Protein 6TJ8 (pdb70)

Secondary structure (DSSP, 8-state):
--HHHHHHHHHHHHHHHHHHHT-S--HHHHHHHHHHHHIIIII----TT-TT-TT--EEEESSGGGHHHHHHHHHHHT-S--HHHHTTTTSTT-S--SS--TTTSTT--S---STTHHHHHHHHHHHHHHHHHHHH-BTTB------EEEEE-HHHHHSHHHHHHHHHHHHTT-TTEEEEEEE-SEETTEEGGGT----HHHHHHHTT-EEEEEEETT-HHHHHHHHHHHHH--SS-EEEEEE--TTTT-TTTTTSGGGTSS---HHHHHHHHHHHT--PPTT---HHHHHHH--HHHHHHHHHHHHHHHHHHHHHSHHHHHHHHHHHHTPPPTTHHHHHHHHHHHHHHS---EEHHHHHHHHHHHHTTT-TTEEEEESS-IIIII---TT--BTTT-TT-SEEE--S-HHHHHHHHHHHHHHSS-EEEEEEEGGGGGTTHHHHHHHHHTT---EEEEE--SGGG-TT-TTT--SSHHHHHHTSTT-EEE--SSHHHHHHHHHHHHH-SSS-EEEEE-SSEEPPPP--HHHHHHGGGS-EEEE--SSS-SEEEEE-GGGHHHHHHHHHHHHHHT--EEEEE-S-HHHHHTS-HHHHHHHS-TT---EEEEEEEEGGGGHHHHTTSSEEEEE-S---SS-HHHHHHHTT-SHHHHHHHHHHHHH-/--HHHHHHHHHHHHHHHHHHHT-S--HHHHHHHHHHHHIIIII----TT-TT-TT--EEEESSGGGHHHHHHHHHHHT-S--HHHHHTTTSTT-S--SS--TTTSTT--S---STTHHHHHHHHHHHHHHHHHHHH-BTTB------EEEEE-HHHHHSHHHHHHHHHHHHTT-TTEEEEEEE-SEETTEEGGGT----HHHHHHHTT-EEEEEEETT-HHHHHHHHHHHHH--SS-EEEEEE--TTTT-TTTTTSGGGTSS---HHHHHHHHHHHT--PPTT---HHHHHHH--HHHHHHHHHHHHHHHHHHHHHSHHHHHHHHHHHHTPPPTTHHHHHHHHHHHHHHS---EEHHHHHHHHHHHHTTT-TTEEEEESS-IIIII---TT--BTTT-TT-SEEE--S-HHHHHHHHHHHHHHSS-EEEEEEEGGGGGTTHHHHHHHHHTT---EEEEE--SGGG-TT-TTT--SSHHHHHHTSTT-EEE--SSHHHHHHHHHHHHH--SS-EEEEE-SSEEPPPP--HHHHHHGGGSSEEEE--SSS-SEEEEE-GGGHHHHHHHHHHHHHTT--EEEEE-S-HHHHHHS-HHHHHHHS-TT---EEEEEEEEGGGGHHHHTTSSEEEEE-S---SS-HHHHHHHTT-SHHHHHHHHHHHHHHHH-

Organism: Escherichia coli (strain K12) (NCBI:txid83333)

InterPro domains:
  IPR005474 Transketolase, N-terminal [PF00456] (4-334)
  IPR005474 Transketolase, N-terminal [cd02012] (9-274)
  IPR005475 Transketolase-like, pyrimidine-binding domain [PF02779] (354-524)
  IPR005475 Transketolase-like, pyrimidine-binding domain [SM00861] (355-525)
  IPR005478 Transketolase, bacterial-like [TIGR00232] (5-663)
  IPR009014 Transketolase C-terminal/Pyruvate-ferredoxin oxidoreductase domain II [G3DSA:3.40.50.920] (538-663)
  IPR009014 Transketolase C-terminal/Pyruvate-ferredoxin oxidoreductase domain II [SSF52922] (533-663)
  IPR020826 Transketolase binding site [PS00802] (467-483)
  IPR029061 Thiamin diphosphate-binding fold [SSF52518] (5-331)
  IPR029061 Thiamin diphosphate-binding fold [SSF52518] (336-526)
  IPR033247 Transketolase family [PTHR43522] (1-662)
  IPR049557 Transketolase conserved site [PS00801] (12-32)
  IPR055152 Transketolase-like, C-terminal domain [PF22613] (539-651)

Nearest PDB structures (foldseek):
  6tj9-assembly1_A  TM=1.000E+00  e=0.000E+00  Escherichia coli K-12
  5hht-assembly1_A  TM=1.000E+00  e=0.000E+00  Escherichia coli K-12
  1qgd-assembly1_B  TM=9.990E-01  e=0.000E+00  Escherichia coli
  8qmf-assembly1_A  TM=9.875E-01  e=0.000E+00  Vibrio vulnifi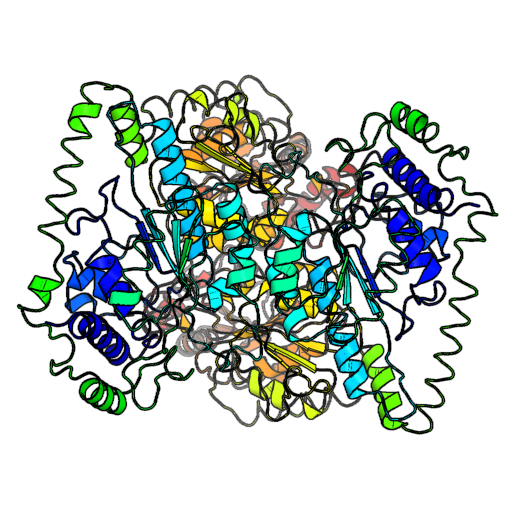cus YJ016
  1itz-assembly2_C-2  TM=9.681E-01  e=3.799E-83  Zea mays

CATH classification: 3.40.50.970 (+2 more: 3.40.50.970, 3.40.50.920)

B-factor: mean 10.87, std 5.95, range [2.75, 48.08]

Structure (mmCIF, N/CA/C/O backbone):
data_6TJ8
#
_entry.id   6TJ8
#
_cell.length_a   89.550
_cell.length_b   101.910
_cell.length_c   132.960
_cell.angle_alpha   90.000
_cell.angle_beta   90.000
_cell.angle_gamma   90.000
#
_symmetry.space_group_name_H-M   'P 21 21 21'
#
loop_
_entity.id
_entity.type
_entity.pdbx_description
1 polymer 'Transketolase 1'
2 non-polymer '2-[3-[(4-azanyl-2-methoxy-pyrimidin-5-yl)methyl]-4-methyl-1,3-thiazol-5-yl]ethyl phosphono hydrogen phosphate'
3 non-polymer 'CALCIUM ION'
4 non-polymer 1,2-ETHANEDIOL
5 water water
#
loop_
_atom_site.group_PDB
_atom_site.id
_atom_site.type_symbol
_atom_site.label_atom_id
_atom_site.label_alt_id
_atom_site.label_comp_id
_atom_site.label_asym_id
_atom_site.label_entity_id
_atom_site.label_seq_id
_atom_site.pdbx_PDB_ins_code
_atom_site.Cartn_x
_atom_site.Cartn_y
_atom_site.Cartn_z
_atom_site.occupancy
_atom_site.B_iso_or_equiv
_atom_site.auth_seq_id
_atom_site.auth_comp_id
_atom_site.auth_asym_id
_atom_site.auth_atom_id
_atom_site.pdbx_PDB_model_num
ATOM 1 N N . SER A 1 2 ? 31.403 -44.136 10.420 1.00 13.14 2 SER A N 1
ATOM 2 C CA . SER A 1 2 ? 30.126 -43.804 9.784 1.00 11.91 2 SER A CA 1
ATOM 3 C C . SER A 1 2 ? 30.392 -43.005 8.530 1.00 10.81 2 SER A C 1
ATOM 4 O O . SER A 1 2 ? 31.448 -42.375 8.410 1.00 12.35 2 SER A O 1
ATOM 11 N N . SER A 1 3 ? 29.430 -43.016 7.609 1.00 10.03 3 SER A N 1
ATOM 12 C CA . SER A 1 3 ? 29.553 -42.208 6.413 1.00 9.43 3 SER A CA 1
ATOM 13 C C . SER A 1 3 ? 29.376 -40.733 6.742 1.00 8.49 3 SER A C 1
ATOM 14 O O . SER A 1 3 ? 28.796 -40.368 7.762 1.00 8.37 3 SER A O 1
ATOM 22 N N . ARG A 1 4 ? 29.868 -39.885 5.849 1.00 8.39 4 ARG A N 1
ATOM 23 C CA . ARG A 1 4 ? 29.677 -38.454 6.038 1.00 7.65 4 ARG A CA 1
ATOM 24 C C . ARG A 1 4 ? 28.201 -38.092 6.061 1.00 7.55 4 ARG A C 1
ATOM 25 O O . ARG A 1 4 ? 27.787 -37.218 6.830 1.00 7.80 4 ARG A O 1
ATOM 46 N N A LYS A 1 5 ? 27.377 -38.764 5.240 0.53 7.43 5 LYS A N 1
ATOM 47 N N B LYS A 1 5 ? 27.399 -38.724 5.205 0.47 7.96 5 LYS A N 1
ATOM 48 C CA A LYS A 1 5 ? 25.940 -38.490 5.276 0.53 6.96 5 LYS A CA 1
ATOM 49 C CA B LYS A 1 5 ? 25.972 -38.447 5.227 0.47 8.24 5 LYS A CA 1
ATOM 50 C C A LYS A 1 5 ? 25.331 -38.886 6.622 0.53 6.72 5 LYS A C 1
ATOM 51 C C B LYS A 1 5 ? 25.369 -38.784 6.587 0.47 7.35 5 LYS A C 1
ATOM 52 O O A LYS A 1 5 ? 24.441 -38.201 7.126 0.53 6.65 5 LYS A O 1
ATOM 53 O O B LYS A 1 5 ? 24.568 -38.017 7.124 0.47 7.46 5 LYS A O 1
ATOM 90 N N A GLU A 1 6 ? 25.780 -40.003 7.211 0.45 6.90 6 GLU A N 1
ATOM 91 N N B GLU A 1 6 ? 25.731 -39.940 7.150 0.55 7.51 6 GLU A N 1
ATOM 92 C CA A GLU A 1 6 ? 25.292 -40.388 8.535 0.45 7.05 6 GLU A CA 1
ATOM 93 C CA B GLU A 1 6 ? 25.248 -40.302 8.478 0.55 7.61 6 GLU A CA 1
ATOM 94 C C A GLU A 1 6 ? 25.710 -39.368 9.587 0.45 6.95 6 GLU A C 1
ATOM 95 C C B GLU A 1 6 ? 25.665 -39.271 9.516 0.55 6.40 6 GLU A C 1
ATOM 96 O O A GLU A 1 6 ? 24.952 -39.081 10.520 0.45 7.41 6 GLU A O 1
ATOM 97 O O B GLU A 1 6 ? 24.865 -38.892 10.382 0.55 6.42 6 GLU A O 1
ATOM 120 N N . LEU A 1 7 ? 26.924 -38.823 9.465 1.00 6.70 7 LEU A N 1
ATOM 121 C CA . LEU A 1 7 ? 27.375 -37.800 10.399 1.00 6.71 7 LEU A CA 1
ATOM 122 C C . LEU A 1 7 ? 26.550 -36.531 10.259 1.00 6.10 7 LEU A C 1
ATOM 123 O O . LEU A 1 7 ? 26.185 -35.912 11.269 1.00 6.79 7 LEU A O 1
ATOM 140 N N . ALA A 1 8 ? 26.255 -36.119 9.029 1.00 6.35 8 ALA A N 1
ATOM 141 C CA . ALA A 1 8 ? 25.389 -34.962 8.803 1.00 6.29 8 ALA A CA 1
ATOM 142 C C . ALA A 1 8 ? 23.974 -35.225 9.285 1.00 6.25 8 ALA A C 1
ATOM 143 O O . ALA A 1 8 ? 23.298 -34.314 9.792 1.00 6.39 8 ALA A O 1
ATOM 150 N N . ASN A 1 9 ? 23.503 -36.458 9.129 1.00 6.29 9 ASN A N 1
ATOM 151 C CA . ASN A 1 9 ? 22.160 -36.788 9.558 1.00 6.53 9 ASN A CA 1
ATOM 152 C C . ASN A 1 9 ? 21.993 -36.676 11.067 1.00 6.47 9 ASN A C 1
ATOM 153 O O . ASN A 1 9 ? 20.870 -36.478 11.528 1.00 6.93 9 ASN A O 1
ATOM 164 N N . ALA A 1 10 ? 23.074 -36.760 11.839 1.00 6.54 10 ALA A N 1
ATOM 165 C CA . ALA A 1 10 ? 22.977 -36.505 13.272 1.00 6.73 10 ALA A CA 1
ATOM 166 C C . ALA A 1 10 ? 22.481 -35.088 13.548 1.00 6.59 10 ALA A C 1
ATOM 167 O O . ALA A 1 10 ? 21.687 -34.872 14.469 1.00 7.01 10 ALA A O 1
ATOM 174 N N . ILE A 1 11 ? 22.959 -34.112 12.772 1.00 6.20 11 ILE A N 1
ATOM 175 C CA . ILE A 1 11 ? 22.448 -32.747 12.871 1.00 6.10 11 ILE A CA 1
ATOM 176 C C . ILE A 1 11 ? 20.966 -32.719 12.535 1.00 6.11 11 ILE A C 1
ATOM 177 O O . ILE A 1 11 ? 20.169 -32.046 13.192 1.00 6.38 11 ILE A O 1
ATOM 193 N N . ARG A 1 12 ? 20.581 -33.389 11.445 1.00 6.07 12 ARG A N 1
ATOM 194 C CA . ARG A 1 12 ? 19.184 -33.402 11.030 1.00 6.09 12 ARG A CA 1
ATOM 195 C C . ARG A 1 12 ? 18.287 -33.953 12.133 1.00 6.07 12 ARG A C 1
ATOM 196 O O . ARG A 1 12 ? 17.231 -33.382 12.432 1.00 6.91 12 ARG A O 1
ATOM 217 N N . ALA A 1 13 ? 18.685 -35.083 12.718 1.00 6.33 13 ALA A N 1
ATOM 218 C CA . ALA A 1 13 ? 17.887 -35.701 13.766 1.00 6.72 13 ALA A CA 1
ATOM 219 C C . ALA A 1 13 ? 17.781 -34.798 14.986 1.00 6.35 13 ALA A C 1
ATOM 220 O O . ALA A 1 13 ? 16.678 -34.535 15.485 1.00 6.82 13 ALA A O 1
ATOM 227 N N . LEU A 1 14 ? 18.918 -34.326 15.506 1.00 6.33 14 LEU A N 1
ATOM 228 C CA . LEU A 1 14 ? 18.875 -33.472 16.692 1.00 6.36 14 LEU A CA 1
ATOM 229 C C . LEU A 1 14 ? 18.020 -32.252 16.429 1.00 6.17 14 LEU A C 1
ATOM 230 O O . LEU A 1 14 ? 17.265 -31.808 17.303 1.00 6.42 14 LEU A O 1
ATOM 246 N N . SER A 1 15 ? 18.143 -31.672 15.240 1.00 6.03 15 SER A N 1
ATOM 247 C CA . SER A 1 15 ? 17.431 -30.443 14.941 1.00 6.06 15 SER A CA 1
ATOM 248 C C . SER A 1 15 ? 15.926 -30.686 14.851 1.00 6.45 15 SER A C 1
ATOM 249 O O . SER A 1 15 ? 15.141 -29.962 15.479 1.00 6.49 15 SER A O 1
ATOM 257 N N . MET A 1 16 ? 15.493 -31.671 14.056 1.00 6.26 16 MET A N 1
ATOM 258 C CA . MET A 1 16 ? 14.057 -31.885 13.930 1.00 6.32 16 MET A CA 1
ATOM 259 C C . MET A 1 16 ? 13.461 -32.314 15.268 1.00 6.42 16 MET A C 1
ATOM 260 O O . MET A 1 16 ? 12.344 -31.906 15.606 1.00 6.62 16 MET A O 1
ATOM 274 N N . ASP A 1 17 ? 14.183 -33.137 16.038 1.00 6.27 17 ASP A N 1
ATOM 275 C CA . ASP A 1 17 ? 13.657 -33.621 17.303 1.00 6.43 17 ASP A CA 1
ATOM 276 C C . ASP A 1 17 ? 13.603 -32.503 18.345 1.00 6.19 17 ASP A C 1
ATOM 277 O O . ASP A 1 17 ? 12.650 -32.423 19.119 1.00 6.77 17 ASP A O 1
ATOM 286 N N . ALA A 1 18 ? 14.621 -31.637 18.396 1.00 6.17 18 ALA A N 1
ATOM 287 C CA . ALA A 1 18 ? 14.611 -30.562 19.381 1.00 6.23 18 ALA A CA 1
ATOM 288 C C . ALA A 1 18 ? 13.501 -29.563 19.089 1.00 6.09 18 ALA A C 1
ATOM 289 O O . ALA A 1 18 ? 12.852 -29.058 20.018 1.00 6.59 18 ALA A O 1
ATOM 296 N N . VAL A 1 19 ? 13.299 -29.240 17.809 1.00 6.27 19 VAL A N 1
ATOM 297 C CA . VAL A 1 19 ? 12.178 -28.393 17.401 1.00 6.09 19 VAL A CA 1
ATOM 298 C C . VAL A 1 19 ? 10.860 -29.040 17.791 1.00 6.47 19 VAL A C 1
ATOM 299 O O . VAL A 1 19 ? 9.940 -28.384 18.305 1.00 6.71 19 VAL A O 1
ATOM 312 N N . GLN A 1 20 ? 10.739 -30.345 17.540 1.00 6.58 20 GLN A N 1
ATOM 313 C CA . GLN A 1 20 ? 9.490 -31.033 17.848 1.00 6.82 20 GLN A CA 1
ATOM 314 C C . GLN A 1 20 ? 9.191 -30.979 19.338 1.00 6.66 20 GLN A C 1
ATOM 315 O O . GLN A 1 20 ? 8.052 -30.742 19.745 1.00 7.62 20 GLN A O 1
ATOM 329 N N . LYS A 1 21 ? 10.202 -31.228 20.167 1.00 6.87 21 LYS A N 1
ATOM 330 C CA . LYS A 1 21 ? 10.000 -31.241 21.610 1.00 6.77 21 LYS A CA 1
ATOM 331 C C . LYS A 1 21 ? 9.612 -29.859 22.129 1.00 6.67 21 LYS A C 1
ATOM 332 O O . LYS A 1 21 ? 8.777 -29.737 23.033 1.00 7.44 21 LYS A O 1
ATOM 351 N N . ALA A 1 22 ? 10.209 -28.809 21.564 1.00 6.86 22 ALA A N 1
ATOM 352 C CA . ALA A 1 22 ? 9.867 -27.447 21.937 1.00 6.68 22 ALA A CA 1
ATOM 353 C C . ALA A 1 22 ? 8.511 -27.026 21.378 1.00 6.96 22 ALA A C 1
ATOM 354 O O . ALA A 1 22 ? 7.957 -26.005 21.799 1.00 8.18 22 ALA A O 1
ATOM 361 N N . LYS A 1 23 ? 8.009 -27.741 20.382 1.00 6.56 23 LYS A N 1
ATOM 362 C CA . LYS A 1 23 ? 6.834 -27.335 19.630 1.00 7.55 23 LYS A CA 1
ATOM 363 C C . LYS A 1 23 ? 7.028 -25.953 19.007 1.00 7.40 23 LYS A C 1
ATOM 364 O O . LYS A 1 23 ? 6.071 -25.194 18.835 1.00 8.56 23 LYS A O 1
ATOM 383 N N . SER A 1 24 ? 8.269 -25.627 18.649 1.00 6.71 24 SER A N 1
ATOM 384 C CA . SER A 1 24 ? 8.621 -24.286 18.196 1.00 6.82 24 SER A CA 1
ATOM 385 C C . SER A 1 24 ? 9.996 -24.345 17.564 1.00 6.09 24 SER A C 1
ATOM 386 O O . SER A 1 24 ? 10.878 -25.043 18.059 1.00 6.76 24 SER A O 1
ATOM 394 N N . GLY A 1 25 ? 10.169 -23.577 16.495 1.00 6.71 25 GLY A N 1
ATOM 395 C CA . GLY A 1 25 ? 11.461 -23.413 15.867 1.00 6.59 25 GLY A CA 1
ATOM 396 C C . GLY A 1 25 ? 11.482 -23.832 14.413 1.00 6.08 25 GLY A C 1
ATOM 397 O O . GLY A 1 25 ? 10.451 -24.037 13.767 1.00 7.15 25 GLY A O 1
ATOM 401 N N . HIS A 1 26 ? 12.706 -23.909 13.896 1.00 5.93 26 HIS A N 1
ATOM 402 C CA . HIS A 1 26 ? 12.976 -23.852 12.458 1.00 5.95 26 HIS A CA 1
ATOM 403 C C . HIS A 1 26 ? 13.799 -25.064 12.060 1.00 6.07 26 HIS A C 1
ATOM 404 O O . HIS A 1 26 ? 15.029 -25.069 12.213 1.00 6.83 26 HIS A O 1
ATOM 417 N N . PRO A 1 27 ? 13.164 -26.113 11.542 1.00 6.11 27 PRO A N 1
ATOM 418 C CA . PRO A 1 27 ? 13.932 -27.310 11.177 1.00 6.76 27 PRO A CA 1
ATOM 419 C C . PRO A 1 27 ? 14.528 -27.245 9.777 1.00 6.38 27 PRO A C 1
ATOM 420 O O . PRO A 1 27 ? 15.458 -27.992 9.480 1.00 6.80 27 PRO A O 1
ATOM 431 N N . GLY A 1 28 ? 14.007 -26.368 8.922 1.00 6.68 28 GLY A N 1
ATOM 432 C CA . GLY A 1 28 ? 14.313 -26.458 7.507 1.00 7.19 28 GLY A CA 1
ATOM 433 C C . GLY A 1 28 ? 15.761 -26.165 7.174 1.00 6.13 28 GLY A C 1
ATOM 434 O O . GLY A 1 28 ? 16.407 -26.962 6.489 1.00 6.33 28 GLY A O 1
ATOM 438 N N . ALA A 1 29 ? 16.270 -25.014 7.599 1.00 6.67 29 ALA A N 1
ATOM 439 C CA . ALA A 1 29 ? 17.641 -24.642 7.268 1.00 6.83 29 ALA A CA 1
ATOM 440 C C . ALA A 1 29 ? 18.647 -25.583 7.917 1.00 6.11 29 ALA A C 1
ATOM 441 O O . ALA A 1 29 ? 19.615 -25.959 7.250 1.00 6.44 29 ALA A O 1
ATOM 448 N N . PRO A 1 30 ? 18.483 -25.999 9.184 1.00 5.80 30 PRO A N 1
ATOM 449 C CA . PRO A 1 30 ? 19.439 -26.976 9.726 1.00 5.86 30 PRO A CA 1
ATOM 450 C C . PRO A 1 30 ? 19.493 -28.245 8.888 1.00 5.79 30 PRO A C 1
ATOM 451 O O . PRO A 1 30 ? 20.567 -28.802 8.643 1.00 6.61 30 PRO A O 1
ATOM 462 N N . MET A 1 31 ? 18.327 -28.741 8.464 1.00 5.68 31 MET A N 1
ATOM 463 C CA . MET A 1 31 ? 18.290 -29.952 7.656 1.00 5.98 31 MET A CA 1
ATOM 464 C C . MET A 1 31 ? 18.889 -29.709 6.277 1.00 5.84 31 MET A C 1
ATOM 465 O O . MET A 1 31 ? 19.549 -30.594 5.717 1.00 6.84 31 MET A O 1
ATOM 479 N N . GLY A 1 32 ? 18.656 -28.528 5.713 1.00 5.82 32 GLY A N 1
ATOM 480 C CA . GLY A 1 32 ? 19.195 -28.195 4.410 1.00 6.01 32 GLY A CA 1
ATOM 481 C C . GLY A 1 32 ? 20.693 -28.003 4.391 1.00 5.54 32 GLY A C 1
ATOM 482 O O . GLY A 1 32 ? 21.326 -28.297 3.383 1.00 6.52 32 GLY A O 1
ATOM 486 N N A MET A 1 33 ? 21.269 -27.492 5.487 0.83 5.38 33 MET A N 1
ATOM 487 N N B MET A 1 33 ? 21.273 -27.489 5.477 0.17 5.24 33 MET A N 1
ATOM 488 C CA A MET A 1 33 ? 22.688 -27.134 5.533 0.83 5.73 33 MET A CA 1
ATOM 489 C CA B MET A 1 33 ? 22.691 -27.148 5.501 0.17 4.99 33 MET A CA 1
ATOM 490 C C A MET A 1 33 ? 23.565 -28.179 6.192 0.83 5.27 33 MET A C 1
ATOM 491 C C B MET A 1 33 ? 23.529 -28.117 6.317 0.17 5.32 33 MET A C 1
ATOM 492 O O A MET A 1 33 ? 24.778 -27.985 6.276 0.83 5.43 33 MET A O 1
ATOM 493 O O B MET A 1 33 ? 24.678 -27.800 6.637 0.17 5.45 33 MET A O 1
ATOM 520 N N . ALA A 1 34 ? 22.995 -29.286 6.666 1.00 5.34 34 ALA A N 1
ATOM 521 C CA . ALA A 1 34 ? 23.763 -30.203 7.502 1.00 5.44 34 ALA A CA 1
ATOM 522 C C . ALA A 1 34 ? 24.979 -30.773 6.781 1.00 5.22 34 ALA A C 1
ATOM 523 O O . ALA A 1 34 ? 26.007 -31.005 7.420 1.00 5.72 34 ALA A O 1
ATOM 531 N N . ASP A 1 35 ? 24.862 -31.098 5.486 1.00 5.48 35 ASP A N 1
ATOM 532 C CA . ASP A 1 35 ? 26.011 -31.668 4.783 1.00 5.70 35 ASP A CA 1
ATOM 533 C C . ASP A 1 35 ? 27.128 -30.648 4.631 1.00 5.44 35 ASP A C 1
ATOM 534 O O . ASP A 1 35 ? 28.316 -30.992 4.713 1.00 6.09 35 ASP A O 1
ATOM 543 N N . ILE A 1 36 ? 26.774 -29.391 4.379 1.00 5.51 36 ILE A N 1
ATOM 544 C CA . ILE A 1 36 ? 27.761 -28.321 4.278 1.00 5.60 36 ILE A CA 1
ATOM 545 C C . ILE A 1 36 ? 28.465 -28.141 5.612 1.00 5.64 36 ILE A C 1
ATOM 546 O O . ILE A 1 36 ? 29.697 -28.027 5.690 1.00 6.20 36 ILE A O 1
ATOM 562 N N . ALA A 1 37 ? 27.677 -28.120 6.696 1.00 5.53 37 ALA A N 1
ATOM 563 C CA . ALA A 1 37 ? 28.238 -27.951 8.027 1.00 5.86 37 ALA A CA 1
ATOM 564 C C . ALA A 1 37 ? 29.181 -29.089 8.381 1.00 5.79 37 ALA A C 1
ATOM 565 O O . ALA A 1 37 ? 30.225 -28.860 8.994 1.00 6.23 37 ALA A O 1
ATOM 572 N N . GLU A 1 38 ? 28.818 -30.321 8.030 1.00 5.44 38 GLU A N 1
ATOM 573 C CA . GLU A 1 38 ? 29.667 -31.470 8.332 1.00 6.02 38 GLU A CA 1
ATOM 574 C C . GLU A 1 38 ? 31.034 -31.316 7.671 1.00 5.93 38 GLU A C 1
ATOM 575 O O . GLU A 1 38 ? 32.065 -31.517 8.309 1.00 7.10 38 GLU A O 1
ATOM 587 N N . VAL A 1 39 ? 31.066 -30.930 6.397 1.00 5.70 39 VAL A N 1
ATOM 588 C CA . VAL A 1 39 ? 32.358 -30.742 5.736 1.00 6.09 39 VAL A CA 1
ATOM 589 C C . VAL A 1 39 ? 33.125 -29.592 6.367 1.00 5.82 39 VAL A C 1
ATOM 590 O O . VAL A 1 39 ? 34.313 -29.705 6.669 1.00 6.43 39 VAL A O 1
ATOM 603 N N . LEU A 1 40 ? 32.473 -28.430 6.524 1.00 5.76 40 LEU A N 1
ATOM 604 C CA . LEU A 1 40 ? 33.191 -27.272 7.035 1.00 5.82 40 LEU A CA 1
ATOM 605 C C . LEU A 1 40 ? 33.765 -27.561 8.406 1.00 5.53 40 LEU A C 1
ATOM 606 O O . LEU A 1 40 ? 34.944 -27.316 8.677 1.00 6.08 40 LEU A O 1
ATOM 622 N N . TRP A 1 41 ? 32.915 -28.014 9.318 1.00 5.86 41 TRP A N 1
ATOM 623 C CA . TRP A 1 41 ? 33.345 -28.185 10.696 1.00 5.89 41 TRP A CA 1
ATOM 624 C C . TRP A 1 41 ? 34.333 -29.336 10.846 1.00 6.31 41 TRP A C 1
ATOM 625 O O . TRP A 1 41 ? 35.313 -29.196 11.576 1.00 7.29 41 TRP A O 1
ATOM 646 N N . ARG A 1 42 ? 34.102 -30.484 10.198 1.00 6.47 42 ARG A N 1
ATOM 647 C CA . ARG A 1 42 ? 34.994 -31.609 10.429 1.00 6.96 42 ARG A CA 1
ATOM 648 C C . ARG A 1 42 ? 36.301 -31.492 9.675 1.00 7.49 42 ARG A C 1
ATOM 649 O O . ARG A 1 42 ? 37.314 -31.986 10.163 1.00 9.57 42 ARG A O 1
ATOM 670 N N . ASP A 1 43 ? 36.311 -30.879 8.491 1.00 7.09 43 ASP A N 1
ATOM 671 C CA . ASP A 1 43 ? 37.514 -30.887 7.672 1.00 7.71 43 ASP A CA 1
ATOM 672 C C . ASP A 1 43 ? 38.307 -29.592 7.692 1.00 7.76 43 ASP A C 1
ATOM 673 O O . ASP A 1 43 ? 39.490 -29.622 7.346 1.00 10.17 43 ASP A O 1
ATOM 682 N N . PHE A 1 44 ? 37.703 -28.470 8.053 1.00 6.97 44 PHE A N 1
ATOM 683 C CA . PHE A 1 44 ? 38.375 -27.190 7.899 1.00 7.55 44 PHE A CA 1
ATOM 684 C C . PHE A 1 44 ? 38.433 -26.345 9.162 1.00 7.82 44 PHE A C 1
ATOM 685 O O . PHE A 1 44 ? 39.441 -25.683 9.393 1.00 9.39 44 PHE A O 1
ATOM 702 N N . LEU A 1 45 ? 37.370 -26.270 9.937 1.00 6.73 45 LEU A N 1
ATOM 703 C CA . LEU A 1 45 ? 37.297 -25.270 11.000 1.00 6.53 45 LEU A CA 1
ATOM 704 C C . LEU A 1 45 ? 38.364 -25.512 12.065 1.00 6.70 45 LEU A C 1
ATOM 705 O O . LEU A 1 45 ? 38.483 -26.621 12.598 1.00 7.48 45 LEU A O 1
ATOM 721 N N . LYS A 1 46 ? 39.088 -24.452 12.408 1.00 6.57 46 LYS A N 1
ATOM 722 C CA . LYS A 1 46 ? 40.145 -24.491 13.413 1.00 6.85 46 LYS A CA 1
ATOM 723 C C . LYS A 1 46 ? 39.578 -23.935 14.711 1.00 6.58 46 LYS A C 1
ATOM 724 O O . LYS A 1 46 ? 39.293 -22.738 14.814 1.00 7.03 46 LYS A O 1
ATOM 743 N N . HIS A 1 47 ? 39.373 -24.797 15.700 1.00 6.52 47 HIS A N 1
ATOM 744 C CA . HIS A 1 47 ? 38.708 -24.374 16.922 1.00 6.71 47 HIS A CA 1
ATOM 745 C C . HIS A 1 47 ? 39.030 -25.368 18.025 1.00 6.94 47 HIS A C 1
ATOM 746 O O . HIS A 1 47 ? 39.397 -26.511 17.761 1.00 8.22 47 HIS A O 1
ATOM 759 N N . ASN A 1 48 ? 38.839 -24.929 19.266 1.00 7.01 48 ASN A N 1
ATOM 760 C CA . ASN A 1 48 ? 39.045 -25.784 20.435 1.00 7.38 48 ASN A CA 1
ATOM 761 C C . ASN A 1 48 ? 37.808 -25.739 21.319 1.00 7.20 48 ASN A C 1
ATOM 762 O O . ASN A 1 48 ? 37.610 -24.743 22.045 1.00 7.73 48 ASN A O 1
ATOM 773 N N . PRO A 1 49 ? 36.986 -26.788 21.331 1.00 7.53 49 PRO A N 1
ATOM 774 C CA . PRO A 1 49 ? 35.812 -26.797 22.228 1.00 8.21 49 PRO A CA 1
ATOM 775 C C . PRO A 1 49 ? 36.149 -26.557 23.686 1.00 8.65 49 PRO A C 1
ATOM 776 O O . PRO A 1 49 ? 35.308 -26.068 24.450 1.00 10.65 49 PRO A O 1
ATOM 787 N N A GLN A 1 50 ? 37.356 -26.923 24.118 0.38 8.95 50 GLN A N 1
ATOM 788 N N B GLN A 1 50 ? 37.369 -26.910 24.106 0.62 8.58 50 GLN A N 1
ATOM 789 C CA A GLN A 1 50 ? 37.719 -26.705 25.511 0.38 10.43 50 GLN A CA 1
ATOM 790 C CA B GLN A 1 50 ? 37.792 -26.726 25.490 0.62 10.18 50 GLN A CA 1
ATOM 791 C C A GLN A 1 50 ? 37.986 -25.240 25.816 0.38 9.77 50 GLN A C 1
ATOM 792 C C B GLN A 1 50 ? 38.160 -25.284 25.813 0.62 9.75 50 GLN A C 1
ATOM 793 O O A GLN A 1 50 ? 37.906 -24.843 26.981 0.38 10.37 50 GLN A O 1
ATOM 794 O O B GLN A 1 50 ? 38.325 -24.952 26.988 0.62 11.43 50 GLN A O 1
ATOM 821 N N . ASN A 1 51 ? 38.286 -24.418 24.810 1.00 8.34 51 ASN A N 1
ATOM 822 C CA . ASN A 1 51 ? 38.505 -22.994 25.044 1.00 8.61 51 ASN A CA 1
ATOM 823 C C . ASN A 1 51 ? 37.890 -22.205 23.914 1.00 7.75 51 ASN A C 1
ATOM 824 O O . ASN A 1 51 ? 38.581 -21.809 22.962 1.00 7.97 51 ASN A O 1
ATOM 836 N N . PRO A 1 52 ? 36.600 -21.897 24.019 1.00 8.01 52 PRO A N 1
ATOM 837 C CA . PRO A 1 52 ? 35.935 -21.082 22.993 1.00 8.19 52 PRO A CA 1
ATOM 838 C C . PRO A 1 52 ? 36.474 -19.673 22.864 1.00 7.95 52 PRO A C 1
ATOM 839 O O . PRO A 1 52 ? 36.084 -18.976 21.926 1.00 8.99 52 PRO A O 1
ATOM 850 N N . SER A 1 53 ? 37.327 -19.216 23.774 1.00 8.00 53 SER A N 1
ATOM 851 C CA . SER A 1 53 ? 37.902 -17.882 23.700 1.00 8.06 53 SER A CA 1
ATOM 852 C C . SER A 1 53 ? 39.312 -17.861 23.123 1.00 7.76 53 SER A C 1
ATOM 853 O O . SER A 1 53 ? 39.942 -16.801 23.122 1.00 8.73 53 SER A O 1
ATOM 861 N N . TRP A 1 54 ? 39.814 -18.980 22.609 1.00 7.57 54 TRP A N 1
ATOM 862 C CA . TRP A 1 54 ? 41.147 -19.014 22.009 1.00 7.31 54 TRP A CA 1
ATOM 863 C C . TRP A 1 54 ? 41.285 -17.886 20.991 1.00 6.80 54 TRP A C 1
ATOM 864 O O . TRP A 1 54 ? 40.497 -17.789 20.050 1.00 7.07 54 TRP A O 1
ATOM 885 N N . ALA A 1 55 ? 42.298 -17.039 21.162 1.00 7.08 55 ALA A N 1
ATOM 886 C CA . ALA A 1 55 ? 42.385 -15.805 20.385 1.00 7.08 55 ALA A CA 1
ATOM 887 C C . ALA A 1 55 ? 42.458 -16.050 18.898 1.00 6.94 55 ALA A C 1
ATOM 888 O O . ALA A 1 55 ? 41.964 -15.214 18.121 1.00 7.67 55 ALA A O 1
ATOM 895 N N . ASP A 1 56 ? 43.108 -17.142 18.480 1.00 6.65 56 ASP A N 1
ATOM 896 C CA . ASP A 1 56 ? 43.379 -17.374 17.061 1.00 6.97 56 ASP A CA 1
ATOM 897 C C . ASP A 1 56 ? 42.454 -18.398 16.429 1.00 6.51 56 ASP A C 1
ATOM 898 O O . ASP A 1 56 ? 42.732 -18.851 15.316 1.00 6.69 56 ASP A O 1
ATOM 907 N N . ARG A 1 57 ? 41.349 -18.747 17.088 1.00 6.27 57 ARG A N 1
ATOM 908 C CA . ARG A 1 57 ? 40.377 -19.655 16.491 1.00 6.23 57 ARG A CA 1
ATOM 909 C C . ARG A 1 57 ? 39.799 -19.053 15.214 1.00 5.62 57 ARG A C 1
ATOM 910 O O . ARG A 1 57 ? 39.659 -17.835 15.075 1.00 5.87 57 ARG A O 1
ATOM 931 N N . ASP A 1 58 ? 39.369 -19.914 14.295 1.00 5.87 58 ASP A N 1
ATOM 932 C CA . ASP A 1 58 ? 38.470 -19.446 13.251 1.00 5.80 58 ASP A CA 1
ATOM 933 C C . ASP A 1 58 ? 37.166 -18.989 13.891 1.00 5.83 58 ASP A C 1
ATOM 934 O O . ASP A 1 58 ? 36.754 -19.503 14.928 1.00 6.88 58 ASP A O 1
ATOM 943 N N . ARG A 1 59 ? 36.481 -18.048 13.243 1.00 5.99 59 ARG A N 1
ATOM 944 C CA . ARG A 1 59 ? 35.159 -17.607 13.662 1.00 6.43 59 ARG A CA 1
ATOM 945 C C . ARG A 1 59 ? 34.118 -18.137 12.685 1.00 6.15 59 ARG A C 1
ATOM 946 O O . ARG A 1 59 ? 34.281 -17.987 11.480 1.00 8.28 59 ARG A O 1
ATOM 967 N N . PHE A 1 60 ? 33.040 -18.711 13.211 1.00 6.08 60 PHE A N 1
ATOM 968 C CA . PHE A 1 60 ? 31.887 -19.141 12.436 1.00 5.89 60 PHE A CA 1
ATOM 969 C C . PHE A 1 60 ? 30.681 -18.305 12.824 1.00 5.88 60 PHE A C 1
ATOM 970 O O . PHE A 1 60 ? 30.451 -18.070 14.012 1.00 6.90 60 PHE A O 1
ATOM 987 N N . VAL A 1 61 ? 29.926 -17.858 11.823 1.00 5.31 61 VAL A N 1
ATOM 988 C CA . VAL A 1 61 ? 28.729 -17.048 12.033 1.00 5.28 61 VAL A CA 1
ATOM 989 C C . VAL A 1 61 ? 27.553 -17.637 11.250 1.00 5.29 61 VAL A C 1
ATOM 990 O O . VAL A 1 61 ? 27.636 -17.829 10.032 1.00 5.91 61 VAL A O 1
ATOM 1003 N N . LEU A 1 62 ? 26.453 -17.857 11.954 1.00 5.40 62 LEU A N 1
ATOM 1004 C CA . LEU A 1 62 ? 25.195 -18.305 11.367 1.00 5.66 62 LEU A CA 1
ATOM 1005 C C . LEU A 1 62 ? 24.318 -17.072 11.144 1.00 5.31 62 LEU A C 1
ATOM 1006 O O . LEU A 1 62 ? 23.595 -16.630 12.034 1.00 6.32 62 LEU A O 1
ATOM 1022 N N . SER A 1 63 ? 24.377 -16.494 9.934 1.00 5.22 63 SER A N 1
ATOM 1023 C CA . SER A 1 63 ? 23.589 -15.287 9.658 1.00 5.17 63 SER A CA 1
ATOM 1024 C C . SER A 1 63 ? 22.103 -15.607 9.531 1.00 5.39 63 SER A C 1
ATOM 1025 O O . SER A 1 63 ? 21.252 -14.799 9.912 1.00 6.42 63 SER A O 1
ATOM 1033 N N . ASN A 1 64 ? 21.786 -16.783 8.995 1.00 5.43 64 ASN A N 1
ATOM 1034 C CA . ASN A 1 64 ? 20.434 -17.328 8.973 1.00 5.73 64 ASN A CA 1
ATOM 1035 C C . ASN A 1 64 ? 20.152 -17.979 10.332 1.00 5.51 64 ASN A C 1
ATOM 1036 O O . ASN A 1 64 ? 19.968 -19.186 10.465 1.00 6.25 64 ASN A O 1
ATOM 1047 N N . GLY A 1 65 ? 20.140 -17.127 11.364 1.00 6.24 65 GLY A N 1
ATOM 1048 C CA . GLY A 1 65 ? 20.169 -17.555 12.752 1.00 6.48 65 GLY A CA 1
ATOM 1049 C C . GLY A 1 65 ? 18.907 -18.232 13.249 1.00 5.50 65 GLY A C 1
ATOM 1050 O O . GLY A 1 65 ? 18.944 -18.901 14.287 1.00 5.89 65 GLY A O 1
ATOM 1054 N N . HIS A 1 66 ? 17.806 -18.100 12.507 1.00 5.19 66 HIS A N 1
ATOM 1055 C CA . HIS A 1 66 ? 16.626 -18.890 12.806 1.00 5.44 66 HIS A CA 1
ATOM 1056 C C . HIS A 1 66 ? 16.949 -20.373 12.798 1.00 5.49 66 HIS A C 1
ATOM 1057 O O . HIS A 1 66 ? 16.311 -21.141 13.516 1.00 6.59 66 HIS A O 1
ATOM 1070 N N . GLY A 1 67 ? 17.936 -20.791 12.013 1.00 5.57 67 GLY A N 1
ATOM 1071 C CA . GLY A 1 67 ? 18.375 -22.176 12.017 1.00 6.15 67 GLY A CA 1
ATOM 1072 C C . GLY A 1 67 ? 19.262 -22.539 13.192 1.00 5.85 67 GLY A C 1
ATOM 1073 O O . GLY A 1 67 ? 20.253 -23.243 13.039 1.00 6.04 67 GLY A O 1
ATOM 1077 N N . SER A 1 68 ? 18.892 -22.068 14.382 1.00 5.94 68 SER A N 1
ATOM 1078 C CA . SER A 1 68 ? 19.731 -22.161 15.573 1.00 5.81 68 SER A CA 1
ATOM 1079 C C . SER A 1 68 ? 20.068 -23.594 15.958 1.00 5.41 68 SER A C 1
ATOM 1080 O O . SER A 1 68 ? 21.158 -23.840 16.476 1.00 5.64 68 SER A O 1
ATOM 1088 N N . MET A 1 69 ? 19.171 -24.554 15.698 1.00 5.19 69 MET A N 1
ATOM 1089 C CA . MET A 1 69 ? 19.526 -25.918 16.042 1.00 5.57 69 MET A CA 1
ATOM 1090 C C . MET A 1 69 ? 20.720 -26.423 15.240 1.00 5.38 69 MET A C 1
ATOM 1091 O O . MET A 1 69 ? 21.374 -27.379 15.673 1.00 5.87 69 MET A O 1
ATOM 1105 N N . LEU A 1 70 ? 21.038 -25.821 14.095 1.00 5.36 70 LEU A N 1
ATOM 1106 C CA . LEU A 1 70 ? 22.244 -26.206 13.385 1.00 5.77 70 LEU A CA 1
ATOM 1107 C C . LEU A 1 70 ? 23.476 -25.939 14.241 1.00 5.51 70 LEU A C 1
ATOM 1108 O O . LEU A 1 70 ? 24.329 -26.813 14.418 1.00 6.15 70 LEU A O 1
ATOM 1124 N N A ILE A 1 71 ? 23.586 -24.731 14.798 0.42 5.92 71 ILE A N 1
ATOM 1125 N N B ILE A 1 71 ? 23.606 -24.715 14.769 0.58 5.47 71 ILE A N 1
ATOM 1126 C CA A ILE A 1 71 ? 24.769 -24.423 15.592 0.42 5.94 71 ILE A CA 1
ATOM 1127 C CA B ILE A 1 71 ? 24.772 -24.407 15.593 0.58 5.33 71 ILE A CA 1
ATOM 1128 C C A ILE A 1 71 ? 24.751 -25.156 16.927 0.42 6.04 71 ILE A C 1
ATOM 1129 C C B ILE A 1 71 ? 24.746 -25.197 16.899 0.58 5.24 71 ILE A C 1
ATOM 1130 O O A ILE A 1 71 ? 25.807 -25.556 17.423 0.42 6.49 71 ILE A O 1
ATOM 1131 O O B ILE A 1 71 ? 25.784 -25.699 17.333 0.58 5.40 71 ILE A O 1
ATOM 1162 N N . TYR A 1 72 ? 23.581 -25.351 17.540 1.00 5.48 72 TYR A N 1
ATOM 1163 C CA . TYR A 1 72 ? 23.561 -26.120 18.785 1.00 5.53 72 TYR A CA 1
ATOM 1164 C C . TYR A 1 72 ? 23.972 -27.560 18.538 1.00 5.63 72 TYR A C 1
ATOM 1165 O O . TYR A 1 72 ? 24.675 -28.157 19.361 1.00 6.22 72 TYR A O 1
ATOM 1184 N N . SER A 1 73 ? 23.519 -28.147 17.431 1.00 5.77 73 SER A N 1
ATOM 1185 C CA . SER A 1 73 ? 23.939 -29.506 17.093 1.00 5.75 73 SER A CA 1
ATOM 1186 C C . SER A 1 73 ? 25.451 -29.579 16.927 1.00 5.77 73 SER A C 1
ATOM 1187 O O . SER A 1 73 ? 26.099 -30.500 17.429 1.00 6.32 73 SER A O 1
ATOM 1195 N N . LEU A 1 74 ? 26.018 -28.642 16.169 1.00 5.60 74 LEU A N 1
ATOM 1196 C CA . LEU A 1 74 ? 27.461 -28.637 15.918 1.00 6.03 74 LEU A CA 1
ATOM 1197 C C . LEU A 1 74 ? 28.254 -28.493 17.207 1.00 5.93 74 LEU A C 1
ATOM 1198 O O . LEU A 1 74 ? 29.247 -29.196 17.419 1.00 6.58 74 LEU A O 1
ATOM 1214 N N . LEU A 1 75 ? 27.849 -27.568 18.070 1.00 6.01 75 LEU A N 1
ATOM 1215 C CA . LEU A 1 75 ? 28.567 -27.344 19.317 1.00 6.09 75 LEU A CA 1
ATOM 1216 C C . LEU A 1 75 ? 28.472 -28.572 20.220 1.00 6.41 75 LEU A C 1
ATOM 1217 O O . LEU A 1 75 ? 29.465 -28.997 20.826 1.00 7.12 75 LEU A O 1
ATOM 1233 N N . HIS A 1 76 ? 27.285 -29.171 20.302 1.00 6.23 76 HIS A N 1
ATOM 1234 C CA . HIS A 1 76 ? 27.129 -30.379 21.102 1.00 6.45 76 HIS A CA 1
ATOM 1235 C C . HIS A 1 76 ? 27.987 -31.516 20.545 1.00 6.67 76 HIS A C 1
ATOM 1236 O O . HIS A 1 76 ? 28.726 -32.180 21.291 1.00 7.08 76 HIS A O 1
ATOM 1249 N N . LEU A 1 77 ? 27.869 -31.781 19.251 1.00 6.38 77 LEU A N 1
ATOM 1250 C CA . LEU A 1 77 ? 28.529 -32.939 18.665 1.00 6.50 77 LEU A CA 1
ATOM 1251 C C . LEU A 1 77 ? 30.048 -32.827 18.722 1.00 6.71 77 LEU A C 1
ATOM 1252 O O . LEU A 1 77 ? 30.741 -33.836 18.875 1.00 7.40 77 LEU A O 1
ATOM 1268 N N . THR A 1 78 ? 30.592 -31.617 18.564 1.00 6.68 78 THR A N 1
ATOM 1269 C CA . THR A 1 78 ? 32.035 -31.444 18.541 1.00 6.91 78 THR A CA 1
ATOM 1270 C C . THR A 1 78 ? 32.657 -31.352 19.919 1.00 7.25 78 THR A C 1
ATOM 1271 O O . THR A 1 78 ? 33.884 -31.366 20.007 1.00 8.30 78 THR A O 1
ATOM 1282 N N . GLY A 1 79 ? 31.867 -31.296 20.982 1.00 7.27 79 GLY A N 1
ATOM 1283 C CA . GLY A 1 79 ? 32.398 -31.414 22.330 1.00 7.94 79 GLY A CA 1
ATOM 1284 C C . GLY A 1 79 ? 32.430 -30.148 23.156 1.00 7.51 79 GLY A C 1
ATOM 1285 O O . GLY A 1 79 ? 33.082 -30.139 24.205 1.00 9.02 79 GLY A O 1
ATOM 1289 N N . TYR A 1 80 ? 31.741 -29.097 22.735 1.00 7.18 80 TYR A N 1
ATOM 1290 C CA . TYR A 1 80 ? 31.603 -27.929 23.582 1.00 7.39 80 TYR A CA 1
ATOM 1291 C C . TYR A 1 80 ? 30.766 -28.277 24.809 1.00 7.56 80 TYR A C 1
ATOM 1292 O O . TYR A 1 80 ? 30.068 -29.288 24.859 1.00 7.97 80 TYR A O 1
ATOM 1310 N N . ASP A 1 81 ? 30.810 -27.382 25.792 1.00 8.06 81 ASP A N 1
ATOM 1311 C CA . ASP A 1 81 ? 30.023 -27.543 27.018 1.00 9.06 81 ASP A CA 1
ATOM 1312 C C . ASP A 1 81 ? 28.564 -27.170 26.741 1.00 8.59 81 ASP A C 1
ATOM 1313 O O . ASP A 1 81 ? 28.067 -26.119 27.148 1.00 10.43 81 ASP A O 1
ATOM 1322 N N . LEU A 1 82 ? 27.876 -28.065 26.044 1.00 8.08 82 LEU A N 1
ATOM 1323 C CA . LEU A 1 82 ? 26.476 -27.877 25.675 1.00 8.01 82 LEU A CA 1
ATOM 1324 C C . LEU A 1 82 ? 25.844 -29.256 25.693 1.00 7.89 82 LEU A C 1
ATOM 1325 O O . LEU A 1 82 ? 25.764 -29.933 24.663 1.00 8.94 82 LEU A O 1
ATOM 1341 N N . PRO A 1 83 ? 25.441 -29.734 26.867 1.00 8.57 83 PRO A N 1
ATOM 1342 C CA . PRO A 1 83 ? 24.977 -31.116 26.995 1.00 9.37 83 PRO A CA 1
ATOM 1343 C C . PRO A 1 83 ? 23.645 -31.360 26.299 1.00 7.89 83 PRO A C 1
ATOM 1344 O O . PRO A 1 83 ? 22.886 -30.448 25.973 1.00 8.03 83 PRO A O 1
ATOM 1355 N N . MET A 1 84 ? 23.343 -32.640 26.118 1.00 8.13 84 MET A N 1
ATOM 1356 C CA . MET A 1 84 ? 22.096 -33.041 25.499 1.00 7.73 84 MET A CA 1
ATOM 1357 C C . MET A 1 84 ? 20.895 -32.453 26.224 1.00 7.72 84 MET A C 1
ATOM 1358 O O . MET A 1 84 ? 19.906 -32.094 25.581 1.00 7.76 84 MET A O 1
ATOM 1372 N N A GLU A 1 85 ? 20.952 -32.326 27.549 0.51 8.48 85 GLU A N 1
ATOM 1373 N N B GLU A 1 85 ? 20.956 -32.374 27.559 0.49 7.71 85 GLU A N 1
ATOM 1374 C CA A GLU A 1 85 ? 19.790 -31.797 28.258 0.51 9.55 85 GLU A CA 1
ATOM 1375 C CA B GLU A 1 85 ? 19.875 -31.773 28.336 0.49 7.76 85 GLU A CA 1
ATOM 1376 C C A GLU A 1 85 ? 19.516 -30.341 27.882 0.51 8.29 85 GLU A C 1
ATOM 1377 C C B GLU A 1 85 ? 19.523 -30.394 27.783 0.49 7.28 85 GLU A C 1
ATOM 1378 O O A GLU A 1 85 ? 18.373 -29.879 27.992 0.51 8.47 85 GLU A O 1
ATOM 1379 O O B GLU A 1 85 ? 18.345 -30.042 27.646 0.49 7.41 85 GLU A O 1
ATOM 1402 N N . GLU A 1 86 ? 20.541 -29.601 27.439 1.00 7.57 86 GLU A N 1
ATOM 1403 C CA . GLU A 1 86 ? 20.289 -28.263 26.907 1.00 7.35 86 GLU A CA 1
ATOM 1404 C C . GLU A 1 86 ? 19.566 -28.323 25.566 1.00 6.65 86 GLU A C 1
ATOM 1405 O O . GLU A 1 86 ? 18.679 -27.506 25.308 1.00 7.07 86 GLU A O 1
ATOM 1418 N N A LEU A 1 87 ? 19.923 -29.275 24.702 0.63 6.63 87 LEU A N 1
ATOM 1419 N N B LEU A 1 87 ? 19.943 -29.263 24.693 0.37 6.68 87 LEU A N 1
ATOM 1420 C CA A LEU A 1 87 ? 19.211 -29.413 23.440 0.63 6.52 87 LEU A CA 1
ATOM 1421 C CA B LEU A 1 87 ? 19.212 -29.431 23.441 0.37 6.66 87 LEU A CA 1
ATOM 1422 C C A LEU A 1 87 ? 17.767 -29.839 23.659 0.63 6.66 87 LEU A C 1
ATOM 1423 C C B LEU A 1 87 ? 17.756 -29.778 23.711 0.37 6.61 87 LEU A C 1
ATOM 1424 O O A LEU A 1 87 ? 16.885 -29.457 22.875 0.63 6.94 87 LEU A O 1
ATOM 1425 O O B LEU A 1 87 ? 16.851 -29.284 23.025 0.37 6.71 87 LEU A O 1
ATOM 1456 N N . LYS A 1 88 ? 17.512 -30.622 24.720 1.00 6.76 88 LYS A N 1
ATOM 1457 C CA . LYS A 1 88 ? 16.150 -30.993 25.109 1.00 6.98 88 LYS A CA 1
ATOM 1458 C C . LYS A 1 88 ? 15.390 -29.828 25.739 1.00 7.07 88 LYS A C 1
ATOM 1459 O O . LYS A 1 88 ? 14.177 -29.942 25.979 1.00 8.59 88 LYS A O 1
ATOM 1479 N N A ASN A 1 89 ? 16.076 -28.719 25.998 0.67 6.70 89 ASN A N 1
ATOM 1480 N N B ASN A 1 89 ? 16.067 -28.711 25.999 0.33 7.28 89 ASN A N 1
ATOM 1481 C CA A ASN A 1 89 ? 15.511 -27.505 26.562 0.67 6.76 89 ASN A CA 1
ATOM 1482 C CA B ASN A 1 89 ? 15.454 -27.499 26.525 0.33 7.85 89 ASN A CA 1
ATOM 1483 C C A ASN A 1 89 ? 15.578 -26.346 25.567 0.67 6.48 89 ASN A C 1
ATOM 1484 C C B ASN A 1 89 ? 15.612 -26.336 25.557 0.33 6.91 89 ASN A C 1
ATOM 1485 O O A ASN A 1 89 ? 15.454 -25.181 25.961 0.67 6.74 89 ASN A O 1
ATOM 1486 O O B ASN A 1 89 ? 15.630 -25.170 25.956 0.33 7.23 89 ASN A O 1
ATOM 1507 N N . PHE A 1 90 ? 15.690 -26.659 24.276 1.00 6.51 90 PHE A N 1
ATOM 1508 C CA . PHE A 1 90 ? 15.639 -25.649 23.222 1.00 6.16 90 PHE A CA 1
ATOM 1509 C C . PHE A 1 90 ? 14.423 -24.764 23.438 1.00 6.29 90 PHE A C 1
ATOM 1510 O O . PHE A 1 90 ? 13.305 -25.258 23.627 1.00 6.46 90 PHE A O 1
ATOM 1528 N N . ARG A 1 91 ? 14.642 -23.448 23.363 1.00 5.97 91 ARG A N 1
ATOM 1529 C CA . ARG A 1 91 ? 13.574 -22.457 23.427 1.00 6.14 91 ARG A CA 1
ATOM 1530 C C . ARG A 1 91 ? 12.862 -22.401 24.778 1.00 6.66 91 ARG A C 1
ATOM 1531 O O . ARG A 1 91 ? 11.820 -21.755 24.882 1.00 6.88 91 ARG A O 1
ATOM 1552 N N . GLN A 1 92 ? 13.428 -23.010 25.819 1.00 7.21 92 GLN A N 1
ATOM 1553 C CA . GLN A 1 92 ? 12.839 -22.995 27.149 1.00 8.14 92 GLN A CA 1
ATOM 1554 C C . GLN A 1 92 ? 13.536 -21.968 28.041 1.00 8.62 92 GLN A C 1
ATOM 1555 O O . GLN A 1 92 ? 14.703 -21.627 27.859 1.00 8.27 92 GLN A O 1
ATOM 1569 N N . LEU A 1 93 ? 12.789 -21.469 29.024 1.00 10.59 93 LEU A N 1
ATOM 1570 C CA . LEU A 1 93 ? 13.262 -20.379 29.863 1.00 12.55 93 LEU A CA 1
ATOM 1571 C C . LEU A 1 93 ? 14.614 -20.696 30.491 1.00 12.29 93 LEU A C 1
ATOM 1572 O O . LEU A 1 93 ? 14.799 -21.728 31.144 1.00 13.09 93 LEU A O 1
ATOM 1588 N N . HIS A 1 94 ? 15.554 -19.783 30.279 1.00 12.98 94 HIS A N 1
ATOM 1589 C CA . HIS A 1 94 ? 16.889 -19.808 30.860 1.00 13.66 94 HIS A CA 1
ATOM 1590 C C . HIS A 1 94 ? 17.752 -20.959 30.364 1.00 11.73 94 HIS A C 1
ATOM 1591 O O . HIS A 1 94 ? 18.790 -21.239 30.959 1.00 14.48 94 HIS A O 1
ATOM 1604 N N . SER A 1 95 ? 17.387 -21.603 29.261 1.00 9.11 95 SER A N 1
ATOM 1605 C CA . SER A 1 95 ? 18.272 -22.611 28.701 1.00 8.46 95 SER A CA 1
ATOM 1606 C C . SER A 1 95 ? 19.466 -21.971 28.001 1.00 8.50 95 SER A C 1
ATOM 1607 O O . SER A 1 95 ? 19.507 -20.765 27.730 1.00 9.52 95 SER A O 1
ATOM 1615 N N A LYS A 1 96 ? 20.454 -22.814 27.702 0.75 7.87 96 LYS A N 1
ATOM 1616 N N B LYS A 1 96 ? 20.464 -22.804 27.716 0.25 8.66 96 LYS A N 1
ATOM 1617 C CA A LYS A 1 96 ? 21.598 -22.412 26.891 0.75 7.98 96 LYS A CA 1
ATOM 1618 C CA B LYS A 1 96 ? 21.598 -22.403 26.896 0.25 9.02 96 LYS A CA 1
ATOM 1619 C C A LYS A 1 96 ? 21.310 -22.517 25.402 0.75 7.14 96 LYS A C 1
ATOM 1620 C C B LYS A 1 96 ? 21.317 -22.577 25.411 0.25 7.81 96 LYS A C 1
ATOM 1621 O O A LYS A 1 96 ? 22.225 -22.363 24.590 0.75 8.39 96 LYS A O 1
ATOM 1622 O O B LYS A 1 96 ? 22.252 -22.554 24.605 0.25 7.99 96 LYS A O 1
ATOM 1659 N N . THR A 1 97 ? 20.051 -22.756 25.040 1.00 6.78 97 THR A N 1
ATOM 1660 C CA . THR A 1 97 ? 19.647 -22.979 23.656 1.00 6.26 97 THR A CA 1
ATOM 1661 C C . THR A 1 97 ? 18.446 -22.093 23.307 1.00 6.15 97 THR A C 1
ATOM 1662 O O . THR A 1 97 ? 17.379 -22.579 22.933 1.00 6.24 97 THR A O 1
ATOM 1674 N N . PRO A 1 98 ? 18.618 -20.768 23.368 1.00 6.20 98 PRO A N 1
ATOM 1675 C CA . PRO A 1 98 ? 17.534 -19.869 22.969 1.00 6.26 98 PRO A CA 1
ATOM 1676 C C . PRO A 1 98 ? 17.203 -20.009 21.486 1.00 5.75 98 PRO A C 1
ATOM 1677 O O . PRO A 1 98 ? 17.983 -20.476 20.661 1.00 6.15 98 PRO A O 1
ATOM 1688 N N . GLY A 1 99 ? 16.012 -19.527 21.137 1.00 6.00 99 GLY A N 1
ATOM 1689 C CA . GLY A 1 99 ? 15.487 -19.736 19.803 1.00 6.00 99 GLY A CA 1
ATOM 1690 C C . GLY A 1 99 ? 16.295 -19.148 18.664 1.00 5.78 99 GLY A C 1
ATOM 1691 O O . GLY A 1 99 ? 16.259 -19.684 17.558 1.00 6.41 99 GLY A O 1
ATOM 1695 N N . HIS A 1 100 ? 16.987 -18.042 18.919 1.00 5.76 100 HIS A N 1
ATOM 1696 C CA . HIS A 1 100 ? 18.025 -17.527 18.034 1.00 5.58 100 HIS A CA 1
ATOM 1697 C C . HIS A 1 100 ? 19.313 -17.503 18.853 1.00 5.84 100 HIS A C 1
ATOM 1698 O O . HIS A 1 100 ? 19.255 -17.272 20.069 1.00 6.60 100 HIS A O 1
ATOM 1711 N N . PRO A 1 101 ? 20.470 -17.766 18.263 1.00 5.87 101 PRO A N 1
ATOM 1712 C CA . PRO A 1 101 ? 21.669 -17.918 19.096 1.00 6.30 101 PRO A CA 1
ATOM 1713 C C . PRO A 1 101 ? 22.090 -16.580 19.687 1.00 5.69 101 PRO A C 1
ATOM 1714 O O . PRO A 1 101 ? 21.979 -15.532 19.037 1.00 6.26 101 PRO A O 1
ATOM 1725 N N A GLU A 1 102 ? 22.605 -16.642 20.927 0.68 5.97 102 GLU A N 1
ATOM 1726 N N B GLU A 1 102 ? 22.577 -16.643 20.925 0.32 5.92 102 GLU A N 1
ATOM 1727 C CA A GLU A 1 102 ? 22.995 -15.454 21.677 0.68 6.30 102 GLU A CA 1
ATOM 1728 C CA B GLU A 1 102 ? 23.007 -15.473 21.666 0.32 6.04 102 GLU A CA 1
ATOM 1729 C C A GLU A 1 102 ? 24.407 -15.597 22.227 0.68 6.27 102 GLU A C 1
ATOM 1730 C C B GLU A 1 102 ? 24.450 -15.665 22.100 0.32 6.25 102 GLU A C 1
ATOM 1731 O O A GLU A 1 102 ? 24.702 -16.501 23.014 0.68 6.61 102 GLU A O 1
ATOM 1732 O O B GLU A 1 102 ? 24.823 -16.727 22.608 0.32 7.48 102 GLU A O 1
ATOM 1755 N N . VAL A 1 103 ? 25.264 -14.637 21.889 1.00 5.94 103 VAL A N 1
ATOM 1756 C CA . VAL A 1 103 ? 26.608 -14.630 22.435 1.00 6.21 103 VAL A CA 1
ATOM 1757 C C . VAL A 1 103 ? 26.532 -14.493 23.948 1.00 7.09 103 VAL A C 1
ATOM 1758 O O . VAL A 1 103 ? 25.714 -13.738 24.488 1.00 8.92 103 VAL A O 1
ATOM 1772 N N . GLY A 1 104 ? 27.386 -15.237 24.637 1.00 8.36 104 GLY A N 1
ATOM 1773 C CA . GLY A 1 104 ? 27.392 -15.289 26.080 1.00 12.02 104 GLY A CA 1
ATOM 1774 C C . GLY A 1 104 ? 26.478 -16.349 26.692 1.00 12.37 104 GLY A C 1
ATOM 1775 O O . GLY A 1 104 ? 26.620 -16.654 27.877 1.00 15.73 104 GLY A O 1
ATOM 1779 N N A TYR A 1 105 ? 25.472 -16.844 25.953 0.68 10.29 105 TYR A N 1
ATOM 1780 C CA A TYR A 1 105 ? 24.531 -17.826 26.508 0.68 10.21 105 TYR A CA 1
ATOM 1781 C C A TYR A 1 105 ? 25.031 -19.236 26.337 0.68 10.02 105 TYR A C 1
ATOM 1782 O O A TYR A 1 105 ? 24.577 -20.152 27.031 0.68 10.85 105 TYR A O 1
ATOM 1800 N N . THR A 1 106 ? 25.971 -19.412 25.445 1.00 10.23 106 THR A N 1
ATOM 1801 C CA . THR A 1 106 ? 26.227 -20.722 24.911 1.00 9.43 106 THR A CA 1
ATOM 1802 C C . THR A 1 106 ? 27.687 -20.748 24.518 1.00 8.28 106 THR A C 1
ATOM 1803 O O . THR A 1 106 ? 28.127 -19.896 23.737 1.00 8.59 106 THR A O 1
ATOM 1814 N N . ALA A 1 107 ? 28.415 -21.749 25.000 1.00 8.36 107 ALA A N 1
ATOM 1815 C CA . ALA A 1 107 ? 29.816 -21.896 24.649 1.00 8.76 107 ALA A CA 1
ATOM 1816 C C . ALA A 1 107 ? 29.950 -22.058 23.146 1.00 8.23 107 ALA A C 1
ATOM 1817 O O . ALA A 1 107 ? 29.343 -22.940 22.543 1.00 9.82 107 ALA A O 1
ATOM 1824 N N . GLY A 1 108 ? 30.802 -21.216 22.541 1.00 7.93 108 GLY A N 1
ATOM 1825 C CA . GLY A 1 108 ? 31.101 -21.300 21.133 1.00 7.77 108 GLY A CA 1
ATOM 1826 C C . GLY A 1 108 ? 30.257 -20.436 20.223 1.00 7.63 108 GLY A C 1
ATOM 1827 O O . GLY A 1 108 ? 30.570 -20.350 19.036 1.00 9.85 108 GLY A O 1
ATOM 1831 N N . VAL A 1 109 ? 29.198 -19.795 20.715 1.00 6.97 109 VAL A N 1
ATOM 1832 C CA . VAL A 1 109 ? 28.424 -18.870 19.873 1.00 7.00 109 VAL A CA 1
ATOM 1833 C C . VAL A 1 109 ? 29.158 -17.537 19.806 1.00 6.75 109 VAL A C 1
ATOM 1834 O O . VAL A 1 109 ? 29.479 -16.938 20.838 1.00 8.03 109 VAL A O 1
ATOM 184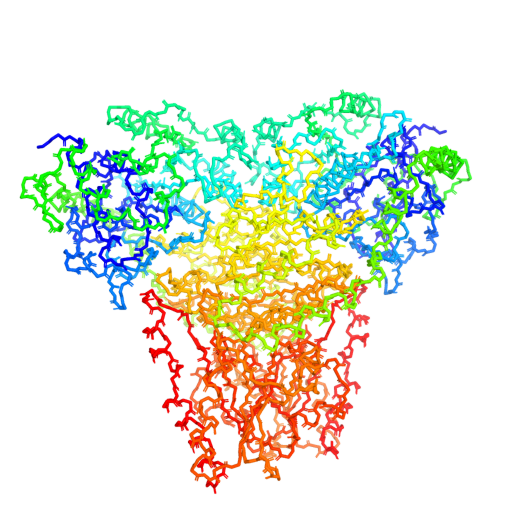7 N N . GLU A 1 110 ? 29.437 -17.062 18.590 1.00 6.74 110 GLU A N 1
ATOM 1848 C CA . GLU A 1 110 ? 30.304 -15.902 18.411 1.00 6.62 110 GLU A CA 1
ATOM 1849 C C . GLU A 1 110 ? 29.566 -14.571 18.404 1.00 6.48 110 GLU A C 1
ATOM 1850 O O . GLU A 1 110 ? 30.185 -13.524 18.625 1.00 7.90 110 GLU A O 1
ATOM 1862 N N . THR A 1 111 ? 28.274 -14.588 18.109 1.00 6.14 111 THR A N 1
ATOM 1863 C CA . THR A 1 111 ? 27.480 -13.394 17.920 1.00 5.76 111 THR A CA 1
ATOM 1864 C C . THR A 1 111 ? 26.016 -13.779 18.095 1.00 5.71 111 THR A C 1
ATOM 1865 O O . THR A 1 111 ? 25.665 -14.952 17.997 1.00 6.62 111 THR A O 1
ATOM 1876 N N . THR A 1 112 ? 25.185 -12.789 18.392 1.00 5.53 112 THR A N 1
ATOM 1877 C CA . THR A 1 112 ? 23.739 -12.980 18.444 1.00 5.39 112 THR A CA 1
ATOM 1878 C C . THR A 1 112 ? 23.169 -12.669 17.077 1.00 5.85 112 THR A C 1
ATOM 1879 O O . THR A 1 112 ? 23.356 -11.559 16.568 1.00 6.82 112 THR A O 1
ATOM 1890 N N A THR A 1 113 ? 22.563 -13.663 16.449 0.65 4.88 113 THR A N 1
ATOM 1891 N N B THR A 1 113 ? 22.421 -13.610 16.505 0.35 6.34 113 THR A N 1
ATOM 1892 C CA A THR A 1 113 ? 22.050 -13.491 15.105 0.65 5.41 113 THR A CA 1
ATOM 1893 C CA B THR A 1 113 ? 21.731 -13.375 15.238 0.35 7.31 113 THR A CA 1
ATOM 1894 C C A THR A 1 113 ? 20.578 -13.843 15.069 0.65 5.28 113 THR A C 1
ATOM 1895 C C B THR A 1 113 ? 20.230 -13.631 15.396 0.35 7.81 113 THR A C 1
ATOM 1896 O O A THR A 1 113 ? 19.982 -14.283 16.049 0.65 7.19 113 THR A O 1
ATOM 1897 O O B THR A 1 113 ? 19.709 -13.760 16.506 0.35 9.03 113 THR A O 1
ATOM 1918 N N A GLY A 1 114 ? 20.004 -13.608 13.903 0.65 6.37 114 GLY A N 1
ATOM 1919 N N B GLY A 1 114 ? 19.534 -13.639 14.259 0.35 8.54 114 GLY A N 1
ATOM 1920 C CA A GLY A 1 114 ? 18.590 -13.766 13.715 0.65 5.94 114 GLY A CA 1
ATOM 1921 C CA B GLY A 1 114 ? 18.092 -13.647 14.210 0.35 8.84 114 GLY A CA 1
ATOM 1922 C C A GLY A 1 114 ? 18.016 -12.661 12.862 0.65 5.66 114 GLY A C 1
ATOM 1923 C C B GLY A 1 114 ? 17.560 -12.584 13.258 0.35 9.12 114 GLY A C 1
ATOM 1924 O O A GLY A 1 114 ? 17.480 -12.925 11.782 0.65 6.05 114 GLY A O 1
ATOM 1925 O O B GLY A 1 114 ? 16.665 -12.822 12.455 0.35 11.73 114 GLY A O 1
ATOM 1932 N N . PRO A 1 115 ? 18.091 -11.371 13.364 1.00 6.70 115 PRO A N 1
ATOM 1933 C CA . PRO A 1 115 ? 17.738 -10.254 12.477 1.00 6.06 115 PRO A CA 1
ATOM 1934 C C . PRO A 1 115 ? 18.551 -10.409 11.200 1.00 5.51 115 PRO A C 1
ATOM 1935 O O . PRO A 1 115 ? 19.794 -10.393 11.225 1.00 6.05 115 PRO A O 1
ATOM 1946 N N . LEU A 1 116 ? 17.855 -10.587 10.079 1.00 5.74 116 LEU A N 1
ATOM 1947 C CA . LEU A 1 116 ? 18.515 -11.031 8.865 1.00 5.74 116 LEU A CA 1
ATOM 1948 C C . LEU A 1 116 ? 19.529 -10.003 8.378 1.00 5.38 116 LEU A C 1
ATOM 1949 O O . LEU A 1 116 ? 19.374 -8.790 8.513 1.00 5.96 116 LEU A O 1
ATOM 1965 N N . GLY A 1 117 ? 20.601 -10.533 7.796 1.00 5.42 117 GLY A N 1
ATOM 1966 C CA . GLY A 1 117 ? 21.675 -9.730 7.255 1.00 5.46 117 GLY A CA 1
ATOM 1967 C C . GLY A 1 117 ? 22.735 -9.320 8.257 1.00 5.31 117 GLY A C 1
ATOM 1968 O O . GLY A 1 117 ? 23.860 -9.022 7.862 1.00 6.03 117 GLY A O 1
ATOM 1972 N N . GLN A 1 118 ? 22.398 -9.242 9.547 1.00 5.44 118 GLN A N 1
ATOM 1973 C CA . GLN A 1 118 ? 23.383 -8.745 10.493 1.00 5.33 118 GLN A CA 1
ATOM 1974 C C . GLN A 1 118 ? 24.499 -9.745 10.749 1.00 5.13 118 GLN A C 1
ATOM 1975 O O . GLN A 1 118 ? 25.621 -9.310 11.031 1.00 5.64 118 GLN A O 1
ATOM 1989 N N . GLY A 1 119 ? 24.245 -11.042 10.655 1.00 5.22 119 GLY A N 1
ATOM 1990 C CA . GLY A 1 119 ? 25.329 -11.983 10.847 1.00 5.29 119 GLY A CA 1
ATOM 1991 C C . GLY A 1 119 ? 26.431 -11.833 9.809 1.00 4.82 119 GLY A C 1
ATOM 1992 O O . GLY A 1 119 ? 27.609 -11.800 10.158 1.00 5.20 119 GLY A O 1
ATOM 1996 N N . ILE A 1 120 ? 26.071 -11.729 8.527 1.00 5.12 120 ILE A N 1
ATOM 1997 C CA . ILE A 1 120 ? 27.112 -11.535 7.520 1.00 5.04 120 ILE A CA 1
ATOM 1998 C C . ILE A 1 120 ? 27.852 -10.226 7.781 1.00 4.75 120 ILE A C 1
ATOM 1999 O O . ILE A 1 120 ? 29.065 -10.156 7.609 1.00 5.24 120 ILE A O 1
ATOM 2015 N N . ALA A 1 121 ? 27.150 -9.181 8.218 1.00 4.96 121 ALA A N 1
ATOM 2016 C CA . ALA A 1 121 ? 27.828 -7.936 8.583 1.00 4.63 121 ALA A CA 1
ATOM 2017 C C . ALA A 1 121 ? 28.821 -8.148 9.719 1.00 4.68 121 ALA A C 1
ATOM 2018 O O . ALA A 1 121 ? 29.953 -7.655 9.676 1.00 5.08 121 ALA A O 1
ATOM 2025 N N . ASN A 1 122 ? 28.400 -8.878 10.759 1.00 4.63 122 ASN A N 1
ATOM 2026 C CA . ASN A 1 122 ? 29.304 -9.158 11.869 1.00 4.66 122 ASN A CA 1
ATOM 2027 C C . ASN A 1 122 ? 30.523 -9.938 11.376 1.00 5.05 122 ASN A C 1
ATOM 2028 O O . ASN A 1 122 ? 31.652 -9.682 11.808 1.00 5.24 122 ASN A O 1
ATOM 2039 N N . ALA A 1 123 ? 30.304 -10.903 10.470 1.00 4.93 123 ALA A N 1
ATOM 2040 C CA . ALA A 1 123 ? 31.401 -11.682 9.909 1.00 5.01 123 ALA A CA 1
ATOM 2041 C C . ALA A 1 123 ? 32.370 -10.800 9.141 1.00 4.78 123 ALA A C 1
ATOM 2042 O O . ALA A 1 123 ? 33.589 -10.974 9.253 1.00 5.21 123 ALA A O 1
ATOM 2049 N N . VAL A 1 124 ? 31.861 -9.844 8.365 1.00 4.89 124 VAL A N 1
ATOM 2050 C CA . VAL A 1 124 ? 32.747 -8.901 7.694 1.00 4.90 124 VAL A CA 1
ATOM 2051 C C . VAL A 1 124 ? 33.605 -8.169 8.717 1.00 4.87 124 VAL A C 1
ATOM 2052 O O . VAL A 1 124 ? 34.814 -8.018 8.539 1.00 5.29 124 VAL A O 1
ATOM 2065 N N . GLY A 1 125 ? 32.994 -7.729 9.824 1.00 4.90 125 GLY A N 1
ATOM 2066 C CA . GLY A 1 125 ? 33.765 -7.082 10.881 1.00 5.12 125 GLY A CA 1
ATOM 2067 C C . GLY A 1 125 ? 34.810 -7.988 11.517 1.00 5.15 125 GLY A C 1
ATOM 2068 O O . GLY A 1 125 ? 35.923 -7.549 11.802 1.00 5.30 125 GLY A O 1
ATOM 2072 N N A MET A 1 126 ? 34.463 -9.251 11.762 0.60 4.99 126 MET A N 1
ATOM 2073 N N B MET A 1 126 ? 34.460 -9.255 11.740 0.40 5.11 126 MET A N 1
ATOM 2074 C CA A MET A 1 126 ? 35.453 -10.191 12.295 0.60 5.25 126 MET A CA 1
ATOM 2075 C CA B MET A 1 126 ? 35.425 -10.203 12.292 0.40 5.47 126 MET A CA 1
ATOM 2076 C C A MET A 1 126 ? 36.614 -10.372 11.327 0.60 5.11 126 MET A C 1
ATOM 2077 C C B MET A 1 126 ? 36.583 -10.452 11.334 0.40 5.06 126 MET A C 1
ATOM 2078 O O A MET A 1 126 ? 37.774 -10.464 11.739 0.60 5.34 126 MET A O 1
ATOM 2079 O O B MET A 1 126 ? 37.717 -10.664 11.772 0.40 5.27 126 MET A O 1
ATOM 2106 N N . ALA A 1 127 ? 36.318 -10.423 10.029 1.00 5.10 127 ALA A N 1
ATOM 2107 C CA . ALA A 1 127 ? 37.375 -10.594 9.043 1.00 5.29 127 ALA A CA 1
ATOM 2108 C C . ALA A 1 127 ? 38.228 -9.334 8.925 1.00 5.34 127 ALA A C 1
ATOM 2109 O O . ALA A 1 127 ? 39.452 -9.422 8.772 1.00 5.71 127 ALA A O 1
ATOM 2117 N N . ILE A 1 128 ? 37.621 -8.152 9.014 1.00 5.23 128 ILE A N 1
ATOM 2118 C CA . ILE A 1 128 ? 38.397 -6.917 9.080 1.00 5.39 128 ILE A CA 1
ATOM 2119 C C . ILE A 1 128 ? 39.290 -6.928 10.309 1.00 5.55 128 ILE A C 1
ATOM 2120 O O . ILE A 1 128 ? 40.473 -6.554 10.250 1.00 5.97 128 ILE A O 1
ATOM 2136 N N . ALA A 1 129 ? 38.748 -7.362 11.447 1.00 5.77 129 ALA A N 1
ATOM 2137 C CA . ALA A 1 129 ? 39.534 -7.421 12.671 1.00 5.67 129 ALA A CA 1
ATOM 2138 C C . ALA A 1 129 ? 40.726 -8.350 12.515 1.00 5.71 129 ALA A C 1
ATOM 2139 O O . ALA A 1 129 ? 41.843 -7.999 12.893 1.00 6.23 129 ALA A O 1
ATOM 2146 N N . GLU A 1 130 ? 40.517 -9.550 11.968 1.00 5.81 130 GLU A N 1
ATOM 2147 C CA . GLU A 1 130 ? 41.638 -10.474 11.817 1.00 6.09 130 GLU A CA 1
ATOM 2148 C C . GLU A 1 130 ? 42.701 -9.879 10.903 1.00 5.79 130 GLU A C 1
ATOM 2149 O O . GLU A 1 130 ? 43.901 -9.980 11.185 1.00 6.46 130 GLU A O 1
ATOM 2161 N N . LYS A 1 131 ? 42.282 -9.268 9.791 1.00 6.00 131 LYS A N 1
ATOM 2162 C CA . LYS A 1 131 ? 43.242 -8.749 8.829 1.00 6.11 131 LYS A CA 1
ATOM 2163 C C . LYS A 1 131 ? 44.071 -7.629 9.452 1.00 6.10 131 LYS A C 1
ATOM 2164 O O . LYS A 1 131 ? 45.298 -7.551 9.275 1.00 6.49 131 LYS A O 1
ATOM 2183 N N . THR A 1 132 ? 43.391 -6.750 10.179 1.00 5.99 132 THR A N 1
ATOM 2184 C CA . THR A 1 132 ? 44.034 -5.593 10.780 1.00 6.04 132 THR A CA 1
ATOM 2185 C C . THR A 1 132 ? 44.938 -6.027 11.927 1.00 6.08 132 THR A C 1
ATOM 2186 O O . THR A 1 132 ? 46.064 -5.535 12.062 1.00 6.78 132 THR A O 1
ATOM 2197 N N . LEU A 1 133 ? 44.468 -6.949 12.755 1.00 6.28 133 LEU A N 1
ATOM 2198 C CA . LEU A 1 133 ? 45.263 -7.427 13.874 1.00 6.85 133 LEU A CA 1
ATOM 2199 C C . LEU A 1 133 ? 46.503 -8.158 13.380 1.00 6.85 133 LEU A C 1
ATOM 2200 O O . LEU A 1 133 ? 47.592 -8.001 13.940 1.00 7.74 133 LEU A O 1
ATOM 2216 N N . ALA A 1 134 ? 46.358 -8.964 12.325 1.00 6.85 134 ALA A N 1
ATOM 2217 C CA . ALA A 1 134 ? 47.514 -9.631 11.731 1.00 7.11 134 ALA A CA 1
ATOM 2218 C C . ALA A 1 134 ? 48.531 -8.609 11.240 1.00 7.13 134 ALA A C 1
ATOM 2219 O O . ALA A 1 134 ? 49.736 -8.746 11.472 1.00 7.75 134 ALA A O 1
ATOM 2226 N N . ALA A 1 135 ? 48.069 -7.582 10.538 1.00 7.04 135 ALA A N 1
ATOM 2227 C CA . ALA A 1 135 ? 48.985 -6.573 10.029 1.00 7.33 135 ALA A CA 1
ATOM 2228 C C . ALA A 1 135 ? 49.674 -5.831 11.170 1.00 7.53 135 ALA A C 1
ATOM 2229 O O . ALA A 1 135 ? 50.860 -5.498 11.071 1.00 8.24 135 ALA A O 1
ATOM 2236 N N . GLN A 1 136 ? 48.941 -5.538 12.251 1.00 7.09 136 GLN A N 1
ATOM 2237 C CA . GLN A 1 136 ? 49.531 -4.838 13.390 1.00 7.33 136 GLN A CA 1
ATOM 2238 C C . GLN A 1 136 ? 50.543 -5.697 14.138 1.00 7.55 136 GLN A C 1
ATOM 2239 O O . GLN A 1 136 ? 51.596 -5.180 14.534 1.00 8.68 136 GLN A O 1
ATOM 2253 N N . PHE A 1 137 ? 50.240 -6.983 14.358 1.00 7.53 137 PHE A N 1
ATOM 2254 C CA . PHE A 1 137 ? 51.016 -7.798 15.291 1.00 7.57 137 PHE A CA 1
ATOM 2255 C C . PHE A 1 137 ? 51.947 -8.812 14.656 1.00 8.05 137 PHE A C 1
ATOM 2256 O O . PHE A 1 137 ? 52.957 -9.154 15.269 1.00 8.88 137 PHE A O 1
ATOM 2273 N N . ASN A 1 138 ? 51.647 -9.349 13.485 1.00 7.70 138 ASN A N 1
ATOM 2274 C CA . ASN A 1 138 ? 52.516 -10.390 12.961 1.00 8.12 138 ASN A CA 1
ATOM 2275 C C . ASN A 1 138 ? 53.883 -9.797 12.638 1.00 8.86 138 ASN A C 1
ATOM 2276 O O . ASN A 1 138 ? 54.017 -8.629 12.261 1.00 9.49 138 ASN A O 1
ATOM 2287 N N . ARG A 1 139 ? 54.915 -10.618 12.789 1.00 9.47 139 ARG A N 1
ATOM 2288 C CA . ARG A 1 139 ? 56.289 -10.210 12.538 1.00 10.25 139 ARG A CA 1
ATOM 2289 C C . ARG A 1 139 ? 56.961 -11.329 11.766 1.00 11.21 139 ARG A C 1
ATOM 2290 O O . ARG A 1 139 ? 56.479 -12.463 11.775 1.00 11.65 139 ARG A O 1
ATOM 2311 N N . PRO A 1 140 ? 58.091 -11.058 11.116 1.00 12.93 140 PRO A N 1
ATOM 2312 C CA . PRO A 1 140 ? 58.726 -12.109 10.314 1.00 14.32 140 PRO A CA 1
ATOM 2313 C C . PRO A 1 140 ? 59.075 -13.310 11.178 1.00 14.23 140 PRO A C 1
ATOM 2314 O O . PRO A 1 140 ? 59.706 -13.177 12.227 1.00 14.85 140 PRO A O 1
ATOM 2325 N N . GLY A 1 141 ? 58.616 -14.484 10.744 1.00 14.97 141 GLY A N 1
ATOM 2326 C CA . GLY A 1 141 ? 58.794 -15.707 11.492 1.00 15.59 141 GLY A CA 1
ATOM 2327 C C . GLY A 1 141 ? 57.803 -15.920 12.609 1.00 14.97 141 GLY A C 1
ATOM 2328 O O . GLY A 1 141 ? 57.888 -16.944 13.304 1.00 16.92 141 GLY A O 1
ATOM 2332 N N . HIS A 1 142 ? 56.849 -14.987 12.801 1.00 13.78 142 HIS A N 1
ATOM 2333 C CA . HIS A 1 142 ? 55.918 -15.013 13.942 1.00 14.82 142 HIS A CA 1
ATOM 2334 C C . HIS A 1 142 ? 54.533 -14.554 13.499 1.00 13.59 142 HIS A C 1
ATOM 2335 O O . HIS A 1 142 ? 54.114 -13.428 13.799 1.00 14.91 142 HIS A O 1
ATOM 2348 N N . ASP A 1 143 ? 53.795 -15.434 12.844 1.00 14.27 143 ASP A N 1
ATOM 2349 C CA . ASP A 1 143 ? 52.451 -15.091 12.388 1.00 14.26 143 ASP A CA 1
ATOM 2350 C C . ASP A 1 143 ? 51.417 -15.557 13.416 1.00 13.01 143 ASP A C 1
ATOM 2351 O O . ASP A 1 143 ? 50.707 -16.561 13.221 1.00 14.30 143 ASP A O 1
ATOM 2360 N N . ILE A 1 144 ? 51.292 -14.775 14.508 1.00 9.95 144 ILE A N 1
ATOM 2361 C CA . ILE A 1 144 ? 50.430 -15.143 15.630 1.00 9.03 144 ILE A CA 1
ATOM 2362 C C . ILE A 1 144 ? 48.950 -14.930 15.339 1.00 8.11 144 ILE A C 1
ATOM 2363 O O . ILE A 1 144 ? 48.116 -15.454 16.079 1.00 9.62 144 ILE A O 1
ATOM 2379 N N . VAL A 1 145 ? 48.605 -14.159 14.314 1.00 7.40 145 VAL A N 1
ATOM 2380 C CA . VAL A 1 145 ? 47.218 -13.992 13.903 1.00 7.02 145 VAL A CA 1
ATOM 2381 C C . VAL A 1 145 ? 47.061 -14.605 12.523 1.00 6.95 145 VAL A C 1
ATOM 2382 O O . VAL A 1 145 ? 47.667 -14.127 11.551 1.00 7.60 145 VAL A O 1
ATOM 2395 N N . ASP A 1 146 ? 46.254 -15.655 12.426 1.00 6.95 146 ASP A N 1
ATOM 2396 C CA . ASP A 1 146 ? 46.020 -16.316 11.128 1.00 7.15 146 ASP A CA 1
ATOM 2397 C C . ASP A 1 146 ? 44.763 -17.180 11.277 1.00 6.98 146 ASP A C 1
ATOM 2398 O O . ASP A 1 146 ? 44.856 -18.342 11.663 1.00 7.77 146 ASP A O 1
ATOM 2407 N N . HIS A 1 147 ? 43.599 -16.610 10.981 1.00 6.14 147 HIS A N 1
ATOM 2408 C CA . HIS A 1 147 ? 42.385 -17.402 11.067 1.00 6.13 147 HIS A CA 1
ATOM 2409 C C . HIS A 1 147 ? 41.349 -16.905 10.072 1.00 5.96 147 HIS A C 1
ATOM 2410 O O . HIS A 1 147 ? 41.370 -15.754 9.626 1.00 6.80 147 HIS A O 1
ATOM 2423 N N . TYR A 1 148 ? 40.437 -17.814 9.752 1.00 6.01 148 TYR A N 1
ATOM 2424 C CA . TYR A 1 148 ? 39.358 -17.593 8.804 1.00 5.96 148 TYR A CA 1
ATOM 2425 C C . TYR A 1 148 ? 38.082 -17.166 9.515 1.00 5.66 148 TYR A C 1
ATOM 2426 O O . TYR A 1 148 ? 37.875 -17.436 10.703 1.00 6.65 148 TYR A O 1
ATOM 2444 N N . THR A 1 149 ? 37.205 -16.546 8.726 1.00 5.45 149 THR A N 1
ATOM 2445 C CA . THR A 1 149 ? 35.863 -16.191 9.143 1.00 5.40 149 THR A CA 1
ATOM 2446 C C . THR A 1 149 ? 34.905 -16.840 8.156 1.00 5.28 149 THR A C 1
ATOM 2447 O O . THR A 1 149 ? 34.915 -16.499 6.970 1.00 6.17 149 THR A O 1
ATOM 2458 N N . TYR A 1 150 ? 34.099 -17.775 8.651 1.00 5.32 150 TYR A N 1
ATOM 2459 C CA . TYR A 1 150 ? 33.157 -18.514 7.836 1.00 5.26 150 TYR A CA 1
ATOM 2460 C C . TYR A 1 150 ? 31.746 -18.077 8.211 1.00 5.35 150 TYR A C 1
ATOM 2461 O O . TYR A 1 150 ? 31.420 -17.992 9.397 1.00 7.07 150 TYR A O 1
ATOM 2479 N N . ALA A 1 151 ? 30.903 -17.838 7.217 1.00 5.25 151 ALA A N 1
ATOM 2480 C CA . ALA A 1 151 ? 29.531 -17.427 7.475 1.00 5.62 151 ALA A CA 1
ATOM 2481 C C . ALA A 1 151 ? 28.576 -18.271 6.650 1.00 5.20 151 ALA A C 1
ATOM 2482 O O . ALA A 1 151 ? 28.848 -18.565 5.484 1.00 6.27 151 ALA A O 1
ATOM 2489 N N . PHE A 1 152 ? 27.454 -18.645 7.247 1.00 4.74 152 PHE A N 1
ATOM 2490 C CA . PHE A 1 152 ? 26.309 -19.203 6.547 1.00 5.03 152 PHE A CA 1
ATOM 2491 C C . PHE A 1 152 ? 25.247 -18.119 6.420 1.00 4.96 152 PHE A C 1
ATOM 2492 O O . PHE A 1 152 ? 25.030 -17.355 7.357 1.00 5.49 152 PHE A O 1
ATOM 2509 N N . MET A 1 153 ? 24.568 -18.068 5.279 1.00 5.20 153 MET A N 1
ATOM 2510 C CA . MET A 1 153 ? 23.532 -17.065 5.062 1.00 5.45 153 MET A CA 1
ATOM 2511 C C . MET A 1 153 ? 22.544 -17.609 4.047 1.00 5.35 153 MET A C 1
ATOM 2512 O O . MET A 1 153 ? 22.886 -18.469 3.243 1.00 6.43 153 MET A O 1
ATOM 2526 N N . GLY A 1 154 ? 21.316 -17.102 4.099 1.00 5.11 154 GLY A N 1
ATOM 2527 C CA . GLY A 1 154 ? 20.259 -17.545 3.228 1.00 5.36 154 GLY A CA 1
ATOM 2528 C C . GLY A 1 154 ? 19.691 -16.439 2.355 1.00 5.06 154 GLY A C 1
ATOM 2529 O O . GLY A 1 154 ? 20.264 -15.365 2.190 1.00 5.24 154 GLY A O 1
ATOM 2533 N N . ASP A 1 155 ? 18.517 -16.729 1.781 1.00 5.00 155 ASP A N 1
ATOM 2534 C CA . ASP A 1 155 ? 17.876 -15.767 0.890 1.00 5.07 155 ASP A CA 1
ATOM 2535 C C . ASP A 1 155 ? 17.532 -14.480 1.607 1.00 4.87 155 ASP A C 1
ATOM 2536 O O . ASP A 1 155 ? 17.572 -13.404 1.008 1.00 5.26 155 ASP A O 1
ATOM 2545 N N . GLY A 1 156 ? 17.116 -14.574 2.868 1.00 5.12 156 GLY A N 1
ATOM 2546 C CA . GLY A 1 156 ? 16.738 -13.371 3.591 1.00 5.47 156 GLY A CA 1
ATOM 2547 C C . GLY A 1 156 ? 17.907 -12.418 3.737 1.00 4.81 156 GLY A C 1
ATOM 2548 O O . GLY A 1 156 ? 17.783 -11.211 3.517 1.00 5.48 156 GLY A O 1
ATOM 2552 N N . CYS A 1 157 ? 19.056 -12.949 4.167 1.00 4.81 157 CYS A N 1
ATOM 2553 C CA . CYS A 1 157 ? 20.241 -12.121 4.304 1.00 4.90 157 CYS A CA 1
ATOM 2554 C C . CYS A 1 157 ? 20.630 -11.512 2.962 1.00 4.71 157 CYS A C 1
ATOM 2555 O O . CYS A 1 157 ? 21.041 -10.358 2.897 1.00 5.45 157 CYS A O 1
ATOM 2563 N N . MET A 1 158 ? 20.513 -12.286 1.875 1.00 4.67 158 MET A N 1
ATOM 2564 C CA . MET A 1 158 ? 20.853 -11.787 0.551 1.00 4.90 158 MET A CA 1
ATOM 2565 C C . MET A 1 158 ? 19.916 -10.679 0.077 1.00 4.67 158 MET A C 1
ATOM 2566 O O . MET A 1 158 ? 20.361 -9.770 -0.634 1.00 5.37 158 MET A O 1
ATOM 2580 N N . MET A 1 159 ? 18.633 -10.759 0.415 1.00 4.52 159 MET A N 1
ATOM 2581 C CA . MET A 1 159 ? 17.693 -9.712 0.016 1.00 4.68 159 MET A CA 1
ATOM 2582 C C . MET A 1 159 ? 17.920 -8.422 0.789 1.00 4.53 159 MET A C 1
ATOM 2583 O O . MET A 1 159 ? 17.710 -7.327 0.245 1.00 5.10 159 MET A O 1
ATOM 2597 N N . GLU A 1 160 ? 18.302 -8.522 2.053 1.00 4.56 160 GLU A N 1
ATOM 2598 C CA . GLU A 1 160 ? 18.453 -7.345 2.897 1.00 4.54 160 GLU A CA 1
ATOM 2599 C C . GLU A 1 160 ? 19.515 -6.408 2.343 1.00 4.51 160 GLU A C 1
ATOM 2600 O O . GLU A 1 160 ? 20.608 -6.822 1.929 1.00 4.94 160 GLU A O 1
ATOM 2612 N N . GLY A 1 161 ? 19.230 -5.113 2.422 1.00 4.41 161 GLY A N 1
ATOM 2613 C CA . GLY A 1 161 ? 20.177 -4.115 1.987 1.00 4.91 161 GLY A CA 1
ATOM 2614 C C . GLY A 1 161 ? 21.513 -4.174 2.696 1.00 4.60 161 GLY A C 1
ATOM 2615 O O . GLY A 1 161 ? 22.548 -3.874 2.084 1.00 4.90 161 GLY A O 1
ATOM 2619 N N . ILE A 1 162 ? 21.519 -4.564 3.973 1.00 4.47 162 ILE A N 1
ATOM 2620 C CA . ILE A 1 162 ? 22.783 -4.568 4.687 1.00 4.58 162 ILE A CA 1
ATOM 2621 C C . ILE A 1 162 ? 23.781 -5.510 4.015 1.00 4.62 162 ILE A C 1
ATOM 2622 O O . ILE A 1 162 ? 24.992 -5.296 4.106 1.00 4.90 162 ILE A O 1
ATOM 2638 N N . SER A 1 163 ? 23.310 -6.576 3.352 1.00 4.62 163 SER A N 1
ATOM 2639 C CA . SER A 1 163 ? 24.253 -7.460 2.672 1.00 4.90 163 SER A CA 1
ATOM 2640 C C . SER A 1 163 ? 25.003 -6.733 1.570 1.00 4.87 163 SER A C 1
ATOM 2641 O O . SER A 1 163 ? 26.190 -6.985 1.348 1.00 5.37 163 SER A O 1
ATOM 2649 N N . HIS A 1 164 ? 24.317 -5.842 0.856 1.00 4.83 164 HIS A N 1
ATOM 2650 C CA . HIS A 1 164 ? 24.968 -5.018 -0.153 1.00 4.81 164 HIS A CA 1
ATOM 2651 C C . HIS A 1 164 ? 26.032 -4.126 0.469 1.00 4.91 164 HIS A C 1
ATOM 2652 O O . HIS A 1 164 ? 27.156 -4.033 -0.031 1.00 5.84 164 HIS A O 1
ATOM 2665 N N . GLU A 1 165 ? 25.692 -3.475 1.579 1.00 4.57 165 GLU A N 1
ATOM 2666 C CA . GLU A 1 165 ? 26.657 -2.578 2.201 1.00 4.74 165 GLU A CA 1
ATOM 2667 C C . GLU A 1 165 ? 27.921 -3.334 2.587 1.00 4.65 165 GLU A C 1
ATOM 2668 O O . GLU A 1 165 ? 29.040 -2.922 2.260 1.00 4.94 165 GLU A O 1
ATOM 2680 N N . VAL A 1 166 ? 27.764 -4.422 3.335 1.00 4.60 166 VAL A N 1
ATOM 2681 C CA . VAL A 1 166 ? 28.935 -5.041 3.925 1.00 4.67 166 VAL A CA 1
ATOM 2682 C C . VAL A 1 166 ? 29.705 -5.867 2.928 1.00 4.54 166 VAL A C 1
ATOM 2683 O O . VAL A 1 166 ? 30.936 -5.966 3.036 1.00 5.31 166 VAL A O 1
ATOM 2696 N N . CYS A 1 167 ? 29.026 -6.486 1.966 1.00 4.60 167 CYS A N 1
ATOM 2697 C CA . CYS A 1 167 ? 29.736 -7.302 1.001 1.00 4.90 167 CYS A CA 1
ATOM 2698 C C . CYS A 1 167 ? 30.424 -6.438 -0.052 1.00 4.89 167 CYS A C 1
ATOM 2699 O O . CYS A 1 167 ? 31.510 -6.793 -0.539 1.00 5.44 167 CYS A O 1
ATOM 2707 N N A SER A 1 168 ? 29.853 -5.285 -0.392 0.90 5.19 168 SER A N 1
ATOM 2708 N N B SER A 1 168 ? 29.866 -5.269 -0.369 0.10 5.43 168 SER A N 1
ATOM 2709 C CA A SER A 1 168 ? 30.558 -4.316 -1.223 0.90 5.17 168 SER A CA 1
ATOM 2710 C CA B SER A 1 168 ? 30.584 -4.338 -1.234 0.10 5.98 168 SER A CA 1
ATOM 2711 C C A SER A 1 168 ? 31.874 -3.907 -0.551 0.90 5.45 168 SER A C 1
ATOM 2712 C C B SER A 1 168 ? 31.868 -3.852 -0.568 0.10 5.64 168 SER A C 1
ATOM 2713 O O A SER A 1 168 ? 32.945 -3.937 -1.159 0.90 6.09 168 SER A O 1
ATOM 2714 O O B SER A 1 168 ? 32.919 -3.769 -1.213 0.10 5.68 168 SER A O 1
ATOM 2729 N N . LEU A 1 169 ? 31.802 -3.518 0.726 1.00 5.32 169 LEU A N 1
ATOM 2730 C CA . LEU A 1 169 ? 32.998 -3.070 1.437 1.00 5.58 169 LEU A CA 1
ATOM 2731 C C . LEU A 1 169 ? 34.006 -4.209 1.613 1.00 5.66 169 LEU A C 1
ATOM 2732 O O . LEU A 1 169 ? 35.210 -3.994 1.496 1.00 6.18 169 LEU A O 1
ATOM 2748 N N . ALA A 1 170 ? 33.528 -5.428 1.865 1.00 5.65 170 ALA A N 1
ATOM 2749 C CA . ALA A 1 170 ? 34.430 -6.567 1.999 1.00 5.81 170 ALA A CA 1
ATOM 2750 C C . ALA A 1 170 ? 35.225 -6.794 0.713 1.00 5.57 170 ALA A C 1
ATOM 2751 O O . ALA A 1 170 ? 36.380 -7.210 0.750 1.00 6.31 170 ALA A O 1
ATOM 2758 N N . GLY A 1 171 ? 34.592 -6.551 -0.434 1.00 5.69 171 GLY A N 1
ATOM 2759 C CA . GLY A 1 171 ? 35.288 -6.626 -1.701 1.00 6.09 171 GLY A CA 1
ATOM 2760 C C . GLY A 1 171 ? 36.379 -5.577 -1.829 1.00 6.17 171 GLY A C 1
ATOM 2761 O O . GLY A 1 171 ? 37.513 -5.882 -2.210 1.00 6.89 171 GLY A O 1
ATOM 2765 N N . THR A 1 172 ? 36.075 -4.326 -1.481 1.00 6.00 172 THR A N 1
ATOM 2766 C CA . THR A 1 172 ? 37.086 -3.267 -1.514 1.00 6.40 172 THR A CA 1
ATOM 2767 C C . THR A 1 172 ? 38.279 -3.615 -0.648 1.00 6.00 172 THR A C 1
ATOM 2768 O O . THR A 1 172 ? 39.429 -3.346 -1.020 1.00 6.88 172 THR A O 1
ATOM 2779 N N . LEU A 1 173 ? 38.018 -4.168 0.530 1.00 6.05 173 LEU A N 1
ATOM 2780 C CA . LEU A 1 173 ? 39.059 -4.475 1.501 1.00 6.39 173 LEU A CA 1
ATOM 2781 C C . LEU A 1 173 ? 39.729 -5.829 1.254 1.00 6.71 173 LEU A C 1
ATOM 2782 O O . LEU A 1 173 ? 40.616 -6.224 2.024 1.00 7.51 173 LEU A O 1
ATOM 2798 N N A LYS A 1 174 ? 39.335 -6.548 0.210 0.72 6.06 174 LYS A N 1
ATOM 2799 N N B LYS A 1 174 ? 39.360 -6.532 0.188 0.28 6.88 174 LYS A N 1
ATOM 2800 C CA A LYS A 1 174 ? 40.083 -7.724 -0.230 0.72 6.16 174 LYS A CA 1
ATOM 2801 C CA B LYS A 1 174 ? 40.064 -7.743 -0.228 0.28 7.30 174 LYS A CA 1
ATOM 2802 C C A LYS A 1 174 ? 40.213 -8.758 0.895 0.72 6.41 174 LYS A C 1
ATOM 2803 C C B LYS A 1 174 ? 40.222 -8.714 0.945 0.28 6.55 174 LYS A C 1
ATOM 2804 O O A LYS A 1 174 ? 41.277 -9.325 1.137 0.72 7.10 174 LYS A O 1
ATOM 2805 O O B LYS A 1 174 ? 41.317 -9.154 1.292 0.28 6.60 174 LYS A O 1
ATOM 2842 N N . LEU A 1 175 ? 39.086 -9.059 1.550 1.00 5.97 175 LEU A N 1
ATOM 2843 C CA . LEU A 1 175 ? 39.067 -9.925 2.730 1.00 6.00 175 LEU A CA 1
ATOM 2844 C C . LEU A 1 175 ? 39.106 -11.398 2.328 1.00 5.96 175 LEU A C 1
ATOM 2845 O O . LEU A 1 175 ? 38.110 -12.121 2.393 1.00 6.03 175 LEU A O 1
ATOM 2862 N N . GLY A 1 176 ? 40.296 -11.866 1.941 1.00 6.29 176 GLY A N 1
ATOM 2863 C CA . GLY A 1 176 ? 40.453 -13.216 1.431 1.00 6.63 176 GLY A CA 1
ATOM 2864 C C . GLY A 1 176 ? 40.172 -14.333 2.418 1.00 6.67 176 GLY A C 1
ATOM 2865 O O . GLY A 1 176 ? 39.957 -15.477 1.983 1.00 7.89 176 GLY A O 1
ATOM 2869 N N . LYS A 1 177 ? 40.161 -14.044 3.713 1.00 6.10 177 LYS A N 1
ATOM 2870 C CA . LYS A 1 177 ? 39.865 -15.062 4.711 1.00 6.27 177 LYS A CA 1
ATOM 2871 C C . LYS A 1 177 ? 38.401 -15.094 5.115 1.00 6.34 177 LYS A C 1
ATOM 2872 O O . LYS A 1 177 ? 38.026 -15.898 5.979 1.00 7.34 177 LYS A O 1
ATOM 2891 N N . LEU A 1 178 ? 37.555 -14.299 4.461 1.00 5.73 178 LEU A N 1
ATOM 2892 C CA . LEU A 1 178 ? 36.112 -14.372 4.624 1.00 5.37 178 LEU A CA 1
ATOM 2893 C C . LEU A 1 178 ? 35.550 -15.302 3.559 1.00 5.34 178 LEU A C 1
ATOM 2894 O O . LEU A 1 178 ? 35.721 -15.065 2.358 1.00 5.87 178 LEU A O 1
ATOM 2910 N N . ILE A 1 179 ? 34.871 -16.357 4.015 1.00 5.14 179 ILE A N 1
ATOM 2911 C CA . ILE A 1 179 ? 34.274 -17.359 3.148 1.00 5.47 179 ILE A CA 1
ATOM 2912 C C . ILE A 1 179 ? 32.830 -17.543 3.582 1.00 5.26 179 ILE A C 1
ATOM 2913 O O . ILE A 1 179 ? 32.569 -17.967 4.716 1.00 6.05 179 ILE A O 1
ATOM 2929 N N . ALA A 1 180 ? 31.903 -17.183 2.698 1.00 5.16 180 ALA A N 1
ATOM 2930 C CA . ALA A 1 180 ? 30.477 -17.259 2.963 1.00 5.37 180 ALA A CA 1
ATOM 2931 C C . ALA A 1 180 ? 29.852 -18.366 2.129 1.00 5.21 180 ALA A C 1
ATOM 2932 O O . ALA A 1 180 ? 30.210 -18.571 0.965 1.00 6.22 180 ALA A O 1
ATOM 2939 N N . PHE A 1 181 ? 28.893 -19.046 2.741 1.00 5.29 181 PHE A N 1
ATOM 2940 C CA . PHE A 1 181 ? 28.126 -20.111 2.120 1.00 5.44 181 PHE A CA 1
ATOM 2941 C C . PHE A 1 181 ? 26.686 -19.638 2.026 1.00 5.62 181 PHE A C 1
ATOM 2942 O O . PHE A 1 181 ? 26.053 -19.354 3.052 1.00 6.39 181 PHE A O 1
ATOM 2959 N N . TYR A 1 182 ? 26.187 -19.536 0.806 1.00 5.64 182 TYR A N 1
ATOM 2960 C CA . TYR A 1 182 ? 24.812 -19.141 0.548 1.00 5.72 182 TYR A CA 1
ATOM 2961 C C . TYR A 1 182 ? 23.964 -20.389 0.408 1.00 5.75 182 TYR A C 1
ATOM 2962 O O . TYR A 1 182 ? 24.203 -21.232 -0.472 1.00 6.39 182 TYR A O 1
ATOM 2980 N N A ASP A 1 183 ? 22.947 -20.490 1.269 0.75 5.66 183 ASP A N 1
ATOM 2981 N N B ASP A 1 183 ? 22.993 -20.529 1.313 0.25 6.42 183 ASP A N 1
ATOM 2982 C CA A ASP A 1 183 ? 21.979 -21.580 1.294 0.75 6.05 183 ASP A CA 1
ATOM 2983 C CA B ASP A 1 183 ? 22.012 -21.609 1.268 0.25 7.23 183 ASP A CA 1
ATOM 2984 C C A ASP A 1 183 ? 20.917 -21.305 0.229 0.75 5.62 183 ASP A C 1
ATOM 2985 C C B ASP A 1 183 ? 20.982 -21.238 0.215 0.25 6.61 183 ASP A C 1
ATOM 2986 O O A ASP A 1 183 ? 19.857 -20.724 0.482 0.75 6.30 183 ASP A O 1
ATOM 2987 O O B ASP A 1 183 ? 20.001 -20.539 0.473 0.25 6.61 183 ASP A O 1
ATOM 3004 N N . ASP A 1 184 ? 21.231 -21.715 -0.998 1.00 6.26 184 ASP A N 1
ATOM 3005 C CA . ASP A 1 184 ? 20.427 -21.381 -2.161 1.00 6.28 184 ASP A CA 1
ATOM 3006 C C . ASP A 1 184 ? 19.358 -22.459 -2.326 1.00 6.04 184 ASP A C 1
ATOM 3007 O O . ASP A 1 184 ? 19.519 -23.432 -3.065 1.00 7.18 184 ASP A O 1
ATOM 3017 N N . ASN A 1 185 ? 18.264 -22.306 -1.563 1.00 5.76 185 ASN A N 1
ATOM 3018 C CA . ASN A 1 185 ? 17.234 -23.329 -1.472 1.00 5.62 185 ASN A CA 1
ATOM 3019 C C . ASN A 1 185 ? 15.908 -22.955 -2.124 1.00 5.94 185 ASN A C 1
ATOM 3020 O O . ASN A 1 185 ? 14.977 -23.766 -2.124 1.00 6.35 185 ASN A O 1
ATOM 3031 N N . GLY A 1 186 ? 15.799 -21.764 -2.697 1.00 5.80 186 GLY A N 1
ATOM 3032 C CA . GLY A 1 186 ? 14.629 -21.398 -3.460 1.00 6.20 186 GLY A CA 1
ATOM 3033 C C . GLY A 1 186 ? 13.377 -21.086 -2.675 1.00 5.88 186 GLY A C 1
ATOM 3034 O O . GLY A 1 186 ? 12.332 -20.839 -3.295 1.00 6.69 186 GLY A O 1
ATOM 3038 N N . ILE A 1 187 ? 13.443 -21.066 -1.345 1.00 5.98 187 ILE A N 1
ATOM 3039 C CA . ILE A 1 187 ? 12.265 -20.973 -0.497 1.00 5.95 187 ILE A CA 1
ATOM 3040 C C . ILE A 1 187 ? 12.441 -19.843 0.506 1.00 5.67 187 ILE A C 1
ATOM 3041 O O . ILE A 1 187 ? 13.499 -19.705 1.114 1.00 6.38 187 ILE A O 1
ATOM 3057 N N . SER A 1 188 ? 11.388 -19.066 0.708 1.00 6.06 188 SER A N 1
ATOM 3058 C CA . SER A 1 188 ? 11.315 -18.147 1.832 1.00 6.30 188 SER A CA 1
ATOM 3059 C C . SER A 1 188 ? 9.921 -18.294 2.437 1.00 6.06 188 SER A C 1
ATOM 3060 O O . SER A 1 188 ? 9.154 -19.193 2.060 1.00 6.31 188 SER A O 1
ATOM 3068 N N . ILE A 1 189 ? 9.580 -17.441 3.405 1.00 5.92 189 ILE A N 1
ATOM 3069 C CA . ILE A 1 189 ? 8.335 -17.667 4.130 1.00 6.00 189 ILE A CA 1
ATOM 3070 C C . ILE A 1 189 ? 7.116 -17.556 3.223 1.00 5.99 189 ILE A C 1
ATOM 3071 O O . ILE A 1 189 ? 6.152 -18.318 3.377 1.00 6.81 189 ILE A O 1
ATOM 3087 N N . ASP A 1 190 ? 7.138 -16.644 2.251 1.00 5.78 190 ASP A N 1
ATOM 3088 C CA . ASP A 1 190 ? 5.995 -16.484 1.372 1.00 5.83 190 ASP A CA 1
ATOM 3089 C C . ASP A 1 190 ? 5.897 -17.590 0.306 1.00 5.85 190 ASP A C 1
ATOM 3090 O O . ASP A 1 190 ? 4.874 -17.658 -0.385 1.00 7.11 190 ASP A O 1
ATOM 3099 N N . GLY A 1 191 ? 6.917 -18.442 0.175 1.00 6.20 191 GLY A N 1
ATOM 3100 C CA . GLY A 1 191 ? 6.893 -19.548 -0.769 1.00 6.70 191 GLY A CA 1
ATOM 3101 C C . GLY A 1 191 ? 8.102 -19.573 -1.683 1.00 6.24 191 GLY A C 1
ATOM 3102 O O . GLY A 1 191 ? 9.234 -19.373 -1.260 1.00 7.03 191 GLY A O 1
ATOM 3106 N N A HIS A 1 192 ? 7.849 -19.854 -2.964 0.70 6.77 192 HIS A N 1
ATOM 3107 N N B HIS A 1 192 ? 7.860 -19.871 -2.960 0.30 7.27 192 HIS A N 1
ATOM 3108 C CA A HIS A 1 192 ? 8.913 -19.948 -3.958 0.70 6.70 192 HIS A CA 1
ATOM 3109 C CA B HIS A 1 192 ? 8.943 -19.971 -3.931 0.30 8.05 192 HIS A CA 1
ATOM 3110 C C A HIS A 1 192 ? 9.471 -18.555 -4.237 0.70 6.33 192 HIS A C 1
ATOM 3111 C C B HIS A 1 192 ? 9.472 -18.576 -4.245 0.30 7.40 192 HIS A C 1
ATOM 3112 O O A HIS A 1 192 ? 8.753 -17.664 -4.684 0.70 6.92 192 HIS A O 1
ATOM 3113 O O B HIS A 1 192 ? 8.725 -17.701 -4.689 0.30 7.71 192 HIS A O 1
ATOM 3138 N N . VAL A 1 193 ? 10.772 -18.373 -4.029 1.00 6.78 193 VAL A N 1
ATOM 3139 C CA . VAL A 1 193 ? 11.333 -17.031 -4.017 1.00 7.54 193 VAL A CA 1
ATOM 3140 C C . VAL A 1 193 ? 11.287 -16.321 -5.345 1.00 7.72 193 VAL A C 1
ATOM 3141 O O . VAL A 1 193 ? 11.419 -15.103 -5.353 1.00 8.40 193 VAL A O 1
ATOM 3155 N N A GLU A 1 194 ? 11.126 -17.024 -6.471 0.62 8.70 194 GLU A N 1
ATOM 3156 N N B GLU A 1 194 ? 11.098 -17.032 -6.453 0.38 8.34 194 GLU A N 1
ATOM 3157 C CA A GLU A 1 194 ? 11.142 -16.350 -7.771 0.62 10.25 194 GLU A CA 1
ATOM 3158 C CA B GLU A 1 194 ? 11.120 -16.420 -7.777 0.38 8.88 194 GLU A CA 1
ATOM 3159 C C A GLU A 1 194 ? 10.133 -15.225 -7.857 0.62 8.51 194 GLU A C 1
ATOM 3160 C C B GLU A 1 194 ? 10.048 -15.360 -7.973 0.38 6.89 194 GLU A C 1
ATOM 3161 O O A GLU A 1 194 ? 10.321 -14.296 -8.646 0.62 9.29 194 GLU A O 1
ATOM 3162 O O B GLU A 1 194 ? 10.137 -14.600 -8.943 0.38 6.81 194 GLU A O 1
ATOM 3185 N N . GLY A 1 195 ? 9.037 -15.297 -7.098 1.00 7.49 195 GLY A N 1
ATOM 3186 C CA . GLY A 1 195 ? 8.052 -14.231 -7.159 1.00 7.27 195 GLY A CA 1
ATOM 3187 C C . GLY A 1 195 ? 8.533 -12.883 -6.661 1.00 6.66 195 GLY A C 1
ATOM 3188 O O . GLY A 1 195 ? 7.869 -11.870 -6.915 1.00 7.45 195 GLY A O 1
ATOM 3193 N N . TRP A 1 196 ? 9.654 -12.864 -5.928 1.00 5.99 196 TRP A N 1
ATOM 3194 C CA . TRP A 1 196 ? 10.149 -11.652 -5.304 1.00 5.55 196 TRP A CA 1
ATOM 3195 C C . TRP A 1 196 ? 11.658 -11.555 -5.268 1.00 5.38 196 TRP A C 1
ATOM 3196 O O . TRP A 1 196 ? 12.159 -10.531 -4.806 1.00 6.50 196 TRP A O 1
ATOM 3217 N N . PHE A 1 197 ? 12.403 -12.556 -5.731 1.00 5.56 197 PHE A N 1
ATOM 3218 C CA . PHE A 1 197 ? 13.857 -12.531 -5.610 1.00 5.53 197 PHE A CA 1
ATOM 3219 C C . PHE A 1 197 ? 14.429 -13.292 -6.797 1.00 5.69 197 PHE A C 1
ATOM 3220 O O . PHE A 1 197 ? 14.346 -14.521 -6.844 1.00 7.02 197 PHE A O 1
ATOM 3237 N N . THR A 1 198 ? 14.991 -12.536 -7.743 1.00 5.58 198 THR A N 1
ATOM 3238 C CA . THR A 1 198 ? 15.435 -13.078 -9.019 1.00 6.07 198 THR A CA 1
ATOM 3239 C C . THR A 1 198 ? 16.860 -12.681 -9.369 1.00 6.08 198 THR A C 1
ATOM 3240 O O . THR A 1 198 ? 17.299 -12.924 -10.498 1.00 7.52 198 THR A O 1
ATOM 3251 N N . ASP A 1 199 ? 17.610 -12.116 -8.439 1.00 5.83 199 ASP A N 1
ATOM 3252 C CA . ASP A 1 199 ? 18.963 -11.678 -8.745 1.00 5.95 199 ASP A CA 1
ATOM 3253 C C . ASP A 1 199 ? 19.797 -12.836 -9.268 1.00 5.74 199 ASP A C 1
ATOM 3254 O O . ASP A 1 199 ? 19.702 -13.971 -8.796 1.00 6.51 199 ASP A O 1
ATOM 3263 N N . ASP A 1 200 ? 20.721 -12.500 -10.161 1.00 5.74 200 ASP A N 1
ATOM 3264 C CA . ASP A 1 200 ? 21.867 -13.370 -10.423 1.00 5.62 200 ASP A CA 1
ATOM 3265 C C . ASP A 1 200 ? 22.864 -13.059 -9.316 1.00 5.46 200 ASP A C 1
ATOM 3266 O O . ASP A 1 200 ? 23.714 -12.180 -9.425 1.00 5.67 200 ASP A O 1
ATOM 3275 N N . THR A 1 201 ? 22.695 -13.740 -8.177 1.00 5.45 201 THR A N 1
ATOM 3276 C CA . THR A 1 201 ? 23.467 -13.441 -6.980 1.00 5.60 201 THR A CA 1
ATOM 3277 C C . THR A 1 201 ? 24.953 -13.620 -7.233 1.00 5.69 201 THR A C 1
ATOM 3278 O O . THR A 1 201 ? 25.770 -12.845 -6.728 1.00 5.77 201 THR A O 1
ATOM 3289 N N . ALA A 1 202 ? 25.330 -14.635 -8.004 1.00 5.76 202 ALA A N 1
ATOM 3290 C CA . ALA A 1 202 ? 26.746 -14.821 -8.299 1.00 5.99 202 ALA A CA 1
ATOM 3291 C C . ALA A 1 202 ? 27.322 -13.623 -9.046 1.00 5.82 202 ALA A C 1
ATOM 3292 O O . ALA A 1 202 ? 28.425 -13.151 -8.731 1.00 6.27 202 ALA A O 1
ATOM 3299 N N . MET A 1 203 ? 26.594 -13.115 -10.047 1.00 5.49 203 MET A N 1
ATOM 3300 C CA . MET A 1 203 ? 27.054 -11.951 -10.790 1.00 5.51 203 MET A CA 1
ATOM 3301 C C . MET A 1 203 ? 27.143 -10.725 -9.894 1.00 5.51 203 MET A C 1
ATOM 3302 O O . MET A 1 203 ? 28.079 -9.929 -10.005 1.00 5.89 203 MET A O 1
ATOM 3316 N N . ARG A 1 204 ? 26.159 -10.547 -9.013 1.00 5.32 204 ARG A N 1
ATOM 3317 C CA . ARG A 1 204 ? 26.178 -9.453 -8.046 1.00 5.40 204 ARG A CA 1
ATOM 3318 C C . ARG A 1 204 ? 27.458 -9.489 -7.216 1.00 4.94 204 ARG A C 1
ATOM 3319 O O . ARG A 1 204 ? 28.117 -8.472 -7.009 1.00 5.48 204 ARG A O 1
ATOM 3340 N N . PHE A 1 205 ? 27.798 -10.667 -6.687 1.00 5.06 205 PHE A N 1
ATOM 3341 C CA . PHE A 1 205 ? 28.974 -10.760 -5.837 1.00 5.24 205 PHE A CA 1
ATOM 3342 C C . PHE A 1 205 ? 30.269 -10.617 -6.627 1.00 5.38 205 PHE A C 1
ATOM 3343 O O . PHE A 1 205 ? 31.236 -10.044 -6.111 1.00 5.51 205 PHE A O 1
ATOM 3360 N N . GLU A 1 206 ? 30.304 -11.071 -7.884 1.00 5.35 206 GLU A N 1
ATOM 3361 C CA . GLU A 1 206 ? 31.461 -10.757 -8.711 1.00 5.68 206 GLU A CA 1
ATOM 3362 C C . GLU A 1 206 ? 31.585 -9.252 -8.921 1.00 5.67 206 GLU A C 1
ATOM 3363 O O . GLU A 1 206 ? 32.700 -8.731 -8.989 1.00 6.44 206 GLU A O 1
ATOM 3375 N N . ALA A 1 207 ? 30.461 -8.531 -8.983 1.00 5.44 207 ALA A N 1
ATOM 3376 C CA . ALA A 1 207 ? 30.503 -7.076 -9.120 1.00 5.82 207 ALA A CA 1
ATOM 3377 C C . ALA A 1 207 ? 31.122 -6.414 -7.897 1.00 5.65 207 ALA A C 1
ATOM 3378 O O . ALA A 1 207 ? 31.669 -5.310 -8.007 1.00 7.01 207 ALA A O 1
ATOM 3385 N N . TYR A 1 208 ? 31.052 -7.063 -6.733 1.00 5.36 208 TYR A N 1
ATOM 3386 C CA . TYR A 1 208 ? 31.701 -6.593 -5.515 1.00 5.96 208 TYR A CA 1
ATOM 3387 C C . TYR A 1 208 ? 33.166 -6.979 -5.448 1.00 6.82 208 TYR A C 1
ATOM 3388 O O . TYR A 1 208 ? 33.852 -6.633 -4.500 1.00 11.17 208 TYR A O 1
ATOM 3406 N N . GLY A 1 209 ? 33.668 -7.741 -6.405 1.00 5.99 209 GLY A N 1
ATOM 3407 C CA . GLY A 1 209 ? 35.039 -8.194 -6.317 1.00 7.09 209 GLY A CA 1
ATOM 3408 C C . GLY A 1 209 ? 35.230 -9.445 -5.500 1.00 6.67 209 GLY A C 1
ATOM 3409 O O . GLY A 1 209 ? 36.346 -9.718 -5.060 1.00 8.59 209 GLY A O 1
ATOM 3413 N N . TRP A 1 210 ? 34.177 -10.229 -5.303 1.00 6.00 210 TRP A N 1
ATOM 3414 C CA . TRP A 1 210 ? 34.308 -11.522 -4.650 1.00 5.91 210 TRP A CA 1
ATOM 3415 C C . TRP A 1 210 ? 34.664 -12.610 -5.651 1.00 5.85 210 TRP A C 1
ATOM 3416 O O . TRP A 1 210 ? 34.326 -12.538 -6.831 1.00 7.40 210 TRP A O 1
ATOM 3437 N N . HIS A 1 211 ? 35.306 -13.650 -5.131 1.00 5.81 211 HIS A N 1
ATOM 3438 C CA . HIS A 1 211 ? 35.450 -14.940 -5.805 1.00 6.09 211 HIS A CA 1
ATOM 3439 C C . HIS A 1 211 ? 34.179 -15.731 -5.560 1.00 6.04 211 HIS A C 1
ATOM 3440 O O . HIS A 1 211 ? 33.768 -15.881 -4.413 1.00 8.05 211 HIS A O 1
ATOM 3453 N N . VAL A 1 212 ? 33.527 -16.207 -6.616 1.00 5.96 212 VAL A N 1
ATOM 3454 C CA . VAL A 1 212 ? 32.245 -16.889 -6.479 1.00 5.63 212 VAL A CA 1
ATOM 3455 C C . VAL A 1 212 ? 32.350 -18.270 -7.101 1.00 5.76 212 VAL A C 1
ATOM 3456 O O . VAL A 1 212 ? 32.802 -18.404 -8.249 1.00 7.28 212 VAL A O 1
ATOM 3469 N N . ILE A 1 213 ? 31.901 -19.281 -6.372 1.00 5.98 213 ILE A N 1
ATOM 3470 C CA . ILE A 1 213 ? 31.821 -20.650 -6.874 1.00 6.72 213 ILE A CA 1
ATOM 3471 C C . ILE A 1 213 ? 30.358 -20.992 -7.053 1.00 6.57 213 ILE A C 1
ATOM 3472 O O . ILE A 1 213 ? 29.609 -21.086 -6.076 1.00 7.55 213 ILE A O 1
ATOM 3488 N N . ARG A 1 214 ? 29.950 -21.142 -8.309 1.00 7.56 214 ARG A N 1
ATOM 3489 C CA . ARG A 1 214 ? 28.580 -21.446 -8.669 1.00 8.09 214 ARG A CA 1
ATOM 3490 C C . ARG A 1 214 ? 28.297 -22.940 -8.608 1.00 9.19 214 ARG A C 1
ATOM 3491 O O . ARG A 1 214 ? 29.189 -23.787 -8.725 1.00 10.26 214 ARG A O 1
ATOM 3512 N N A ASP A 1 215 ? 27.009 -23.257 -8.448 0.63 10.59 215 ASP A N 1
ATOM 3513 N N B ASP A 1 215 ? 27.014 -23.252 -8.458 0.37 11.07 215 ASP A N 1
ATOM 3514 C CA A ASP A 1 215 ? 26.462 -24.570 -8.775 0.63 12.63 215 ASP A CA 1
ATOM 3515 C CA B ASP A 1 215 ? 26.504 -24.575 -8.782 0.37 13.07 215 ASP A CA 1
ATOM 3516 C C A ASP A 1 215 ? 26.997 -25.688 -7.892 0.63 10.91 215 ASP A C 1
ATOM 3517 C C B ASP A 1 215 ? 27.178 -25.652 -7.933 0.37 11.07 215 ASP A C 1
ATOM 3518 O O A ASP A 1 215 ? 27.123 -26.822 -8.341 0.63 12.48 215 ASP A O 1
ATOM 3519 O O B ASP A 1 215 ? 27.625 -26.683 -8.437 0.37 12.52 215 ASP A O 1
ATOM 3536 N N . ILE A 1 216 ? 27.254 -25.413 -6.630 1.00 8.39 216 ILE A N 1
ATOM 3537 C CA . ILE A 1 216 ? 27.713 -26.450 -5.714 1.00 7.07 216 ILE A CA 1
ATOM 3538 C C . ILE A 1 216 ? 26.518 -27.305 -5.317 1.00 6.42 216 ILE A C 1
ATOM 3539 O O . ILE A 1 216 ? 25.490 -26.785 -4.886 1.00 7.61 216 ILE A O 1
ATOM 3556 N N . ASP A 1 217 ? 26.673 -28.623 -5.381 1.00 6.83 217 ASP A N 1
ATOM 3557 C CA . ASP A 1 217 ? 25.669 -29.533 -4.820 1.00 6.79 217 ASP A CA 1
ATOM 3558 C C . ASP A 1 217 ? 25.850 -29.572 -3.306 1.00 5.90 217 ASP A C 1
ATOM 3559 O O . ASP A 1 217 ? 26.775 -30.200 -2.794 1.00 6.44 217 ASP A O 1
ATOM 3568 N N . GLY A 1 218 ? 24.988 -28.844 -2.598 1.00 6.10 218 GLY A N 1
ATOM 3569 C CA . GLY A 1 218 ? 25.070 -28.732 -1.167 1.00 6.47 218 GLY A CA 1
ATOM 3570 C C . GLY A 1 218 ? 24.716 -29.973 -0.396 1.00 6.13 218 GLY A C 1
ATOM 3571 O O . GLY A 1 218 ? 24.794 -29.957 0.837 1.00 6.91 218 GLY A O 1
ATOM 3575 N N . HIS A 1 219 ? 24.363 -31.056 -1.083 1.00 6.01 219 HIS A N 1
ATOM 3576 C CA . HIS A 1 219 ? 24.139 -32.355 -0.465 1.00 6.65 219 HIS A CA 1
ATOM 3577 C C . HIS A 1 219 ? 25.193 -33.370 -0.863 1.00 7.02 219 HIS A C 1
ATOM 3578 O O . HIS A 1 219 ? 25.011 -34.563 -0.621 1.00 9.55 219 HIS A O 1
ATOM 3591 N N . ASP A 1 220 ? 26.314 -32.915 -1.415 1.00 6.83 220 ASP A N 1
ATOM 3592 C CA . ASP A 1 220 ? 27.383 -33.801 -1.848 1.00 6.73 220 ASP A CA 1
ATOM 3593 C C . ASP A 1 220 ? 28.693 -33.365 -1.204 1.00 6.38 220 ASP A C 1
ATOM 3594 O O . ASP A 1 220 ? 29.264 -32.337 -1.579 1.00 6.49 220 ASP A O 1
ATOM 3603 N N . ALA A 1 221 ? 29.179 -34.164 -0.253 1.00 6.36 221 ALA A N 1
ATOM 3604 C CA . ALA A 1 221 ? 30.384 -33.810 0.464 1.00 6.40 221 ALA A CA 1
ATOM 3605 C C . ALA A 1 221 ? 31.554 -33.520 -0.457 1.00 6.05 221 ALA A C 1
ATOM 3606 O O . ALA A 1 221 ? 32.323 -32.587 -0.214 1.00 6.89 221 ALA A O 1
ATOM 3613 N N . ALA A 1 222 ? 31.752 -34.329 -1.498 1.00 6.33 222 ALA A N 1
ATOM 3614 C CA . ALA A 1 222 ? 32.884 -34.085 -2.393 1.00 7.17 222 ALA A CA 1
ATOM 3615 C C . ALA A 1 222 ? 32.797 -32.707 -3.037 1.00 6.78 222 ALA A C 1
ATOM 3616 O O . ALA A 1 222 ? 33.810 -32.006 -3.151 1.00 7.70 222 ALA A O 1
ATOM 3623 N N . SER A 1 223 ? 31.618 -32.325 -3.515 1.00 7.13 223 SER A N 1
ATOM 3624 C CA A SER A 1 223 ? 31.421 -31.025 -4.153 0.45 7.37 223 SER A CA 1
ATOM 3625 C CA B SER A 1 223 ? 31.461 -31.020 -4.150 0.55 7.47 223 SER A CA 1
ATOM 3626 C C . SER A 1 223 ? 31.735 -29.899 -3.176 1.00 6.80 223 SER A C 1
ATOM 3627 O O . SER A 1 223 ? 32.397 -28.911 -3.517 1.00 7.37 223 SER A O 1
ATOM 3642 N N . ILE A 1 224 ? 31.207 -30.015 -1.963 1.00 6.63 224 ILE A N 1
ATOM 3643 C CA . ILE A 1 224 ? 31.398 -28.978 -0.957 1.00 6.51 224 ILE A CA 1
ATOM 3644 C C . ILE A 1 224 ? 32.873 -28.854 -0.599 1.00 6.59 224 ILE A C 1
ATOM 3645 O O . ILE A 1 224 ? 33.424 -27.751 -0.524 1.00 7.10 224 ILE A O 1
ATOM 3661 N N . LYS A 1 225 ? 33.528 -29.993 -0.362 1.00 6.56 225 LYS A N 1
ATOM 3662 C CA . LYS A 1 225 ? 34.919 -29.977 0.055 1.00 7.10 225 LYS A CA 1
ATOM 3663 C C . LYS A 1 225 ? 35.805 -29.327 -1.002 1.00 6.77 225 LYS A C 1
ATOM 3664 O O . LYS A 1 225 ? 36.681 -28.525 -0.681 1.00 7.18 225 LYS A O 1
ATOM 3683 N N A ARG A 1 226 ? 35.625 -29.693 -2.268 0.53 6.80 226 ARG A N 1
ATOM 3684 N N B ARG A 1 226 ? 35.582 -29.665 -2.273 0.47 6.85 226 ARG A N 1
ATOM 3685 C CA A ARG A 1 226 ? 36.427 -29.067 -3.311 0.53 7.57 226 ARG A CA 1
ATOM 3686 C CA B ARG A 1 226 ? 36.376 -29.093 -3.355 0.47 7.45 226 ARG A CA 1
ATOM 3687 C C A ARG A 1 226 ? 36.216 -27.559 -3.310 0.53 7.03 226 ARG A C 1
ATOM 3688 C C B ARG A 1 226 ? 36.185 -27.586 -3.437 0.47 7.02 226 ARG A C 1
ATOM 3689 O O A ARG A 1 226 ? 37.180 -26.790 -3.398 0.53 7.33 226 ARG A O 1
ATOM 3690 O O B ARG A 1 226 ? 37.126 -26.847 -3.744 0.47 6.80 226 ARG A O 1
ATOM 3731 N N . ALA A 1 227 ? 34.966 -27.116 -3.190 1.00 6.80 227 ALA A N 1
ATOM 3732 C CA . ALA A 1 227 ? 34.691 -25.683 -3.216 1.00 6.96 227 ALA A CA 1
ATOM 3733 C C . ALA A 1 227 ? 35.383 -24.966 -2.070 1.00 6.75 227 ALA A C 1
ATOM 3734 O O . ALA A 1 227 ? 35.935 -23.880 -2.257 1.00 7.23 227 ALA A O 1
ATOM 3742 N N . VAL A 1 228 ? 35.353 -25.543 -0.862 1.00 6.65 228 VAL A N 1
ATOM 3743 C CA . VAL A 1 228 ? 36.007 -24.887 0.259 1.00 6.52 228 VAL A CA 1
ATOM 3744 C C . VAL A 1 228 ? 37.510 -24.809 0.023 1.00 6.78 228 VAL A C 1
ATOM 3745 O O . VAL A 1 228 ? 38.140 -23.786 0.306 1.00 7.39 228 VAL A O 1
ATOM 3758 N N . GLU A 1 229 ? 38.112 -25.877 -0.508 1.00 7.17 229 GLU A N 1
ATOM 3759 C CA . GLU A 1 229 ? 39.533 -25.836 -0.820 1.00 7.62 229 GLU A CA 1
ATOM 3760 C C . GLU A 1 229 ? 39.839 -24.730 -1.816 1.00 7.78 229 GLU A C 1
ATOM 3761 O O . GLU A 1 229 ? 40.822 -23.994 -1.662 1.00 9.18 229 GLU A O 1
ATOM 3773 N N A GLU A 1 230 ? 39.036 -24.616 -2.870 0.65 7.76 230 GLU A N 1
ATOM 3774 N N B GLU A 1 230 ? 38.996 -24.575 -2.840 0.35 7.99 230 GLU A N 1
ATOM 3775 C CA A GLU A 1 230 ? 39.262 -23.550 -3.839 0.65 8.65 230 GLU A CA 1
ATOM 3776 C CA B GLU A 1 230 ? 39.236 -23.554 -3.860 0.35 8.35 230 GLU A CA 1
ATOM 3777 C C A GLU A 1 230 ? 39.193 -22.187 -3.164 0.65 8.18 230 GLU A C 1
ATOM 3778 C C B GLU A 1 230 ? 39.088 -22.150 -3.292 0.35 8.14 230 GLU A C 1
ATOM 3779 O O A GLU A 1 230 ? 40.069 -21.329 -3.357 0.65 8.93 230 GLU A O 1
ATOM 3780 O O B GLU A 1 230 ? 39.796 -21.225 -3.712 0.35 8.77 230 GLU A O 1
ATOM 3803 N N . ALA A 1 231 ? 38.152 -21.962 -2.360 1.00 7.82 231 ALA A N 1
ATOM 3804 C CA . ALA A 1 231 ? 37.974 -20.669 -1.706 1.00 7.85 231 ALA A CA 1
ATOM 3805 C C . ALA A 1 231 ? 39.133 -20.325 -0.784 1.00 8.01 231 ALA A C 1
ATOM 3806 O O . ALA A 1 231 ? 39.586 -19.175 -0.746 1.00 8.69 231 ALA A O 1
ATOM 3814 N N A ARG A 1 232 ? 39.626 -21.302 -0.023 0.56 8.26 232 ARG A N 1
ATOM 3815 N N B ARG A 1 232 ? 39.637 -21.311 -0.030 0.44 7.89 232 ARG A N 1
ATOM 3816 C CA A ARG A 1 232 ? 40.741 -21.017 0.866 0.56 9.23 232 ARG A CA 1
ATOM 3817 C CA B ARG A 1 232 ? 40.738 -21.047 0.886 0.44 8.45 232 ARG A CA 1
ATOM 3818 C C A ARG A 1 232 ? 41.979 -20.636 0.073 0.56 10.13 232 ARG A C 1
ATOM 3819 C C B ARG A 1 232 ? 42.040 -20.778 0.144 0.44 9.84 232 ARG A C 1
ATOM 3820 O O A ARG A 1 232 ? 42.758 -19.780 0.504 0.56 10.86 232 ARG A O 1
ATOM 3821 O O B ARG A 1 232 ? 42.942 -20.157 0.713 0.44 10.65 232 ARG A O 1
ATOM 3862 N N . ALA A 1 233 ? 42.148 -21.215 -1.111 1.00 10.24 233 ALA A N 1
ATOM 3863 C CA . ALA A 1 233 ? 43.324 -20.924 -1.927 1.00 11.54 233 ALA A CA 1
ATOM 3864 C C . ALA A 1 233 ? 43.287 -19.531 -2.549 1.00 10.83 233 ALA A C 1
ATOM 3865 O O . ALA A 1 233 ? 44.327 -19.047 -3.003 1.00 12.71 233 ALA A O 1
ATOM 3873 N N . VAL A 1 234 ? 42.130 -18.885 -2.611 1.00 9.31 234 VAL A N 1
ATOM 3874 C CA . VAL A 1 234 ? 42.021 -17.521 -3.111 1.00 8.89 234 VAL A CA 1
ATOM 3875 C C . VAL A 1 234 ? 42.269 -16.597 -1.922 1.00 8.84 234 VAL A C 1
ATOM 3876 O O . VAL A 1 234 ? 41.491 -16.581 -0.972 1.00 10.74 234 VAL A O 1
ATOM 3889 N N . THR A 1 235 ? 43.374 -15.855 -1.940 1.00 8.78 235 THR A N 1
ATOM 3890 C CA . THR A 1 235 ? 43.763 -15.090 -0.758 1.00 9.56 235 THR A CA 1
ATOM 3891 C C . THR A 1 235 ? 43.491 -13.607 -0.884 1.00 8.69 235 THR A C 1
ATOM 3892 O O . THR A 1 235 ? 43.611 -12.894 0.116 1.00 9.76 235 THR A O 1
ATOM 3903 N N . ASP A 1 236 ? 43.096 -13.130 -2.060 1.00 8.52 236 ASP A N 1
ATOM 3904 C CA . ASP A 1 236 ? 42.979 -11.701 -2.317 1.00 9.37 236 ASP A CA 1
ATOM 3905 C C . ASP A 1 236 ? 41.547 -11.219 -2.515 1.00 8.33 236 ASP A C 1
ATOM 3906 O O . ASP A 1 236 ? 41.346 -10.041 -2.833 1.00 9.73 236 ASP A O 1
ATOM 3915 N N B LYS A 1 237 ? 40.562 -12.076 -2.302 0.60 7.77 237 LYS A N 1
ATOM 3916 N N C LYS A 1 237 ? 40.554 -12.092 -2.312 0.40 7.42 237 LYS A N 1
ATOM 3917 C CA B LYS A 1 237 ? 39.169 -11.675 -2.400 0.60 7.56 237 LYS A CA 1
ATOM 3918 C CA C LYS A 1 237 ? 39.127 -11.815 -2.525 0.40 6.69 237 LYS A CA 1
ATOM 3919 C C B LYS A 1 237 ? 38.381 -12.570 -1.471 0.60 6.32 237 LYS A C 1
ATOM 3920 C C C LYS A 1 237 ? 38.354 -12.619 -1.493 0.40 6.22 237 LYS A C 1
ATOM 3921 O O B LYS A 1 237 ? 38.711 -13.752 -1.343 0.60 6.74 237 LYS A O 1
ATOM 3922 O O C LYS A 1 237 ? 38.690 -13.794 -1.284 0.40 6.98 237 LYS A O 1
ATOM 3959 N N . PRO A 1 238 ? 37.307 -12.068 -0.875 1.00 5.55 238 PRO A N 1
ATOM 3960 C CA . PRO A 1 238 ? 36.390 -12.932 -0.127 1.00 5.72 238 PRO A CA 1
ATOM 3961 C C . PRO A 1 238 ? 35.701 -13.882 -1.099 1.00 5.60 238 PRO A C 1
ATOM 3962 O O . PRO A 1 238 ? 35.584 -13.579 -2.294 1.00 6.26 238 PRO A O 1
ATOM 3973 N N . SER A 1 239 ? 35.248 -15.032 -0.593 1.00 5.24 239 SER A N 1
ATOM 3974 C CA . SER A 1 239 ? 34.606 -16.031 -1.440 1.00 5.40 239 SER A CA 1
ATOM 3975 C C . SER A 1 239 ? 33.162 -16.260 -1.044 1.00 5.14 239 SER A C 1
ATOM 3976 O O . SER A 1 239 ? 32.836 -16.316 0.152 1.00 5.78 239 SER A O 1
ATOM 3984 N N . LEU A 1 240 ? 32.314 -16.455 -2.060 1.00 5.20 240 LEU A N 1
ATOM 3985 C CA . LEU A 1 240 ? 30.917 -16.857 -1.886 1.00 5.15 240 LEU A CA 1
ATOM 3986 C C . LEU A 1 240 ? 30.733 -18.214 -2.554 1.00 5.27 240 LEU A C 1
ATOM 3987 O O . LEU A 1 240 ? 31.002 -18.369 -3.750 1.00 5.90 240 LEU A O 1
ATOM 4003 N N . LEU A 1 241 ? 30.237 -19.173 -1.786 1.00 5.33 241 LEU A N 1
ATOM 4004 C CA . LEU A 1 241 ? 29.948 -20.519 -2.257 1.00 5.78 241 LEU A CA 1
ATOM 4005 C C . LEU A 1 241 ? 28.438 -20.622 -2.430 1.00 6.00 241 LEU A C 1
ATOM 4006 O O . LEU A 1 241 ? 27.681 -20.540 -1.461 1.00 7.13 241 LEU A O 1
ATOM 4022 N N A MET A 1 242 ? 27.990 -20.732 -3.677 0.14 6.16 242 MET A N 1
ATOM 4023 N N B MET A 1 242 ? 28.006 -20.812 -3.673 0.86 6.01 242 MET A N 1
ATOM 4024 C CA A MET A 1 242 ? 26.562 -20.859 -3.962 0.14 6.63 242 MET A CA 1
ATOM 4025 C CA B MET A 1 242 ? 26.590 -20.894 -4.048 0.86 6.81 242 MET A CA 1
ATOM 4026 C C A MET A 1 242 ? 26.193 -22.323 -3.810 0.14 6.20 242 MET A C 1
ATOM 4027 C C B MET A 1 242 ? 26.145 -22.333 -3.848 0.86 6.05 242 MET A C 1
ATOM 4028 O O A MET A 1 242 ? 26.486 -23.147 -4.678 0.14 6.15 242 MET A O 1
ATOM 4029 O O B MET A 1 242 ? 26.356 -23.172 -4.721 0.86 7.04 242 MET A O 1
ATOM 4056 N N . CYS A 1 243 ? 25.549 -22.647 -2.699 1.00 6.09 243 CYS A N 1
ATOM 4057 C CA . CYS A 1 243 ? 25.254 -24.025 -2.326 1.00 5.95 243 CYS A CA 1
ATOM 4058 C C . CYS A 1 243 ? 23.785 -24.328 -2.597 1.00 6.16 243 CYS A C 1
ATOM 4059 O O . CYS A 1 243 ? 22.905 -23.859 -1.873 1.00 6.83 243 CYS A O 1
ATOM 4068 N N A LYS A 1 244 ? 23.525 -25.112 -3.632 0.46 6.31 244 LYS A N 1
ATOM 4069 N N B LYS A 1 244 ? 23.521 -25.154 -3.600 0.54 6.08 244 LYS A N 1
ATOM 4070 C CA A LYS A 1 244 ? 22.167 -25.567 -3.882 0.46 6.52 244 LYS A CA 1
ATOM 4071 C CA B LYS A 1 244 ? 22.153 -25.559 -3.907 0.54 5.83 244 LYS A CA 1
ATOM 4072 C C A LYS A 1 244 ? 21.798 -26.574 -2.806 0.46 6.07 244 LYS A C 1
ATOM 4073 C C B LYS A 1 244 ? 21.717 -26.620 -2.907 0.54 5.99 244 LYS A C 1
ATOM 4074 O O A LYS A 1 244 ? 22.501 -27.573 -2.616 0.46 6.46 244 LYS A O 1
ATOM 4075 O O B LYS A 1 244 ? 22.271 -27.726 -2.900 0.54 6.34 244 LYS A O 1
ATOM 4112 N N . THR A 1 245 ? 20.713 -26.304 -2.091 1.00 6.19 245 THR A N 1
ATOM 4113 C CA . THR A 1 245 ? 20.227 -27.203 -1.061 1.00 6.20 245 THR A CA 1
ATOM 4114 C C . THR A 1 245 ? 18.722 -27.333 -1.176 1.00 6.18 245 THR A C 1
ATOM 4115 O O . THR A 1 245 ? 18.037 -26.529 -1.822 1.00 6.69 245 THR A O 1
ATOM 4127 N N . ILE A 1 246 ? 18.223 -28.357 -0.497 1.00 6.60 246 ILE A N 1
ATOM 4128 C CA . ILE A 1 246 ? 16.800 -28.616 -0.354 1.00 6.68 246 ILE A CA 1
ATOM 4129 C C . ILE A 1 246 ? 16.446 -28.333 1.102 1.00 6.09 246 ILE A C 1
ATOM 4130 O O . ILE A 1 246 ? 16.921 -29.016 2.019 1.00 6.51 246 ILE A O 1
ATOM 4146 N N . ILE A 1 247 ? 15.630 -27.308 1.328 1.00 6.13 247 ILE A N 1
ATOM 4147 C CA . ILE A 1 247 ? 15.213 -26.988 2.680 1.00 6.09 247 ILE A CA 1
ATOM 4148 C C . ILE A 1 247 ? 14.503 -28.212 3.248 1.00 6.01 247 ILE A C 1
ATOM 4149 O O . ILE A 1 247 ? 13.736 -28.882 2.556 1.00 6.54 247 ILE A O 1
ATOM 4165 N N . GLY A 1 248 ? 14.761 -28.549 4.505 1.00 6.15 248 GLY A N 1
ATOM 4166 C CA . GLY A 1 248 ? 14.098 -29.713 5.084 1.00 6.54 248 GLY A CA 1
ATOM 4167 C C . GLY A 1 248 ? 14.520 -31.042 4.497 1.00 6.65 248 GLY A C 1
ATOM 4168 O O . GLY A 1 248 ? 13.778 -32.022 4.614 1.00 7.40 248 GLY A O 1
ATOM 4172 N N . PHE A 1 249 ? 15.715 -31.107 3.924 1.00 6.48 249 PHE A N 1
ATOM 4173 C CA . PHE A 1 249 ? 16.231 -32.328 3.315 1.00 6.75 249 PHE A CA 1
ATOM 4174 C C . PHE A 1 249 ? 16.013 -33.514 4.225 1.00 7.01 249 PHE A C 1
ATOM 4175 O O . PHE A 1 249 ? 16.414 -33.510 5.386 1.00 7.37 249 PHE A O 1
ATOM 4192 N N . GLY A 1 250 ? 15.407 -34.560 3.663 1.00 7.46 250 GLY A N 1
ATOM 4193 C CA . GLY A 1 250 ? 15.096 -35.788 4.370 1.00 8.56 250 GLY A CA 1
ATOM 4194 C C . GLY A 1 250 ? 13.613 -36.011 4.568 1.00 8.55 250 GLY A C 1
ATOM 4195 O O . GLY A 1 250 ? 13.184 -37.158 4.697 1.00 9.56 250 GLY A O 1
ATOM 4199 N N . SER A 1 251 ? 12.835 -34.939 4.631 1.00 8.32 251 SER A N 1
ATOM 4200 C CA . SER A 1 251 ? 11.393 -35.035 4.857 1.00 8.65 251 SER A CA 1
ATOM 4201 C C . SER A 1 251 ? 10.670 -35.331 3.542 1.00 9.16 251 SER A C 1
ATOM 4202 O O . SER A 1 251 ? 10.705 -34.503 2.622 1.00 9.34 251 SER A O 1
ATOM 4210 N N A PRO A 1 252 ? 10.015 -36.484 3.406 0.57 10.06 252 PRO A N 1
ATOM 4211 N N B PRO A 1 252 ? 9.987 -36.472 3.405 0.43 9.68 252 PRO A N 1
ATOM 4212 C CA A PRO A 1 252 ? 9.354 -36.778 2.123 0.57 10.98 252 PRO A CA 1
ATOM 4213 C CA B PRO A 1 252 ? 9.386 -36.778 2.094 0.43 10.82 252 PRO A CA 1
ATOM 4214 C C A PRO A 1 252 ? 8.361 -35.713 1.713 0.57 10.39 252 PRO A C 1
ATOM 4215 C C B PRO A 1 252 ? 8.267 -35.838 1.697 0.43 10.88 252 PRO A C 1
ATOM 4216 O O A PRO A 1 252 ? 8.325 -35.297 0.546 0.57 11.27 252 PRO A O 1
ATOM 4217 O O B PRO A 1 252 ? 8.029 -35.665 0.495 0.43 11.43 252 PRO A O 1
ATOM 4238 N N . ASN A 1 253 ? 7.553 -35.242 2.659 1.00 10.45 253 ASN A N 1
ATOM 4239 C CA . ASN A 1 253 ? 6.438 -34.373 2.325 1.00 11.16 253 ASN A CA 1
ATOM 4240 C C . ASN A 1 253 ? 6.715 -32.896 2.508 1.00 10.65 253 ASN A C 1
ATOM 4241 O O . ASN A 1 253 ? 5.997 -32.085 1.914 1.00 12.59 253 ASN A O 1
ATOM 4253 N N A LYS A 1 254 ? 7.716 -32.520 3.307 0.38 9.84 254 LYS A N 1
ATOM 4254 N N B LYS A 1 254 ? 7.735 -32.517 3.289 0.62 9.28 254 LYS A N 1
ATOM 4255 C CA A LYS A 1 254 ? 7.973 -31.113 3.555 0.38 9.59 254 LYS A CA 1
ATOM 4256 C CA B LYS A 1 254 ? 7.979 -31.114 3.558 0.62 9.31 254 LYS A CA 1
ATOM 4257 C C A LYS A 1 254 ? 9.280 -30.607 2.964 0.38 8.82 254 LYS A C 1
ATOM 4258 C C B LYS A 1 254 ? 9.335 -30.618 3.080 0.62 8.69 254 LYS A C 1
ATOM 4259 O O A LYS A 1 254 ? 9.434 -29.393 2.828 0.38 8.56 254 LYS A O 1
ATOM 4260 O O B LYS A 1 254 ? 9.577 -29.414 3.140 0.62 8.61 254 LYS A O 1
ATOM 4297 N N . ALA A 1 255 ? 10.209 -31.479 2.581 1.00 8.38 255 ALA A N 1
ATOM 4298 C CA . ALA A 1 255 ? 11.427 -30.982 1.952 1.00 8.27 255 ALA A CA 1
ATOM 4299 C C . ALA A 1 255 ? 11.065 -30.133 0.745 1.00 7.93 255 ALA A C 1
ATOM 4300 O O . ALA A 1 255 ? 10.156 -30.470 -0.018 1.00 9.29 255 ALA A O 1
ATOM 4308 N N . GLY A 1 256 ? 11.784 -29.031 0.564 1.00 7.50 256 GLY A N 1
ATOM 4309 C CA . GLY A 1 256 ? 11.536 -28.185 -0.577 1.00 8.26 256 GLY A CA 1
ATOM 4310 C C . GLY A 1 256 ? 10.303 -27.335 -0.471 1.00 9.09 256 GLY A C 1
ATOM 4311 O O . GLY A 1 256 ? 9.887 -26.745 -1.475 1.00 10.84 256 GLY A O 1
ATOM 4315 N N . THR A 1 257 ? 9.706 -27.246 0.710 1.00 9.59 257 THR A N 1
ATOM 4316 C CA . THR A 1 257 ? 8.477 -26.490 0.916 1.00 10.41 257 THR A CA 1
ATOM 4317 C C . THR A 1 257 ? 8.682 -25.435 1.992 1.00 8.79 257 THR A C 1
ATOM 4318 O O . THR A 1 257 ? 9.485 -25.585 2.910 1.00 9.09 257 THR A O 1
ATOM 4329 N N . HIS A 1 258 ? 7.889 -24.372 1.905 1.00 9.69 258 HIS A N 1
ATOM 4330 C CA . HIS A 1 258 ? 7.899 -23.358 2.950 1.00 10.02 258 HIS A CA 1
ATOM 4331 C C . HIS A 1 258 ? 7.414 -23.925 4.276 1.00 10.26 258 HIS A C 1
ATOM 4332 O O . HIS A 1 258 ? 7.740 -23.374 5.335 1.00 10.61 258 HIS A O 1
ATOM 4345 N N A ASP A 1 259 ? 6.658 -25.017 4.249 0.60 10.58 259 ASP A N 1
ATOM 4346 N N B ASP A 1 259 ? 6.675 -25.038 4.253 0.40 11.60 259 ASP A N 1
ATOM 4347 C CA A ASP A 1 259 ? 6.175 -25.603 5.492 0.60 11.44 259 ASP A CA 1
ATOM 4348 C CA B ASP A 1 259 ? 6.163 -25.663 5.471 0.40 13.09 259 ASP A CA 1
ATOM 4349 C C A ASP A 1 259 ? 7.326 -25.990 6.413 0.60 10.62 259 ASP A C 1
ATOM 4350 C C B ASP A 1 259 ? 7.256 -26.252 6.352 0.40 12.49 259 ASP A C 1
ATOM 4351 O O A ASP A 1 259 ? 7.182 -25.917 7.641 0.60 11.01 259 ASP A O 1
ATOM 4352 O O B ASP A 1 259 ? 6.976 -26.609 7.498 0.40 13.85 259 ASP A O 1
ATOM 4369 N N . SER A 1 260 ? 8.470 -26.406 5.842 1.00 9.94 260 SER A N 1
ATOM 4370 C CA . SER A 1 260 ? 9.603 -26.846 6.641 1.00 9.58 260 SER A CA 1
ATOM 4371 C C . SER A 1 260 ? 10.397 -25.692 7.237 1.00 8.79 260 SER A C 1
ATOM 4372 O O . SER A 1 260 ? 11.302 -25.940 8.039 1.00 9.25 260 SER A O 1
ATOM 4381 N N . HIS A 1 261 ? 10.098 -24.453 6.854 1.00 8.60 261 HIS A N 1
ATOM 4382 C CA . HIS A 1 261 ? 10.923 -23.332 7.295 1.00 8.38 261 HIS A CA 1
ATOM 4383 C C . HIS A 1 261 ? 10.884 -23.121 8.810 1.00 7.69 261 HIS A C 1
ATOM 4384 O O . HIS A 1 261 ? 11.935 -22.947 9.452 1.00 8.09 261 HIS A O 1
ATOM 4397 N N . GLY A 1 262 ? 9.688 -23.065 9.389 1.00 8.08 262 GLY A N 1
ATOM 4398 C CA . GLY A 1 262 ? 9.516 -22.382 10.661 1.00 8.61 262 GLY A CA 1
ATOM 4399 C C . GLY A 1 262 ? 8.520 -22.975 11.610 1.00 8.40 262 GLY A C 1
ATOM 4400 O O . GLY A 1 262 ? 8.007 -22.280 12.482 1.00 9.39 262 GLY A O 1
ATOM 4404 N N . ALA A 1 263 ? 8.226 -24.254 11.445 1.00 8.42 263 ALA A N 1
ATOM 4405 C CA . ALA A 1 263 ? 7.342 -24.946 12.360 1.00 9.33 263 ALA A CA 1
ATOM 4406 C C . ALA A 1 263 ? 7.827 -26.374 12.518 1.00 7.97 263 ALA A C 1
ATOM 4407 O O . ALA A 1 263 ? 8.460 -26.930 11.617 1.00 8.50 263 ALA A O 1
ATOM 4414 N N . PRO A 1 264 ? 7.482 -27.016 13.625 1.00 8.04 264 PRO A N 1
ATOM 4415 C CA . PRO A 1 264 ? 7.772 -28.438 13.772 1.00 7.95 264 PRO A CA 1
ATOM 4416 C C . PRO A 1 264 ? 7.236 -29.244 12.595 1.00 7.90 264 PRO A C 1
ATOM 4417 O O . PRO A 1 264 ? 6.160 -28.981 12.064 1.00 8.55 264 PRO A O 1
ATOM 4428 N N . LEU A 1 265 ? 7.985 -30.280 12.217 1.00 7.56 265 LEU A N 1
ATOM 4429 C CA . LEU A 1 265 ? 7.550 -31.144 11.124 1.00 8.25 265 LEU A CA 1
ATOM 4430 C C . LEU A 1 265 ? 6.340 -31.972 11.490 1.00 8.27 265 LEU A C 1
ATOM 4431 O O . LEU A 1 265 ? 5.563 -32.335 10.598 1.00 9.67 265 LEU A O 1
ATOM 4447 N N . GLY A 1 266 ? 6.175 -32.311 12.756 1.00 8.34 266 GLY A N 1
ATOM 4448 C CA . GLY A 1 266 ? 5.140 -33.229 13.191 1.00 9.24 266 GLY A CA 1
ATOM 4449 C C . GLY A 1 266 ? 5.694 -34.634 13.395 1.00 8.69 266 GLY A C 1
ATOM 4450 O O . GLY A 1 266 ? 6.633 -35.058 12.729 1.00 8.90 266 GLY A O 1
ATOM 4454 N N . ASP A 1 267 ? 5.117 -35.367 14.347 1.00 9.50 267 ASP A N 1
ATOM 4455 C CA . ASP A 1 267 ? 5.660 -36.686 14.688 1.00 10.30 267 ASP A CA 1
ATOM 4456 C C . ASP A 1 267 ? 5.632 -37.646 13.497 1.00 9.96 267 ASP A C 1
ATOM 4457 O O . ASP A 1 267 ? 6.608 -38.370 13.256 1.00 10.35 267 ASP A O 1
ATOM 4466 N N . ALA A 1 268 ? 4.509 -37.713 12.774 1.00 10.46 268 ALA A N 1
ATOM 4467 C CA . ALA A 1 268 ? 4.432 -38.646 11.656 1.00 11.20 268 ALA A CA 1
ATOM 4468 C C . ALA A 1 268 ? 5.477 -38.312 10.603 1.00 9.93 268 ALA A C 1
ATOM 4469 O O . ALA A 1 268 ? 6.130 -39.206 10.049 1.00 10.59 268 ALA A O 1
ATOM 4476 N N . GLU A 1 269 ? 5.656 -37.029 10.321 1.00 9.36 269 GLU A N 1
ATOM 4477 C CA . GLU A 1 269 ? 6.629 -36.648 9.306 1.00 8.72 269 GLU A CA 1
ATOM 4478 C C . GLU A 1 269 ? 8.047 -36.929 9.768 1.00 8.67 269 GLU A C 1
ATOM 4479 O O . GLU A 1 269 ? 8.895 -37.318 8.959 1.00 9.15 269 GLU A O 1
ATOM 4491 N N . ILE A 1 270 ? 8.330 -36.741 11.059 1.00 8.17 270 ILE A N 1
ATOM 4492 C CA . ILE A 1 270 ? 9.641 -37.102 11.583 1.00 8.37 270 ILE A CA 1
ATOM 4493 C C . ILE A 1 270 ? 9.908 -38.586 11.415 1.00 8.67 270 ILE A C 1
ATOM 4494 O O . ILE A 1 270 ? 11.021 -38.985 11.066 1.00 8.73 270 ILE A O 1
ATOM 4510 N N . ALA A 1 271 ? 8.911 -39.433 11.680 1.00 9.01 271 ALA A N 1
ATOM 4511 C CA . ALA A 1 271 ? 9.113 -40.865 11.476 1.00 9.78 271 ALA A CA 1
ATOM 4512 C C . ALA A 1 271 ? 9.423 -41.171 10.010 1.00 9.19 271 ALA A C 1
ATOM 4513 O O . ALA A 1 271 ? 10.307 -41.983 9.711 1.00 10.15 271 ALA A O 1
ATOM 4520 N N . LEU A 1 272 ? 8.714 -40.530 9.079 1.00 9.17 272 LEU A N 1
ATOM 4521 C CA . LEU A 1 272 ? 8.992 -40.734 7.663 1.00 9.66 272 LEU A CA 1
ATOM 4522 C C . LEU A 1 272 ? 10.374 -40.220 7.293 1.00 9.27 272 LEU A C 1
ATOM 4523 O O . LEU A 1 272 ? 11.027 -40.774 6.398 1.00 9.82 272 LEU A O 1
ATOM 4539 N N . THR A 1 273 ? 10.813 -39.142 7.944 1.00 8.54 273 THR A N 1
ATOM 4540 C CA . THR A 1 273 ? 12.143 -38.582 7.691 1.00 8.28 273 THR A CA 1
ATOM 4541 C C . THR A 1 273 ? 13.230 -39.531 8.189 1.00 8.44 273 THR A C 1
ATOM 4542 O O . THR A 1 273 ? 14.228 -39.761 7.500 1.00 8.83 273 THR A O 1
ATOM 4553 N N . ARG A 1 274 ? 13.047 -40.104 9.384 1.00 8.51 274 ARG A N 1
ATOM 4554 C CA . ARG A 1 274 ? 13.975 -41.129 9.842 1.00 8.92 274 ARG A CA 1
ATOM 4555 C C . ARG A 1 274 ? 14.069 -42.254 8.831 1.00 9.12 274 ARG A C 1
ATOM 4556 O O . ARG A 1 274 ? 15.164 -42.748 8.549 1.00 9.90 274 ARG A O 1
ATOM 4577 N N A GLU A 1 275 ? 12.932 -42.700 8.299 0.55 9.19 275 GLU A N 1
ATOM 4578 N N B GLU A 1 275 ? 12.938 -42.671 8.257 0.45 9.49 275 GLU A N 1
ATOM 4579 C CA A GLU A 1 275 ? 12.959 -43.763 7.298 0.55 9.91 275 GLU A CA 1
ATOM 4580 C CA B GLU A 1 275 ? 12.960 -43.774 7.297 0.45 10.44 275 GLU A CA 1
ATOM 4581 C C A GLU A 1 275 ? 13.750 -43.329 6.069 0.55 9.95 275 GLU A C 1
ATOM 4582 C C B GLU A 1 275 ? 13.658 -43.376 6.000 0.45 9.67 275 GLU A C 1
ATOM 4583 O O A GLU A 1 275 ? 14.660 -44.035 5.620 0.55 10.66 275 GLU A O 1
ATOM 4584 O O B GLU A 1 275 ? 14.398 -44.176 5.417 0.45 10.04 275 GLU A O 1
ATOM 4607 N N . GLN A 1 276 ? 13.441 -42.145 5.533 1.00 9.54 276 GLN A N 1
ATOM 4608 C CA . GLN A 1 276 ? 14.090 -41.689 4.307 1.00 10.16 276 GLN A CA 1
ATOM 4609 C C . GLN A 1 276 ? 15.593 -41.541 4.496 1.00 9.91 276 GLN A C 1
ATOM 4610 O O . GLN A 1 276 ? 16.373 -41.870 3.597 1.00 11.35 276 GLN A O 1
ATOM 4625 N N . LEU A 1 277 ? 16.017 -41.038 5.657 1.00 9.10 277 LEU A N 1
ATOM 4626 C CA . LEU A 1 277 ? 17.427 -40.840 5.949 1.00 9.09 277 LEU A CA 1
ATOM 4627 C C . LEU A 1 277 ? 18.114 -42.118 6.401 1.00 9.39 277 LEU A C 1
ATOM 4628 O O . LEU A 1 277 ? 19.344 -42.161 6.457 1.00 10.56 277 LEU A O 1
ATOM 4644 N N . GLY A 1 278 ? 17.362 -43.156 6.730 1.00 9.51 278 GLY A N 1
ATOM 4645 C CA . GLY A 1 278 ? 17.958 -44.337 7.325 1.00 9.98 278 GLY A CA 1
ATOM 4646 C C . GLY A 1 278 ? 18.538 -44.100 8.699 1.00 9.85 278 GLY A C 1
ATOM 4647 O O . GLY A 1 278 ? 19.539 -44.725 9.059 1.00 11.39 278 GLY A O 1
ATOM 4651 N N . TRP A 1 279 ? 17.924 -43.217 9.489 1.00 9.46 279 TRP A N 1
ATOM 4652 C CA . TRP A 1 279 ? 18.410 -42.833 10.812 1.00 9.27 279 TRP A CA 1
ATOM 4653 C C . TRP A 1 279 ? 17.659 -43.648 11.858 1.00 9.42 279 TRP A C 1
ATOM 4654 O O . TRP A 1 279 ? 16.455 -43.470 12.042 1.00 11.02 279 TRP A O 1
ATOM 4675 N N A LYS A 1 280 ? 18.353 -44.567 12.529 0.62 10.18 280 LYS A N 1
ATOM 4676 N N B LYS A 1 280 ? 18.393 -44.526 12.542 0.38 10.74 280 LYS A N 1
ATOM 4677 C CA A LYS A 1 280 ? 17.659 -45.529 13.378 0.62 11.82 280 LYS A CA 1
ATOM 4678 C CA B LYS A 1 280 ? 17.826 -45.579 13.368 0.38 12.55 280 LYS A CA 1
ATOM 4679 C C A LYS A 1 280 ? 17.541 -45.101 14.833 0.62 11.21 280 LYS A C 1
ATOM 4680 C C B LYS A 1 280 ? 17.865 -45.259 14.855 0.38 11.36 280 LYS A C 1
ATOM 4681 O O A LYS A 1 280 ? 16.845 -45.764 15.600 0.62 13.58 280 LYS A O 1
ATOM 4682 O O B LYS A 1 280 ? 17.593 -46.146 15.670 0.38 12.72 280 LYS A O 1
ATOM 4719 N N . TYR A 1 281 ? 18.188 -44.027 15.233 1.00 8.90 281 TYR A N 1
ATOM 4720 C CA . TYR A 1 281 ? 18.317 -43.670 16.634 1.00 8.48 281 TYR A CA 1
ATOM 4721 C C . TYR A 1 281 ? 17.115 -42.860 17.111 1.00 8.43 281 TYR A C 1
ATOM 4722 O O . TYR A 1 281 ? 16.544 -42.059 16.371 1.00 9.23 281 TYR A O 1
ATOM 4741 N N . ALA A 1 282 ? 16.762 -43.058 18.376 1.00 8.49 282 ALA A N 1
ATOM 4742 C CA . ALA A 1 282 ? 15.643 -42.373 19.008 1.00 8.79 282 ALA A CA 1
ATOM 4743 C C . ALA A 1 282 ? 15.974 -40.901 19.207 1.00 7.73 282 ALA A C 1
ATOM 4744 O O . ALA A 1 282 ? 17.136 -40.499 19.140 1.00 7.92 282 ALA A O 1
ATOM 4751 N N . PRO A 1 283 ? 14.976 -40.071 19.503 1.00 7.58 283 PRO A N 1
ATOM 4752 C CA . PRO A 1 283 ? 15.267 -38.663 19.758 1.00 7.15 283 PRO A CA 1
ATOM 4753 C C . PRO A 1 283 ? 16.284 -38.545 20.882 1.00 6.99 283 PRO A C 1
ATOM 4754 O O . PRO A 1 283 ? 16.162 -39.161 21.945 1.00 7.85 283 PRO A O 1
ATOM 4765 N N . PHE A 1 284 ? 17.290 -37.709 20.649 1.00 7.04 284 PHE A N 1
ATOM 4766 C CA . PHE A 1 284 ? 18.306 -37.386 21.627 1.00 7.60 284 PHE A CA 1
ATOM 4767 C C . PHE A 1 284 ? 19.226 -38.558 21.923 1.00 8.13 284 PHE A C 1
ATOM 4768 O O . PHE A 1 284 ? 19.935 -38.540 22.924 1.00 9.89 284 PHE A O 1
ATOM 4785 N N . GLU A 1 285 ? 19.265 -39.547 21.036 1.00 8.01 285 GLU A N 1
ATOM 4786 C CA . GLU A 1 285 ? 20.223 -40.642 21.070 1.00 8.40 285 GLU A CA 1
ATOM 4787 C C . GLU A 1 285 ? 21.265 -40.429 19.968 1.00 7.70 285 GLU A C 1
ATOM 4788 O O . GLU A 1 285 ? 20.915 -40.330 18.786 1.00 8.62 285 GLU A O 1
ATOM 4800 N N . ILE A 1 286 ? 22.538 -40.422 20.355 1.00 8.08 286 ILE A N 1
ATOM 4801 C CA . ILE A 1 286 ? 23.644 -40.343 19.410 1.00 7.99 286 ILE A CA 1
ATOM 4802 C C . ILE A 1 286 ? 24.601 -41.455 19.808 1.00 8.68 286 ILE A C 1
ATOM 4803 O O . ILE A 1 286 ? 25.046 -41.496 20.960 1.00 9.72 286 ILE A O 1
ATOM 4819 N N . PRO A 1 287 ? 24.950 -42.375 18.896 1.00 9.27 287 PRO A N 1
ATOM 4820 C CA . PRO A 1 287 ? 25.847 -43.472 19.253 1.00 10.34 287 PRO A CA 1
ATOM 4821 C C . PRO A 1 287 ? 27.281 -42.999 19.409 1.00 9.81 287 PRO A C 1
ATOM 4822 O O . PRO A 1 287 ? 27.717 -41.984 18.860 1.00 9.84 287 PRO A O 1
ATOM 4833 N N . SER A 1 288 ? 28.038 -43.785 20.164 1.00 10.85 288 SER A N 1
ATOM 4834 C CA . SER A 1 288 ? 29.407 -43.402 20.469 1.00 11.87 288 SER A CA 1
ATOM 4835 C C . SER A 1 288 ? 30.275 -43.230 19.226 1.00 11.89 288 SER A C 1
ATOM 4836 O O . SER A 1 288 ? 31.141 -42.348 19.213 1.00 12.94 288 SER A O 1
ATOM 4844 N N A GLU A 1 289 ? 30.055 -44.044 18.169 0.66 11.84 289 GLU A N 1
ATOM 4845 N N B GLU A 1 289 ? 30.079 -44.012 18.185 0.34 12.18 289 GLU A N 1
ATOM 4846 C CA A GLU A 1 289 ? 30.845 -43.940 16.930 0.66 12.07 289 GLU A CA 1
ATOM 4847 C CA B GLU A 1 289 ? 31.005 -43.839 17.081 0.34 12.58 289 GLU A CA 1
ATOM 4848 C C A GLU A 1 289 ? 30.701 -42.564 16.322 0.66 10.79 289 GLU A C 1
ATOM 4849 C C B GLU A 1 289 ? 30.701 -42.592 16.254 0.34 11.23 289 GLU A C 1
ATOM 4850 O O A GLU A 1 289 ? 31.671 -41.969 15.831 0.66 10.58 289 GLU A O 1
ATOM 4851 O O B GLU A 1 289 ? 31.596 -42.097 15.559 0.34 11.14 289 GLU A O 1
ATOM 4874 N N . ILE A 1 290 ? 29.479 -42.050 16.337 1.00 10.15 290 ILE A N 1
ATOM 4875 C CA . ILE A 1 290 ? 29.210 -40.761 15.730 1.00 9.23 290 ILE A CA 1
ATOM 4876 C C . ILE A 1 290 ? 29.840 -39.644 16.562 1.00 8.52 290 ILE A C 1
ATOM 4877 O O . ILE A 1 290 ? 30.475 -38.743 16.015 1.00 8.56 290 ILE A O 1
ATOM 4894 N N . TYR A 1 291 ? 29.730 -39.704 17.895 1.00 8.57 291 TYR A N 1
ATOM 4895 C CA . TYR A 1 291 ? 30.472 -38.745 18.710 1.00 8.33 291 TYR A CA 1
ATOM 4896 C C . TYR A 1 291 ? 31.975 -38.820 18.445 1.00 8.53 291 TYR A C 1
ATOM 4897 O O . TYR A 1 291 ? 32.647 -37.782 18.397 1.00 8.62 291 TYR A O 1
ATOM 4915 N N . ALA A 1 292 ? 32.525 -40.024 18.293 1.00 8.73 292 ALA A N 1
ATOM 4916 C CA . ALA A 1 292 ? 33.967 -40.145 18.114 1.00 8.91 292 ALA A CA 1
ATOM 4917 C C . ALA A 1 292 ? 34.418 -39.441 16.843 1.00 8.68 292 ALA A C 1
ATOM 4918 O O . ALA A 1 292 ? 35.490 -38.824 16.819 1.00 9.57 292 ALA A O 1
ATOM 4925 N N A GLN A 1 293 ? 33.633 -39.543 15.766 0.56 8.19 293 GLN A N 1
ATOM 4926 N N B GLN A 1 293 ? 33.607 -39.514 15.791 0.44 8.69 293 GLN A N 1
ATOM 4927 C CA A GLN A 1 293 ? 34.008 -38.873 14.525 0.56 8.58 293 GLN A CA 1
ATOM 4928 C CA B GLN A 1 293 ? 33.959 -38.905 14.518 0.44 9.01 293 GLN A CA 1
ATOM 4929 C C A GLN A 1 293 ? 33.777 -37.370 14.591 0.56 8.05 293 GLN A C 1
ATOM 4930 C C B GLN A 1 293 ? 33.686 -37.407 14.494 0.44 8.41 293 GLN A C 1
ATOM 4931 O O A GLN A 1 293 ? 34.538 -36.610 13.984 0.56 8.30 293 GLN A O 1
ATOM 4932 O O B GLN A 1 293 ? 34.334 -36.684 13.734 0.44 8.83 293 GLN A O 1
ATOM 4959 N N . TRP A 1 294 ? 32.745 -36.919 15.302 1.00 7.73 294 TRP A N 1
ATOM 4960 C CA . TRP A 1 294 ? 32.483 -35.488 15.402 1.00 7.65 294 TRP A CA 1
ATOM 4961 C C . TRP A 1 294 ? 33.392 -34.778 16.398 1.00 7.93 294 TRP A C 1
ATOM 4962 O O . TRP A 1 294 ? 33.594 -33.571 16.281 1.00 8.17 294 TRP A O 1
ATOM 4984 N N A ASP A 1 295 ? 33.920 -35.472 17.396 0.90 9.26 295 ASP A N 1
ATOM 4985 N N B ASP A 1 295 ? 33.906 -35.482 17.402 0.10 9.35 295 ASP A N 1
ATOM 4986 C CA A ASP A 1 295 ? 34.544 -34.772 18.508 0.90 10.40 295 ASP A CA 1
ATOM 4987 C CA B ASP A 1 295 ? 34.586 -34.805 18.499 0.10 10.64 295 ASP A CA 1
ATOM 4988 C C A ASP A 1 295 ? 35.783 -34.020 18.031 0.90 9.91 295 ASP A C 1
ATOM 4989 C C B ASP A 1 295 ? 35.774 -34.002 17.981 0.10 9.73 295 ASP A C 1
ATOM 4990 O O A ASP A 1 295 ? 36.603 -34.543 17.271 0.90 12.61 295 ASP A O 1
ATOM 4991 O O B ASP A 1 295 ? 36.526 -34.453 17.112 0.10 10.35 295 ASP A O 1
ATOM 5008 N N . ALA A 1 296 ? 35.917 -32.784 18.503 1.00 8.35 296 ALA A N 1
ATOM 5009 C CA . ALA A 1 296 ? 37.018 -31.911 18.145 1.00 8.94 296 ALA A CA 1
ATOM 5010 C C . ALA A 1 296 ? 37.925 -31.601 19.327 1.00 9.30 296 ALA A C 1
ATOM 5011 O O . ALA A 1 296 ? 38.830 -30.775 19.198 1.00 9.64 296 ALA A O 1
ATOM 5018 N N . LYS A 1 297 ? 37.718 -32.232 20.479 1.00 10.13 297 LYS A N 1
ATOM 5019 C CA . LYS A 1 297 ? 38.502 -31.871 21.658 1.00 11.38 297 LYS A CA 1
ATOM 5020 C C . LYS A 1 297 ? 39.983 -32.205 21.501 1.00 11.93 297 LYS A C 1
ATOM 5021 O O . LYS A 1 297 ? 40.838 -31.404 21.873 1.00 12.48 297 LYS A O 1
ATOM 5040 N N A GLU A 1 298 ? 40.311 -33.394 21.002 0.53 12.33 298 GLU A N 1
ATOM 5041 N N B GLU A 1 298 ? 40.316 -33.384 20.974 0.47 12.62 298 GLU A N 1
ATOM 5042 C CA A GLU A 1 298 ? 41.719 -33.765 20.893 0.53 13.70 298 GLU A CA 1
ATOM 5043 C CA B GLU A 1 298 ? 41.723 -33.775 20.896 0.47 14.07 298 GLU A CA 1
ATOM 5044 C C A GLU A 1 298 ? 42.435 -32.891 19.875 0.53 12.45 298 GLU A C 1
ATOM 5045 C C B GLU A 1 298 ? 42.470 -32.955 19.852 0.47 12.71 298 GLU A C 1
ATOM 5046 O O A GLU A 1 298 ? 43.474 -32.288 20.174 0.53 12.89 298 GLU A O 1
ATOM 5047 O O B GLU A 1 298 ? 43.579 -32.465 20.105 0.47 13.07 298 GLU A O 1
ATOM 5070 N N . ALA A 1 299 ? 41.885 -32.796 18.666 1.00 11.97 299 ALA A N 1
ATOM 5071 C CA . ALA A 1 299 ? 42.543 -32.009 17.640 1.00 11.87 299 ALA A CA 1
ATOM 5072 C C . ALA A 1 299 ? 42.562 -30.541 18.032 1.00 10.63 299 ALA A C 1
ATOM 5073 O O . ALA A 1 299 ? 43.547 -29.837 17.793 1.00 11.59 299 ALA A O 1
ATOM 5081 N N . GLY A 1 300 ? 41.475 -30.052 18.627 1.00 9.69 300 GLY A N 1
ATOM 5082 C CA . GLY A 1 300 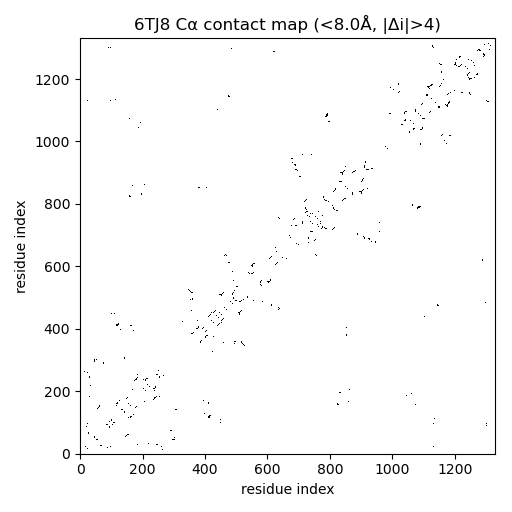? 41.422 -28.649 18.976 1.00 10.28 300 GLY A CA 1
ATOM 5083 C C . GLY A 1 300 ? 42.421 -28.285 20.053 1.00 10.28 300 GLY A C 1
ATOM 5084 O O . GLY A 1 300 ? 43.075 -27.242 19.986 1.00 10.85 300 GLY A O 1
ATOM 5088 N N A GLN A 1 301 ? 42.588 -29.152 21.045 0.69 10.94 301 GLN A N 1
ATOM 5089 N N B GLN A 1 301 ? 42.555 -29.147 21.064 0.31 11.50 301 GLN A N 1
ATOM 5090 C CA A GLN A 1 301 ? 43.583 -28.855 22.057 0.69 12.97 301 GLN A CA 1
ATOM 5091 C CA B GLN A 1 301 ? 43.578 -28.946 22.081 0.31 13.15 301 GLN A CA 1
ATOM 5092 C C A GLN A 1 301 ? 44.991 -28.915 21.468 0.69 11.75 301 GLN A C 1
ATOM 5093 C C B GLN A 1 301 ? 44.965 -28.910 21.453 0.31 12.11 301 GLN A C 1
ATOM 5094 O O A GLN A 1 301 ? 45.856 -28.119 21.847 0.69 12.31 301 GLN A O 1
ATOM 5095 O O B GLN A 1 301 ? 45.784 -28.046 21.788 0.31 12.43 301 GLN A O 1
ATOM 5122 N N . ALA A 1 302 ? 45.249 -29.840 20.541 1.00 11.50 302 ALA A N 1
ATOM 5123 C CA . ALA A 1 302 ? 46.571 -29.881 19.925 1.00 11.84 302 ALA A CA 1
ATOM 5124 C C . ALA A 1 302 ? 46.844 -28.599 19.153 1.00 10.70 302 ALA A C 1
ATOM 5125 O O . ALA A 1 302 ? 47.950 -28.047 19.212 1.00 11.23 302 ALA A O 1
ATOM 5133 N N . LYS A 1 303 ? 45.844 -28.096 18.433 1.00 9.63 303 LYS A N 1
ATOM 5134 C CA . LYS A 1 303 ? 46.034 -26.881 17.648 1.00 9.42 303 LYS A CA 1
ATOM 5135 C C . LYS A 1 303 ? 46.213 -25.674 18.554 1.00 8.77 303 LYS A C 1
ATOM 5136 O O . LYS A 1 303 ? 47.081 -24.828 18.309 1.00 9.24 303 LYS A O 1
ATOM 5155 N N . GLU A 1 304 ? 45.419 -25.570 19.616 1.00 8.43 304 GLU A N 1
ATOM 5156 C CA . GLU A 1 304 ? 45.590 -24.432 20.508 1.00 8.59 304 GLU A CA 1
ATOM 5157 C C . GLU A 1 304 ? 46.920 -24.498 21.248 1.00 8.88 304 GLU A C 1
ATOM 5158 O O . GLU A 1 304 ? 47.580 -23.471 21.426 1.00 8.75 304 GLU A O 1
ATOM 5170 N N A SER A 1 305 ? 47.331 -25.681 21.700 0.77 8.93 305 SER A N 1
ATOM 5171 N N B SER A 1 305 ? 47.339 -25.689 21.679 0.23 9.50 305 SER A N 1
ATOM 5172 C CA A SER A 1 305 ? 48.631 -25.784 22.355 0.77 10.31 305 SER A CA 1
ATOM 5173 C CA B SER A 1 305 ? 48.625 -25.800 22.360 0.23 10.54 305 SER A CA 1
ATOM 5174 C C A SER A 1 305 ? 49.750 -25.366 21.415 0.77 9.97 305 SER A C 1
ATOM 5175 C C B SER A 1 305 ? 49.770 -25.411 21.432 0.23 10.25 305 SER A C 1
ATOM 5176 O O A SER A 1 305 ? 50.684 -24.675 21.827 0.77 11.11 305 SER A O 1
ATOM 5177 O O B SER A 1 305 ? 50.736 -24.774 21.864 0.23 10.50 305 SER A O 1
ATOM 5192 N N . ALA A 1 306 ? 49.686 -25.792 20.154 1.00 10.11 306 ALA A N 1
ATOM 5193 C CA . ALA A 1 306 ? 50.694 -25.364 19.192 1.00 10.46 306 ALA A CA 1
ATOM 5194 C C . ALA A 1 306 ? 50.703 -23.845 19.060 1.00 9.66 306 ALA A C 1
ATOM 5195 O O . ALA A 1 306 ? 51.768 -23.219 18.991 1.00 10.46 306 ALA A O 1
ATOM 5203 N N . TRP A 1 307 ? 49.523 -23.229 19.045 1.00 8.79 307 TR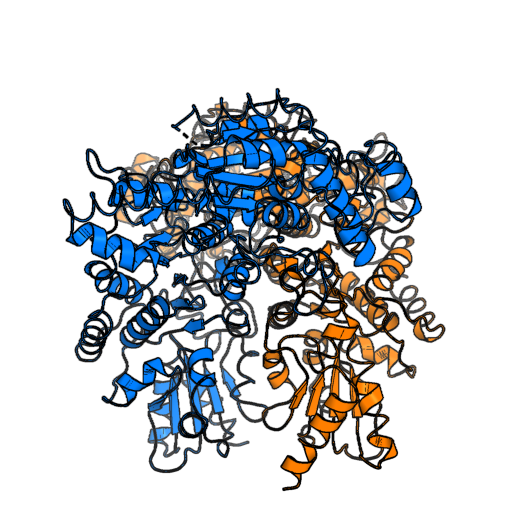P A N 1
ATOM 5204 C CA . TRP A 1 307 ? 49.456 -21.775 18.972 1.00 8.83 307 TRP A CA 1
ATOM 5205 C C . TRP A 1 307 ? 50.041 -21.136 20.231 1.00 8.56 307 TRP A C 1
ATOM 5206 O O . TRP A 1 307 ? 50.774 -20.147 20.145 1.00 8.84 307 TRP A O 1
ATOM 5227 N N . ASN A 1 308 ? 49.745 -21.699 21.407 1.00 8.88 308 ASN A N 1
ATOM 5228 C CA . ASN A 1 308 ? 50.304 -21.161 22.641 1.00 9.15 308 ASN A CA 1
ATOM 5229 C C . ASN A 1 308 ? 51.821 -21.179 22.598 1.00 10.19 308 ASN A C 1
ATOM 5230 O O . ASN A 1 308 ? 52.475 -20.256 23.081 1.00 10.22 308 ASN A O 1
ATOM 5241 N N A GLU A 1 309 ? 52.397 -22.249 22.068 0.59 9.94 309 GLU A N 1
ATOM 5242 N N B GLU A 1 309 ? 52.408 -22.221 21.996 0.41 10.80 309 GLU A N 1
ATOM 5243 C CA A GLU A 1 309 ? 53.843 -22.346 21.986 0.59 10.11 309 GLU A CA 1
ATOM 5244 C CA B GLU A 1 309 ? 53.861 -22.277 21.834 0.41 11.81 309 GLU A CA 1
ATOM 5245 C C A GLU A 1 309 ? 54.391 -21.340 20.984 0.59 10.06 309 GLU A C 1
ATOM 5246 C C B GLU A 1 309 ? 54.345 -21.167 20.913 0.41 11.30 309 GLU A C 1
ATOM 5247 O O A GLU A 1 309 ? 55.464 -20.766 21.202 0.59 10.53 309 GLU A O 1
ATOM 5248 O O B GLU A 1 309 ? 55.335 -20.485 21.207 0.41 11.38 309 GLU A O 1
ATOM 5271 N N A LYS A 1 310 ? 53.637 -21.071 19.917 0.57 9.69 310 LYS A N 1
ATOM 5272 N N B LYS A 1 310 ? 53.667 -20.986 19.777 0.43 11.36 310 LYS A N 1
ATOM 5273 C CA A LYS A 1 310 ? 53.998 -20.021 18.968 0.57 10.18 310 LYS A CA 1
ATOM 5274 C CA B LYS A 1 310 ? 54.021 -19.909 18.860 0.43 11.81 310 LYS A CA 1
ATOM 5275 C C A LYS A 1 310 ? 53.960 -18.646 19.632 0.57 9.34 310 LYS A C 1
ATOM 5276 C C B LYS A 1 310 ? 53.910 -18.553 19.540 0.43 10.47 310 LYS A C 1
ATOM 5277 O O A LYS A 1 310 ? 54.874 -17.827 19.466 0.57 9.88 310 LYS A O 1
ATOM 5278 O O B LYS A 1 310 ? 54.732 -17.659 19.304 0.43 10.90 310 LYS A O 1
ATOM 5315 N N . PHE A 1 311 ? 52.894 -18.375 20.381 1.00 9.51 311 PHE A N 1
ATOM 5316 C CA . PHE A 1 311 ? 52.752 -17.099 21.062 1.00 9.42 311 PHE A CA 1
ATOM 5317 C C . PHE A 1 311 ? 53.864 -16.908 22.088 1.00 9.77 311 PHE A C 1
ATOM 5318 O O . PHE A 1 311 ? 54.381 -15.802 22.246 1.00 10.58 311 PHE A O 1
ATOM 5336 N N . ALA A 1 312 ? 54.246 -17.971 22.795 1.00 10.34 312 ALA A N 1
ATOM 5337 C CA . ALA A 1 312 ? 55.336 -17.857 23.761 1.00 11.21 312 ALA A CA 1
ATOM 5338 C C . ALA A 1 312 ? 56.628 -17.455 23.069 1.00 11.01 312 ALA A C 1
ATOM 5339 O O . ALA A 1 312 ? 57.390 -16.629 23.587 1.00 11.46 312 ALA A O 1
ATOM 5346 N N . ALA A 1 313 ? 56.900 -18.023 21.897 1.00 11.08 313 ALA A N 1
ATOM 5347 C CA . ALA A 1 313 ? 58.100 -17.653 21.147 1.00 11.74 313 ALA A CA 1
ATOM 5348 C C . ALA A 1 313 ? 58.022 -16.215 20.653 1.00 11.38 313 ALA A C 1
ATOM 5349 O O . ALA A 1 313 ? 59.012 -15.476 20.696 1.00 12.23 313 ALA A O 1
ATOM 5356 N N . TYR A 1 314 ? 56.843 -15.790 20.206 1.00 10.95 314 TYR A N 1
ATOM 5357 C CA . TYR A 1 314 ? 56.635 -14.398 19.834 1.00 11.21 314 TYR A CA 1
ATOM 5358 C C . TYR A 1 314 ? 56.916 -13.470 21.004 1.00 11.14 314 TYR A C 1
ATOM 5359 O O . TYR A 1 314 ? 57.576 -12.439 20.841 1.00 12.32 314 TYR A O 1
ATOM 5377 N N . ALA A 1 315 ? 56.422 -13.820 22.192 1.00 11.05 315 ALA A N 1
ATOM 5378 C CA . ALA A 1 315 ? 56.596 -12.963 23.354 1.00 11.51 315 ALA A CA 1
ATOM 5379 C C . ALA A 1 315 ? 58.059 -12.841 23.754 1.00 11.82 315 ALA A C 1
ATOM 5380 O O . ALA A 1 315 ? 58.466 -11.801 24.272 1.00 13.23 315 ALA A O 1
ATOM 5387 N N A LYS A 1 316 ? 58.870 -13.876 23.531 0.58 11.17 316 LYS A N 1
ATOM 5388 N N B LYS A 1 316 ? 58.856 -13.892 23.556 0.42 11.95 316 LYS A N 1
ATOM 5389 C CA A LYS A 1 316 ? 60.296 -13.753 23.825 0.58 11.66 316 LYS A CA 1
ATOM 5390 C CA B LYS A 1 316 ? 60.290 -13.775 23.804 0.42 13.21 316 LYS A CA 1
ATOM 5391 C C A LYS A 1 316 ? 60.981 -12.787 22.866 0.58 11.66 316 LYS A C 1
ATOM 5392 C C B LYS A 1 316 ? 60.913 -12.731 22.887 0.42 12.16 316 LYS A C 1
ATOM 5393 O O A LYS A 1 316 ? 61.895 -12.056 23.267 0.58 13.33 316 LYS A O 1
ATOM 5394 O O B LYS A 1 316 ? 61.687 -11.876 23.339 0.42 13.06 316 LYS A O 1
ATOM 5431 N N . ALA A 1 317 ? 60.549 -12.759 21.600 1.00 11.67 317 ALA A N 1
ATOM 5432 C CA . ALA A 1 317 ? 61.158 -11.889 20.601 1.00 11.53 317 ALA A CA 1
ATOM 5433 C C . ALA A 1 317 ? 60.585 -10.477 20.603 1.00 11.47 317 ALA A C 1
ATOM 5434 O O . ALA A 1 317 ? 61.301 -9.523 20.259 1.00 12.15 317 ALA A O 1
ATOM 5442 N N . TYR A 1 318 ? 59.313 -10.347 20.972 1.00 10.89 318 TYR A N 1
ATOM 5443 C CA . TYR A 1 318 ? 58.549 -9.099 20.892 1.00 11.10 318 TYR A CA 1
ATOM 5444 C C . TYR A 1 318 ? 57.761 -8.939 22.190 1.00 10.80 318 TYR A C 1
ATOM 5445 O O . TYR A 1 318 ? 56.526 -8.989 22.204 1.00 11.04 318 TYR A O 1
ATOM 5463 N N . PRO A 1 319 ? 58.448 -8.726 23.310 1.00 11.61 319 PRO A N 1
ATOM 5464 C CA . PRO A 1 319 ? 57.738 -8.742 24.599 1.00 11.77 319 PRO A CA 1
ATOM 5465 C C . PRO A 1 319 ? 56.691 -7.645 24.756 1.00 11.60 319 PRO A C 1
ATOM 5466 O O . PRO A 1 319 ? 55.606 -7.896 25.302 1.00 12.03 319 PRO A O 1
ATOM 5477 N N . GLN A 1 320 ? 56.993 -6.419 24.340 1.00 12.21 320 GLN A N 1
ATOM 5478 C CA . GLN A 1 320 ? 56.017 -5.345 24.508 1.00 12.77 320 GLN A CA 1
ATOM 5479 C C . GLN A 1 320 ? 54.796 -5.566 23.623 1.00 11.57 320 GLN A C 1
ATOM 5480 O O . GLN A 1 320 ? 53.661 -5.314 24.041 1.00 12.19 320 GLN A O 1
ATOM 5494 N N . GLU A 1 321 ? 55.024 -6.026 22.394 1.00 11.13 321 GLU A N 1
ATOM 5495 C CA . GLU A 1 321 ? 53.933 -6.313 21.479 1.00 10.95 321 GLU A CA 1
ATOM 5496 C C . GLU A 1 321 ? 53.063 -7.437 22.017 1.00 9.93 321 GLU A C 1
ATOM 5497 O O . GLU A 1 321 ? 51.837 -7.374 21.935 1.00 10.19 321 GLU A O 1
ATOM 5509 N N . ALA A 1 322 ? 53.687 -8.485 22.569 1.00 9.97 322 ALA A N 1
ATOM 5510 C CA . ALA A 1 322 ? 52.906 -9.588 23.114 1.00 10.11 322 ALA A CA 1
ATOM 5511 C C . ALA A 1 322 ? 52.043 -9.137 24.283 1.00 9.72 322 ALA A C 1
ATOM 5512 O O . ALA A 1 322 ? 50.886 -9.560 24.415 1.00 10.19 322 ALA A O 1
ATOM 5519 N N . ALA A 1 323 ? 52.593 -8.298 25.161 1.00 10.33 323 ALA A N 1
ATOM 5520 C CA . ALA A 1 323 ? 51.792 -7.791 26.269 1.00 10.96 323 ALA A CA 1
ATOM 5521 C C . ALA A 1 323 ? 50.608 -6.976 25.760 1.00 9.73 323 ALA A C 1
ATOM 5522 O O . ALA A 1 323 ? 49.500 -7.076 26.299 1.00 10.45 323 ALA A O 1
ATOM 5529 N N . GLU A 1 324 ? 50.824 -6.168 24.717 1.00 9.32 324 GLU A N 1
ATOM 5530 C CA . GLU A 1 324 ? 49.722 -5.413 24.126 1.00 9.13 324 GLU A CA 1
ATOM 5531 C C . GLU A 1 324 ? 48.685 -6.338 23.504 1.00 8.79 324 GLU A C 1
ATOM 5532 O O . GLU A 1 324 ? 47.482 -6.077 23.603 1.00 8.79 324 GLU A O 1
ATOM 5544 N N . PHE A 1 325 ? 49.127 -7.403 22.836 1.00 8.95 325 PHE A N 1
ATOM 5545 C CA . PHE A 1 325 ? 48.193 -8.346 22.240 1.00 8.55 325 PHE A CA 1
ATOM 5546 C C . PHE A 1 325 ? 47.285 -8.949 23.306 1.00 8.56 325 PHE A C 1
ATOM 5547 O O . PHE A 1 325 ? 46.058 -8.997 23.157 1.00 9.06 325 PHE A O 1
ATOM 5564 N N . THR A 1 326 ? 47.881 -9.412 24.400 1.00 9.42 326 THR A N 1
ATOM 5565 C CA . THR A 1 326 ? 47.091 -10.017 25.461 1.00 10.49 326 THR A CA 1
ATOM 5566 C C . THR A 1 326 ? 46.119 -9.009 26.066 1.00 9.82 326 THR A C 1
ATOM 5567 O O . THR A 1 326 ? 44.939 -9.312 26.273 1.00 10.39 326 THR A O 1
ATOM 5578 N N . ARG A 1 327 ? 46.606 -7.805 26.366 1.00 9.56 327 ARG A N 1
ATOM 5579 C CA . ARG A 1 327 ? 45.747 -6.769 26.940 1.00 9.83 327 ARG A CA 1
ATOM 5580 C C . ARG A 1 327 ? 44.562 -6.485 26.038 1.00 8.82 327 ARG A C 1
ATOM 5581 O O . ARG A 1 327 ? 43.408 -6.419 26.479 1.00 9.28 327 ARG A O 1
ATOM 5602 N N . ARG A 1 328 ? 44.845 -6.301 24.753 1.00 8.17 328 ARG A N 1
ATOM 5603 C CA . ARG A 1 328 ? 43.801 -5.935 23.810 1.00 8.02 328 ARG A CA 1
ATOM 5604 C C . ARG A 1 328 ? 42.821 -7.081 23.561 1.00 8.54 328 ARG A C 1
ATOM 5605 O O . ARG A 1 328 ? 41.617 -6.835 23.444 1.00 9.59 328 ARG A O 1
ATOM 5626 N N . MET A 1 329 ? 43.306 -8.325 23.471 1.00 8.68 329 MET A N 1
ATOM 5627 C CA . MET A 1 329 ? 42.381 -9.438 23.270 1.00 9.24 329 MET A CA 1
ATOM 5628 C C . MET A 1 329 ? 41.487 -9.635 24.481 1.00 11.37 329 MET A C 1
ATOM 5629 O O . MET A 1 329 ? 40.353 -10.089 24.342 1.00 12.75 329 MET A O 1
ATOM 5643 N N . LYS A 1 330 ? 41.966 -9.280 25.670 1.00 12.54 330 LYS A N 1
ATOM 5644 C CA . LYS A 1 330 ? 41.145 -9.338 26.877 1.00 13.94 330 LYS A CA 1
ATOM 5645 C C . LYS A 1 330 ? 40.192 -8.152 27.017 1.00 13.80 330 LYS A C 1
ATOM 5646 O O . LYS A 1 330 ? 39.317 -8.173 27.889 1.00 16.39 330 LYS A O 1
ATOM 5665 N N . GLY A 1 331 ? 40.341 -7.116 26.198 1.00 12.73 331 GLY A N 1
ATOM 5666 C CA . GLY A 1 331 ? 39.494 -5.944 26.318 1.00 12.71 331 GLY A CA 1
ATOM 5667 C C . GLY A 1 331 ? 39.817 -5.060 27.493 1.00 11.83 331 GLY A C 1
ATOM 5668 O O . GLY A 1 331 ? 38.986 -4.238 27.880 1.00 13.22 331 GLY A O 1
ATOM 5672 N N A GLU A 1 332 ? 41.008 -5.196 28.068 0.68 11.14 332 GLU A N 1
ATOM 5673 N N B GLU A 1 332 ? 41.028 -5.186 28.042 0.32 12.47 332 GLU A N 1
ATOM 5674 C CA A GLU A 1 332 ? 41.410 -4.392 29.204 0.68 11.13 332 GLU A CA 1
ATOM 5675 C CA B GLU A 1 332 ? 41.461 -4.461 29.227 0.32 13.50 332 GLU A CA 1
ATOM 5676 C C A GLU A 1 332 ? 41.923 -3.033 28.759 0.68 10.22 332 GLU A C 1
ATOM 5677 C C B GLU A 1 332 ? 42.118 -3.142 28.848 0.32 12.13 332 GLU A C 1
ATOM 5678 O O A GLU A 1 332 ? 42.465 -2.872 27.660 0.68 10.10 332 GLU A O 1
ATOM 5679 O O B GLU A 1 332 ? 42.931 -3.077 27.919 0.32 11.99 332 GLU A O 1
ATOM 5702 N N A MET A 1 333 ? 41.757 -2.052 29.642 0.35 10.70 333 MET A N 1
ATOM 5703 N N B MET A 1 333 ? 41.776 -2.091 29.599 0.65 11.40 333 MET A N 1
ATOM 5704 C CA A MET A 1 333 ? 42.271 -0.714 29.422 0.35 11.08 333 MET A CA 1
ATOM 5705 C CA B MET A 1 333 ? 42.287 -0.761 29.315 0.65 10.88 333 MET A CA 1
ATOM 5706 C C A MET A 1 333 ? 43.744 -0.652 29.812 0.35 11.09 333 MET A C 1
ATOM 5707 C C B MET A 1 333 ? 43.709 -0.600 29.851 0.65 11.25 333 MET A C 1
ATOM 5708 O O A MET A 1 333 ? 44.218 -1.454 30.621 0.35 11.62 333 MET A O 1
ATOM 5709 O O B MET A 1 333 ? 44.094 -1.257 30.824 0.65 12.04 333 MET A O 1
ATOM 5736 N N . PRO A 1 334 ? 44.493 0.298 29.259 1.00 10.95 334 PRO A N 1
ATOM 5737 C CA . PRO A 1 334 ? 45.830 0.568 29.796 1.00 12.55 334 PRO A CA 1
ATOM 5738 C C . PRO A 1 334 ? 45.718 1.000 31.247 1.00 13.45 334 PRO A C 1
ATOM 5739 O O . PRO A 1 334 ? 44.811 1.736 31.621 1.00 13.00 334 PRO A O 1
ATOM 5750 N N . SER A 1 335 ? 46.674 0.570 32.067 1.00 15.41 335 SER A N 1
ATOM 5751 C CA . SER A 1 335 ? 46.575 0.830 33.505 1.00 17.71 335 SER A CA 1
ATOM 5752 C C . SER A 1 335 ? 46.598 2.319 33.840 1.00 17.32 335 SER A C 1
ATOM 5753 O O . SER A 1 335 ? 46.012 2.735 34.846 1.00 18.81 335 SER A O 1
ATOM 5761 N N A ASP A 1 336 ? 47.262 3.137 33.028 0.58 16.15 336 ASP A N 1
ATOM 5762 N N B ASP A 1 336 ? 47.269 3.132 33.028 0.42 16.60 336 ASP A N 1
ATOM 5763 C CA A ASP A 1 336 ? 47.346 4.565 33.301 0.58 16.25 336 ASP A CA 1
ATOM 5764 C CA B ASP A 1 336 ? 47.363 4.564 33.283 0.42 17.02 336 ASP A CA 1
ATOM 5765 C C A ASP A 1 336 ? 46.313 5.386 32.534 0.58 15.30 336 ASP A C 1
ATOM 5766 C C B ASP A 1 336 ? 46.313 5.382 32.537 0.42 15.58 336 ASP A C 1
ATOM 5767 O O A ASP A 1 336 ? 46.344 6.619 32.603 0.58 15.31 336 ASP A O 1
ATOM 5768 O O B ASP A 1 336 ? 46.339 6.614 32.622 0.42 15.51 336 ASP A O 1
ATOM 5785 N N . PHE A 1 337 ? 45.382 4.739 31.827 1.00 13.98 337 PHE A N 1
ATOM 5786 C CA . PHE A 1 337 ? 44.432 5.493 31.020 1.00 12.69 337 PHE A CA 1
ATOM 5787 C C . PHE A 1 337 ? 43.550 6.391 31.880 1.00 11.90 337 PHE A C 1
ATOM 5788 O O . PHE A 1 337 ? 43.340 7.560 31.560 1.00 11.79 337 PHE A O 1
ATOM 5806 N N . ASP A 1 338 ? 43.011 5.857 32.970 1.00 12.35 338 ASP A N 1
ATOM 5807 C CA . ASP A 1 338 ? 42.120 6.653 33.808 1.00 13.21 338 ASP A CA 1
ATOM 5808 C C . ASP A 1 338 ? 42.810 7.929 34.271 1.00 13.02 338 ASP A C 1
ATOM 5809 O O . ASP A 1 338 ? 42.247 9.027 34.170 1.00 12.79 338 ASP A O 1
ATOM 5818 N N . ALA A 1 339 ? 44.037 7.802 34.771 1.00 12.99 339 ALA A N 1
ATOM 5819 C CA . ALA A 1 339 ? 44.737 8.975 35.271 1.00 13.87 339 ALA A CA 1
ATOM 5820 C C . ALA A 1 339 ? 45.025 9.970 34.156 1.00 13.07 339 ALA A C 1
ATOM 5821 O O . ALA A 1 339 ? 44.867 11.181 34.347 1.00 13.45 339 ALA A O 1
ATOM 5828 N N A LYS A 1 340 ? 45.469 9.485 32.994 0.66 12.60 340 LYS A N 1
ATOM 5829 N N B LYS A 1 340 ? 45.465 9.486 32.993 0.34 13.00 340 LYS A N 1
ATOM 5830 C CA A LYS A 1 340 ? 45.800 10.390 31.899 0.66 12.93 340 LYS A CA 1
ATOM 5831 C CA B LYS A 1 340 ? 45.800 10.396 31.903 0.34 13.42 340 LYS A CA 1
ATOM 5832 C C A LYS A 1 340 ? 44.555 11.070 31.349 0.66 11.93 340 LYS A C 1
ATOM 5833 C C B LYS A 1 340 ? 44.556 11.071 31.344 0.34 12.16 340 LYS A C 1
ATOM 5834 O O A LYS A 1 340 ? 44.585 12.259 31.012 0.66 11.77 340 LYS A O 1
ATOM 5835 O O B LYS A 1 340 ? 44.588 12.257 30.997 0.34 11.99 340 LYS A O 1
ATOM 5872 N N . ALA A 1 341 ? 43.449 10.336 31.250 1.00 11.15 341 ALA A N 1
ATOM 5873 C CA . ALA A 1 341 ? 42.216 10.936 30.764 1.00 10.58 341 ALA A CA 1
ATOM 5874 C C . ALA A 1 341 ? 41.701 11.978 31.749 1.00 10.54 341 ALA A C 1
ATOM 5875 O O . ALA A 1 341 ? 41.221 13.041 31.338 1.00 10.51 341 ALA A O 1
ATOM 5883 N N . LYS A 1 342 ? 41.801 11.700 33.056 1.00 11.38 342 LYS A N 1
ATOM 5884 C CA . LYS A 1 342 ? 41.396 12.689 34.055 1.00 11.94 342 LYS A CA 1
ATOM 5885 C C . LYS A 1 342 ? 42.244 13.949 33.961 1.00 11.88 342 LYS A C 1
ATOM 5886 O O . LYS A 1 342 ? 41.733 15.058 34.123 1.00 12.04 342 LYS A O 1
ATOM 5905 N N A GLU A 1 343 ? 43.543 13.794 33.701 0.57 12.05 343 GLU A N 1
ATOM 5906 N N B GLU A 1 343 ? 43.544 13.803 33.693 0.43 12.11 343 GLU A N 1
ATOM 5907 C CA A GLU A 1 343 ? 44.419 14.949 33.541 0.57 12.91 343 GLU A CA 1
ATOM 5908 C CA B GLU A 1 343 ? 44.403 14.976 33.553 0.43 12.93 343 GLU A CA 1
ATOM 5909 C C A GLU A 1 343 ? 43.978 15.791 32.354 0.57 11.70 343 GLU A C 1
ATOM 5910 C C B GLU A 1 343 ? 43.997 15.801 32.341 0.43 11.82 343 GLU A C 1
ATOM 5911 O O A GLU A 1 343 ? 43.956 17.024 32.425 0.57 11.93 343 GLU A O 1
ATOM 5912 O O B GLU A 1 343 ? 44.027 17.036 32.382 0.43 12.06 343 GLU A O 1
ATOM 5935 N N . PHE A 1 344 ? 43.613 15.136 31.251 1.00 11.33 344 PHE A N 1
ATOM 5936 C CA . PHE A 1 344 ? 43.131 15.851 30.072 1.00 10.83 344 PHE A CA 1
ATOM 5937 C C . PHE A 1 344 ? 41.851 16.616 30.388 1.00 10.13 344 PHE A C 1
ATOM 5938 O O . PHE A 1 344 ? 41.717 17.801 30.066 1.00 10.31 344 PHE A O 1
ATOM 5956 N N . ILE A 1 345 ? 40.903 15.954 31.045 1.00 9.68 345 ILE A N 1
ATOM 5957 C CA . ILE A 1 345 ? 39.646 16.595 31.411 1.00 9.40 345 ILE A CA 1
ATOM 5958 C C . ILE A 1 345 ? 39.890 17.814 32.293 1.00 9.65 345 ILE A C 1
ATOM 5959 O O . ILE A 1 345 ? 39.281 18.868 32.100 1.00 9.67 345 ILE A O 1
ATOM 5975 N N . ALA A 1 346 ? 40.785 17.688 33.271 1.00 10.46 346 ALA A N 1
ATOM 5976 C CA . ALA A 1 346 ? 41.085 18.812 34.148 1.00 11.12 346 ALA A CA 1
ATOM 5977 C C . ALA A 1 346 ? 41.698 19.966 33.372 1.00 10.54 346 ALA A C 1
ATOM 5978 O O . ALA A 1 346 ? 41.403 21.133 33.656 1.00 11.00 346 ALA A O 1
ATOM 5985 N N A LYS A 1 347 ? 42.550 19.667 32.398 0.46 10.58 347 LYS A N 1
ATOM 5986 N N B LYS A 1 347 ? 42.596 19.670 32.425 0.54 10.87 347 LYS A N 1
ATOM 5987 C CA A LYS A 1 347 ? 43.171 20.716 31.601 0.46 10.96 347 LYS A CA 1
ATOM 5988 C CA B LYS A 1 347 ? 43.176 20.719 31.591 0.54 11.47 347 LYS A CA 1
ATOM 5989 C C A LYS A 1 347 ? 42.135 21.459 30.766 0.46 10.38 347 LYS A C 1
ATOM 5990 C C B LYS A 1 347 ? 42.088 21.471 30.839 0.54 10.75 347 LYS A C 1
ATOM 5991 O O A LYS A 1 347 ? 42.239 22.677 30.566 0.46 10.40 347 LYS A O 1
ATOM 5992 O O B LYS A 1 347 ? 42.098 22.707 30.779 0.54 10.87 347 LYS A O 1
ATOM 6029 N N . LEU A 1 348 ? 41.128 20.744 30.268 1.00 9.82 348 LEU A N 1
ATOM 6030 C CA . LEU A 1 348 ? 40.059 21.404 29.530 1.00 9.11 348 LEU A CA 1
ATOM 6031 C C . LEU A 1 348 ? 39.269 22.333 30.434 1.00 9.11 348 LEU A C 1
ATOM 6032 O O . LEU A 1 348 ? 38.929 23.457 30.047 1.00 9.48 348 LEU A O 1
ATOM 6049 N N . GLN A 1 349 ? 38.950 21.874 31.642 1.00 8.78 349 GLN A N 1
ATOM 6050 C CA . GLN A 1 349 ? 38.174 22.728 32.530 1.00 8.63 349 GLN A CA 1
ATOM 6051 C C . GLN A 1 349 ? 38.936 23.997 32.879 1.00 9.36 349 GLN A C 1
ATOM 6052 O O . GLN A 1 349 ? 38.324 25.063 33.007 1.00 9.98 349 GLN A O 1
ATOM 6066 N N . ALA A 1 350 ? 40.252 23.906 33.005 1.00 10.07 350 ALA A N 1
ATOM 6067 C CA . ALA A 1 350 ? 41.090 25.047 33.357 1.00 11.68 350 ALA A CA 1
ATOM 6068 C C . ALA A 1 350 ? 41.405 25.976 32.185 1.00 12.30 350 ALA A C 1
ATOM 6069 O O . ALA A 1 350 ? 41.878 27.081 32.422 1.00 14.64 350 ALA A O 1
ATOM 6076 N N A ASN A 1 351 ? 41.075 25.584 30.971 0.68 11.87 351 ASN A N 1
ATOM 6077 N N B ASN A 1 351 ? 41.227 25.538 30.921 0.32 11.58 351 ASN A N 1
ATOM 6078 C CA A ASN A 1 351 ? 41.478 26.309 29.773 0.68 13.12 351 ASN A CA 1
ATOM 6079 C CA B ASN A 1 351 ? 41.544 26.322 29.706 0.32 11.01 351 ASN A CA 1
ATOM 6080 C C A ASN A 1 351 ? 40.286 26.375 28.843 0.68 12.17 351 ASN A C 1
ATOM 6081 C C B ASN A 1 351 ? 40.269 26.331 28.868 0.32 11.09 351 ASN A C 1
ATOM 6082 O O A ASN A 1 351 ? 40.215 25.684 27.821 0.68 13.21 351 ASN A O 1
ATOM 6083 O O B ASN A 1 351 ? 40.118 25.523 27.943 0.32 11.55 351 ASN A O 1
ATOM 6104 N N . PRO A 1 352 ? 39.312 27.209 29.184 1.00 11.12 352 PRO A N 1
ATOM 6105 C CA . PRO A 1 352 ? 38.032 27.169 28.478 1.00 11.79 352 PRO A CA 1
ATOM 6106 C C . PRO A 1 352 ? 38.133 27.459 26.990 1.00 12.04 352 PRO A C 1
ATOM 6107 O O . PRO A 1 352 ? 38.928 28.281 26.525 1.00 13.84 352 PRO A O 1
ATOM 6118 N N . ALA A 1 353 ? 37.256 26.795 26.244 1.00 11.96 353 ALA A N 1
ATOM 6119 C CA . ALA A 1 353 ? 37.139 26.984 24.811 1.00 13.01 353 ALA A CA 1
ATOM 6120 C C . ALA A 1 353 ? 35.671 26.852 24.445 1.00 11.47 353 ALA A C 1
ATOM 6121 O O . ALA A 1 353 ? 34.988 25.966 24.960 1.00 12.31 353 ALA A O 1
ATOM 6128 N N . LYS A 1 354 ? 35.207 27.705 23.530 1.00 11.03 354 LYS A N 1
ATOM 6129 C CA . LYS A 1 354 ? 33.860 27.652 22.970 1.00 10.00 354 LYS A CA 1
ATOM 6130 C C . LYS A 1 354 ? 33.990 27.025 21.586 1.00 9.46 354 LYS A C 1
ATOM 6131 O O . LYS A 1 354 ? 34.380 27.690 20.622 1.00 11.36 354 LYS A O 1
ATOM 6150 N N . ILE A 1 355 ? 33.720 25.724 21.513 1.00 8.69 355 ILE A N 1
ATOM 6151 C CA . ILE A 1 355 ? 33.875 24.945 20.292 1.00 8.60 355 ILE A CA 1
ATOM 6152 C C . ILE A 1 355 ? 32.668 24.022 20.198 1.00 7.97 355 ILE A C 1
ATOM 6153 O O . ILE A 1 355 ? 31.966 23.781 21.179 1.00 7.81 355 ILE A O 1
ATOM 6169 N N . ALA A 1 356 ? 32.424 23.500 18.998 1.00 7.63 356 ALA A N 1
ATOM 6170 C CA . ALA A 1 356 ? 31.324 22.568 18.823 1.00 7.51 356 ALA A CA 1
ATOM 6171 C C . ALA A 1 356 ? 31.666 21.284 19.555 1.00 7.13 356 ALA A C 1
ATOM 6172 O O . ALA A 1 356 ? 32.830 20.891 19.616 1.00 7.46 356 ALA A O 1
ATOM 6179 N N . SER A 1 357 ? 30.656 20.574 20.059 1.00 6.60 357 SER A N 1
ATOM 6180 C CA . SER A 1 357 ? 31.018 19.319 20.701 1.00 6.84 357 SER A CA 1
ATOM 6181 C C . SER A 1 357 ? 31.503 18.277 19.692 1.00 6.61 357 SER A C 1
ATOM 6182 O O . SER A 1 357 ? 32.248 17.381 20.072 1.00 6.93 357 SER A O 1
ATOM 6190 N N . ARG A 1 358 ? 31.199 18.425 18.398 1.00 6.67 358 ARG A N 1
ATOM 6191 C CA . ARG A 1 358 ? 31.856 17.556 17.412 1.00 6.87 358 ARG A CA 1
ATOM 6192 C C . ARG A 1 358 ? 33.370 17.781 17.401 1.00 6.75 358 ARG A C 1
ATOM 6193 O O . ARG A 1 358 ? 34.147 16.838 17.209 1.00 7.07 358 ARG A O 1
ATOM 6214 N N A LYS A 1 359 ? 33.804 19.037 17.577 0.72 6.94 359 LYS A N 1
ATOM 6215 N N B LYS A 1 359 ? 33.803 19.036 17.584 0.28 7.06 359 LYS A N 1
ATOM 6216 C CA A LYS A 1 359 ? 35.232 19.333 17.630 0.72 7.12 359 LYS A CA 1
ATOM 6217 C CA B LYS A 1 359 ? 35.232 19.334 17.626 0.28 7.13 359 LYS A CA 1
ATOM 6218 C C A LYS A 1 359 ? 35.822 18.849 18.943 0.72 6.77 359 LYS A C 1
ATOM 6219 C C B LYS A 1 359 ? 35.835 18.880 18.946 0.28 7.19 359 LYS A C 1
ATOM 6220 O O A LYS A 1 359 ? 36.923 18.293 18.977 0.72 7.16 359 LYS A O 1
ATOM 6221 O O B LYS A 1 359 ? 36.976 18.408 18.988 0.28 7.75 359 LYS A O 1
ATOM 6256 N N . ALA A 1 360 ? 35.083 19.023 20.038 1.00 6.85 360 ALA A N 1
ATOM 6257 C CA . ALA A 1 360 ? 35.547 18.502 21.316 1.00 7.15 360 ALA A CA 1
ATOM 6258 C C . ALA A 1 360 ? 35.713 16.987 21.272 1.00 6.99 360 ALA A C 1
ATOM 6259 O O . ALA A 1 360 ? 36.600 16.434 21.933 1.00 7.49 360 ALA A O 1
ATOM 6266 N N . SER A 1 361 ? 34.850 16.312 20.517 1.00 6.75 361 SER A N 1
ATOM 6267 C CA . SER A 1 361 ? 34.981 14.877 20.288 1.00 6.87 361 SER A CA 1
ATOM 6268 C C . SER A 1 361 ? 36.271 14.555 19.549 1.00 6.84 361 SER A C 1
ATOM 6269 O O . SER A 1 361 ? 37.041 13.695 19.987 1.00 7.33 361 SER A O 1
ATOM 6277 N N . GLN A 1 362 ? 36.523 15.255 18.442 1.00 7.12 362 GLN A N 1
ATOM 6278 C CA . GLN A 1 362 ? 37.790 15.073 17.740 1.00 7.35 362 GLN A CA 1
ATOM 6279 C C . GLN A 1 362 ? 38.976 15.280 18.675 1.00 7.56 362 GLN A C 1
ATOM 6280 O O . GLN A 1 362 ? 39.960 14.543 18.625 1.00 8.05 362 GLN A O 1
ATOM 6294 N N . ASN A 1 363 ? 38.894 16.290 19.538 1.00 7.66 363 ASN A N 1
ATOM 6295 C CA . ASN A 1 363 ? 39.997 16.576 20.439 1.00 7.92 363 ASN A CA 1
ATOM 6296 C C . ASN A 1 363 ? 40.191 15.456 21.447 1.00 7.73 363 ASN A C 1
ATOM 6297 O O . ASN A 1 363 ? 41.331 15.168 21.837 1.00 8.38 363 ASN A O 1
ATOM 6308 N N . ALA A 1 364 ? 39.109 14.817 21.882 1.00 7.46 364 ALA A N 1
ATOM 6309 C CA . ALA A 1 364 ? 39.229 13.665 22.764 1.00 7.94 364 ALA A CA 1
ATOM 6310 C C . ALA A 1 364 ? 39.831 12.469 22.037 1.00 7.65 364 ALA A C 1
ATOM 6311 O O . ALA A 1 364 ? 40.643 11.734 22.604 1.00 8.75 364 ALA A O 1
ATOM 6318 N N . ILE A 1 365 ? 39.430 12.243 20.777 1.00 7.81 365 ILE A N 1
ATOM 6319 C CA . ILE A 1 365 ? 40.056 11.179 19.987 1.00 8.35 365 ILE A CA 1
ATOM 6320 C C . ILE A 1 365 ? 41.557 11.438 19.878 1.00 8.17 365 ILE A C 1
ATOM 6321 O O . ILE A 1 365 ? 42.379 10.525 20.024 1.00 8.76 365 ILE A O 1
ATOM 6337 N N . GLU A 1 366 ? 41.933 12.689 19.617 1.00 8.42 366 GLU A N 1
ATOM 6338 C CA . GLU A 1 366 ? 43.344 13.052 19.519 1.00 8.72 366 GLU A CA 1
ATOM 6339 C C . GLU A 1 366 ? 44.077 12.770 20.824 1.00 8.94 366 GLU A C 1
ATOM 6340 O O . GLU A 1 366 ? 45.201 12.253 20.820 1.00 10.10 366 GLU A O 1
ATOM 6352 N N . ALA A 1 367 ? 43.471 13.127 21.954 1.00 8.83 367 ALA A N 1
ATOM 6353 C CA . ALA A 1 367 ? 44.101 12.886 23.252 1.00 9.37 367 ALA A CA 1
ATOM 6354 C C . ALA A 1 367 ? 44.200 11.404 23.579 1.00 9.11 367 ALA A C 1
ATOM 6355 O O . ALA A 1 367 ? 45.184 10.953 24.173 1.00 10.18 367 ALA A O 1
ATOM 6362 N N A PHE A 1 368 ? 43.166 10.636 23.240 0.53 8.42 368 PHE A N 1
ATOM 6363 N N B PHE A 1 368 ? 43.175 10.636 23.244 0.47 9.26 368 PHE A N 1
ATOM 6364 C CA A PHE A 1 368 ? 43.121 9.222 23.589 0.53 8.16 368 PHE A CA 1
ATOM 6365 C CA B PHE A 1 368 ? 43.143 9.236 23.629 0.47 9.98 368 PHE A CA 1
ATOM 6366 C C A PHE A 1 368 ? 43.920 8.371 22.617 0.53 8.84 368 PHE A C 1
ATOM 6367 C C B PHE A 1 368 ? 43.787 8.318 22.589 0.47 9.73 368 PHE A C 1
ATOM 6368 O O A PHE A 1 368 ? 44.439 7.317 23.008 0.53 8.63 368 PHE A O 1
ATOM 6369 O O B PHE A 1 368 ? 44.112 7.171 22.919 0.47 9.87 368 PHE A O 1
ATOM 6402 N N . GLY A 1 369 ? 44.013 8.801 21.362 1.00 10.09 369 GLY A N 1
ATOM 6403 C CA . GLY A 1 369 ? 44.578 7.985 20.302 1.00 10.65 369 GLY A CA 1
ATOM 6404 C C . GLY A 1 369 ? 45.916 7.357 20.639 1.00 10.75 369 GLY A C 1
ATOM 6405 O O . GLY A 1 369 ? 46.116 6.160 20.445 1.00 11.30 369 GLY A O 1
ATOM 6410 N N . PRO A 1 370 ? 46.863 8.142 21.158 1.00 10.40 370 PRO A N 1
ATOM 6411 C CA . PRO A 1 370 ? 48.165 7.559 21.528 1.00 11.69 370 PRO A CA 1
ATOM 6412 C C . PRO A 1 370 ? 48.075 6.551 22.648 1.00 11.40 370 PRO A C 1
ATOM 6413 O O . PRO A 1 370 ? 48.966 5.704 22.779 1.00 14.42 370 PRO A O 1
ATOM 6424 N N . LEU A 1 371 ? 47.036 6.629 23.471 1.00 10.03 371 LEU A N 1
ATOM 6425 C CA . LEU A 1 371 ? 46.863 5.745 24.613 1.00 10.32 371 LEU A CA 1
ATOM 6426 C C . LEU A 1 371 ? 46.096 4.473 24.287 1.00 9.74 371 LEU A C 1
ATOM 6427 O O . LEU A 1 371 ? 46.214 3.487 25.028 1.00 10.58 371 LEU A O 1
ATOM 6443 N N . LEU A 1 372 ? 45.305 4.492 23.214 1.00 9.17 372 LEU A N 1
ATOM 6444 C CA . LEU A 1 372 ? 44.389 3.414 22.851 1.00 8.79 372 LEU A CA 1
ATOM 6445 C C . LEU A 1 372 ? 44.699 2.941 21.436 1.00 8.38 372 LEU A C 1
ATOM 6446 O O . LEU A 1 372 ? 43.931 3.185 20.486 1.00 8.85 372 LEU A O 1
ATOM 6462 N N . PRO A 1 373 ? 45.808 2.216 21.269 1.00 8.67 373 PRO A N 1
ATOM 6463 C CA . PRO A 1 373 ? 46.131 1.653 19.947 1.00 8.90 373 PRO A CA 1
ATOM 6464 C C . PRO A 1 373 ? 45.079 0.673 19.455 1.00 8.31 373 PRO A C 1
ATOM 6465 O O . PRO A 1 373 ? 45.073 0.345 18.261 1.00 9.21 373 PRO A O 1
ATOM 6476 N N . GLU A 1 374 ? 44.205 0.190 20.338 1.00 7.61 374 GLU A N 1
ATOM 6477 C CA . GLU A 1 374 ? 43.087 -0.657 19.952 1.00 7.48 374 GLU A CA 1
ATOM 6478 C C . GLU A 1 374 ? 41.994 0.076 19.179 1.00 6.90 374 GLU A C 1
ATOM 6479 O O . GLU A 1 374 ? 41.115 -0.598 18.642 1.00 6.59 374 GLU A O 1
ATOM 6491 N N . PHE A 1 375 ? 41.997 1.405 19.109 1.00 6.80 375 PHE A N 1
ATOM 6492 C CA . PHE A 1 375 ? 40.939 2.061 18.351 1.00 7.00 375 PHE A CA 1
ATOM 6493 C C . PHE A 1 375 ? 40.913 1.530 16.915 1.00 6.73 375 PHE A C 1
ATOM 6494 O O . PHE A 1 375 ? 41.942 1.457 16.235 1.00 7.09 375 PHE A O 1
ATOM 6511 N N . LEU A 1 376 ? 39.712 1.275 16.426 1.00 6.46 376 LEU A N 1
ATOM 6512 C CA . LEU A 1 376 ? 39.482 0.994 15.012 1.00 6.64 376 LEU A CA 1
ATOM 6513 C C . LEU A 1 376 ? 38.225 1.796 14.689 1.00 6.35 376 LEU A C 1
ATOM 6514 O O . LEU A 1 376 ? 37.099 1.346 14.930 1.00 6.91 376 LEU A O 1
ATOM 6530 N N . GLY A 1 377 ? 38.430 3.027 14.228 1.00 6.53 377 GLY A N 1
ATOM 6531 C CA . GLY A 1 377 ? 37.370 4.001 14.111 1.00 6.67 377 GLY A CA 1
ATOM 6532 C C . GLY A 1 377 ? 36.985 4.272 12.670 1.00 5.86 377 GLY A C 1
ATOM 6533 O O . GLY A 1 377 ? 37.699 3.905 11.767 1.00 9.74 377 GLY A O 1
ATOM 6537 N N . GLY A 1 378 ? 35.875 4.965 12.462 1.00 6.32 378 GLY A N 1
ATOM 6538 C CA . GLY A 1 378 ? 35.509 5.368 11.119 1.00 6.06 378 GLY A CA 1
ATOM 6539 C C . GLY A 1 378 ? 34.254 6.200 11.111 1.00 5.89 378 GLY A C 1
ATOM 6540 O O . GLY A 1 378 ? 33.636 6.451 12.142 1.00 8.12 378 GLY A O 1
ATOM 6544 N N . SER A 1 379 ? 33.896 6.620 9.909 1.00 5.85 379 SER A N 1
ATOM 6545 C CA . SER A 1 379 ? 32.710 7.413 9.638 1.00 5.62 379 SER A CA 1
ATOM 6546 C C . SER A 1 379 ? 32.119 6.945 8.321 1.00 5.23 379 SER A C 1
ATOM 6547 O O . SER A 1 379 ? 32.845 6.505 7.417 1.00 5.71 379 SER A O 1
ATOM 6555 N N . ALA A 1 380 ? 30.801 7.064 8.213 1.00 5.23 380 ALA A N 1
ATOM 6556 C CA . ALA A 1 380 ? 30.071 6.731 6.996 1.00 5.19 380 ALA A CA 1
ATOM 6557 C C . ALA A 1 380 ? 30.114 7.907 6.015 1.00 5.16 380 ALA A C 1
ATOM 6558 O O . ALA A 1 380 ? 29.152 8.649 5.825 1.00 5.87 380 ALA A O 1
ATOM 6565 N N . ASP A 1 381 ? 31.294 8.088 5.407 1.00 5.38 381 ASP A N 1
ATOM 6566 C CA . ASP A 1 381 ? 31.544 9.134 4.410 1.00 5.53 381 ASP A CA 1
ATOM 6567 C C . ASP A 1 381 ? 31.389 10.532 4.962 1.00 6.04 381 ASP A C 1
ATOM 6568 O O . ASP A 1 381 ? 31.078 11.454 4.212 1.00 8.14 381 ASP A O 1
ATOM 6577 N N . LEU A 1 382 ? 31.659 10.724 6.262 1.00 5.71 382 LEU A N 1
ATOM 6578 C CA . LEU A 1 382 ? 31.497 12.035 6.869 1.00 6.01 382 LEU A CA 1
ATOM 6579 C C . LEU A 1 382 ? 32.701 12.422 7.716 1.00 6.48 382 LEU A C 1
ATOM 6580 O O . LEU A 1 382 ? 32.586 13.235 8.632 1.00 6.86 382 LEU A O 1
ATOM 6596 N N . ALA A 1 383 ? 33.891 11.916 7.390 1.00 6.45 383 ALA A N 1
ATOM 6597 C CA . ALA A 1 383 ? 35.054 12.277 8.194 1.00 7.16 383 ALA A CA 1
ATOM 6598 C C . ALA A 1 383 ? 35.213 13.777 8.393 1.00 6.88 383 ALA A C 1
ATOM 6599 O O . ALA A 1 383 ? 35.502 14.192 9.529 1.00 7.81 383 ALA A O 1
ATOM 6606 N N . PRO A 1 384 ? 35.079 14.632 7.373 1.00 7.07 384 PRO A N 1
ATOM 6607 C CA . PRO A 1 384 ? 35.336 16.062 7.588 1.00 8.07 384 PRO A CA 1
ATOM 6608 C C . PRO A 1 384 ? 34.211 16.783 8.299 1.00 8.11 384 PRO A C 1
ATOM 6609 O O . PRO A 1 384 ? 34.379 17.962 8.633 1.00 9.61 384 PRO A O 1
ATOM 6620 N N . SER A 1 385 ? 33.078 16.126 8.521 1.00 7.19 385 SER A N 1
ATOM 6621 C CA A SER A 1 385 ? 31.932 16.717 9.183 0.26 6.48 385 SER A CA 1
ATOM 6622 C CA B SER A 1 385 ? 31.923 16.718 9.186 0.74 7.51 385 SER A CA 1
ATOM 6623 C C . SER A 1 385 ? 31.712 16.156 10.580 1.00 6.27 385 SER A C 1
ATOM 6624 O O . SER A 1 385 ? 31.430 16.905 11.521 1.00 7.16 385 SER A O 1
ATOM 6639 N N . ASN A 1 386 ? 31.845 14.838 10.734 1.00 6.03 386 ASN A N 1
ATOM 6640 C CA . ASN A 1 386 ? 31.779 14.193 12.031 1.00 6.27 386 ASN A CA 1
ATOM 6641 C C . ASN A 1 386 ? 33.063 14.403 12.839 1.00 6.36 386 ASN A C 1
ATOM 6642 O O . ASN A 1 386 ? 33.033 14.277 14.064 1.00 7.19 386 ASN A O 1
ATOM 6653 N N . LEU A 1 387 ? 34.188 14.673 12.166 1.00 6.30 387 LEU A N 1
ATOM 6654 C CA . LEU A 1 387 ? 35.479 14.969 12.796 1.00 6.74 387 LEU A CA 1
ATOM 6655 C C . LEU A 1 387 ? 36.044 13.745 13.518 1.00 6.67 387 LEU A C 1
ATOM 6656 O O . LEU A 1 387 ? 36.473 13.801 14.672 1.00 7.28 387 LEU A O 1
ATOM 6672 N N . THR A 1 388 ? 36.108 12.635 12.782 1.00 6.65 388 THR A N 1
ATOM 6673 C CA . THR A 1 388 ? 36.562 11.346 13.286 1.00 6.87 388 THR A CA 1
ATOM 6674 C C . THR A 1 388 ? 38.045 11.055 13.061 1.00 6.93 388 THR A C 1
ATOM 6675 O O . THR A 1 388 ? 38.531 10.056 13.605 1.00 7.80 388 THR A O 1
ATOM 6686 N N . LEU A 1 389 ? 38.753 11.875 12.293 1.00 7.44 389 LEU A N 1
ATOM 6687 C CA . LEU A 1 389 ? 40.183 11.670 12.088 1.00 7.67 389 LEU A CA 1
ATOM 6688 C C . LEU A 1 389 ? 40.958 12.419 13.150 1.00 8.48 389 LEU A C 1
ATOM 6689 O O . LEU A 1 389 ? 40.615 13.546 13.511 1.00 10.42 389 LEU A O 1
ATOM 6705 N N . TRP A 1 390 ? 42.030 11.805 13.628 1.00 8.86 390 TRP A N 1
ATOM 6706 C CA . TRP A 1 390 ? 43.022 12.476 14.456 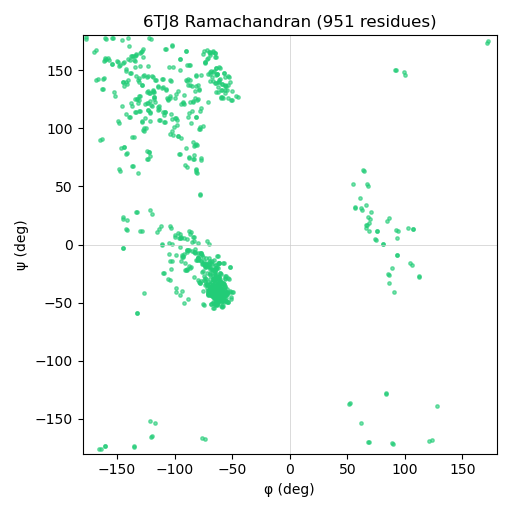1.00 9.36 390 TRP A CA 1
ATOM 6707 C C . TRP A 1 390 ? 44.374 12.376 13.746 1.00 9.03 390 TRP A C 1
ATOM 6708 O O . TRP A 1 390 ? 44.499 11.747 12.685 1.00 9.23 390 TRP A O 1
ATOM 6729 N N . SER A 1 391 ? 45.403 12.993 14.322 1.00 9.53 391 SER A N 1
ATOM 6730 C CA . SER A 1 391 ? 46.672 13.083 13.614 1.00 10.59 391 SER A CA 1
ATOM 6731 C C . SER A 1 391 ? 47.272 11.718 13.324 1.00 10.34 391 SER A C 1
ATOM 6732 O O . SER A 1 391 ? 48.037 11.566 12.366 1.00 12.13 391 SER A O 1
ATOM 6740 N N . GLY A 1 392 ? 46.963 10.728 14.153 1.00 9.32 392 GLY A N 1
ATOM 6741 C CA . GLY A 1 392 ? 47.448 9.381 14.016 1.00 9.80 392 GLY A CA 1
ATOM 6742 C C . GLY A 1 392 ? 46.531 8.437 13.266 1.00 8.84 392 GLY A C 1
ATOM 6743 O O . GLY A 1 392 ? 46.838 7.241 13.203 1.00 9.43 392 GLY A O 1
ATOM 6747 N N . SER A 1 393 ? 45.433 8.917 12.691 1.00 8.32 393 SER A N 1
ATOM 6748 C CA . SER A 1 393 ? 44.578 8.028 11.926 1.00 7.65 393 SER A CA 1
ATOM 6749 C C . SER A 1 393 ? 45.286 7.556 10.672 1.00 8.04 393 SER A C 1
ATOM 6750 O O . SER A 1 393 ? 45.927 8.337 9.966 1.00 9.50 393 SER A O 1
ATOM 6758 N N A LYS A 1 394 ? 45.126 6.264 10.385 0.51 7.41 394 LYS A N 1
ATOM 6759 N N B LYS A 1 394 ? 45.143 6.273 10.380 0.49 7.54 394 LYS A N 1
ATOM 6760 C CA A LYS A 1 394 ? 45.695 5.604 9.209 0.51 7.84 394 LYS A CA 1
ATOM 6761 C CA B LYS A 1 394 ? 45.660 5.711 9.143 0.49 8.10 394 LYS A CA 1
ATOM 6762 C C A LYS A 1 394 ? 44.587 4.726 8.639 0.51 7.02 394 LYS A C 1
ATOM 6763 C C B LYS A 1 394 ? 44.628 4.735 8.612 0.49 7.18 394 LYS A C 1
ATOM 6764 O O A LYS A 1 394 ? 44.160 3.771 9.298 0.51 7.26 394 LYS A O 1
ATOM 6765 O O B LYS A 1 394 ? 44.312 3.734 9.264 0.49 7.22 394 LYS A O 1
ATOM 6802 N N . ALA A 1 395 ? 44.114 5.031 7.425 1.00 7.56 395 ALA A N 1
ATOM 6803 C CA . ALA A 1 395 ? 43.022 4.262 6.850 1.00 7.63 395 ALA A CA 1
ATOM 6804 C C . ALA A 1 395 ? 43.498 2.881 6.416 1.00 7.30 395 ALA A C 1
ATOM 6805 O O . ALA A 1 395 ? 44.527 2.735 5.749 1.00 7.89 395 ALA A O 1
ATOM 6813 N N . ILE A 1 396 ? 42.702 1.868 6.741 1.00 6.97 396 ILE A N 1
ATOM 6814 C CA . ILE A 1 396 ? 43.115 0.492 6.485 1.00 7.11 396 ILE A CA 1
ATOM 6815 C C . ILE A 1 396 ? 43.086 0.132 5.005 1.00 7.66 396 ILE A C 1
ATOM 6816 O O . ILE A 1 396 ? 43.705 -0.861 4.620 1.00 9.30 396 ILE A O 1
ATOM 6832 N N . ASN A 1 397 ? 42.401 0.910 4.159 1.00 7.76 397 ASN A N 1
ATOM 6833 C CA . ASN A 1 397 ? 42.487 0.686 2.722 1.00 8.60 397 ASN A CA 1
ATOM 6834 C C . ASN A 1 397 ? 43.827 1.145 2.169 1.00 9.35 397 ASN A C 1
ATOM 6835 O O . ASN A 1 397 ? 44.176 0.778 1.043 1.00 11.89 397 ASN A O 1
ATOM 6846 N N . GLU A 1 398 ? 44.553 1.975 2.918 1.00 8.87 398 GLU A N 1
ATOM 6847 C CA . GLU A 1 398 ? 45.893 2.438 2.551 1.00 10.52 398 GLU A CA 1
ATOM 6848 C C . GLU A 1 398 ? 46.990 1.655 3.257 1.00 10.41 398 GLU A C 1
ATOM 6849 O O . GLU A 1 398 ? 48.047 1.416 2.670 1.00 13.16 398 GLU A O 1
ATOM 6861 N N . ASP A 1 399 ? 46.775 1.288 4.515 1.00 9.74 399 ASP A N 1
ATOM 6862 C CA . ASP A 1 399 ? 47.775 0.600 5.319 1.00 10.49 399 ASP A CA 1
ATOM 6863 C C . ASP A 1 399 ? 47.007 -0.402 6.160 1.00 8.83 399 ASP A C 1
ATOM 6864 O O . ASP A 1 399 ? 46.240 -0.003 7.041 1.00 8.75 399 ASP A O 1
ATOM 6873 N N . ALA A 1 400 ? 47.194 -1.688 5.893 1.00 8.43 400 ALA A N 1
ATOM 6874 C CA . ALA A 1 400 ? 46.405 -2.701 6.574 1.00 8.45 400 ALA A CA 1
ATOM 6875 C C . ALA A 1 400 ? 46.617 -2.723 8.082 1.00 7.66 400 ALA A C 1
ATOM 6876 O O . ALA A 1 400 ? 45.760 -3.253 8.797 1.00 8.05 400 ALA A O 1
ATOM 6883 N N . ALA A 1 401 ? 47.726 -2.176 8.579 1.00 7.95 401 ALA A N 1
ATOM 6884 C CA . ALA A 1 401 ? 47.989 -2.078 10.009 1.00 7.90 401 ALA A CA 1
ATOM 6885 C C . ALA A 1 401 ? 47.413 -0.814 10.630 1.00 8.00 401 ALA A C 1
ATOM 6886 O O . ALA A 1 401 ? 47.724 -0.504 11.784 1.00 8.86 401 ALA A O 1
ATOM 6893 N N . GLY A 1 402 ? 46.566 -0.097 9.908 1.00 8.29 402 GLY A N 1
ATOM 6894 C CA . GLY A 1 402 ? 45.978 1.131 10.381 1.00 8.15 402 GLY A CA 1
ATOM 6895 C C . GLY A 1 402 ? 44.862 0.935 11.387 1.00 7.88 402 GLY A C 1
ATOM 6896 O O . GLY A 1 402 ? 44.672 -0.123 11.983 1.00 8.20 402 GLY A O 1
ATOM 6900 N N . ASN A 1 403 ? 44.136 2.038 11.601 1.00 7.36 403 ASN A N 1
ATOM 6901 C CA . ASN A 1 403 ? 43.227 2.198 12.729 1.00 7.62 403 ASN A CA 1
ATOM 6902 C C . ASN A 1 403 ? 41.962 2.947 12.345 1.00 7.55 403 ASN A C 1
ATOM 6903 O O . ASN A 1 403 ? 41.215 3.363 13.235 1.00 9.65 403 ASN A O 1
ATOM 6914 N N . TYR A 1 404 ? 41.699 3.116 11.057 1.00 6.86 404 TYR A N 1
ATOM 6915 C CA . TYR A 1 404 ? 40.602 3.943 10.588 1.00 6.79 404 TYR A CA 1
ATOM 6916 C C . TYR A 1 404 ? 39.965 3.283 9.371 1.00 6.21 404 TYR A C 1
ATOM 6917 O O . TYR A 1 404 ? 40.677 2.760 8.513 1.00 7.20 404 TYR A O 1
ATOM 6935 N N . ILE A 1 405 ? 38.644 3.329 9.289 1.00 5.79 405 ILE A N 1
ATOM 6936 C CA . ILE A 1 405 ? 37.882 2.744 8.189 1.00 5.70 405 ILE A CA 1
ATOM 6937 C C . ILE A 1 405 ? 37.028 3.822 7.543 1.00 5.67 405 ILE A C 1
ATOM 6938 O O . ILE A 1 405 ? 36.164 4.422 8.191 1.00 5.99 405 ILE A O 1
ATOM 6954 N N . HIS A 1 406 ? 37.246 4.027 6.245 1.00 5.69 406 HIS A N 1
ATOM 6955 C CA . HIS A 1 406 ? 36.303 4.779 5.414 1.00 5.85 406 HIS A CA 1
ATOM 6956 C C . HIS A 1 406 ? 35.149 3.844 5.074 1.00 5.62 406 HIS A C 1
ATOM 6957 O O . HIS A 1 406 ? 35.258 2.987 4.195 1.00 6.02 406 HIS A O 1
ATOM 6970 N N . TYR A 1 407 ? 34.037 3.972 5.803 1.00 5.40 407 TYR A N 1
ATOM 6971 C CA . TYR A 1 407 ? 32.934 3.033 5.640 1.00 5.26 407 TYR A CA 1
ATOM 6972 C C . TYR A 1 407 ? 32.085 3.304 4.410 1.00 5.18 407 TYR A C 1
ATOM 6973 O O . TYR A 1 407 ? 31.285 2.441 4.038 1.00 5.86 407 TYR A O 1
ATOM 6991 N N . GLY A 1 408 ? 32.218 4.461 3.779 1.00 5.48 408 GLY A N 1
ATOM 6992 C CA . GLY A 1 408 ? 31.285 4.851 2.742 1.00 5.64 408 GLY A CA 1
ATOM 6993 C C . GLY A 1 408 ? 29.907 5.123 3.330 1.00 5.41 408 GLY A C 1
ATOM 6994 O O . GLY A 1 408 ? 29.722 5.210 4.534 1.00 5.74 408 GLY A O 1
ATOM 6998 N N . VAL A 1 409 ? 28.927 5.286 2.433 1.00 5.53 409 VAL A N 1
ATOM 6999 C CA . VAL A 1 409 ? 27.569 5.687 2.818 1.00 5.46 409 VAL A CA 1
ATOM 7000 C C . VAL A 1 409 ? 26.776 4.421 3.153 1.00 5.28 409 VAL A C 1
ATOM 7001 O O . VAL A 1 409 ? 25.963 3.914 2.371 1.00 5.99 409 VAL A O 1
ATOM 7014 N N . ARG A 1 410 ? 27.098 3.878 4.324 1.00 5.11 410 ARG A N 1
ATOM 7015 C CA . ARG A 1 410 ? 26.725 2.525 4.727 1.00 5.01 410 ARG A CA 1
ATOM 7016 C C . ARG A 1 410 ? 26.497 2.493 6.233 1.00 4.90 410 ARG A C 1
ATOM 7017 O O . ARG A 1 410 ? 27.237 1.852 6.979 1.00 5.61 410 ARG A O 1
ATOM 7038 N N . GLU A 1 411 ? 25.507 3.227 6.737 1.00 5.16 411 GLU A N 1
ATOM 7039 C CA . GLU A 1 411 ? 25.407 3.417 8.180 1.00 5.23 411 GLU A CA 1
ATOM 7040 C C . GLU A 1 411 ? 25.077 2.126 8.918 1.00 5.10 411 GLU A C 1
ATOM 7041 O O . GLU A 1 411 ? 25.651 1.834 9.977 1.00 5.27 411 GLU A O 1
ATOM 7053 N N . PHE A 1 412 ? 24.116 1.368 8.394 1.00 5.08 412 PHE A N 1
ATOM 7054 C CA . PHE A 1 412 ? 23.703 0.119 9.040 1.00 4.72 412 PHE A CA 1
ATOM 7055 C C . PHE A 1 412 ? 24.834 -0.890 8.982 1.00 4.64 412 PHE A C 1
ATOM 7056 O O . PHE A 1 412 ? 25.211 -1.493 9.993 1.00 5.20 412 PHE A O 1
ATOM 7073 N N . GLY A 1 413 ? 25.400 -1.070 7.792 1.00 4.93 413 GLY A N 1
ATOM 7074 C CA . GLY A 1 413 ? 26.523 -1.970 7.637 1.00 4.98 413 GLY A CA 1
ATOM 7075 C C . GLY A 1 413 ? 27.704 -1.591 8.513 1.00 4.73 413 GLY A C 1
ATOM 7076 O O . GLY A 1 413 ? 28.333 -2.455 9.127 1.00 5.20 413 GLY A O 1
ATOM 7080 N N . MET A 1 414 ? 28.031 -0.303 8.567 1.00 4.80 414 MET A N 1
ATOM 7081 C CA . MET A 1 414 ? 29.109 0.177 9.433 1.00 4.92 414 MET A CA 1
ATOM 7082 C C . MET A 1 414 ? 28.891 -0.286 10.868 1.00 4.84 414 MET A C 1
ATOM 7083 O O . MET A 1 414 ? 29.809 -0.751 11.543 1.00 5.12 414 MET A O 1
ATOM 7097 N N . THR A 1 415 ? 27.679 -0.075 11.371 1.00 4.69 415 THR A N 1
ATOM 7098 C CA . THR A 1 415 ? 27.416 -0.324 12.782 1.00 4.70 415 THR A CA 1
ATOM 7099 C C . THR A 1 415 ? 27.482 -1.817 13.088 1.00 4.73 415 THR A C 1
ATOM 7100 O O . THR A 1 415 ? 28.021 -2.236 14.122 1.00 5.16 415 THR A O 1
ATOM 7111 N N . ALA A 1 416 ? 26.924 -2.639 12.196 1.00 4.72 416 ALA A N 1
ATOM 7112 C CA . ALA A 1 416 ? 26.960 -4.083 12.394 1.00 5.00 416 ALA A CA 1
ATOM 7113 C C . ALA A 1 416 ? 28.350 -4.668 12.132 1.00 4.78 416 ALA A C 1
ATOM 7114 O O . ALA A 1 416 ? 28.728 -5.660 12.773 1.00 5.34 416 ALA A O 1
ATOM 7121 N N . ILE A 1 417 ? 29.119 -4.077 11.214 1.00 4.67 417 ILE A N 1
ATOM 7122 C CA . ILE A 1 417 ? 30.536 -4.428 11.089 1.00 4.79 417 ILE A CA 1
ATOM 7123 C C . ILE A 1 417 ? 31.251 -4.143 12.398 1.00 4.74 417 ILE A C 1
ATOM 7124 O O . ILE A 1 417 ? 32.028 -4.968 12.887 1.00 5.05 417 ILE A O 1
ATOM 7140 N N . ALA A 1 418 ? 31.010 -2.967 12.971 1.00 4.92 418 ALA A N 1
ATOM 7141 C CA . ALA A 1 418 ? 31.649 -2.618 14.237 1.00 5.18 418 ALA A CA 1
ATOM 7142 C C . ALA A 1 418 ? 31.243 -3.572 15.351 1.00 5.00 418 ALA A C 1
ATOM 7143 O O . ALA A 1 418 ? 32.065 -3.881 16.216 1.00 5.42 418 ALA A O 1
ATOM 7150 N N . ASN A 1 419 ? 30.009 -4.087 15.332 1.00 5.15 419 ASN A N 1
ATOM 7151 C CA . ASN A 1 419 ? 29.645 -5.142 16.276 1.00 5.42 419 ASN A CA 1
ATOM 7152 C C . ASN A 1 419 ? 30.543 -6.362 16.091 1.00 5.25 419 ASN A C 1
ATOM 7153 O O . ASN A 1 419 ? 30.996 -6.962 17.064 1.00 6.03 419 ASN A O 1
ATOM 7164 N N . GLY A 1 420 ? 30.807 -6.751 14.844 1.00 5.26 420 GLY A N 1
ATOM 7165 C CA . GLY A 1 420 ? 31.745 -7.840 14.607 1.00 5.32 420 GLY A CA 1
ATOM 7166 C C . GLY A 1 420 ? 33.152 -7.533 15.083 1.00 5.05 420 GLY A C 1
ATOM 7167 O O . GLY A 1 420 ? 33.837 -8.406 15.630 1.00 5.80 420 GLY A O 1
ATOM 7171 N N . ILE A 1 421 ? 33.608 -6.291 14.880 1.00 5.02 421 ILE A N 1
ATOM 7172 C CA . ILE A 1 421 ? 34.921 -5.875 15.366 1.00 5.20 421 ILE A CA 1
ATOM 7173 C C . ILE A 1 421 ? 34.996 -6.020 16.885 1.00 5.46 421 ILE A C 1
ATOM 7174 O O . ILE A 1 421 ? 35.975 -6.548 17.419 1.00 6.19 421 ILE A O 1
ATOM 7190 N N A SER A 1 422 ? 33.975 -5.534 17.605 0.77 5.34 422 SER A N 1
ATOM 7191 N N B SER A 1 422 ? 33.987 -5.508 17.595 0.23 5.35 422 SER A N 1
ATOM 7192 C CA A SER A 1 422 ? 34.004 -5.639 19.065 0.77 6.04 422 SER A CA 1
ATOM 7193 C CA B SER A 1 422 ? 33.959 -5.635 19.048 0.23 5.40 422 SER A CA 1
ATOM 7194 C C A SER A 1 422 ? 33.909 -7.089 19.531 0.77 5.76 422 SER A C 1
ATOM 7195 C C B SER A 1 422 ? 33.976 -7.100 19.462 0.23 5.49 422 SER A C 1
ATOM 7196 O O A SER A 1 422 ? 34.540 -7.461 20.535 0.77 6.52 422 SER A O 1
ATOM 7197 O O B SER A 1 422 ? 34.757 -7.509 20.330 0.23 5.91 422 SER A O 1
ATOM 7212 N N . LEU A 1 423 ? 33.124 -7.905 18.831 1.00 5.57 423 LEU A N 1
ATOM 7213 C CA . LEU A 1 423 ? 32.979 -9.303 19.194 1.00 6.32 423 LEU A CA 1
ATOM 7214 C C . LEU A 1 423 ? 34.266 -10.076 18.965 1.00 7.15 423 LEU A C 1
ATOM 7215 O O . LEU A 1 423 ? 34.506 -11.089 19.621 1.00 9.97 423 LEU A O 1
ATOM 7232 N N . HIS A 1 424 ? 35.084 -9.658 18.017 1.00 6.25 424 HIS A N 1
ATOM 7233 C CA . HIS A 1 424 ? 36.287 -10.406 17.682 1.00 5.85 424 HIS A CA 1
ATOM 7234 C C . HIS A 1 424 ? 37.294 -10.377 18.823 1.00 6.22 424 HIS A C 1
ATOM 7235 O O . HIS A 1 424 ? 37.993 -11.364 19.061 1.00 6.85 424 HIS A O 1
ATOM 7248 N N . GLY A 1 425 ? 37.412 -9.235 19.475 1.00 6.64 425 GLY A N 1
ATOM 7249 C CA . GLY A 1 425 ? 38.491 -8.964 20.393 1.00 7.23 425 GLY A CA 1
ATOM 7250 C C . GLY A 1 425 ? 39.656 -8.284 19.711 1.00 6.91 425 GLY A C 1
ATOM 7251 O O . GLY A 1 425 ? 39.946 -8.501 18.538 1.00 7.65 425 GLY A O 1
ATOM 7255 N N . GLY A 1 426 ? 40.371 -7.473 20.489 1.00 7.22 426 GLY A N 1
ATOM 7256 C CA . GLY A 1 426 ? 41.567 -6.806 20.045 1.00 7.56 426 GLY A CA 1
ATOM 7257 C C . GLY A 1 426 ? 41.412 -5.331 19.744 1.00 6.70 426 GLY A C 1
ATOM 7258 O O . GLY A 1 426 ? 42.424 -4.627 19.610 1.00 7.28 426 GLY A O 1
ATOM 7262 N N . PHE A 1 427 ? 40.173 -4.869 19.593 1.00 6.30 427 PHE A N 1
ATOM 7263 C CA . PHE A 1 427 ? 39.878 -3.526 19.146 1.00 6.24 427 PHE A CA 1
ATOM 7264 C C . PHE A 1 427 ? 38.813 -2.876 20.011 1.00 6.43 427 PHE A C 1
ATOM 7265 O O . PHE A 1 427 ? 38.011 -3.533 20.670 1.00 8.41 427 PHE A O 1
ATOM 7282 N N . LEU A 1 428 ? 38.744 -1.555 19.872 1.00 6.05 428 LEU A N 1
ATOM 7283 C CA . LEU A 1 428 ? 37.685 -0.713 20.437 1.00 6.45 428 LEU A CA 1
ATOM 7284 C C . LEU A 1 428 ? 37.152 0.094 19.254 1.00 6.16 428 LEU A C 1
ATOM 7285 O O . LEU A 1 428 ? 37.799 1.059 18.817 1.00 6.61 428 LEU A O 1
ATOM 7301 N N . PRO A 1 429 ? 36.019 -0.305 18.668 1.00 5.98 429 PRO A N 1
ATOM 7302 C CA . PRO A 1 429 ? 35.526 0.409 17.494 1.00 5.83 429 PRO A CA 1
ATOM 7303 C C . PRO A 1 429 ? 34.775 1.669 17.876 1.00 5.49 429 PRO A C 1
ATOM 7304 O O . PRO A 1 429 ? 34.042 1.709 18.871 1.00 6.32 429 PRO A O 1
ATOM 7315 N N . TYR A 1 430 ? 34.921 2.682 17.023 1.00 5.53 430 TYR A N 1
ATOM 7316 C CA . TYR A 1 430 ? 34.014 3.813 17.039 1.00 5.44 430 TYR A CA 1
ATOM 7317 C C . TYR A 1 430 ? 33.468 4.001 15.633 1.00 5.18 430 TYR A C 1
ATOM 7318 O O . TYR A 1 430 ? 34.163 3.744 14.645 1.00 6.02 430 TYR A O 1
ATOM 7336 N N . THR A 1 431 ? 32.214 4.426 15.558 1.00 5.23 431 THR A N 1
ATOM 7337 C CA . THR A 1 431 ? 31.521 4.632 14.296 1.00 5.23 431 THR A CA 1
ATOM 7338 C C . THR A 1 431 ? 30.893 6.018 14.336 1.00 5.11 431 THR A C 1
ATOM 7339 O O . THR A 1 431 ? 30.779 6.618 15.399 1.00 6.02 431 THR A O 1
ATOM 7350 N N . SER A 1 432 ? 30.481 6.530 13.178 1.00 5.18 432 SER A N 1
ATOM 7351 C CA . SER A 1 432 ? 29.982 7.896 13.149 1.00 5.29 432 SER A CA 1
ATOM 7352 C C . SER A 1 432 ? 29.161 8.168 11.907 1.00 5.05 432 SER A C 1
ATOM 7353 O O . SER A 1 432 ? 29.477 7.708 10.794 1.00 5.34 432 SER A O 1
ATOM 7361 N N . THR A 1 433 ? 28.121 8.970 12.116 1.00 5.32 433 THR A N 1
ATOM 7362 C CA . THR A 1 433 ? 27.330 9.587 11.070 1.00 5.39 433 THR A CA 1
ATOM 7363 C C . THR A 1 433 ? 26.591 10.766 11.706 1.00 5.29 433 THR A C 1
ATOM 7364 O O . THR A 1 433 ? 26.711 11.030 12.907 1.00 5.72 433 THR A O 1
ATOM 7375 N N . PHE A 1 434 ? 25.845 11.501 10.885 1.00 5.31 434 PHE A N 1
ATOM 7376 C CA . PHE A 1 434 ? 24.906 12.461 11.445 1.00 5.39 434 PHE A CA 1
ATOM 7377 C C . PHE A 1 434 ? 23.887 11.721 12.294 1.00 5.09 434 PHE A C 1
ATOM 7378 O O . PHE A 1 434 ? 23.412 10.646 11.924 1.00 5.49 434 PHE A O 1
ATOM 7395 N N . LEU A 1 435 ? 23.501 12.323 13.416 1.00 5.24 435 LEU A N 1
ATOM 7396 C CA . LEU A 1 435 ? 22.568 11.676 14.324 1.00 5.10 435 LEU A CA 1
ATOM 7397 C C . LEU A 1 435 ? 21.298 11.189 13.637 1.00 5.16 435 LEU A C 1
ATOM 7398 O O . LEU A 1 435 ? 20.800 10.115 13.972 1.00 5.39 435 LEU A O 1
ATOM 7414 N N . MET A 1 436 ? 20.728 11.968 12.706 1.00 5.02 436 MET A N 1
ATOM 7415 C CA . MET A 1 436 ? 19.493 11.501 12.080 1.00 5.15 436 MET A CA 1
ATOM 7416 C C . MET A 1 436 ? 19.631 10.072 11.591 1.00 5.29 436 MET A C 1
ATOM 7417 O O . MET A 1 436 ? 18.685 9.264 11.666 1.00 5.86 436 MET A O 1
ATOM 7431 N N . PHE A 1 437 ? 20.786 9.767 11.020 1.00 5.46 437 PHE A N 1
ATOM 7432 C CA . PHE A 1 437 ? 20.971 8.519 10.312 1.00 6.07 437 PHE A CA 1
ATOM 7433 C C . PHE A 1 437 ? 21.337 7.357 11.220 1.00 5.89 437 PHE A C 1
ATOM 7434 O O . PHE A 1 437 ? 21.483 6.224 10.748 1.00 6.51 437 PHE A O 1
ATOM 7451 N N . VAL A 1 438 ? 21.304 7.580 12.540 1.00 5.96 438 VAL A N 1
ATOM 7452 C CA . VAL A 1 438 ? 21.145 6.451 13.460 1.00 6.14 438 VAL A CA 1
ATOM 7453 C C . VAL A 1 438 ? 19.920 5.644 13.055 1.00 5.84 438 VAL A C 1
ATOM 7454 O O . VAL A 1 438 ? 19.856 4.439 13.304 1.00 6.71 438 VAL A O 1
ATOM 7467 N N . GLU A 1 439 ? 18.912 6.293 12.461 1.00 5.61 439 GLU A N 1
ATOM 7468 C CA . GLU A 1 439 ? 17.713 5.567 12.084 1.00 5.69 439 GLU A CA 1
ATOM 7469 C C . GLU A 1 439 ? 17.991 4.541 11.007 1.00 5.65 439 GLU A C 1
ATOM 7470 O O . GLU A 1 439 ? 17.323 3.504 11.003 1.00 7.50 439 GLU A O 1
ATOM 7482 N N . TYR A 1 440 ? 18.974 4.784 10.119 1.00 4.90 440 TYR A N 1
ATOM 7483 C CA . TYR A 1 440 ? 19.349 3.775 9.129 1.00 5.44 440 TYR A CA 1
ATOM 7484 C C . TYR A 1 440 ? 19.994 2.574 9.816 1.00 5.94 440 TYR A C 1
ATOM 7485 O O . TYR A 1 440 ? 19.827 1.427 9.389 1.00 9.58 440 TYR A O 1
ATOM 7503 N N . ALA A 1 441 ? 20.696 2.793 10.905 1.00 5.42 441 ALA A N 1
ATOM 7504 C CA . ALA A 1 441 ? 21.472 1.767 11.587 1.00 6.22 441 ALA A CA 1
ATOM 7505 C C . ALA A 1 441 ? 20.788 1.233 12.837 1.00 5.22 441 ALA A C 1
ATOM 7506 O O . ALA A 1 441 ? 21.415 0.509 13.616 1.00 5.83 441 ALA A O 1
ATOM 7513 N N A ARG A 1 442 ? 19.506 1.528 13.023 0.71 5.91 442 ARG A N 1
ATOM 7514 N N B ARG A 1 442 ? 19.525 1.598 13.055 0.29 5.43 442 ARG A N 1
ATOM 7515 C CA A ARG A 1 442 ? 18.930 1.482 14.354 0.71 5.43 442 ARG A CA 1
ATOM 7516 C CA B ARG A 1 442 ? 18.922 1.478 14.374 0.29 5.12 442 ARG A CA 1
ATOM 7517 C C A ARG A 1 442 ? 18.969 0.099 14.986 0.71 5.22 442 ARG A C 1
ATOM 7518 C C B ARG A 1 442 ? 19.065 0.083 14.969 0.29 4.92 442 ARG A C 1
ATOM 7519 O O A ARG A 1 442 ? 19.165 -0.007 16.207 0.71 5.72 442 ARG A O 1
ATOM 7520 O O B ARG A 1 442 ? 19.453 -0.058 16.135 0.29 5.48 442 ARG A O 1
ATOM 7561 N N . ASN A 1 443 ? 18.706 -0.961 14.216 1.00 4.84 443 ASN A N 1
ATOM 7562 C CA . ASN A 1 443 ? 18.689 -2.277 14.842 1.00 4.96 443 ASN A CA 1
ATOM 7563 C C . ASN A 1 443 ? 20.097 -2.762 15.160 1.00 4.79 443 ASN A C 1
ATOM 7564 O O . ASN A 1 443 ? 20.255 -3.568 16.078 1.00 5.18 443 ASN A O 1
ATOM 7576 N N . ALA A 1 444 ? 21.123 -2.320 14.427 1.00 4.90 444 ALA A N 1
ATOM 7577 C CA . ALA A 1 444 ? 22.492 -2.686 14.789 1.00 5.01 444 ALA A CA 1
ATOM 7578 C C . ALA A 1 444 ? 22.931 -2.010 16.080 1.00 4.74 444 ALA A C 1
ATOM 7579 O O . ALA A 1 444 ? 23.694 -2.595 16.862 1.00 5.04 444 ALA A O 1
ATOM 7586 N N . VAL A 1 445 ? 22.461 -0.785 16.319 1.00 5.07 445 VAL A N 1
ATOM 7587 C CA . VAL A 1 445 ? 22.681 -0.118 17.599 1.00 5.50 445 VAL A CA 1
ATOM 7588 C C . VAL A 1 445 ? 22.051 -0.936 18.720 1.00 5.17 445 VAL A C 1
ATOM 7589 O O . VAL A 1 445 ? 22.673 -1.202 19.759 1.00 5.77 445 VAL A O 1
ATOM 7602 N N . ARG A 1 446 ? 20.800 -1.364 18.514 1.00 4.94 446 ARG A N 1
ATOM 7603 C CA . ARG A 1 446 ? 20.120 -2.187 19.498 1.00 5.00 446 ARG A CA 1
ATOM 7604 C C . ARG A 1 446 ? 20.887 -3.476 19.744 1.00 5.06 446 ARG A C 1
ATOM 7605 O O . ARG A 1 446 ? 21.032 -3.919 20.890 1.00 5.54 446 ARG A O 1
ATOM 7626 N N . MET A 1 447 ? 21.385 -4.101 18.682 1.00 4.83 447 MET A N 1
ATOM 7627 C CA . MET A 1 447 ? 22.115 -5.352 18.824 1.00 5.10 447 MET A CA 1
ATOM 7628 C C . MET A 1 447 ? 23.397 -5.162 19.619 1.00 5.09 447 MET A C 1
ATOM 7629 O O . MET A 1 447 ? 23.783 -6.057 20.372 1.00 5.53 447 MET A O 1
ATOM 7643 N N . ALA A 1 448 ? 24.090 -4.031 19.465 1.00 5.08 448 ALA A N 1
ATOM 7644 C CA . ALA A 1 448 ? 25.259 -3.767 20.292 1.00 5.36 448 ALA A CA 1
ATOM 7645 C C . ALA A 1 448 ? 24.883 -3.760 21.770 1.00 5.32 448 ALA A C 1
ATOM 7646 O O . ALA A 1 448 ? 25.599 -4.308 22.615 1.00 6.06 448 ALA A O 1
ATOM 7653 N N . ALA A 1 449 ? 23.766 -3.118 22.101 1.00 4.93 449 ALA A N 1
ATOM 7654 C CA . ALA A 1 449 ? 23.295 -3.066 23.477 1.00 5.32 449 ALA A CA 1
ATOM 7655 C C . ALA A 1 449 ? 22.896 -4.454 23.973 1.00 5.08 449 ALA A C 1
ATOM 7656 O O . ALA A 1 449 ? 23.261 -4.852 25.086 1.00 5.75 449 ALA A O 1
ATOM 7663 N N . LEU A 1 450 ? 22.142 -5.208 23.171 1.00 5.07 450 LEU A N 1
ATOM 7664 C CA . LEU A 1 450 ? 21.711 -6.548 23.555 1.00 5.45 450 LEU A CA 1
ATOM 7665 C C . LEU A 1 450 ? 22.910 -7.465 23.790 1.00 5.49 450 LEU A C 1
ATOM 7666 O O . LEU A 1 450 ? 22.923 -8.254 24.741 1.00 6.59 450 LEU A O 1
ATOM 7682 N N . MET A 1 451 ? 23.922 -7.371 22.928 1.00 5.30 451 MET A N 1
ATOM 7683 C CA . MET A 1 451 ? 25.112 -8.202 23.026 1.00 5.37 451 MET A CA 1
ATOM 7684 C C . MET A 1 451 ? 26.143 -7.682 24.025 1.00 5.86 451 MET A C 1
ATOM 7685 O O . MET A 1 451 ? 27.217 -8.283 24.167 1.00 6.40 451 MET A O 1
ATOM 7699 N N A LYS A 1 452 ? 25.861 -6.566 24.691 0.47 5.85 452 LYS A N 1
ATOM 7700 N N B LYS A 1 452 ? 25.840 -6.593 24.718 0.53 5.46 452 LYS A N 1
ATOM 7701 C CA A LYS A 1 452 ? 26.728 -6.038 25.749 0.47 6.55 452 LYS A CA 1
ATOM 7702 C CA B LYS A 1 452 ? 26.729 -6.043 25.738 0.53 5.77 452 LYS A CA 1
ATOM 7703 C C A LYS A 1 452 ? 28.094 -5.619 25.207 0.47 6.37 452 LYS A C 1
ATOM 7704 C C B LYS A 1 452 ? 28.106 -5.730 25.152 0.53 5.63 452 LYS A C 1
ATOM 7705 O O A LYS A 1 452 ? 29.111 -5.716 25.896 0.47 6.67 452 LYS A O 1
ATOM 7706 O O B LYS A 1 452 ? 29.143 -6.032 25.744 0.53 5.90 452 LYS A O 1
ATOM 7743 N N . GLN A 1 453 ? 28.105 -5.091 23.980 1.00 6.05 453 GLN A N 1
ATOM 7744 C CA . GLN A 1 453 ? 29.337 -4.756 23.290 1.00 6.04 453 GLN A CA 1
ATOM 7745 C C . GLN A 1 453 ? 29.749 -3.311 23.469 1.00 6.20 453 GLN A C 1
ATOM 7746 O O . GLN A 1 453 ? 28.927 -2.397 23.423 1.00 7.72 453 GLN A O 1
ATOM 7761 N N A ARG A 1 454 ? 31.052 -3.127 23.594 0.68 6.01 454 ARG A N 1
ATOM 7762 N N B ARG A 1 454 ? 31.050 -3.115 23.658 0.32 6.31 454 ARG A N 1
ATOM 7763 C CA A ARG A 1 454 ? 31.686 -1.817 23.677 0.68 6.19 454 ARG A CA 1
ATOM 7764 C CA B ARG A 1 454 ? 31.625 -1.778 23.718 0.32 6.58 454 ARG A CA 1
ATOM 7765 C C A ARG A 1 454 ? 31.919 -1.263 22.278 0.68 6.41 454 ARG A C 1
ATOM 7766 C C B ARG A 1 454 ? 31.893 -1.265 22.313 0.32 6.49 454 ARG A C 1
ATOM 7767 O O A ARG A 1 454 ? 32.695 -1.810 21.486 0.68 7.68 454 ARG A O 1
ATOM 7768 O O B ARG A 1 454 ? 32.690 -1.838 21.563 0.32 7.17 454 ARG A O 1
ATOM 7809 N N . GLN A 1 455 ? 31.252 -0.151 21.993 1.00 6.80 455 GLN A N 1
ATOM 7810 C CA . GLN A 1 455 ? 31.393 0.573 20.740 1.00 6.63 455 GLN A CA 1
ATOM 7811 C C . GLN A 1 455 ? 30.988 2.006 21.056 1.00 6.05 455 GLN A C 1
ATOM 7812 O O . GLN A 1 455 ? 29.977 2.211 21.729 1.00 7.57 455 GLN A O 1
ATOM 7827 N N . VAL A 1 456 ? 31.778 2.972 20.613 1.00 5.86 456 VAL A N 1
ATOM 7828 C CA . VAL A 1 456 ? 31.430 4.382 20.769 1.00 5.94 456 VAL A CA 1
ATOM 7829 C C . VAL A 1 456 ? 30.832 4.863 19.456 1.00 5.46 456 VAL A C 1
ATOM 7830 O O . VAL A 1 456 ? 31.443 4.727 18.395 1.00 6.57 456 VAL A O 1
ATOM 7843 N N A MET A 1 457 ? 29.627 5.419 19.535 0.68 5.60 457 MET A N 1
ATOM 7844 N N B MET A 1 457 ? 29.577 5.295 19.525 0.32 5.92 457 MET A N 1
ATOM 7845 C CA A MET A 1 457 ? 28.830 5.821 18.381 0.68 5.79 457 MET A CA 1
ATOM 7846 C CA B MET A 1 457 ? 28.857 5.839 18.386 0.32 6.53 457 MET A CA 1
ATOM 7847 C C A MET A 1 457 ? 28.766 7.346 18.388 0.68 5.75 457 MET A C 1
ATOM 7848 C C B MET A 1 457 ? 28.940 7.351 18.482 0.32 6.48 457 MET A C 1
ATOM 7849 O O A MET A 1 457 ? 28.106 7.944 19.243 0.68 6.39 457 MET A O 1
ATOM 7850 O O B MET A 1 457 ? 28.532 7.942 19.490 0.32 6.34 457 MET A O 1
ATOM 7877 N N . VAL A 1 458 ? 29.470 7.968 17.443 1.00 5.76 458 VAL A N 1
ATOM 7878 C CA . VAL A 1 458 ? 29.725 9.395 17.424 1.00 6.04 458 VAL A CA 1
ATOM 7879 C C . VAL A 1 458 ? 28.692 10.028 16.492 1.00 5.54 458 VAL A C 1
ATOM 7880 O O . VAL A 1 458 ? 28.814 9.938 15.264 1.00 6.30 458 VAL A O 1
ATOM 7894 N N . TYR A 1 459 ? 27.652 10.626 17.054 1.00 5.25 459 TYR A N 1
ATOM 7895 C CA . TYR A 1 459 ? 26.527 11.125 16.261 1.00 5.36 459 TYR A CA 1
ATOM 7896 C C . TYR A 1 459 ? 26.501 12.645 16.324 1.00 5.51 459 TYR A C 1
ATOM 7897 O O . TYR A 1 459 ? 26.137 13.238 17.351 1.00 7.13 459 TYR A O 1
ATOM 7915 N N . THR A 1 460 ? 26.872 13.282 15.225 1.00 5.34 460 THR A N 1
ATOM 7916 C CA . THR A 1 460 ? 27.002 14.729 15.201 1.00 5.59 460 THR A CA 1
ATOM 7917 C C . THR A 1 460 ? 25.798 15.369 14.522 1.00 5.36 460 THR A C 1
ATOM 7918 O O . THR A 1 460 ? 24.971 14.711 13.912 1.00 7.72 460 THR A O 1
ATOM 7929 N N . HIS A 1 461 ? 25.738 16.695 14.601 1.00 5.27 461 HIS A N 1
ATOM 7930 C CA . HIS A 1 461 ? 24.676 17.471 13.960 1.00 5.55 461 HIS A CA 1
ATOM 7931 C C . HIS A 1 461 ? 23.334 17.089 14.592 1.00 5.51 461 HIS A C 1
ATOM 7932 O O . HIS A 1 461 ? 22.419 16.561 13.971 1.00 6.19 461 HIS A O 1
ATOM 7945 N N . ASP A 1 462 ? 23.242 17.398 15.887 1.00 5.74 462 ASP A N 1
ATOM 7946 C CA . ASP A 1 462 ? 22.277 16.759 16.766 1.00 5.41 462 ASP A CA 1
ATOM 7947 C C . ASP A 1 462 ? 20.910 17.412 16.852 1.00 5.34 462 ASP A C 1
ATOM 7948 O O . ASP A 1 462 ? 20.044 16.847 17.522 1.00 5.94 462 ASP A O 1
ATOM 7957 N N . SER A 1 463 ? 20.671 18.564 16.229 1.00 5.37 463 SER A N 1
ATOM 7958 C CA . SER A 1 463 ? 19.394 19.243 16.437 1.00 5.74 463 SER A CA 1
ATOM 7959 C C . SER A 1 463 ? 19.166 20.222 15.298 1.00 5.57 463 SER A C 1
ATOM 7960 O O . SER A 1 463 ? 19.969 20.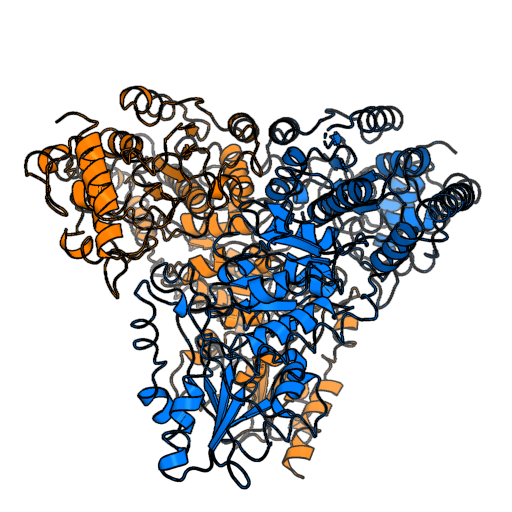318 14.365 1.00 5.97 463 SER A O 1
ATOM 7968 N N . ILE A 1 464 ? 18.098 21.005 15.431 1.00 5.94 464 ILE A N 1
ATOM 7969 C CA . ILE A 1 464 ? 17.879 22.174 14.590 1.00 6.11 464 ILE A CA 1
ATOM 7970 C C . ILE A 1 464 ? 19.075 23.114 14.544 1.00 6.19 464 ILE A C 1
ATOM 7971 O O . ILE A 1 464 ? 19.179 23.922 13.610 1.00 7.17 464 ILE A O 1
ATOM 7987 N N . GLY A 1 465 ? 19.987 23.021 15.522 1.00 6.58 465 GLY A N 1
ATOM 7988 C CA . GLY A 1 465 ? 21.217 23.790 15.466 1.00 7.11 465 GLY A CA 1
ATOM 7989 C C . GLY A 1 465 ? 22.070 23.535 14.225 1.00 6.78 465 GLY A C 1
ATOM 7990 O O . GLY A 1 465 ? 22.956 24.346 13.934 1.00 8.04 465 GLY A O 1
ATOM 7994 N N . LEU A 1 466 ? 21.825 22.454 13.489 1.00 6.41 466 LEU A N 1
ATOM 7995 C CA . LEU A 1 466 ? 22.548 22.250 12.245 1.00 6.87 466 LEU A CA 1
ATOM 7996 C C . LEU A 1 466 ? 22.090 23.201 11.144 1.00 6.59 466 LEU A C 1
ATOM 7997 O O . LEU A 1 466 ? 22.828 23.399 10.169 1.00 7.84 466 LEU A O 1
ATOM 8013 N N . GLY A 1 467 ? 20.904 23.799 11.265 1.00 6.82 467 GLY A N 1
ATOM 8014 C CA . GLY A 1 467 ? 20.502 24.849 10.336 1.00 6.61 467 GLY A CA 1
ATOM 8015 C C . GLY A 1 467 ? 19.903 24.356 9.024 1.00 6.34 467 GLY A C 1
ATOM 8016 O O . GLY A 1 467 ? 18.943 23.588 8.994 1.00 6.84 467 GLY A O 1
ATOM 8020 N N . GLU A 1 468 ? 20.452 24.870 7.927 1.00 6.37 468 GLU A N 1
ATOM 8021 C CA . GLU A 1 468 ? 19.751 24.952 6.654 1.00 6.43 468 GLU A CA 1
ATOM 8022 C C . GLU A 1 468 ? 19.449 23.608 5.992 1.00 6.40 468 GLU A C 1
ATOM 8023 O O . GLU A 1 468 ? 18.556 23.552 5.138 1.00 6.88 468 GLU A O 1
ATOM 8035 N N . ASP A 1 469 ? 20.144 22.527 6.328 1.00 6.20 469 ASP A N 1
ATOM 8036 C CA . ASP A 1 469 ? 19.815 21.264 5.685 1.00 6.41 469 ASP A CA 1
ATOM 8037 C C . ASP A 1 469 ? 18.377 20.838 5.954 1.00 6.38 469 ASP A C 1
ATOM 8038 O O . ASP A 1 469 ? 17.827 20.082 5.153 1.00 7.30 469 ASP A O 1
ATOM 8047 N N . GLY A 1 470 ? 17.748 21.286 7.037 1.00 6.24 470 GLY A N 1
ATOM 8048 C CA . GLY A 1 470 ? 16.314 21.137 7.156 1.00 6.02 470 GLY A CA 1
ATOM 8049 C C . GLY A 1 470 ? 15.836 19.843 7.785 1.00 5.49 470 GLY A C 1
ATOM 8050 O O . GLY A 1 470 ? 16.605 19.051 8.329 1.00 5.55 470 GLY A O 1
ATOM 8054 N N . PRO A 1 471 ? 14.516 19.629 7.725 1.00 5.46 471 PRO A N 1
ATOM 8055 C CA . PRO A 1 471 ? 13.878 18.637 8.612 1.00 5.72 471 PRO A CA 1
ATOM 8056 C C . PRO A 1 471 ? 14.220 17.197 8.327 1.00 5.27 471 PRO A C 1
ATOM 8057 O O . PRO A 1 471 ? 14.024 16.363 9.222 1.00 5.88 471 PRO A O 1
ATOM 8068 N N . THR A 1 472 ? 14.681 16.860 7.122 1.00 5.30 472 THR A N 1
ATOM 8069 C CA . THR A 1 472 ? 15.111 15.489 6.857 1.00 5.45 472 THR A CA 1
ATOM 8070 C C . THR A 1 472 ? 16.399 15.141 7.585 1.00 5.49 472 THR A C 1
ATOM 8071 O O . THR A 1 472 ? 16.742 13.962 7.681 1.00 6.55 472 THR A O 1
ATOM 8082 N N . HIS A 1 473 ? 17.149 16.161 8.012 1.00 5.22 473 HIS A N 1
ATOM 8083 C CA . HIS A 1 473 ? 18.434 16.005 8.678 1.00 5.33 473 HIS A CA 1
ATOM 8084 C C . HIS A 1 473 ? 18.405 16.370 10.158 1.00 5.25 473 HIS A C 1
ATOM 8085 O O . HIS A 1 473 ? 19.273 15.907 10.894 1.00 5.96 473 HIS A O 1
ATOM 8098 N N . GLN A 1 474 ? 17.481 17.218 10.588 1.00 5.24 474 GLN A N 1
ATOM 8099 C CA . GLN A 1 474 ? 17.474 17.761 11.948 1.00 5.53 474 GLN A CA 1
ATOM 8100 C C . GLN A 1 474 ? 16.845 16.773 12.916 1.00 5.15 474 GLN A C 1
ATOM 8101 O O . GLN A 1 474 ? 15.629 16.556 12.887 1.00 5.65 474 GLN A O 1
ATOM 8115 N N . PRO A 1 475 ? 17.642 16.169 13.803 1.00 5.30 475 PRO A N 1
ATOM 8116 C CA . PRO A 1 475 ? 17.066 15.248 14.778 1.00 5.42 475 PRO A CA 1
ATOM 8117 C C . PRO A 1 475 ? 16.098 15.966 15.690 1.00 5.56 475 PRO A C 1
ATOM 8118 O O . PRO A 1 475 ? 16.297 17.130 16.047 1.00 6.30 475 PRO A O 1
ATOM 8129 N N . VAL A 1 476 ? 15.067 15.218 16.099 1.00 5.49 476 VAL A N 1
ATOM 8130 C CA . VAL A 1 476 ? 14.106 15.669 17.092 1.00 5.48 476 VAL A CA 1
ATOM 8131 C C . VAL A 1 476 ? 13.907 14.561 18.120 1.00 5.50 476 VAL A C 1
ATOM 8132 O O . VAL A 1 476 ? 14.164 14.763 19.316 1.00 6.12 476 VAL A O 1
ATOM 8145 N N . GLU A 1 477 ? 13.477 13.397 17.654 1.00 5.56 477 GLU A N 1
ATOM 8146 C CA . GLU A 1 477 ? 13.036 12.306 18.523 1.00 5.74 477 GLU A CA 1
ATOM 8147 C C . GLU A 1 477 ? 14.040 11.167 18.642 1.00 5.64 477 GLU A C 1
ATOM 8148 O O . GLU A 1 477 ? 13.771 10.184 19.344 1.00 7.26 477 GLU A O 1
ATOM 8160 N N . GLN A 1 478 ? 15.197 11.273 17.988 1.00 5.67 478 GLN A N 1
ATOM 8161 C CA . GLN A 1 478 ? 16.165 10.184 17.959 1.00 5.88 478 GLN A CA 1
ATOM 8162 C C . GLN A 1 478 ? 16.828 9.958 19.309 1.00 6.82 478 GLN A C 1
ATOM 8163 O O . GLN A 1 478 ? 17.044 8.806 19.703 1.00 8.46 478 GLN A O 1
ATOM 8177 N N . VAL A 1 479 ? 17.171 11.029 20.019 1.00 6.38 479 VAL A N 1
ATOM 8178 C CA . VAL A 1 479 ? 17.837 10.867 21.310 1.00 6.60 479 VAL A CA 1
ATOM 8179 C C . VAL A 1 479 ? 16.919 10.181 22.299 1.00 6.13 479 VAL A C 1
ATOM 8180 O O . VAL A 1 479 ? 17.352 9.293 23.043 1.00 7.11 479 VAL A O 1
ATOM 8193 N N . ALA A 1 480 ? 15.650 10.568 22.327 1.00 6.31 480 ALA A N 1
ATOM 8194 C CA . ALA A 1 480 ? 14.699 9.935 23.232 1.00 7.12 480 ALA A CA 1
ATOM 8195 C C . ALA A 1 480 ? 14.623 8.438 23.005 1.00 7.41 480 ALA A C 1
ATOM 8196 O O . ALA A 1 480 ? 14.519 7.661 23.956 1.00 8.39 480 ALA A O 1
ATOM 8203 N N A SER A 1 481 ? 14.642 8.018 21.755 0.63 7.05 481 SER A N 1
ATOM 8204 N N B SER A 1 481 ? 14.728 8.011 21.743 0.37 8.77 481 SER A N 1
ATOM 8205 C CA A SER A 1 481 ? 14.613 6.586 21.490 0.63 7.84 481 SER A CA 1
ATOM 8206 C CA B SER A 1 481 ? 14.632 6.589 21.412 0.37 10.33 481 SER A CA 1
ATOM 8207 C C A SER A 1 481 ? 15.863 5.892 22.033 0.63 7.18 481 SER A C 1
ATOM 8208 C C B SER A 1 481 ? 15.898 5.821 21.793 0.37 8.51 481 SER A C 1
ATOM 8209 O O A SER A 1 481 ? 15.769 4.822 22.664 0.63 7.07 481 SER A O 1
ATOM 8210 O O B SER A 1 481 ? 15.834 4.619 22.053 0.37 8.94 481 SER A O 1
ATOM 8225 N N . LEU A 1 482 ? 17.053 6.481 21.794 1.00 6.47 482 LEU A N 1
ATOM 8226 C CA . LEU A 1 482 ? 18.278 5.912 22.361 1.00 6.23 482 LEU A CA 1
ATOM 8227 C C . LEU A 1 482 ? 18.192 5.821 23.880 1.00 6.05 482 LEU A C 1
ATOM 8228 O O . LEU A 1 482 ? 18.615 4.824 24.479 1.00 6.26 482 LEU A O 1
ATOM 8245 N N . ARG A 1 483 ? 17.654 6.859 24.517 1.00 5.84 483 ARG A N 1
ATOM 8246 C CA . ARG A 1 483 ? 17.620 6.907 25.976 1.00 6.56 483 ARG A CA 1
ATOM 8247 C C . ARG A 1 483 ? 16.772 5.805 26.562 1.00 7.63 483 ARG A C 1
ATOM 8248 O O . ARG A 1 483 ? 17.006 5.406 27.704 1.00 10.99 483 ARG A O 1
ATOM 8269 N N . VAL A 1 484 ? 15.761 5.325 25.853 1.00 7.43 484 VAL A N 1
ATOM 8270 C CA . VAL A 1 484 ? 14.902 4.272 26.395 1.00 8.88 484 VAL A CA 1
ATOM 8271 C C . VAL A 1 484 ? 15.308 2.883 25.908 1.00 8.77 484 VAL A C 1
ATOM 8272 O O . VAL A 1 484 ? 14.582 1.910 26.129 1.00 11.47 484 VAL A O 1
ATOM 8285 N N . THR A 1 485 ? 16.452 2.766 25.252 1.00 6.75 485 THR A N 1
ATOM 8286 C CA . THR A 1 485 ? 16.941 1.467 24.815 1.00 6.49 485 THR A CA 1
ATOM 8287 C C . THR A 1 485 ? 17.679 0.787 25.960 1.00 6.31 485 THR A C 1
ATOM 8288 O O . THR A 1 485 ? 18.654 1.349 26.482 1.00 6.68 485 THR A O 1
ATOM 8299 N N . PRO A 1 486 ? 17.280 -0.421 26.356 1.00 6.58 486 PRO A N 1
ATOM 8300 C CA . PRO A 1 486 ? 17.994 -1.095 27.443 1.00 6.70 486 PRO A CA 1
ATOM 8301 C C . PRO A 1 486 ? 19.481 -1.229 27.141 1.00 5.90 486 PRO A C 1
ATOM 8302 O O . PRO A 1 486 ? 19.887 -1.558 26.030 1.00 6.12 486 PRO A O 1
ATOM 8313 N N . ASN A 1 487 ? 20.287 -0.972 28.164 1.00 6.34 487 ASN A N 1
ATOM 8314 C CA . ASN A 1 487 ? 21.731 -1.117 28.123 1.00 6.24 487 ASN A CA 1
ATOM 8315 C C . ASN A 1 487 ? 22.444 -0.144 27.193 1.00 6.55 487 ASN A C 1
ATOM 8316 O O . ASN A 1 487 ? 23.651 -0.299 26.980 1.00 8.07 487 ASN A O 1
ATOM 8327 N N A MET A 1 488 ? 21.759 0.845 26.630 0.58 6.21 488 MET A N 1
ATOM 8328 N N B MET A 1 488 ? 21.767 0.899 26.729 0.42 6.48 488 MET A N 1
ATOM 8329 C CA A MET A 1 488 ? 22.446 1.899 25.898 0.58 6.47 488 MET A CA 1
ATOM 8330 C CA B MET A 1 488 ? 22.364 1.931 25.893 0.42 6.39 488 MET A CA 1
ATOM 8331 C C A MET A 1 488 ? 22.885 2.973 26.880 0.58 5.60 488 MET A C 1
ATOM 8332 C C B MET A 1 488 ? 22.795 3.088 26.779 0.42 6.44 488 MET A C 1
ATOM 8333 O O A MET A 1 488 ? 22.227 3.236 27.885 0.58 6.64 488 MET A O 1
ATOM 8334 O O B MET A 1 488 ? 22.008 3.552 27.603 0.42 6.84 488 MET A O 1
ATOM 8361 N N . SER A 1 489 ? 24.015 3.588 26.598 1.00 6.12 489 SER A N 1
ATOM 8362 C CA . SER A 1 489 ? 24.416 4.814 27.277 1.00 6.04 489 SER A CA 1
ATOM 8363 C C . SER A 1 489 ? 24.399 5.934 26.244 1.00 5.85 489 SER A C 1
ATOM 8364 O O . SER A 1 489 ? 24.866 5.735 25.114 1.00 7.14 489 SER A O 1
ATOM 8373 N N . THR A 1 490 ? 23.809 7.075 26.606 1.00 5.85 490 THR A N 1
ATOM 8374 C CA . THR A 1 490 ? 23.643 8.196 25.695 1.00 5.97 490 THR A CA 1
ATOM 8375 C C . THR A 1 490 ? 24.085 9.459 26.417 1.00 5.54 490 THR A C 1
ATOM 8376 O O . THR A 1 490 ? 23.581 9.756 27.505 1.00 6.52 490 THR A O 1
ATOM 8387 N N . TRP A 1 491 ? 25.016 10.192 25.809 1.00 5.14 491 TRP A N 1
ATOM 8388 C CA . TRP A 1 491 ? 25.574 11.411 26.378 1.00 5.02 491 TRP A CA 1
ATOM 8389 C C . TRP A 1 491 ? 25.363 12.560 25.410 1.00 5.04 491 TRP A C 1
ATOM 8390 O O . TRP A 1 491 ? 25.733 12.451 24.242 1.00 5.80 491 TRP A O 1
ATOM 8411 N N . ARG A 1 492 ? 24.857 13.689 25.921 1.00 5.15 492 ARG A N 1
ATOM 8412 C CA . ARG A 1 492 ? 24.648 14.906 25.127 1.00 5.13 492 ARG A CA 1
ATOM 8413 C C . ARG A 1 492 ? 25.412 16.028 25.824 1.00 5.18 492 ARG A C 1
ATOM 8414 O O . ARG A 1 492 ? 24.852 16.811 26.602 1.00 5.47 492 ARG A O 1
ATOM 8435 N N . PRO A 1 493 ? 26.724 16.099 25.596 1.00 5.32 493 PRO A N 1
ATOM 8436 C CA . PRO A 1 493 ? 27.573 17.015 26.386 1.00 5.63 493 PRO A CA 1
ATOM 8437 C C . PRO A 1 493 ? 27.319 18.470 26.036 1.00 5.37 493 PRO A C 1
ATOM 8438 O O . PRO A 1 493 ? 27.062 18.840 24.888 1.00 5.88 493 PRO A O 1
ATOM 8449 N N . CYS A 1 494 ? 27.447 19.333 27.052 1.00 5.63 494 CYS A N 1
ATOM 8450 C CA . CYS A 1 494 ? 27.151 20.752 26.872 1.00 6.14 494 CYS A CA 1
ATOM 8451 C C . CYS A 1 494 ? 28.352 21.597 26.500 1.00 6.15 494 CYS A C 1
ATOM 8452 O O . CYS A 1 494 ? 28.172 22.774 26.182 1.00 7.08 494 CYS A O 1
ATOM 8460 N N . ASP A 1 495 ? 29.554 21.036 26.577 1.00 6.08 495 ASP A N 1
ATOM 8461 C CA . ASP A 1 495 ? 30.771 21.782 26.297 1.00 6.20 495 ASP A CA 1
ATOM 8462 C C . ASP A 1 495 ? 31.903 20.786 26.116 1.00 6.24 495 ASP A C 1
ATOM 8463 O O . ASP A 1 495 ? 31.708 19.571 26.116 1.00 6.18 495 ASP A O 1
ATOM 8472 N N . GLN A 1 496 ? 33.117 21.311 25.940 1.00 6.49 496 GLN A N 1
ATOM 8473 C CA . GLN A 1 496 ? 34.229 20.433 25.596 1.00 6.53 496 GLN A CA 1
ATOM 8474 C C . GLN A 1 496 ? 34.615 19.525 26.754 1.00 6.51 496 GLN A C 1
ATOM 8475 O O . GLN A 1 496 ? 35.222 18.462 26.533 1.00 7.05 496 GLN A O 1
ATOM 8489 N N . VAL A 1 497 ? 34.325 19.964 27.986 1.00 6.63 497 VAL A N 1
ATOM 8490 C CA . VAL A 1 497 ? 34.671 19.198 29.170 1.00 6.70 497 VAL A CA 1
ATOM 8491 C C . VAL A 1 497 ? 33.731 18.007 29.307 1.00 6.63 497 VAL A C 1
ATOM 8492 O O . VAL A 1 497 ? 34.165 16.854 29.454 1.00 6.75 497 VAL A O 1
ATOM 8505 N N . GLU A 1 498 ? 32.420 18.270 29.263 1.00 6.20 498 GLU A N 1
ATOM 8506 C CA . GLU A 1 498 ? 31.483 17.159 29.267 1.00 5.81 498 GLU A CA 1
ATOM 8507 C C . GLU A 1 498 ? 31.758 16.208 28.112 1.00 5.74 498 GLU A C 1
ATOM 8508 O O . GLU A 1 498 ? 31.537 14.999 28.238 1.00 5.92 498 GLU A O 1
ATOM 8520 N N . SER A 1 499 ? 32.207 16.730 26.965 1.00 5.84 499 SER A N 1
ATOM 8521 C CA . SER A 1 499 ? 32.467 15.862 25.817 1.00 6.06 499 SER A CA 1
ATOM 8522 C C . SER A 1 499 ? 33.582 14.871 26.115 1.00 6.05 499 SER A C 1
ATOM 8523 O O . SER A 1 499 ? 33.508 13.702 25.726 1.00 6.46 499 SER A O 1
ATOM 8531 N N . ALA A 1 500 ? 34.655 15.348 26.754 1.00 6.48 500 ALA A N 1
ATOM 8532 C CA . ALA A 1 500 ? 35.768 14.474 27.110 1.00 6.58 500 ALA A CA 1
ATOM 8533 C C . ALA A 1 500 ? 35.352 13.447 28.162 1.00 6.58 500 ALA A C 1
ATOM 8534 O O . ALA A 1 500 ? 35.766 12.287 28.108 1.00 6.84 500 ALA A O 1
ATOM 8541 N N . VAL A 1 501 ? 34.534 13.869 29.138 1.00 6.50 501 VAL A N 1
ATOM 8542 C CA . VAL A 1 501 ? 34.043 12.926 30.139 1.00 6.31 501 VAL A CA 1
ATOM 8543 C C . VAL A 1 501 ? 33.205 11.838 29.485 1.00 6.17 501 VAL A C 1
ATOM 8544 O O . VAL A 1 501 ? 33.315 10.659 29.830 1.00 6.68 501 VAL A O 1
ATOM 8557 N N . ALA A 1 502 ? 32.350 12.217 28.542 1.00 5.91 502 ALA A N 1
ATOM 8558 C CA . ALA A 1 502 ? 31.506 11.250 27.841 1.00 5.94 502 ALA A CA 1
ATOM 8559 C C . ALA A 1 502 ? 32.338 10.267 27.032 1.00 6.13 502 ALA A C 1
ATOM 8560 O O . ALA A 1 502 ? 32.068 9.060 27.044 1.00 6.28 502 ALA A O 1
ATOM 8567 N N . TRP A 1 503 ? 33.361 10.762 26.331 1.00 6.22 503 TRP A N 1
ATOM 8568 C CA . TRP A 1 503 ? 34.266 9.879 25.598 1.00 6.34 503 TRP A CA 1
ATOM 8569 C C . TRP A 1 503 ? 34.956 8.904 26.549 1.00 6.60 503 TRP A C 1
ATOM 8570 O O . TRP A 1 503 ? 35.087 7.714 26.244 1.00 7.01 503 TRP A O 1
ATOM 8591 N N . LYS A 1 504 ? 35.432 9.403 27.698 1.00 6.58 504 LYS A N 1
ATOM 8592 C CA . LYS A 1 504 ? 36.067 8.529 28.682 1.00 7.01 504 LYS A CA 1
ATOM 8593 C C . LYS A 1 504 ? 35.096 7.457 29.160 1.00 6.77 504 LYS A C 1
ATOM 8594 O O . LYS A 1 504 ? 35.446 6.273 29.271 1.00 7.21 504 LYS A O 1
ATOM 8613 N N . TYR A 1 505 ? 33.859 7.863 29.450 1.00 6.86 505 TYR A N 1
ATOM 8614 C CA . TYR A 1 505 ? 32.839 6.917 29.882 1.00 6.88 505 TYR A CA 1
ATOM 8615 C C . TYR A 1 505 ? 32.642 5.842 28.827 1.00 6.84 505 TYR A C 1
ATOM 8616 O O . TYR A 1 505 ? 32.556 4.647 29.143 1.00 7.59 505 TYR A O 1
ATOM 8634 N N . GLY A 1 506 ? 32.555 6.253 27.569 1.00 6.77 506 GLY A N 1
ATOM 8635 C CA . GLY A 1 506 ? 32.315 5.304 26.494 1.00 7.01 506 GLY A CA 1
ATOM 8636 C C . GLY A 1 506 ? 33.420 4.280 26.336 1.00 6.91 506 GLY A C 1
ATOM 8637 O O . GLY A 1 506 ? 33.160 3.079 26.178 1.00 7.54 506 GLY A O 1
ATOM 8641 N N . VAL A 1 507 ? 34.678 4.731 26.356 1.00 6.91 507 VAL A N 1
ATOM 8642 C CA . VAL A 1 507 ? 35.769 3.782 26.166 1.00 6.94 507 VAL A CA 1
ATOM 8643 C C . VAL A 1 507 ? 35.958 2.886 27.374 1.00 7.01 507 VAL A C 1
ATOM 8644 O O . VAL A 1 507 ? 36.479 1.773 27.231 1.00 8.21 507 VAL A O 1
ATOM 8657 N N . GLU A 1 508 ? 35.543 3.338 28.564 1.00 7.29 508 GLU A N 1
ATOM 8658 C CA . GLU A 1 508 ? 35.673 2.542 29.768 1.00 7.85 508 GLU A CA 1
ATOM 8659 C C . GLU A 1 508 ? 34.494 1.601 30.006 1.00 7.96 508 GLU A C 1
ATOM 8660 O O . GLU A 1 508 ? 34.575 0.770 30.910 1.00 9.31 508 GLU A O 1
ATOM 8672 N N A ARG A 1 509 ? 33.391 1.727 29.260 0.66 7.44 509 ARG A N 1
ATOM 8673 N N B ARG A 1 509 ? 33.447 1.650 29.198 0.34 8.68 509 ARG A N 1
ATOM 8674 C CA A ARG A 1 509 ? 32.357 0.706 29.393 0.66 8.92 509 ARG A CA 1
ATOM 8675 C CA B ARG A 1 509 ? 32.243 0.862 29.459 0.34 9.16 509 ARG A CA 1
ATOM 8676 C C A ARG A 1 509 ? 32.927 -0.669 29.069 0.66 9.06 509 ARG A C 1
ATOM 8677 C C B ARG A 1 509 ? 32.413 -0.571 28.901 0.34 11.20 509 ARG A C 1
ATOM 8678 O O A ARG A 1 509 ? 33.663 -0.870 28.113 0.66 8.83 509 ARG A O 1
ATOM 8679 O O B ARG A 1 509 ? 32.418 -0.739 27.673 0.34 14.30 509 ARG A O 1
ATOM 8720 N N . GLN A 1 510 ? 32.505 -1.617 29.815 1.00 11.01 510 GLN A N 1
ATOM 8721 C CA . GLN A 1 510 ? 32.905 -2.999 29.536 1.00 12.91 510 GLN A CA 1
ATOM 8722 C C . GLN A 1 510 ? 31.777 -3.842 29.019 1.00 12.84 510 GLN A C 1
ATOM 8723 O O . GLN A 1 510 ? 32.008 -4.982 28.608 1.00 15.64 510 GLN A O 1
ATOM 8738 N N . ASP A 1 511 ? 30.570 -3.315 29.050 1.00 10.02 511 ASP A N 1
ATOM 8739 C CA . ASP A 1 511 ? 29.407 -4.171 28.889 1.00 9.51 511 ASP A CA 1
ATOM 8740 C C . ASP A 1 511 ? 28.305 -3.523 28.062 1.00 7.59 511 ASP A C 1
ATOM 8741 O O . ASP A 1 511 ? 27.162 -3.970 28.132 1.00 7.53 511 ASP A O 1
ATOM 8750 N N . GLY A 1 512 ? 28.625 -2.525 27.242 1.00 7.41 512 GLY A N 1
ATOM 8751 C CA . GLY A 1 512 ? 27.656 -2.003 26.328 1.00 6.72 512 GLY A CA 1
ATOM 8752 C C . GLY A 1 512 ? 28.164 -0.761 25.642 1.00 6.46 512 GLY A C 1
ATOM 8753 O O . GLY A 1 512 ? 29.267 -0.272 25.918 1.00 7.20 512 GLY A O 1
ATOM 8757 N N . PRO A 1 513 ? 27.359 -0.267 24.699 1.00 5.97 513 PRO A N 1
ATOM 8758 C CA . PRO A 1 513 ? 27.771 0.820 23.816 1.00 5.95 513 PRO A CA 1
ATOM 8759 C C . PRO A 1 513 ? 27.418 2.180 24.392 1.00 5.50 513 PRO A C 1
ATOM 8760 O O . PRO A 1 513 ? 26.625 2.312 25.329 1.00 6.28 513 PRO A O 1
ATOM 8771 N N . THR A 1 514 ? 28.012 3.200 23.774 1.00 5.51 514 THR A N 1
ATOM 8772 C CA . THR A 1 514 ? 27.824 4.582 24.205 1.00 5.69 514 THR A CA 1
ATOM 8773 C C . THR A 1 514 ? 27.651 5.469 22.989 1.00 5.71 514 THR A C 1
ATOM 8774 O O . THR A 1 514 ? 28.541 5.520 22.133 1.00 6.88 514 THR A O 1
ATOM 8785 N N . ALA A 1 515 ? 26.519 6.167 22.930 1.00 5.46 515 ALA A N 1
ATOM 8786 C CA . ALA A 1 515 ? 26.235 7.129 21.877 1.00 5.99 515 ALA A CA 1
ATOM 8787 C C . ALA A 1 515 ? 26.544 8.527 22.380 1.00 5.88 515 ALA A C 1
ATOM 8788 O O . ALA A 1 515 ? 26.086 8.929 23.453 1.00 7.54 515 ALA A O 1
ATOM 8795 N N . LEU A 1 516 ? 27.316 9.255 21.586 1.00 5.56 516 LEU A N 1
ATOM 8796 C CA . LEU A 1 516 ? 27.645 10.641 21.844 1.00 5.47 516 LEU A CA 1
ATOM 8797 C C . LEU A 1 516 ? 26.817 11.514 20.913 1.00 5.46 516 LEU A C 1
ATOM 8798 O O . LEU A 1 516 ? 26.813 11.309 19.704 1.00 6.96 516 LEU A O 1
ATOM 8814 N N . ILE A 1 517 ? 26.126 12.477 21.490 1.00 5.22 517 ILE A N 1
ATOM 8815 C CA . ILE A 1 517 ? 25.166 13.339 20.808 1.00 5.20 517 ILE A CA 1
ATOM 8816 C C . ILE A 1 517 ? 25.806 14.718 20.728 1.00 5.21 517 ILE A C 1
ATOM 8817 O O . ILE A 1 517 ? 25.906 15.411 21.753 1.00 5.76 517 ILE A O 1
ATOM 8833 N N . LEU A 1 518 ? 26.279 15.093 19.540 1.00 5.16 518 LEU A N 1
ATOM 8834 C CA . LEU A 1 518 ? 27.262 16.155 19.393 1.00 5.37 518 LEU A CA 1
ATOM 8835 C C . LEU A 1 518 ? 26.760 17.242 18.446 1.00 5.39 518 LEU A C 1
ATOM 8836 O O . LEU A 1 518 ? 26.071 16.963 17.460 1.00 6.07 518 LEU A O 1
ATOM 8852 N N . SER A 1 519 ? 27.114 18.483 18.750 1.00 5.95 519 SER A N 1
ATOM 8853 C CA . SER A 1 519 ? 26.615 19.620 18.014 1.00 6.01 519 SER A CA 1
ATOM 8854 C C . SER A 1 519 ? 27.446 19.960 16.792 1.00 6.67 519 SER A C 1
ATOM 8855 O O . SER A 1 519 ? 28.659 19.735 16.743 1.00 7.64 519 SER A O 1
ATOM 8863 N N A ARG A 1 520 ? 26.746 20.539 15.806 0.68 7.20 520 ARG A N 1
ATOM 8864 N N B ARG A 1 520 ? 26.788 20.582 15.812 0.32 8.22 520 ARG A N 1
ATOM 8865 C CA A ARG A 1 520 ? 27.399 21.222 14.703 0.68 7.53 520 ARG A CA 1
ATOM 8866 C CA B ARG A 1 520 ? 27.518 21.222 14.725 0.32 10.00 520 ARG A CA 1
ATOM 8867 C C A ARG A 1 520 ? 28.061 22.498 15.183 0.68 7.63 520 ARG A C 1
ATOM 8868 C C B ARG A 1 520 ? 28.095 22.552 15.176 0.32 9.16 520 ARG A C 1
ATOM 8869 O O A ARG A 1 520 ? 29.190 22.792 14.785 0.68 9.32 520 ARG A O 1
ATOM 8870 O O B ARG A 1 520 ? 29.188 22.936 14.749 0.32 10.30 520 ARG A O 1
ATOM 8911 N N . GLN A 1 521 ? 27.357 23.270 16.010 1.00 8.37 521 GLN A N 1
ATOM 8912 C CA . GLN A 1 521 ? 27.655 24.648 16.352 1.00 8.46 521 GLN A CA 1
ATOM 8913 C C . GLN A 1 521 ? 28.430 24.765 17.665 1.00 7.98 521 GLN A C 1
ATOM 8914 O O . GLN A 1 521 ? 28.412 23.889 18.520 1.00 7.87 521 GLN A O 1
ATOM 8929 N N . ASN A 1 522 ? 29.106 25.898 17.831 1.00 8.62 522 ASN A N 1
ATOM 8930 C CA . ASN A 1 522 ? 29.959 26.101 18.999 1.00 8.52 522 ASN A CA 1
ATOM 8931 C C . ASN A 1 522 ? 29.139 26.171 20.278 1.00 8.14 522 ASN A C 1
ATOM 8932 O O . ASN A 1 522 ? 28.080 26.800 20.314 1.00 9.69 522 ASN A O 1
ATOM 8943 N N . LEU A 1 523 ? 29.668 25.559 21.344 1.00 7.72 523 LEU A N 1
ATOM 8944 C CA . LEU A 1 523 ? 29.053 25.502 22.671 1.00 7.74 523 LEU A CA 1
ATOM 8945 C C . LEU A 1 523 ? 29.956 26.199 23.686 1.00 7.65 523 LEU A C 1
ATOM 8946 O O . LEU A 1 523 ? 31.155 25.917 23.764 1.00 8.50 523 LEU A O 1
ATOM 8962 N N . ALA A 1 524 ? 29.372 27.081 24.477 1.00 8.59 524 ALA A N 1
ATOM 8963 C CA . ALA A 1 524 ? 30.109 27.769 25.527 1.00 9.42 524 ALA A CA 1
ATOM 8964 C C . ALA A 1 524 ? 30.526 26.800 26.624 1.00 8.64 524 ALA A C 1
ATOM 8965 O O . ALA A 1 524 ? 29.782 25.892 26.991 1.00 8.98 524 ALA A O 1
ATOM 8972 N N . GLN A 1 525 ? 31.706 27.031 27.194 1.00 7.95 525 GLN A N 1
ATOM 8973 C CA . GLN A 1 525 ? 32.144 26.233 28.331 1.00 7.93 525 GLN A CA 1
ATOM 8974 C C . GLN A 1 525 ? 31.592 26.778 29.641 1.00 7.80 525 GLN A C 1
ATOM 8975 O O . GLN A 1 525 ? 31.637 27.982 29.899 1.00 9.30 525 GLN A O 1
ATOM 8989 N N . GLN A 1 526 ? 31.116 25.872 30.488 1.00 7.12 526 GLN A N 1
ATOM 8990 C CA . GLN A 1 526 ? 30.625 26.218 31.801 1.00 7.53 526 GLN A CA 1
ATOM 8991 C C . GLN A 1 526 ? 31.729 26.152 32.837 1.00 8.29 526 GLN A C 1
ATOM 8992 O O . GLN A 1 526 ? 32.590 25.271 32.794 1.00 9.31 526 GLN A O 1
ATOM 9006 N N A GLU A 1 527 ? 31.667 27.062 33.797 0.59 9.28 527 GLU A N 1
ATOM 9007 N N B GLU A 1 527 ? 31.661 27.086 33.790 0.41 9.42 527 GLU A N 1
ATOM 9008 C CA A GLU A 1 527 ? 32.570 27.014 34.935 0.59 10.62 527 GLU A CA 1
ATOM 9009 C CA B GLU A 1 527 ? 32.484 27.068 34.997 0.41 10.74 527 GLU A CA 1
ATOM 9010 C C A GLU A 1 527 ? 32.108 25.949 35.922 0.59 9.06 527 GLU A C 1
ATOM 9011 C C B GLU A 1 527 ? 32.084 25.887 35.879 0.41 8.89 527 GLU A C 1
ATOM 9012 O O A GLU A 1 527 ? 30.908 25.754 36.144 0.59 9.81 527 GLU A O 1
ATOM 9013 O O B GLU A 1 527 ? 30.903 25.537 35.978 0.41 8.69 527 GLU A O 1
ATOM 9036 N N . ARG A 1 528 ? 33.075 25.269 36.528 1.00 8.43 528 ARG A N 1
ATOM 9037 C CA . ARG A 1 528 ? 32.799 24.173 37.444 1.00 8.25 528 ARG A CA 1
ATOM 9038 C C . ARG A 1 528 ? 33.786 24.177 38.592 1.00 9.29 528 ARG A C 1
ATOM 9039 O O . ARG A 1 528 ? 34.981 24.401 38.390 1.00 10.26 528 ARG A O 1
ATOM 9061 N N . THR A 1 529 ? 33.275 23.875 39.776 1.00 9.24 529 THR A N 1
ATOM 9062 C CA . THR A 1 529 ? 34.103 23.528 40.913 1.00 10.17 529 THR A CA 1
ATOM 9063 C C . THR A 1 529 ? 34.689 22.137 40.714 1.00 10.36 529 THR A C 1
ATOM 9064 O O . THR A 1 529 ? 34.287 21.388 39.820 1.00 9.69 529 THR A O 1
ATOM 9075 N N A GLU A 1 530 ? 35.620 21.764 41.592 0.62 10.98 530 GLU A N 1
ATOM 9076 N N B GLU A 1 530 ? 35.626 21.765 41.589 0.38 11.34 530 GLU A N 1
ATOM 9077 C CA A GLU A 1 530 ? 36.178 20.420 41.515 0.62 11.69 530 GLU A CA 1
ATOM 9078 C CA B GLU A 1 530 ? 36.188 20.420 41.514 0.38 12.39 530 GLU A CA 1
ATOM 9079 C C A GLU A 1 530 ? 35.097 19.368 41.693 0.62 11.42 530 GLU A C 1
ATOM 9080 C C B GLU A 1 530 ? 35.109 19.362 41.702 0.38 11.73 530 GLU A C 1
ATOM 9081 O O A GLU A 1 530 ? 35.111 18.337 41.014 0.62 11.43 530 GLU A O 1
ATOM 9082 O O B GLU A 1 530 ? 35.131 18.322 41.035 0.38 11.61 530 GLU A O 1
ATOM 9105 N N . GLU A 1 531 ? 34.158 19.606 42.603 1.00 11.32 531 GLU A N 1
ATOM 9106 C CA . GLU A 1 531 ? 33.095 18.639 42.825 1.00 11.00 531 GLU A CA 1
ATOM 9107 C C . GLU A 1 531 ? 32.204 18.502 41.595 1.00 9.74 531 GLU A C 1
ATOM 9108 O O . GLU A 1 531 ? 31.843 17.384 41.197 1.00 9.59 531 GLU A O 1
ATOM 9121 N N . GLN A 1 532 ? 31.838 19.629 40.982 1.00 8.56 532 GLN A N 1
ATOM 9122 C CA . GLN A 1 532 ? 31.023 19.569 39.771 1.00 8.35 532 GLN A CA 1
ATOM 9123 C C . GLN A 1 532 ? 31.761 18.860 38.645 1.00 8.08 532 GLN A C 1
ATOM 9124 O O . GLN A 1 532 ? 31.179 18.051 37.922 1.00 8.53 532 GLN A O 1
ATOM 9138 N N . LEU A 1 533 ? 33.048 19.158 38.480 1.00 8.15 533 LEU A N 1
ATOM 9139 C CA . LEU A 1 533 ? 33.845 18.513 37.447 1.00 8.43 533 LEU A CA 1
ATOM 9140 C C . LEU A 1 533 ? 33.822 16.999 37.627 1.00 8.42 533 LEU A C 1
ATOM 9141 O O . LEU A 1 533 ? 33.638 16.247 36.665 1.00 9.06 533 LEU A O 1
ATOM 9157 N N . ALA A 1 534 ? 34.006 16.529 38.866 1.00 8.89 534 ALA A N 1
ATOM 9158 C CA . ALA A 1 534 ? 33.981 15.101 39.157 1.00 9.57 534 ALA A CA 1
ATOM 9159 C C . ALA A 1 534 ? 32.601 14.509 38.933 1.00 9.66 534 ALA A C 1
ATOM 9160 O O . ALA A 1 534 ? 32.488 13.330 38.610 1.00 12.98 534 ALA A O 1
ATOM 9167 N N . ASN A 1 535 ? 31.547 15.296 39.130 1.00 7.89 535 ASN A N 1
ATOM 9168 C CA . ASN A 1 535 ? 30.195 14.780 39.035 1.00 7.61 535 ASN A CA 1
ATOM 9169 C C . ASN A 1 535 ? 29.639 14.759 37.610 1.00 6.92 535 ASN A C 1
ATOM 9170 O O . ASN A 1 535 ? 28.562 14.187 37.406 1.00 7.18 535 ASN A O 1
ATOM 9181 N N . ILE A 1 536 ? 30.352 15.291 36.614 1.00 6.99 536 ILE A N 1
ATOM 9182 C CA . ILE A 1 536 ? 29.873 15.136 35.240 1.00 6.51 536 ILE A CA 1
ATOM 9183 C C . ILE A 1 536 ? 29.661 13.663 34.926 1.00 6.30 536 ILE A C 1
ATOM 9184 O O . ILE A 1 536 ? 28.688 13.289 34.264 1.00 6.47 536 ILE A O 1
ATOM 9200 N N . ALA A 1 537 ? 30.592 12.813 35.372 1.00 6.73 537 ALA A N 1
ATOM 9201 C CA . ALA A 1 537 ? 30.533 11.391 35.075 1.00 7.69 537 ALA A CA 1
ATOM 9202 C C . ALA A 1 537 ? 29.334 10.702 35.711 1.00 7.27 537 ALA A C 1
ATOM 9203 O O . ALA A 1 537 ? 29.038 9.557 35.352 1.00 8.43 537 ALA A O 1
ATOM 9210 N N . ARG A 1 538 ? 28.659 11.363 36.658 1.00 6.83 538 ARG A N 1
ATOM 9211 C CA . ARG A 1 538 ? 27.434 10.857 37.254 1.00 7.09 538 ARG A CA 1
ATOM 9212 C C . ARG A 1 538 ? 26.197 11.171 36.416 1.00 7.34 538 ARG A C 1
ATOM 9213 O O . ARG A 1 538 ? 25.085 10.845 36.832 1.00 9.17 538 ARG A O 1
ATOM 9234 N N . GLY A 1 539 ? 26.366 11.795 35.247 1.00 6.07 539 GLY A N 1
ATOM 9235 C CA . GLY A 1 539 ? 25.307 11.925 34.266 1.00 6.13 539 GLY A CA 1
ATOM 9236 C C . GLY A 1 539 ? 24.382 13.111 34.447 1.00 5.82 539 GLY A C 1
ATOM 9237 O O . GLY A 1 539 ? 23.869 13.655 33.465 1.00 6.28 539 GLY A O 1
ATOM 9241 N N . GLY A 1 540 ? 24.138 13.504 35.688 1.00 6.59 540 GLY A N 1
ATOM 9242 C CA . GLY A 1 540 ? 23.369 14.685 36.006 1.00 6.51 540 GLY A CA 1
ATOM 9243 C C . GLY A 1 540 ? 23.967 15.303 37.245 1.00 6.28 540 GLY A C 1
ATOM 9244 O O . GLY A 1 540 ? 24.330 14.574 38.177 1.00 6.92 540 GLY A O 1
ATOM 9248 N N . TYR A 1 541 ? 24.054 16.629 37.285 1.00 5.92 541 TYR A N 1
ATOM 9249 C CA . TYR A 1 541 ? 24.666 17.301 38.418 1.00 5.92 541 TYR A CA 1
ATOM 9250 C C . TYR A 1 541 ? 24.158 18.730 38.487 1.00 5.79 541 TYR A C 1
ATOM 9251 O O . TYR A 1 541 ? 23.679 19.302 37.505 1.00 6.13 541 TYR A O 1
ATOM 9269 N N . VAL A 1 542 ? 24.309 19.309 39.675 1.00 6.36 542 VAL A N 1
ATOM 9270 C CA . VAL A 1 542 ? 23.952 20.702 39.913 1.00 6.28 542 VAL A CA 1
ATOM 9271 C C . VAL A 1 542 ? 25.047 21.588 39.347 1.00 6.29 542 VAL A C 1
ATOM 9272 O O . VAL A 1 542 ? 26.180 21.562 39.834 1.00 7.78 542 VAL A O 1
ATOM 9285 N N . LEU A 1 543 ? 24.706 22.377 38.332 1.00 6.16 543 LEU A N 1
ATOM 9286 C CA . LEU A 1 543 ? 25.624 23.283 37.675 1.00 6.66 543 LEU A CA 1
ATOM 9287 C C . LEU A 1 543 ? 25.541 24.702 38.254 1.00 6.58 543 LEU A C 1
ATOM 9288 O O . LEU A 1 543 ? 26.572 25.360 38.428 1.00 7.47 543 LEU A O 1
ATOM 9304 N N . LYS A 1 544 ? 24.325 25.196 38.493 1.00 6.70 544 LYS A N 1
ATOM 9305 C CA . LYS A 1 544 ? 24.097 26.498 39.097 1.00 7.23 544 LYS A CA 1
ATOM 9306 C C . LYS A 1 544 ? 23.092 26.293 40.216 1.00 7.01 544 LYS A C 1
ATOM 9307 O O . LYS A 1 544 ? 22.162 25.504 40.078 1.00 7.45 544 LYS A O 1
ATOM 9326 N N . ASP A 1 545 ? 23.246 27.015 41.310 1.00 8.12 545 ASP A N 1
ATOM 9327 C CA . ASP A 1 545 ? 22.430 26.716 42.477 1.00 8.53 545 ASP A CA 1
ATOM 9328 C C . ASP A 1 545 ? 21.980 27.987 43.172 1.00 8.81 545 ASP A C 1
ATOM 9329 O O . ASP A 1 545 ? 22.288 29.115 42.770 1.00 10.60 545 ASP A O 1
ATOM 9338 N N . CYS A 1 546 ? 21.197 27.770 44.220 1.00 9.77 546 CYS A N 1
ATOM 9339 C CA . CYS A 1 546 ? 20.741 28.798 45.129 1.00 9.96 546 CYS A CA 1
ATOM 9340 C C . CYS A 1 546 ? 21.077 28.353 46.543 1.00 10.98 546 CYS A C 1
ATOM 9341 O O . CYS A 1 546 ? 21.431 27.198 46.786 1.00 13.38 546 CYS A O 1
ATOM 9349 N N . ALA A 1 547 ? 20.953 29.277 47.481 1.00 12.97 547 ALA A N 1
ATOM 9350 C CA . ALA A 1 547 ? 21.018 28.939 48.887 1.00 16.07 547 ALA A CA 1
ATOM 9351 C C . ALA A 1 547 ? 19.674 28.360 49.294 1.00 17.33 547 ALA A C 1
ATOM 9352 O O . ALA A 1 547 ? 18.622 28.914 48.955 1.00 18.63 547 ALA A O 1
ATOM 9359 N N . GLY A 1 548 ? 19.704 27.252 50.021 1.00 17.98 548 GLY A N 1
ATOM 9360 C CA . GLY A 1 548 ? 18.482 26.627 50.466 1.00 18.04 548 GLY A CA 1
ATOM 9361 C C . GLY A 1 548 ? 17.804 25.832 49.367 1.00 16.57 548 GLY A C 1
ATOM 9362 O O . GLY A 1 548 ? 18.300 25.687 48.247 1.00 17.04 548 GLY A O 1
ATOM 9366 N N A GLN A 1 549 ? 16.626 25.317 49.707 0.58 15.70 549 GLN A N 1
ATOM 9367 N N B GLN A 1 549 ? 16.626 25.326 49.700 0.42 16.03 549 GLN A N 1
ATOM 9368 C CA A GLN A 1 549 ? 15.847 24.502 48.783 0.58 14.81 549 GLN A CA 1
ATOM 9369 C CA B GLN A 1 549 ? 15.878 24.482 48.777 0.42 15.48 549 GLN A CA 1
ATOM 9370 C C A GLN A 1 549 ? 15.455 25.332 47.560 0.58 13.00 549 GLN A C 1
ATOM 9371 C C B GLN A 1 549 ? 15.425 25.301 47.568 0.42 13.43 549 GLN A C 1
ATOM 9372 O O A GLN A 1 549 ? 14.910 26.427 47.718 0.58 13.50 549 GLN A O 1
ATOM 9373 O O B GLN A 1 549 ? 14.809 26.356 47.744 0.42 13.76 549 GLN A O 1
ATOM 9400 N N . PRO A 1 550 ? 15.686 24.850 46.337 1.00 11.40 550 PRO A N 1
ATOM 9401 C CA . PRO A 1 550 ? 15.218 25.599 45.168 1.00 10.06 550 PRO A CA 1
ATOM 9402 C C . PRO A 1 550 ? 13.703 25.684 45.114 1.00 9.51 550 PRO A C 1
ATOM 9403 O O . PRO A 1 550 ? 12.981 24.762 45.515 1.00 11.65 550 PRO A O 1
ATOM 9414 N N . GLU A 1 551 ? 13.238 26.786 44.551 1.00 8.36 551 GLU A N 1
ATOM 9415 C CA A GLU A 1 551 ? 11.867 27.009 44.121 0.55 8.70 551 GLU A CA 1
ATOM 9416 C CA B GLU A 1 551 ? 11.845 26.836 44.165 0.45 9.42 551 GLU A CA 1
ATOM 9417 C C . GLU A 1 551 ? 11.643 26.545 42.684 1.00 8.65 551 GLU A C 1
ATOM 9418 O O . GLU A 1 551 ? 10.495 26.327 42.277 1.00 10.51 551 GLU A O 1
ATOM 9441 N N . LEU A 1 552 ? 12.715 26.462 41.898 1.00 7.63 552 LEU A N 1
ATOM 9442 C CA . LEU A 1 552 ? 12.627 26.245 40.460 1.00 7.29 552 LEU A CA 1
ATOM 9443 C C . LEU A 1 552 ? 13.901 25.541 40.037 1.00 6.97 552 LEU A C 1
ATOM 9444 O O . LEU A 1 552 ? 14.992 25.992 40.393 1.00 8.03 552 LEU A O 1
ATOM 9460 N N . ILE A 1 553 ? 13.766 24.464 39.267 1.00 6.32 553 ILE A N 1
ATOM 9461 C CA . ILE A 1 553 ? 14.923 23.747 38.749 1.00 6.02 553 ILE A CA 1
ATOM 9462 C C . ILE A 1 553 ? 14.810 23.645 37.232 1.00 6.09 553 ILE A C 1
ATOM 9463 O O . ILE A 1 553 ? 13.838 23.076 36.719 1.00 7.38 553 ILE A O 1
ATOM 9479 N N . PHE A 1 554 ? 15.800 24.175 36.523 1.00 5.87 554 PHE A N 1
ATOM 9480 C CA . PHE A 1 554 ? 15.962 23.901 35.098 1.00 5.86 554 PHE A CA 1
ATOM 9481 C C . PHE A 1 554 ? 16.782 22.628 34.933 1.00 6.17 554 PHE A C 1
ATOM 9482 O O . PHE A 1 554 ? 17.780 22.435 35.627 1.00 7.15 554 PHE A O 1
ATOM 9499 N N . ILE A 1 555 ? 16.369 21.772 34.006 1.00 5.67 555 ILE A N 1
ATOM 9500 C CA . ILE A 1 555 ? 17.104 20.574 33.635 1.00 5.76 555 ILE A CA 1
ATOM 9501 C C . ILE A 1 555 ? 17.426 20.741 32.158 1.00 5.49 555 ILE A C 1
ATOM 9502 O O . ILE A 1 555 ? 16.509 20.849 31.348 1.00 7.14 555 ILE A O 1
ATOM 9518 N N . ALA A 1 556 ? 18.704 20.761 31.801 1.00 5.36 556 ALA A N 1
ATOM 9519 C CA . ALA A 1 556 ? 19.085 21.036 30.424 1.00 5.30 556 ALA A CA 1
ATOM 9520 C C . ALA A 1 556 ? 20.209 20.122 30.002 1.00 5.15 556 ALA A C 1
ATOM 9521 O O . ALA A 1 556 ? 20.957 19.593 30.819 1.00 5.78 556 ALA A O 1
ATOM 9528 N N . THR A 1 557 ? 20.332 19.975 28.685 1.00 5.37 557 THR A N 1
ATOM 9529 C CA . THR A 1 557 ? 21.351 19.127 28.095 1.00 5.51 557 THR A CA 1
ATOM 9530 C C . THR A 1 557 ? 22.016 19.866 26.937 1.00 5.31 557 THR A C 1
ATOM 9531 O O . THR A 1 557 ? 21.433 20.758 26.306 1.00 5.51 557 THR A O 1
ATOM 9542 N N . GLY A 1 558 ? 23.231 19.430 26.617 1.00 5.56 558 GLY A N 1
ATOM 9543 C CA . GLY A 1 558 ? 23.857 19.801 25.377 1.00 5.80 558 GLY A CA 1
ATOM 9544 C C . GLY A 1 558 ? 23.870 21.290 25.144 1.00 5.63 558 GLY A C 1
ATOM 9545 O O . GLY A 1 558 ? 24.167 22.107 26.029 1.00 5.86 558 GLY A O 1
ATOM 9549 N N . SER A 1 559 ? 23.543 21.652 23.909 1.00 6.17 559 SER A N 1
ATOM 9550 C CA . SER A 1 559 ? 23.567 23.031 23.481 1.00 6.28 559 SER A CA 1
ATOM 9551 C C . SER A 1 559 ? 22.589 23.916 24.234 1.00 6.46 559 SER A C 1
ATOM 9552 O O . SER A 1 559 ? 22.731 25.133 24.143 1.00 8.74 559 SER A O 1
ATOM 9560 N N . GLU A 1 560 ? 21.614 23.351 24.945 1.00 5.64 560 GLU A N 1
ATOM 9561 C CA . GLU A 1 560 ? 20.621 24.150 25.649 1.00 5.84 560 GLU A CA 1
ATOM 9562 C C . GLU A 1 560 ? 21.024 24.515 27.076 1.00 6.09 560 GLU A C 1
ATOM 9563 O O . GLU A 1 560 ? 20.318 25.288 27.717 1.00 6.48 560 GLU A O 1
ATOM 9575 N N . VAL A 1 561 ? 22.147 24.011 27.567 1.00 6.05 561 VAL A N 1
ATOM 9576 C CA . VAL A 1 561 ? 22.578 24.417 28.908 1.00 6.08 561 VAL A CA 1
ATOM 9577 C C . VAL A 1 561 ? 22.819 25.920 28.982 1.00 6.45 561 VAL A C 1
ATOM 9578 O O . VAL A 1 561 ? 22.423 26.559 29.951 1.00 6.35 561 VAL A O 1
ATOM 9591 N N A GLU A 1 562 ? 23.440 26.513 27.961 0.70 6.50 562 GLU A N 1
ATOM 9592 N N B GLU A 1 562 ? 23.485 26.498 27.981 0.30 7.44 562 GLU A N 1
ATOM 9593 C CA A GLU A 1 562 ? 23.727 27.944 28.029 0.70 6.62 562 GLU A CA 1
ATOM 9594 C CA B GLU A 1 562 ? 23.721 27.939 27.992 0.30 8.42 562 GLU A CA 1
ATOM 9595 C C A GLU A 1 562 ? 22.435 28.757 28.110 0.70 6.96 562 GLU A C 1
ATOM 9596 C C B GLU A 1 562 ? 22.412 28.696 28.171 0.30 7.59 562 GLU A C 1
ATOM 9597 O O A GLU A 1 562 ? 22.362 29.760 28.830 0.70 6.69 562 GLU A O 1
ATOM 9598 O O B GLU A 1 562 ? 22.297 29.588 29.020 0.30 7.23 562 GLU A O 1
ATOM 9621 N N . LEU A 1 563 ? 21.413 28.345 27.364 1.00 7.30 563 LEU A N 1
ATOM 9622 C CA . LEU A 1 563 ? 20.104 28.984 27.432 1.00 7.26 563 LEU A CA 1
ATOM 9623 C C . LEU A 1 563 ? 19.501 28.863 28.828 1.00 6.57 563 LEU A C 1
ATOM 9624 O O . LEU A 1 563 ? 18.988 29.834 29.383 1.00 7.10 563 LEU A O 1
ATOM 9641 N N . ALA A 1 564 ? 19.535 27.661 29.408 1.00 6.41 564 ALA A N 1
ATOM 9642 C CA . ALA A 1 564 ? 19.014 27.479 30.759 1.00 6.68 564 ALA A CA 1
ATOM 9643 C C . ALA A 1 564 ? 19.764 28.341 31.765 1.00 6.07 564 ALA A C 1
ATOM 9644 O O . ALA A 1 564 ? 19.144 28.908 32.671 1.00 6.83 564 ALA A O 1
ATOM 9651 N N . VAL A 1 565 ? 21.088 28.426 31.644 1.00 6.15 565 VAL A N 1
ATOM 9652 C CA . VAL A 1 565 ? 21.864 29.285 32.534 1.00 6.03 565 VAL A CA 1
ATOM 9653 C C . VAL A 1 565 ? 21.428 30.736 32.392 1.00 6.39 565 VAL A C 1
ATOM 9654 O O . VAL A 1 565 ? 21.301 31.451 33.392 1.00 6.77 565 VAL A O 1
ATOM 9667 N N . ALA A 1 566 ? 21.203 31.208 31.175 1.00 6.64 566 ALA A N 1
ATOM 9668 C CA . ALA A 1 566 ? 20.789 32.589 30.986 1.00 6.94 566 ALA A CA 1
ATOM 9669 C C . ALA A 1 566 ? 19.440 32.853 31.645 1.00 6.58 566 ALA A C 1
ATOM 9670 O O . ALA A 1 566 ? 19.231 33.903 32.274 1.00 7.39 566 ALA A O 1
ATOM 9677 N N . ALA A 1 567 ? 18.509 31.912 31.531 1.00 6.62 567 ALA A N 1
ATOM 9678 C CA . ALA A 1 567 ? 17.224 32.051 32.210 1.00 6.99 567 ALA A CA 1
ATOM 9679 C C . ALA A 1 567 ? 17.399 32.040 33.726 1.00 6.69 567 ALA A C 1
ATOM 9680 O O . ALA A 1 567 ? 16.773 32.825 34.439 1.00 7.31 567 ALA A O 1
ATOM 9687 N N . TYR A 1 568 ? 18.244 31.139 34.223 1.00 6.40 568 TYR A N 1
ATOM 9688 C CA . TYR A 1 568 ? 18.599 31.109 35.636 1.00 6.59 568 TYR A CA 1
ATOM 9689 C C . TYR A 1 568 ? 19.141 32.448 36.092 1.00 6.65 568 TYR A C 1
ATOM 9690 O O . TYR A 1 568 ? 18.795 32.906 37.187 1.00 6.89 568 TYR A O 1
ATOM 9708 N N . GLU A 1 569 ? 20.007 33.083 35.313 1.00 6.62 569 GLU A N 1
ATOM 9709 C CA . GLU A 1 569 ? 20.570 34.350 35.770 1.00 6.88 569 GLU A CA 1
ATOM 9710 C C . GLU A 1 569 ? 19.492 35.413 35.881 1.00 7.09 569 GLU A C 1
ATOM 9711 O O . GLU A 1 569 ? 19.482 36.208 36.827 1.00 7.75 569 GLU A O 1
ATOM 9723 N N A LYS A 1 570 ? 18.570 35.443 34.930 0.54 7.21 570 LYS A N 1
ATOM 9724 N N B LYS A 1 570 ? 18.593 35.479 34.909 0.46 7.61 570 LYS A N 1
ATOM 9725 C CA A LYS A 1 570 ? 17.521 36.451 34.947 0.54 7.74 570 LYS A CA 1
ATOM 9726 C CA B LYS A 1 570 ? 17.517 36.458 34.973 0.46 8.41 570 LYS A CA 1
ATOM 9727 C C A LYS A 1 570 ? 16.587 36.249 36.137 0.54 7.41 570 LYS A C 1
ATOM 9728 C C B LYS A 1 570 ? 16.664 36.234 36.214 0.46 7.53 570 LYS A C 1
ATOM 9729 O O A LYS A 1 570 ? 16.198 37.214 36.807 0.54 7.77 570 LYS A O 1
ATOM 9730 O O B LYS A 1 570 ? 16.420 37.155 37.006 0.46 7.82 570 LYS A O 1
ATOM 9767 N N . LEU A 1 571 ? 16.207 35.003 36.410 1.00 7.21 571 LEU A N 1
ATOM 9768 C CA . LEU A 1 571 ? 15.313 34.722 37.518 1.00 7.11 571 LEU A CA 1
ATOM 9769 C C . LEU A 1 571 ? 16.020 34.878 38.860 1.00 6.45 571 LEU A C 1
ATOM 9770 O O . LEU A 1 571 ? 15.412 35.354 39.832 1.00 7.06 571 LEU A O 1
ATOM 9787 N N . THR A 1 572 ? 17.298 34.501 38.936 1.00 6.54 572 THR A N 1
ATOM 9788 C CA . THR A 1 572 ? 18.061 34.686 40.173 1.00 6.84 572 THR A CA 1
ATOM 9789 C C . THR A 1 572 ? 18.128 36.167 40.522 1.00 6.98 572 THR A C 1
ATOM 9790 O O . THR A 1 572 ? 17.971 36.554 41.688 1.00 7.34 572 THR A O 1
ATOM 9801 N N . ALA A 1 573 ? 18.336 37.023 39.522 1.00 7.20 573 ALA A N 1
ATOM 9802 C CA . ALA A 1 573 ? 18.404 38.458 39.776 1.00 8.20 573 ALA A CA 1
ATOM 9803 C C . ALA A 1 573 ? 17.076 39.024 40.267 1.00 7.47 573 ALA A C 1
ATOM 9804 O O . ALA A 1 573 ? 17.059 39.999 41.019 1.00 8.88 573 ALA A O 1
ATOM 9811 N N . GLU A 1 574 ? 15.950 38.439 39.867 1.00 6.86 574 GLU A N 1
ATOM 9812 C CA . GLU A 1 574 ? 14.638 38.818 40.401 1.00 7.02 574 GLU A CA 1
ATOM 9813 C C . GLU A 1 574 ? 14.418 38.312 41.804 1.00 6.86 574 GLU A C 1
ATOM 9814 O O . GLU A 1 574 ? 13.447 38.725 42.449 1.00 7.71 574 GLU A O 1
ATOM 9826 N N . GLY A 1 575 ? 15.249 37.388 42.274 1.00 6.30 575 GLY A N 1
ATOM 9827 C CA . GLY A 1 575 ? 15.106 36.829 43.600 1.00 6.44 575 GLY A CA 1
ATOM 9828 C C . GLY A 1 575 ? 14.494 35.449 43.672 1.00 6.31 575 GLY A C 1
ATOM 9829 O O . GLY A 1 575 ? 14.105 35.025 44.765 1.00 6.96 575 GLY A O 1
ATOM 9833 N N . VAL A 1 576 ? 14.400 34.737 42.556 1.00 6.92 576 VAL A N 1
ATOM 9834 C CA . VAL A 1 576 ? 13.945 33.349 42.582 1.00 7.27 576 VAL A CA 1
ATOM 9835 C C . VAL A 1 576 ? 15.080 32.460 43.046 1.00 7.19 576 VAL A C 1
ATOM 9836 O O . VAL A 1 576 ? 16.224 32.622 42.622 1.00 7.90 576 VAL A O 1
ATOM 9849 N N A LYS A 1 577 ? 14.761 31.506 43.915 0.48 7.57 577 LYS A N 1
ATOM 9850 N N B LYS A 1 577 ? 14.748 31.473 43.876 0.52 7.27 577 LYS A N 1
ATOM 9851 C CA A LYS A 1 577 ? 15.701 30.460 44.301 0.48 8.02 577 LYS A CA 1
ATOM 9852 C CA B LYS A 1 577 ? 15.695 30.451 44.309 0.52 7.60 577 LYS A CA 1
ATOM 9853 C C A LYS A 1 577 ? 15.694 29.436 43.176 0.48 7.40 577 LYS A C 1
ATOM 9854 C C B LYS A 1 577 ? 15.752 29.379 43.221 0.52 6.94 577 LYS A C 1
ATOM 9855 O O A LYS A 1 577 ? 14.875 28.523 43.140 0.48 7.68 577 LYS A O 1
ATOM 9856 O O B LYS A 1 577 ? 15.049 28.368 43.255 0.52 8.35 577 LYS A O 1
ATOM 9893 N N . ALA A 1 578 ? 16.588 29.627 42.217 1.00 7.36 578 ALA A N 1
ATOM 9894 C CA . ALA A 1 578 ? 16.662 28.806 41.017 1.00 7.60 578 ALA A CA 1
ATOM 9895 C C . ALA A 1 578 ? 17.919 27.942 41.020 1.00 7.18 578 ALA A C 1
ATOM 9896 O O . ALA A 1 578 ? 18.948 28.272 41.612 1.00 8.17 578 ALA A O 1
ATOM 9904 N N . ARG A 1 579 ? 17.835 26.854 40.265 1.00 6.92 579 ARG A N 1
ATOM 9905 C CA . ARG A 1 579 ? 18.922 25.902 40.074 1.00 6.57 579 ARG A CA 1
ATOM 9906 C C . ARG A 1 579 ? 18.954 25.487 38.612 1.00 6.13 579 ARG A C 1
ATOM 9907 O O . ARG A 1 579 ? 17.901 25.408 37.969 1.00 6.98 579 ARG A O 1
ATOM 9928 N N . VAL A 1 580 ? 20.152 25.199 38.103 1.00 6.12 580 VAL A N 1
ATOM 9929 C CA . VAL A 1 580 ? 20.308 24.543 36.806 1.00 5.91 580 VAL A CA 1
ATOM 9930 C C . VAL A 1 580 ? 21.002 23.210 37.031 1.00 5.65 580 VAL A C 1
ATOM 9931 O O . VAL A 1 580 ? 22.087 23.164 37.624 1.00 6.48 580 VAL A O 1
ATOM 9944 N N . VAL A 1 581 ? 20.386 22.156 36.523 1.00 5.51 581 VAL A N 1
ATOM 9945 C CA . VAL A 1 581 ? 20.955 20.819 36.462 1.00 5.54 581 VAL A CA 1
ATOM 9946 C C . VAL A 1 581 ? 21.377 20.572 35.021 1.00 5.43 581 VAL A C 1
ATOM 9947 O O . VAL A 1 581 ? 20.567 20.717 34.104 1.00 6.30 581 VAL A O 1
ATOM 9960 N N . SER A 1 582 ? 22.640 20.205 34.830 1.00 5.33 582 SER A N 1
ATOM 9961 C CA . SER A 1 582 ? 23.094 19.698 33.545 1.00 5.26 582 SER A CA 1
ATOM 9962 C C . SER A 1 582 ? 22.944 18.192 33.571 1.00 5.43 582 SER A C 1
ATOM 9963 O O . SER A 1 582 ? 23.404 17.546 34.515 1.00 5.95 582 SER A O 1
ATOM 9971 N N . MET A 1 583 ? 22.288 17.636 32.555 1.00 5.29 583 MET A N 1
ATOM 9972 C CA A MET A 1 583 ? 21.972 16.215 32.480 0.78 5.43 583 MET A CA 1
ATOM 9973 C CA B MET A 1 583 ? 22.021 16.200 32.504 0.22 5.85 583 MET A CA 1
ATOM 9974 C C . MET A 1 583 ? 22.585 15.611 31.218 1.00 5.61 583 MET A C 1
ATOM 9975 O O . MET A 1 583 ? 21.848 15.175 30.324 1.00 6.02 583 MET A O 1
ATOM 10002 N N . PRO A 1 584 ? 23.908 15.542 31.115 1.00 5.38 584 PRO A N 1
ATOM 10003 C CA . PRO A 1 584 ? 24.486 14.970 29.898 1.00 5.75 584 PRO A CA 1
ATOM 10004 C C . PRO A 1 584 ? 24.116 13.514 29.670 1.00 5.61 584 PRO A C 1
ATOM 10005 O O . PRO A 1 584 ? 24.050 13.101 28.506 1.00 6.23 584 PRO A O 1
ATOM 10016 N N . SER A 1 585 ? 23.902 12.719 30.719 1.00 5.29 585 SER A N 1
ATOM 10017 C CA . SER A 1 585 ? 23.502 11.327 30.525 1.00 5.57 585 SER A CA 1
ATOM 10018 C C . SER A 1 585 ? 22.443 10.920 31.529 1.00 5.42 585 SER A C 1
ATOM 10019 O O . SER A 1 585 ? 22.722 10.725 32.715 1.00 5.90 585 SER A O 1
ATOM 10027 N N . THR A 1 586 ? 21.233 10.721 31.030 1.00 5.70 586 THR A N 1
ATOM 10028 C CA . THR A 1 586 ? 20.136 10.221 31.852 1.00 5.98 586 THR A CA 1
ATOM 10029 C C . THR A 1 586 ? 20.432 8.821 32.372 1.00 6.17 586 THR A C 1
ATOM 10030 O O . THR A 1 586 ? 20.055 8.506 33.504 1.00 6.85 586 THR A O 1
ATOM 10041 N N . ASP A 1 587 ? 21.062 7.963 31.566 1.00 6.26 587 ASP A N 1
ATOM 10042 C CA . ASP A 1 587 ? 21.313 6.606 32.044 1.00 6.68 587 ASP A CA 1
ATOM 10043 C C . ASP A 1 587 ? 22.332 6.597 33.171 1.00 7.07 587 ASP A C 1
ATOM 10044 O O . ASP A 1 587 ? 22.167 5.866 34.152 1.00 8.26 587 ASP A O 1
ATOM 10053 N N . ALA A 1 588 ? 23.395 7.392 33.058 1.00 6.71 588 ALA A N 1
ATOM 10054 C CA . ALA A 1 588 ? 24.367 7.432 34.139 1.00 7.05 588 ALA A CA 1
ATOM 10055 C C . ALA A 1 588 ? 23.749 8.049 35.382 1.00 6.99 588 ALA A C 1
ATOM 10056 O O . ALA A 1 588 ? 24.020 7.608 36.502 1.00 8.58 588 ALA A O 1
ATOM 10063 N N . PHE A 1 589 ? 22.891 9.053 35.221 1.00 6.09 589 PHE A N 1
ATOM 10064 C CA . PHE A 1 589 ? 22.219 9.658 36.364 1.00 6.21 589 PHE A CA 1
ATOM 10065 C C . PHE A 1 589 ? 21.315 8.653 37.060 1.00 6.66 589 PHE A C 1
ATOM 10066 O O . PHE A 1 589 ? 21.301 8.542 38.290 1.00 7.01 589 PHE A O 1
ATOM 10083 N N . ASP A 1 590 ? 20.538 7.908 36.278 1.00 6.82 590 ASP A N 1
ATOM 10084 C CA . ASP A 1 590 ? 19.573 6.977 36.852 1.00 7.61 590 ASP A CA 1
ATOM 10085 C C . ASP A 1 590 ? 20.262 5.889 37.661 1.00 8.28 590 ASP A C 1
ATOM 10086 O O . ASP A 1 590 ? 19.667 5.345 38.596 1.00 10.53 590 ASP A O 1
ATOM 10095 N N . LYS A 1 591 ? 21.502 5.542 37.304 1.00 7.78 591 LYS A N 1
ATOM 10096 C CA . LYS A 1 591 ? 22.269 4.529 38.015 1.00 9.26 591 LYS A CA 1
ATOM 10097 C C . LYS A 1 591 ? 22.904 5.047 39.307 1.00 9.29 591 LYS A C 1
ATOM 10098 O O . LYS A 1 591 ? 23.466 4.241 40.053 1.00 10.74 591 LYS A O 1
ATOM 10117 N N . GLN A 1 592 ? 22.843 6.351 39.579 1.00 8.32 592 GLN A N 1
ATOM 10118 C CA . GLN A 1 592 ? 23.394 6.883 40.820 1.00 8.36 592 GLN A CA 1
ATOM 10119 C C . GLN A 1 592 ? 22.544 6.466 42.014 1.00 8.90 592 GLN A C 1
ATOM 10120 O O . GLN A 1 592 ? 21.371 6.126 41.894 1.00 9.46 592 GLN A O 1
ATOM 10134 N N . ASP A 1 593 ? 23.150 6.533 43.191 1.00 9.71 593 ASP A N 1
ATOM 10135 C CA A ASP A 1 593 ? 22.429 6.272 44.428 0.61 10.65 593 ASP A CA 1
ATOM 10136 C CA B ASP A 1 593 ? 22.400 6.270 44.404 0.39 10.89 593 ASP A CA 1
ATOM 10137 C C . ASP A 1 593 ? 21.328 7.318 44.639 1.00 10.18 593 ASP A C 1
ATOM 10138 O O . ASP A 1 593 ? 21.376 8.438 44.136 1.00 9.88 593 ASP A O 1
ATOM 10155 N N . ALA A 1 594 ? 20.330 6.929 45.412 1.00 10.41 594 ALA A N 1
ATOM 10156 C CA . ALA A 1 594 ? 19.180 7.797 45.592 1.00 11.09 594 ALA A CA 1
ATOM 10157 C C . ALA A 1 594 ? 19.512 9.071 46.353 1.00 10.60 594 ALA A C 1
ATOM 10158 O O . ALA A 1 594 ? 18.860 10.094 46.106 1.00 11.79 594 ALA A O 1
ATOM 10165 N N . ALA A 1 595 ? 20.496 9.066 47.260 1.00 10.31 595 ALA A N 1
ATOM 10166 C CA . ALA A 1 595 ? 20.846 10.316 47.918 1.00 10.75 595 ALA A CA 1
ATOM 10167 C C . ALA A 1 595 ? 21.427 11.294 46.924 1.00 10.04 595 ALA A C 1
ATOM 10168 O O . ALA A 1 595 ? 21.113 12.485 46.964 1.00 10.42 595 ALA A O 1
ATOM 10175 N N . TYR A 1 596 ? 22.270 10.803 46.014 1.00 10.31 596 TYR A N 1
ATOM 10176 C CA . TYR A 1 596 ? 22.822 11.677 44.992 1.00 9.51 596 TYR A CA 1
ATOM 10177 C C . TYR A 1 596 ? 21.704 12.226 44.102 1.00 8.85 596 TYR A C 1
ATOM 10178 O O . TYR A 1 596 ? 21.636 13.423 43.818 1.00 8.81 596 TYR A O 1
ATOM 10196 N N A ARG A 1 597 ? 20.796 11.367 43.644 0.48 8.83 597 ARG A N 1
ATOM 10197 N N B ARG A 1 597 ? 20.818 11.350 43.640 0.52 8.97 597 ARG A N 1
ATOM 10198 C CA A ARG A 1 597 ? 19.728 11.849 42.768 0.48 8.90 597 ARG A CA 1
ATOM 10199 C CA B ARG A 1 597 ? 19.735 11.805 42.778 0.52 9.17 597 ARG A CA 1
ATOM 10200 C C A ARG A 1 597 ? 18.837 12.868 43.476 0.48 9.24 597 ARG A C 1
ATOM 10201 C C B ARG A 1 597 ? 18.884 12.862 43.475 0.52 9.29 597 ARG A C 1
ATOM 10202 O O A ARG A 1 597 ? 18.383 13.846 42.859 0.48 9.60 597 ARG A O 1
ATOM 10203 O O B ARG A 1 597 ? 18.536 13.887 42.870 0.52 9.73 597 ARG A O 1
ATOM 10244 N N A GLU A 1 598 ? 18.574 12.651 44.767 0.85 9.76 598 GLU A N 1
ATOM 10245 N N B GLU A 1 598 ? 18.540 12.631 44.746 0.15 10.01 598 GLU A N 1
ATOM 10246 C CA A GLU A 1 598 ? 17.795 13.592 45.560 0.85 10.61 598 GLU A CA 1
ATOM 10247 C CA B GLU A 1 598 ? 17.779 13.622 45.498 0.15 10.85 598 GLU A CA 1
ATOM 10248 C C A GLU A 1 598 ? 18.528 14.913 45.729 0.85 10.13 598 GLU A C 1
ATOM 10249 C C B GLU A 1 598 ? 18.537 14.937 45.590 0.15 10.15 598 GLU A C 1
ATOM 10250 O O A GLU A 1 598 ? 17.891 15.970 45.816 0.85 10.61 598 GLU A O 1
ATOM 10251 O O B GLU A 1 598 ? 17.940 16.015 45.483 0.15 10.08 598 GLU A O 1
ATOM 10274 N N . SER A 1 599 ? 19.856 14.871 45.784 1.00 9.64 599 SER A N 1
ATOM 10275 C CA . SER A 1 599 ? 20.631 16.096 45.922 1.00 10.06 599 SER A CA 1
ATOM 10276 C C . SER A 1 599 ? 20.537 16.958 44.676 1.00 10.10 599 SER A C 1
ATOM 10277 O O . SER A 1 599 ? 20.712 18.173 44.746 1.00 12.09 599 SER A O 1
ATOM 10286 N N . VAL A 1 600 ? 20.289 16.343 43.526 1.00 8.03 600 VAL A N 1
ATOM 10287 C CA . VAL A 1 600 ? 20.229 17.035 42.243 1.00 7.46 600 VAL A CA 1
ATOM 10288 C C . VAL A 1 600 ? 18.803 17.463 41.921 1.00 7.29 600 VAL A C 1
ATOM 10289 O O . VAL A 1 600 ? 18.549 18.616 41.556 1.00 7.50 600 VAL A O 1
ATOM 10302 N N . LEU A 1 601 ? 17.869 16.510 42.039 1.00 7.54 601 LEU A N 1
ATOM 10303 C CA . LEU A 1 601 ? 16.449 16.683 41.756 1.00 7.92 601 LEU A CA 1
ATOM 10304 C C . LEU A 1 601 ? 15.661 16.333 43.014 1.00 8.53 601 LEU A C 1
ATOM 10305 O O . LEU A 1 601 ? 15.102 15.236 43.135 1.00 9.97 601 LEU A O 1
ATOM 10321 N N . PRO A 1 602 ? 15.585 17.243 43.975 1.00 8.78 602 PRO A N 1
ATOM 10322 C CA . PRO A 1 602 ? 14.872 16.925 45.217 1.00 9.81 602 PRO A CA 1
ATOM 10323 C C . PRO A 1 602 ? 13.402 16.640 44.951 1.00 9.89 602 PRO A C 1
ATOM 10324 O O . PRO A 1 602 ? 12.722 17.381 44.242 1.00 9.98 602 PRO A O 1
ATOM 10335 N N . LYS A 1 603 ? 12.907 15.580 45.580 1.00 10.74 603 LYS A N 1
ATOM 10336 C CA . LYS A 1 603 ? 11.541 15.136 45.320 1.00 12.05 603 LYS A CA 1
ATOM 10337 C C . LYS A 1 603 ? 10.506 16.176 45.725 1.00 12.24 603 LYS A C 1
ATOM 10338 O O . LYS A 1 603 ? 9.423 16.224 45.137 1.00 13.31 603 LYS A O 1
ATOM 10357 N N . ALA A 1 604 ? 10.821 17.037 46.690 1.00 12.04 604 ALA A N 1
ATOM 10358 C CA . ALA A 1 604 ? 9.860 18.040 47.111 1.00 13.42 604 ALA A CA 1
ATOM 10359 C C . ALA A 1 604 ? 9.720 19.176 46.117 1.00 12.68 604 ALA A C 1
ATOM 10360 O O . ALA A 1 604 ? 8.765 19.948 46.218 1.00 15.39 604 ALA A O 1
ATOM 10367 N N . VAL A 1 605 ? 10.662 19.327 45.191 1.00 10.83 605 VAL A N 1
ATOM 10368 C CA . VAL A 1 605 ? 10.666 20.451 44.259 1.00 11.09 605 VAL A CA 1
ATOM 10369 C C . VAL A 1 605 ? 10.048 19.961 42.957 1.00 11.49 605 VAL A C 1
ATOM 10370 O O . VAL A 1 605 ? 10.688 19.254 42.188 1.00 13.72 605 VAL A O 1
ATOM 10383 N N . THR A 1 606 ? 8.786 20.326 42.729 1.00 11.23 606 THR A N 1
ATOM 10384 C CA . THR A 1 606 ? 8.053 19.892 41.550 1.00 11.81 606 THR A CA 1
ATOM 10385 C C . THR A 1 606 ? 8.122 20.895 40.408 1.00 9.80 606 THR A C 1
ATOM 10386 O O . THR A 1 606 ? 7.793 20.536 39.277 1.00 10.19 606 THR A O 1
ATOM 10397 N N . ALA A 1 607 ? 8.553 22.130 40.669 1.00 8.88 607 ALA A N 1
ATOM 10398 C CA . ALA A 1 607 ? 8.615 23.171 39.641 1.00 8.58 607 ALA A CA 1
ATOM 10399 C C . ALA A 1 607 ? 9.916 22.982 38.868 1.00 7.44 607 ALA A C 1
ATOM 10400 O O . ALA A 1 607 ? 10.946 23.596 39.147 1.00 8.17 607 ALA A O 1
ATOM 10407 N N . ARG A 1 608 ? 9.853 22.093 37.884 1.00 7.52 608 ARG A N 1
ATOM 10408 C CA . ARG A 1 608 ? 10.984 21.678 37.065 1.00 7.10 608 ARG A CA 1
ATOM 10409 C C . ARG A 1 608 ? 10.702 22.027 35.609 1.00 6.50 608 ARG A C 1
ATOM 10410 O O . ARG A 1 608 ? 9.612 21.733 35.111 1.00 7.90 608 ARG A O 1
ATOM 10431 N N . VAL A 1 609 ? 11.676 22.644 34.943 1.00 6.25 609 VAL A N 1
ATOM 10432 C CA . VAL A 1 609 ? 11.564 23.048 33.546 1.00 6.19 609 VAL A CA 1
ATOM 10433 C C . VAL A 1 609 ? 12.684 22.363 32.781 1.00 5.55 609 VAL A C 1
ATOM 10434 O O . VAL A 1 609 ? 13.858 22.666 33.009 1.00 6.46 609 VAL A O 1
ATOM 10447 N N . ALA A 1 610 ? 12.341 21.442 31.887 1.00 5.76 610 ALA A N 1
ATOM 10448 C CA . ALA A 1 610 ? 13.336 20.815 31.023 1.00 5.86 610 ALA A CA 1
ATOM 10449 C C . ALA A 1 610 ? 13.540 21.670 29.779 1.00 5.71 610 ALA A C 1
ATOM 10450 O O . ALA A 1 610 ? 12.583 22.238 29.246 1.00 7.27 610 ALA A O 1
ATOM 10457 N N . VAL A 1 611 ? 14.791 21.763 29.314 1.00 5.64 611 VAL A N 1
ATOM 10458 C CA . VAL A 1 611 ? 15.136 22.564 28.147 1.00 5.89 611 VAL A CA 1
ATOM 10459 C C . VAL A 1 611 ? 16.057 21.722 27.263 1.00 5.56 611 VAL A C 1
ATOM 10460 O O . VAL A 1 611 ? 17.190 21.421 27.649 1.00 6.13 611 VAL A O 1
ATOM 10473 N N . GLU A 1 612 ? 15.581 21.359 26.075 1.00 5.63 612 GLU A N 1
ATOM 10474 C CA . GLU A 1 612 ? 16.338 20.523 25.152 1.00 5.65 612 GLU A CA 1
ATOM 10475 C C . GLU A 1 612 ? 15.718 20.665 23.774 1.00 5.42 612 GLU A C 1
ATOM 10476 O O . GLU A 1 612 ? 14.498 20.537 23.646 1.00 5.81 612 GLU A O 1
ATOM 10488 N N . ALA A 1 613 ? 16.555 20.851 22.748 1.00 5.66 613 ALA A N 1
ATOM 10489 C CA . ALA A 1 613 ? 16.069 20.941 21.364 1.00 6.06 613 ALA A CA 1
ATOM 10490 C C . ALA A 1 613 ? 15.840 19.535 20.798 1.00 6.13 613 ALA A C 1
ATOM 10491 O O . ALA A 1 613 ? 16.448 19.119 19.820 1.00 7.71 613 ALA A O 1
ATOM 10498 N N . GLY A 1 614 ? 14.920 18.824 21.436 1.00 6.05 614 GLY A N 1
ATOM 10499 C CA . GLY A 1 614 ? 14.516 17.488 21.056 1.00 6.73 614 GLY A CA 1
ATOM 10500 C C . GLY A 1 614 ? 13.107 17.260 21.543 1.00 5.85 614 GLY A C 1
ATOM 10501 O O . GLY A 1 614 ? 12.509 18.117 22.185 1.00 6.36 614 GLY A O 1
ATOM 10505 N N . ILE A 1 615 ? 12.558 16.086 21.239 1.00 5.92 615 ILE A N 1
ATOM 10506 C CA . ILE A 1 615 ? 11.141 15.855 21.473 1.00 5.73 615 ILE A CA 1
ATOM 10507 C C . ILE A 1 615 ? 10.804 16.037 22.954 1.00 5.86 615 ILE A C 1
ATOM 10508 O O . ILE A 1 615 ? 11.472 15.523 23.860 1.00 6.21 615 ILE A O 1
ATOM 10524 N N . ALA A 1 616 ? 9.733 16.778 23.203 1.00 5.94 616 ALA A N 1
ATOM 10525 C CA . ALA A 1 616 ? 9.379 17.152 24.561 1.00 6.74 616 ALA A CA 1
ATOM 10526 C C . ALA A 1 616 ? 8.961 15.950 25.390 1.00 6.84 616 ALA A C 1
ATOM 10527 O O . ALA A 1 616 ? 9.226 15.905 26.588 1.00 7.75 616 ALA A O 1
ATOM 10534 N N A ASP A 1 617 ? 8.277 14.973 24.776 0.70 7.00 617 ASP A N 1
ATOM 10535 N N B ASP A 1 617 ? 8.284 14.983 24.774 0.30 7.98 617 ASP A N 1
ATOM 10536 C CA A ASP A 1 617 ? 7.602 13.918 25.527 0.70 8.31 617 ASP A CA 1
ATOM 10537 C CA B ASP A 1 617 ? 7.622 13.925 25.528 0.30 9.42 617 ASP A CA 1
ATOM 10538 C C A ASP A 1 617 ? 8.548 13.089 26.386 0.70 7.94 617 ASP A C 1
ATOM 10539 C C B ASP A 1 617 ? 8.578 13.204 26.465 0.30 8.59 617 ASP A C 1
ATOM 10540 O O A ASP A 1 617 ? 8.105 12.458 27.352 0.70 9.20 617 ASP A O 1
ATOM 10541 O O B ASP A 1 617 ? 8.194 12.798 27.569 0.30 9.22 617 ASP A O 1
ATOM 10558 N N . TYR A 1 618 ? 9.833 13.037 26.049 1.00 7.01 618 TYR A N 1
ATOM 10559 C CA . TYR A 1 618 ? 10.768 12.293 26.873 1.00 7.38 618 TYR A CA 1
ATOM 10560 C C . TYR A 1 618 ? 10.797 12.820 28.306 1.00 6.03 618 TYR A C 1
ATOM 10561 O O . TYR A 1 618 ? 10.944 12.061 29.276 1.00 6.78 618 TYR A O 1
ATOM 10580 N N . TRP A 1 619 ? 10.727 14.136 28.450 1.00 6.08 619 TRP A N 1
ATOM 10581 C CA . TRP A 1 619 ? 11.123 14.804 29.679 1.00 6.13 619 TRP A CA 1
ATOM 10582 C C . TRP A 1 619 ? 10.113 14.694 30.803 1.00 5.91 619 TRP A C 1
ATOM 10583 O O . TRP A 1 619 ? 10.445 15.051 31.933 1.00 6.49 619 TRP A O 1
ATOM 10604 N N . TYR A 1 620 ? 8.921 14.164 30.544 1.00 6.42 620 TYR A N 1
ATOM 10605 C CA . TYR A 1 620 ? 7.999 13.849 31.632 1.00 6.80 620 TYR A CA 1
ATOM 10606 C C . TYR A 1 620 ? 8.643 12.929 32.654 1.00 6.63 620 TYR A C 1
ATOM 10607 O O . TYR A 1 620 ? 8.255 12.948 33.822 1.00 7.65 620 TYR A O 1
ATOM 10625 N N A LYS A 1 621 ? 9.607 12.104 32.257 0.52 6.76 621 LYS A N 1
ATOM 10626 N N B LYS A 1 621 ? 9.629 12.133 32.246 0.48 6.78 621 LYS A N 1
ATOM 10627 C CA A LYS A 1 621 ? 10.285 11.262 33.232 0.52 7.49 621 LYS A CA 1
ATOM 10628 C CA B LYS A 1 621 ? 10.339 11.253 33.165 0.48 6.96 621 LYS A CA 1
ATOM 10629 C C A LYS A 1 621 ? 10.861 12.075 34.383 0.52 6.93 621 LYS A C 1
ATOM 10630 C C B LYS A 1 621 ? 10.988 12.012 34.317 0.48 6.51 621 LYS A C 1
ATOM 10631 O O A LYS A 1 621 ? 10.832 11.627 35.540 0.52 8.08 621 LYS A O 1
ATOM 10632 O O B LYS A 1 621 ? 11.132 11.454 35.416 0.48 6.97 621 LYS A O 1
ATOM 10669 N N . TYR A 1 622 ? 11.404 13.263 34.089 1.00 6.62 622 TYR A N 1
ATOM 10670 C CA . TYR A 1 622 ? 12.046 14.067 35.122 1.00 6.91 622 TYR A CA 1
ATOM 10671 C C . TYR A 1 622 ? 11.213 15.250 35.590 1.00 7.97 622 TYR A C 1
ATOM 10672 O O . TYR A 1 622 ? 11.453 15.742 36.699 1.00 9.67 622 TYR A O 1
ATOM 10691 N N . VAL A 1 623 ? 10.238 15.722 34.808 1.00 7.85 623 VAL A N 1
ATOM 10692 C CA . VAL A 1 623 ? 9.415 16.855 35.228 1.00 9.19 623 VAL A CA 1
ATOM 10693 C C . VAL A 1 623 ? 8.024 16.446 35.685 1.00 11.04 623 VAL A C 1
ATOM 10694 O O . VAL A 1 623 ? 7.330 17.264 36.297 1.00 14.18 623 VAL A O 1
ATOM 10707 N N . GLY A 1 624 ? 7.589 15.234 35.411 1.00 10.61 624 GLY A N 1
ATOM 10708 C CA . GLY A 1 624 ? 6.283 14.796 35.839 1.00 12.39 624 GLY A CA 1
ATOM 10709 C C . GLY A 1 624 ? 5.166 15.620 35.242 1.00 11.28 624 GLY A C 1
ATOM 10710 O O . GLY A 1 624 ? 5.280 16.153 34.139 1.00 13.47 624 GLY A O 1
ATOM 10714 N N . LEU A 1 625 ? 4.045 15.667 35.952 1.00 9.61 625 LEU A N 1
ATOM 10715 C CA . LEU A 1 625 ? 2.851 16.333 35.476 1.00 10.13 625 LEU A CA 1
ATOM 10716 C C . LEU A 1 625 ? 2.769 17.791 35.913 1.00 10.08 625 LEU A C 1
ATOM 10717 O O . LEU A 1 625 ? 1.846 18.482 35.485 1.00 12.45 625 LEU A O 1
ATOM 10733 N N . ASN A 1 626 ? 3.655 18.254 36.783 1.00 10.41 626 ASN A N 1
ATOM 10734 C CA . ASN A 1 626 ? 3.543 19.593 37.361 1.00 12.30 626 ASN A CA 1
ATOM 10735 C C . ASN A 1 626 ? 4.739 20.463 37.041 1.00 11.28 626 ASN A C 1
ATOM 10736 O O . ASN A 1 626 ? 5.042 21.397 37.776 1.00 12.89 626 ASN A O 1
ATOM 10747 N N . GLY A 1 627 ? 5.406 20.164 35.936 1.00 10.82 627 GLY A N 1
ATOM 10748 C CA . GLY A 1 627 ? 6.516 20.954 35.465 1.00 10.18 627 GLY A CA 1
ATOM 10749 C C . GLY A 1 627 ? 6.231 21.590 34.114 1.00 9.94 627 GLY A C 1
ATOM 10750 O O . GLY A 1 627 ? 5.085 21.880 33.754 1.00 12.25 627 GLY A O 1
ATOM 10754 N N . ALA A 1 628 ? 7.296 21.860 33.375 1.00 8.20 628 ALA A N 1
ATOM 10755 C CA . ALA A 1 628 ? 7.204 22.460 32.056 1.00 8.12 628 ALA A CA 1
ATOM 10756 C C . ALA A 1 628 ? 8.348 21.923 31.217 1.00 6.95 628 ALA A C 1
ATOM 10757 O O . ALA A 1 628 ? 9.392 21.528 31.746 1.00 7.23 628 ALA A O 1
ATOM 10764 N N . ILE A 1 629 ? 8.148 21.923 29.908 1.00 7.13 629 ILE A N 1
ATOM 10765 C CA . ILE A 1 629 ? 9.156 21.435 28.977 1.00 6.67 629 ILE A CA 1
ATOM 10766 C C . ILE A 1 629 ? 9.261 22.447 27.847 1.00 7.20 629 ILE A C 1
ATOM 10767 O O . ILE A 1 629 ? 8.254 22.772 27.210 1.00 9.05 629 ILE A O 1
ATOM 10783 N N . VAL A 1 630 ? 10.478 22.927 27.600 1.00 6.58 630 VAL A N 1
ATOM 10784 C CA . VAL A 1 630 ? 10.814 23.750 26.441 1.00 6.67 630 VAL A CA 1
ATOM 10785 C C . VAL A 1 630 ? 11.560 22.799 25.510 1.00 6.25 630 VAL A C 1
ATOM 10786 O O . VAL A 1 630 ? 12.745 22.552 25.660 1.00 6.99 630 VAL A O 1
ATOM 10799 N N . GLY A 1 631 ? 10.807 22.217 24.579 1.00 6.69 631 GLY A N 1
ATOM 10800 C CA . GLY A 1 631 ? 11.303 21.207 23.681 1.00 6.98 631 GLY A CA 1
ATOM 10801 C C . GLY A 1 631 ? 10.717 21.378 22.299 1.00 7.27 631 GLY A C 1
ATOM 10802 O O . GLY A 1 631 ? 10.073 22.383 21.989 1.00 9.50 631 GLY A O 1
ATOM 10806 N N A MET A 1 632 ? 11.009 20.422 21.426 0.83 8.64 632 MET A N 1
ATOM 10807 N N B MET A 1 632 ? 10.901 20.373 21.463 0.17 9.19 632 MET A N 1
ATOM 10808 C CA A MET A 1 632 ? 10.369 20.319 20.121 0.83 8.23 632 MET A CA 1
ATOM 10809 C CA B MET A 1 632 ? 10.312 20.371 20.140 0.17 10.09 632 MET A CA 1
ATOM 10810 C C A MET A 1 632 ? 9.129 19.425 20.203 0.83 7.73 632 MET A C 1
ATOM 10811 C C B MET A 1 632 ? 9.174 19.371 20.089 0.17 8.64 632 MET A C 1
ATOM 10812 O O A MET A 1 632 ? 9.101 18.435 20.940 0.83 8.39 632 MET A O 1
ATOM 10813 O O B MET A 1 632 ? 9.258 18.283 20.665 0.17 8.40 632 MET A O 1
ATOM 10840 N N . THR A 1 633 ? 8.110 19.760 19.400 1.00 7.73 633 THR A N 1
ATOM 10841 C CA . THR A 1 633 ? 6.941 18.912 19.241 1.00 8.91 633 THR A CA 1
ATOM 10842 C C . THR A 1 633 ? 6.637 18.641 17.780 1.00 8.31 633 THR A C 1
ATOM 10843 O O . THR A 1 633 ? 5.637 18.000 17.480 1.00 12.09 633 THR A O 1
ATOM 10855 N N . THR A 1 634 ? 7.487 19.099 16.876 1.00 6.49 634 THR A N 1
ATOM 10856 C CA . THR A 1 634 ? 7.296 19.046 15.442 1.00 6.33 634 THR A CA 1
ATOM 10857 C C . THR A 1 634 ? 8.619 18.682 14.796 1.00 5.67 634 THR A C 1
ATOM 10858 O O . THR A 1 634 ? 9.669 18.710 15.436 1.00 6.59 634 THR A O 1
ATOM 10869 N N . PHE A 1 635 ? 8.564 18.409 13.500 1.00 5.74 635 PHE A N 1
ATOM 10870 C CA . PHE A 1 635 ? 9.756 18.415 12.680 1.00 5.76 635 PHE A CA 1
ATOM 10871 C C . PHE A 1 635 ? 10.352 19.826 12.600 1.00 5.74 635 PHE A C 1
ATOM 10872 O O . PHE A 1 635 ? 9.698 20.829 12.900 1.00 6.56 635 PHE A O 1
ATOM 10889 N N . GLY A 1 636 ? 11.603 19.889 12.152 1.00 6.21 636 GLY A N 1
ATOM 10890 C CA . GLY A 1 636 ? 12.270 21.161 11.959 1.00 6.32 636 GLY A CA 1
ATOM 10891 C C . GLY A 1 636 ? 11.885 21.853 10.661 1.00 6.52 636 GLY A C 1
ATOM 10892 O O . GLY A 1 636 ? 10.873 21.554 10.038 1.00 7.51 636 GLY A O 1
ATOM 10896 N N A GLU A 1 637 ? 12.702 22.832 10.275 0.78 6.60 637 GLU A N 1
ATOM 10897 N N B GLU A 1 637 ? 12.731 22.801 10.256 0.22 7.61 637 GLU A N 1
ATOM 10898 C CA A GLU A 1 637 ? 12.521 23.627 9.062 0.78 6.38 637 GLU A CA 1
ATOM 10899 C CA B GLU A 1 637 ? 12.509 23.615 9.067 0.22 8.72 637 GLU A CA 1
ATOM 10900 C C A GLU A 1 637 ? 13.895 23.960 8.505 0.78 6.08 637 GLU A C 1
ATOM 10901 C C B GLU A 1 637 ? 13.860 24.072 8.531 0.22 7.74 637 GLU A C 1
ATOM 10902 O O A GLU A 1 637 ? 14.878 24.024 9.238 0.78 6.65 637 GLU A O 1
ATOM 10903 O O B GLU A 1 637 ? 14.801 24.281 9.298 0.22 7.61 637 GLU A O 1
ATOM 10926 N N . SER A 1 638 ? 13.948 24.241 7.209 1.00 7.04 638 SER A N 1
ATOM 10927 C CA . SER A 1 638 ? 15.192 24.681 6.573 1.00 6.90 638 SER A CA 1
ATOM 10928 C C . SER A 1 638 ? 15.374 26.189 6.732 1.00 7.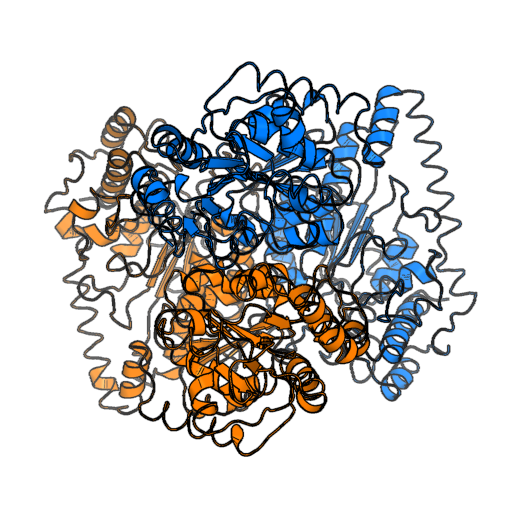25 638 SER A C 1
ATOM 10929 O O . SER A 1 638 ? 14.681 26.977 6.092 1.00 8.83 638 SER A O 1
ATOM 10938 N N . ALA A 1 639 ? 16.315 26.592 7.578 1.00 7.11 639 ALA A N 1
ATOM 10939 C CA . ALA A 1 639 ? 16.651 27.989 7.811 1.00 7.28 639 ALA A CA 1
ATOM 10940 C C . ALA A 1 639 ? 17.945 28.033 8.604 1.00 7.23 639 ALA A C 1
ATOM 10941 O O . ALA A 1 639 ? 18.358 27.023 9.195 1.00 7.49 639 ALA A O 1
ATOM 10948 N N . PRO A 1 640 ? 18.575 29.204 8.702 1.00 7.85 640 PRO A N 1
ATOM 10949 C CA . PRO A 1 640 ? 19.727 29.348 9.594 1.00 8.47 640 PRO A CA 1
ATOM 10950 C C . PRO A 1 640 ? 19.370 28.968 11.025 1.00 8.13 640 PRO A C 1
ATOM 10951 O O . PRO A 1 640 ? 18.288 29.279 11.518 1.00 8.15 640 PRO A O 1
ATOM 10962 N N . ALA A 1 641 ? 20.332 28.352 11.710 1.00 8.23 641 ALA A N 1
ATOM 10963 C CA . ALA A 1 641 ? 20.098 27.840 13.051 1.00 8.72 641 ALA A CA 1
ATOM 10964 C C . ALA A 1 641 ? 19.598 28.898 14.024 1.00 8.99 641 ALA A C 1
ATOM 10965 O O . ALA A 1 641 ? 18.706 28.616 14.839 1.00 9.05 641 ALA A O 1
ATOM 10972 N N A GLU A 1 642 ? 20.173 30.103 14.006 0.41 9.30 642 GLU A N 1
ATOM 10973 N N B GLU A 1 642 ? 20.190 30.096 13.990 0.34 10.75 642 GLU A N 1
ATOM 10974 N N C GLU A 1 642 ? 20.162 30.099 13.985 0.25 10.28 642 GLU A N 1
ATOM 10975 C CA A GLU A 1 642 ? 19.737 31.097 14.982 0.41 10.30 642 GLU A CA 1
ATOM 10976 C CA B GLU A 1 642 ? 19.821 31.128 14.952 0.34 13.06 642 GLU A CA 1
ATOM 10977 C CA C GLU A 1 642 ? 19.774 31.116 14.953 0.25 12.18 642 GLU A CA 1
ATOM 10978 C C A GLU A 1 642 ? 18.250 31.381 14.829 0.41 9.19 642 GLU A C 1
ATOM 10979 C C B GLU A 1 642 ? 18.345 31.464 14.837 0.34 11.42 642 GLU A C 1
ATOM 10980 C C C GLU A 1 642 ? 18.295 31.451 14.804 0.25 11.31 642 GLU A C 1
ATOM 10981 O O A GLU A 1 642 ? 17.525 31.517 15.825 0.41 9.96 642 GLU A O 1
ATOM 10982 O O B GLU A 1 642 ? 17.678 31.746 15.841 0.34 11.63 642 GLU A O 1
ATOM 10983 O O C GLU A 1 642 ? 17.583 31.633 15.794 0.25 11.44 642 GLU A O 1
ATOM 11017 N N A LEU A 1 643 ? 17.777 31.476 13.584 0.49 9.07 643 LEU A N 1
ATOM 11018 N N B LEU A 1 643 ? 17.825 31.469 13.610 0.51 10.70 643 LEU A N 1
ATOM 11019 C CA A LEU A 1 643 ? 16.370 31.756 13.332 0.49 9.21 643 LEU A CA 1
ATOM 11020 C CA B LEU A 1 643 ? 16.415 31.752 13.402 0.51 10.40 643 LEU A CA 1
ATOM 11021 C C A LEU A 1 643 ? 15.482 30.571 13.673 0.49 9.12 643 LEU A C 1
ATOM 11022 C C B LEU A 1 643 ? 15.556 30.579 13.842 0.51 9.17 643 LEU A C 1
ATOM 11023 O O A LEU A 1 643 ? 14.314 30.764 14.022 0.49 9.73 643 LEU A O 1
ATOM 11024 O O B LEU A 1 643 ? 14.495 30.778 14.446 0.51 8.61 643 LEU A O 1
ATOM 11055 N N . LEU A 1 644 ? 16.002 29.348 13.568 1.00 8.25 644 LEU A N 1
ATOM 11056 C CA . LEU A 1 644 ? 15.249 28.184 14.021 1.00 7.89 644 LEU A CA 1
ATOM 11057 C C . LEU A 1 644 ? 15.116 28.154 15.534 1.00 7.58 644 LEU A C 1
ATOM 11058 O O . LEU A 1 644 ? 14.038 27.861 16.057 1.00 7.99 644 LEU A O 1
ATOM 11075 N N . PHE A 1 645 ? 16.194 28.437 16.259 1.00 8.02 645 PHE A N 1
ATOM 11076 C CA . PHE A 1 645 ? 16.067 28.440 17.711 1.00 8.18 645 PHE A CA 1
ATOM 11077 C C . PHE A 1 645 ? 15.032 29.465 18.158 1.00 8.68 645 PHE A C 1
ATOM 11078 O O . PHE A 1 645 ? 14.231 29.204 19.068 1.00 9.11 645 PHE A O 1
ATOM 11095 N N A GLU A 1 646 ? 15.026 30.635 17.530 0.47 8.75 646 GLU A N 1
ATOM 11096 N N B GLU A 1 646 ? 15.010 30.635 17.508 0.53 8.71 646 GLU A N 1
ATOM 11097 C CA A GLU A 1 646 ? 14.037 31.636 17.890 0.47 9.92 646 GLU A CA 1
ATOM 11098 C CA B GLU A 1 646 ? 13.982 31.628 17.801 0.53 10.08 646 GLU A CA 1
ATOM 11099 C C A GLU A 1 646 ? 12.625 31.140 17.608 0.47 9.65 646 GLU A C 1
ATOM 11100 C C B GLU A 1 646 ? 12.592 31.121 17.421 0.53 9.52 646 GLU A C 1
ATOM 11101 O O A GLU A 1 646 ? 11.749 31.184 18.481 0.47 10.77 646 GLU A O 1
ATOM 11102 O O B GLU A 1 646 ? 11.634 31.255 18.191 0.53 11.01 646 GLU A O 1
ATOM 11125 N N A GLU A 1 647 ? 12.393 30.651 16.389 0.49 9.42 647 GLU A N 1
ATOM 11126 N N B GLU A 1 647 ? 12.469 30.529 16.231 0.51 9.34 647 GLU A N 1
ATOM 11127 C CA A GLU A 1 647 ? 11.059 30.235 15.979 0.49 10.52 647 GLU A CA 1
ATOM 11128 C CA B GLU A 1 647 ? 11.177 30.072 15.725 0.51 9.68 647 GLU A CA 1
ATOM 11129 C C A GLU A 1 647 ? 10.516 29.137 16.873 0.49 8.85 647 GLU A C 1
ATOM 11130 C C B GLU A 1 647 ? 10.545 29.032 16.637 0.51 8.99 647 GLU A C 1
ATOM 11131 O O A GLU A 1 647 ? 9.324 29.121 17.195 0.49 9.26 647 GLU A O 1
ATOM 11132 O O B GLU A 1 647 ? 9.315 28.962 16.743 0.51 9.91 647 GLU A O 1
ATOM 11155 N N . PHE A 1 648 ? 11.366 28.194 17.260 1.00 8.05 648 PHE A N 1
ATOM 11156 C CA . PHE A 1 648 ? 10.917 27.053 18.040 1.00 7.98 648 PHE A CA 1
ATOM 11157 C C . PHE A 1 648 ? 10.948 27.299 19.545 1.00 8.17 648 PHE A C 1
ATOM 11158 O O . PHE A 1 648 ? 10.636 26.383 20.313 1.00 9.25 648 PHE A O 1
ATOM 11176 N N . GLY A 1 649 ? 11.240 28.525 19.986 1.00 8.03 649 GLY A N 1
ATOM 11177 C CA . GLY A 1 649 ? 11.071 28.877 21.378 1.00 8.40 649 GLY A CA 1
ATOM 11178 C C . GLY A 1 649 ? 12.289 28.690 22.258 1.00 7.58 649 GLY A C 1
ATOM 11179 O O . GLY A 1 649 ? 12.169 28.774 23.491 1.00 7.93 649 GLY A O 1
ATOM 11183 N N . PHE A 1 650 ? 13.455 28.476 21.668 1.00 7.15 650 PHE A N 1
ATOM 11184 C CA . PHE A 1 650 ? 14.694 28.340 22.423 1.00 7.26 650 PHE A CA 1
ATOM 11185 C C . PHE A 1 650 ? 15.320 29.715 22.595 1.00 7.72 650 PHE A C 1
ATOM 11186 O O . PHE A 1 650 ? 16.367 30.028 22.045 1.00 9.06 650 PHE A O 1
ATOM 11203 N N . THR A 1 651 ? 14.605 30.536 23.362 1.00 8.12 651 THR A N 1
ATOM 11204 C CA . THR A 1 651 ? 14.984 31.902 23.652 1.00 8.67 651 THR A CA 1
ATOM 11205 C C . THR A 1 651 ? 14.903 32.119 25.157 1.00 8.20 651 THR A C 1
ATOM 11206 O O . THR A 1 651 ? 14.126 31.468 25.857 1.00 8.17 651 THR A O 1
ATOM 11217 N N . VAL A 1 652 ? 15.702 33.066 25.650 1.00 8.84 652 VAL A N 1
ATOM 11218 C CA . VAL A 1 652 ? 15.632 33.380 27.075 1.00 9.50 652 VAL A CA 1
ATOM 11219 C C . VAL A 1 652 ? 14.228 33.816 27.451 1.00 9.47 652 VAL A C 1
ATOM 11220 O O . VAL A 1 652 ? 13.694 33.396 28.482 1.00 9.93 652 VAL A O 1
ATOM 11233 N N . ASP A 1 653 ? 13.610 34.670 26.632 1.00 10.57 653 ASP A N 1
ATOM 11234 C CA . ASP A 1 653 ? 12.272 35.149 26.954 1.00 11.82 653 ASP A CA 1
ATOM 11235 C C . ASP A 1 653 ? 11.290 34.002 27.121 1.00 10.69 653 ASP A C 1
ATOM 11236 O O . ASP A 1 653 ? 10.471 34.008 28.048 1.00 11.34 653 ASP A O 1
ATOM 11245 N N . ASN A 1 654 ? 11.315 33.024 26.203 1.00 10.20 654 ASN A N 1
ATOM 11246 C CA . ASN A 1 654 ? 10.346 31.947 26.298 1.00 9.39 654 ASN A CA 1
ATOM 11247 C C . ASN A 1 654 ? 10.653 31.038 27.478 1.00 8.93 654 ASN A C 1
ATOM 11248 O O . ASN A 1 654 ? 9.733 30.590 28.165 1.00 9.74 654 ASN A O 1
ATOM 11259 N N . VAL A 1 655 ? 11.931 30.727 27.716 1.00 8.24 655 VAL A N 1
ATOM 11260 C CA . VAL A 1 655 ? 12.247 29.865 28.843 1.00 7.67 655 VAL A CA 1
ATOM 11261 C C . VAL A 1 655 ? 11.846 30.539 30.149 1.00 8.16 655 VAL A C 1
ATOM 11262 O O . VAL A 1 655 ? 11.258 29.905 31.031 1.00 8.77 655 VAL A O 1
ATOM 11275 N N . VAL A 1 656 ? 12.151 31.829 30.287 1.00 8.31 656 VAL A N 1
ATOM 11276 C CA . VAL A 1 656 ? 11.753 32.555 31.488 1.00 8.73 656 VAL A CA 1
ATOM 11277 C C . VAL A 1 656 ? 10.234 32.598 31.607 1.00 9.25 656 VAL A C 1
ATOM 11278 O O . VAL A 1 656 ? 9.685 32.418 32.695 1.00 9.79 656 VAL A O 1
ATOM 11291 N N . ALA A 1 657 ? 9.533 32.864 30.493 1.00 10.36 657 ALA A N 1
ATOM 11292 C CA . ALA A 1 657 ? 8.077 32.929 30.536 1.00 11.49 657 ALA A CA 1
ATOM 11293 C C . ALA A 1 657 ? 7.480 31.600 30.972 1.00 10.68 657 ALA A C 1
ATOM 11294 O O . ALA A 1 657 ? 6.528 31.571 31.759 1.00 11.44 657 ALA A O 1
ATOM 11301 N N A LYS A 1 658 ? 8.022 30.488 30.467 0.63 10.45 658 LYS A N 1
ATOM 11302 N N B LYS A 1 658 ? 7.998 30.486 30.449 0.37 11.05 658 LYS A N 1
ATOM 11303 C CA A LYS A 1 658 ? 7.482 29.191 30.842 0.63 10.70 658 LYS A CA 1
ATOM 11304 C CA B LYS A 1 658 ? 7.466 29.194 30.866 0.37 11.73 658 LYS A CA 1
ATOM 11305 C C A LYS A 1 658 ? 7.761 28.884 32.310 0.63 9.74 658 LYS A C 1
ATOM 11306 C C B LYS A 1 658 ? 7.727 28.952 32.345 0.37 10.24 658 LYS A C 1
ATOM 11307 O O A LYS A 1 658 ? 6.921 28.284 32.990 0.63 10.59 658 LYS A O 1
ATOM 11308 O O B LYS A 1 658 ? 6.849 28.463 33.064 0.37 10.36 658 LYS A O 1
ATOM 11345 N N . ALA A 1 659 ? 8.919 29.315 32.824 1.00 9.30 659 ALA A N 1
ATOM 11346 C CA . ALA A 1 659 ? 9.221 29.140 34.239 1.00 9.03 659 ALA A CA 1
ATOM 11347 C C . ALA A 1 659 ? 8.298 29.985 35.114 1.00 8.72 659 ALA A C 1
ATOM 11348 O O . ALA A 1 659 ? 7.804 29.518 36.146 1.00 9.67 659 ALA A O 1
ATOM 11356 N N . LYS A 1 660 ? 8.057 31.234 34.710 1.00 9.46 660 LYS A N 1
ATOM 11357 C CA . LYS A 1 660 ? 7.174 32.094 35.497 1.00 10.37 660 LYS A CA 1
ATOM 11358 C C . LYS A 1 660 ? 5.751 31.575 35.476 1.00 11.24 660 LYS A C 1
ATOM 11359 O O . LYS A 1 660 ? 5.053 31.619 36.499 1.00 11.77 660 LYS A O 1
ATOM 11378 N N A GLU A 1 661 ? 5.276 31.118 34.316 0.24 13.32 661 GLU A N 1
ATOM 11379 N N B GLU A 1 661 ? 5.301 31.081 34.321 0.76 11.82 661 GLU A N 1
ATOM 11380 C CA A GLU A 1 661 ? 3.940 30.537 34.255 0.24 15.27 661 GLU A CA 1
ATOM 11381 C CA B GLU A 1 661 ? 3.961 30.521 34.244 0.76 13.01 661 GLU A CA 1
ATOM 11382 C C A GLU A 1 661 ? 3.841 29.360 35.210 0.24 15.19 661 GLU A C 1
ATOM 11383 C C B GLU A 1 661 ? 3.849 29.354 35.197 0.76 12.79 661 GLU A C 1
ATOM 11384 O O A GLU A 1 661 ? 2.874 29.234 35.973 0.24 15.81 661 GLU A O 1
ATOM 11385 O O B GLU A 1 661 ? 2.841 29.192 35.903 0.76 14.53 661 GLU A O 1
ATOM 11408 N N A LEU A 1 662 ? 4.851 28.492 35.187 0.24 14.85 662 LEU A N 1
ATOM 11409 N N B LEU A 1 662 ? 4.895 28.540 35.240 0.76 11.92 662 LEU A N 1
ATOM 11410 C CA A LEU A 1 662 ? 4.900 27.378 36.121 0.24 14.75 662 LEU A CA 1
ATOM 11411 C CA B LEU A 1 662 ? 4.897 27.382 36.102 0.76 12.70 662 LEU A CA 1
ATOM 11412 C C A LEU A 1 662 ? 4.784 27.878 37.551 0.24 14.24 662 LEU A C 1
ATOM 11413 C C B LEU A 1 662 ? 4.877 27.795 37.565 0.76 13.70 662 LEU A C 1
ATOM 11414 O O A LEU A 1 662 ? 3.912 27.438 38.310 0.24 14.61 662 LEU A O 1
ATOM 11415 O O B LEU A 1 662 ? 4.136 27.214 38.367 0.76 15.80 662 LEU A O 1
ATOM 11446 N N . LEU A 1 663 ? 5.648 28.825 37.929 1.00 13.48 663 LEU A N 1
ATOM 11447 C CA . LEU A 1 663 ? 5.690 29.287 39.312 1.00 14.57 663 LEU A CA 1
ATOM 11448 C C . LEU A 1 663 ? 4.402 29.971 39.737 1.00 16.89 663 LEU A C 1
ATOM 11449 O O . LEU A 1 663 ? 4.017 29.868 40.905 1.00 18.84 663 LEU A O 1
ATOM 11466 N N A HIS A 1 664 ? 3.738 30.688 38.822 0.73 15.73 664 HIS A N 1
ATOM 11467 C CA A HIS A 1 664 ? 2.442 31.285 39.108 0.73 18.51 664 HIS A CA 1
ATOM 11468 C C A HIS A 1 664 ? 1.368 30.221 39.262 0.73 22.84 664 HIS A C 1
ATOM 11469 O O A HIS A 1 664 ? 0.280 30.535 39.752 0.73 24.40 664 HIS A O 1
ATOM 11482 N N A HIS A 1 665 ? 1.661 28.987 38.835 0.73 27.24 665 HIS A N 1
ATOM 11483 C CA A HIS A 1 665 ? 0.801 27.803 38.951 0.73 32.72 665 HIS A CA 1
ATOM 11484 C C A HIS A 1 665 ? -0.231 27.740 37.828 0.73 34.22 665 HIS A C 1
ATOM 11485 O O A HIS A 1 665 ? 0.054 27.217 36.748 0.73 34.74 665 HIS A O 1
ATOM 11498 N N . SER B 1 2 ? 20.199 29.491 -28.449 1.00 15.55 2 SER B N 1
ATOM 11499 C CA . SER B 1 2 ? 21.323 29.148 -27.585 1.00 14.16 2 SER B CA 1
ATOM 11500 C C . SER B 1 2 ? 21.689 27.708 -27.831 1.00 13.61 2 SER B C 1
ATOM 11501 O O . SER B 1 2 ? 20.853 26.906 -28.244 1.00 15.65 2 SER B O 1
ATOM 11508 N N . SER B 1 3 ? 22.929 27.363 -27.529 1.00 12.28 3 SER B N 1
ATOM 11509 C CA . SER B 1 3 ? 23.314 25.971 -27.592 1.00 11.15 3 SER B CA 1
ATOM 11510 C C . SER B 1 3 ? 22.738 25.220 -26.389 1.00 10.13 3 SER B C 1
ATOM 11511 O O . SER B 1 3 ? 22.346 25.809 -25.369 1.00 9.86 3 SER B O 1
ATOM 11519 N N . ARG B 1 4 ? 22.737 23.891 -26.492 1.00 10.21 4 ARG B N 1
ATOM 11520 C CA . ARG B 1 4 ? 22.282 23.085 -25.363 1.00 9.93 4 ARG B CA 1
ATOM 11521 C C . ARG B 1 4 ? 23.157 23.334 -24.141 1.00 9.05 4 ARG B C 1
ATOM 11522 O O . ARG B 1 4 ? 22.655 23.399 -23.020 1.00 9.12 4 ARG B O 1
ATOM 11543 N N A LYS B 1 5 ? 24.460 23.497 -24.342 0.58 9.07 5 LYS B N 1
ATOM 11544 N N B LYS B 1 5 ? 24.467 23.515 -24.340 0.42 9.16 5 LYS B N 1
ATOM 11545 C CA A LYS B 1 5 ? 25.350 23.781 -23.228 0.58 9.08 5 LYS B CA 1
ATOM 11546 C CA B LYS B 1 5 ? 25.361 23.787 -23.216 0.42 9.07 5 LYS B CA 1
ATOM 11547 C C A LYS B 1 5 ? 24.985 25.094 -22.550 0.58 8.34 5 LYS B C 1
ATOM 11548 C C B LYS B 1 5 ? 25.026 25.111 -22.545 0.42 8.62 5 LYS B C 1
ATOM 11549 O O A LYS B 1 5 ? 24.958 25.168 -21.317 0.58 8.08 5 LYS B O 1
ATOM 11550 O O B LYS B 1 5 ? 25.068 25.212 -21.314 0.42 8.56 5 LYS B O 1
ATOM 11587 N N . GLU B 1 6 ? 24.709 26.146 -23.330 1.00 8.46 6 GLU B N 1
ATOM 11588 C CA . GLU B 1 6 ? 24.290 27.411 -22.728 1.00 8.66 6 GLU B CA 1
ATOM 11589 C C . GLU B 1 6 ? 23.019 27.240 -21.902 1.00 7.92 6 GLU B C 1
ATOM 11590 O O . GLU B 1 6 ? 22.885 27.820 -20.813 1.00 8.47 6 GLU B O 1
ATOM 11603 N N . LEU B 1 7 ? 22.058 26.474 -22.419 1.00 7.89 7 LEU B N 1
ATOM 11604 C CA . LEU B 1 7 ? 20.825 26.248 -21.672 1.00 7.85 7 LEU B CA 1
ATOM 11605 C C . LEU B 1 7 ? 21.094 25.496 -20.377 1.00 7.22 7 LEU B C 1
ATOM 11606 O O . LEU B 1 7 ? 20.518 25.825 -19.338 1.00 7.99 7 LEU B O 1
ATOM 11622 N N . ALA B 1 8 ? 21.963 24.488 -20.419 1.00 7.22 8 ALA B N 1
ATOM 11623 C CA . ALA B 1 8 ? 22.361 23.786 -19.200 1.00 6.93 8 ALA B CA 1
ATOM 11624 C C . ALA B 1 8 ? 23.088 24.719 -18.238 1.00 6.84 8 ALA B C 1
ATOM 11625 O O . ALA B 1 8 ? 22.948 24.609 -17.013 1.00 7.10 8 ALA B O 1
ATOM 11632 N N . ASN B 1 9 ? 23.881 25.643 -18.774 1.00 6.93 9 ASN B N 1
ATOM 11633 C CA . ASN B 1 9 ? 24.620 26.565 -17.928 1.00 7.05 9 ASN B CA 1
ATOM 11634 C C . ASN B 1 9 ? 23.706 27.495 -17.147 1.00 7.09 9 ASN B C 1
ATOM 11635 O O . ASN B 1 9 ? 24.115 27.994 -16.098 1.00 7.53 9 ASN B O 1
ATOM 11646 N N . ALA B 1 10 ? 22.460 27.694 -17.589 1.00 6.96 10 ALA B N 1
ATOM 11647 C CA . ALA B 1 10 ? 21.522 28.460 -16.775 1.00 7.52 10 ALA B CA 1
ATOM 11648 C C . ALA B 1 10 ? 21.297 27.777 -15.438 1.00 7.29 10 ALA B C 1
ATOM 11649 O O . ALA B 1 10 ? 21.171 28.439 -14.409 1.00 7.91 10 ALA B O 1
ATOM 11656 N N . ILE B 1 11 ? 21.199 26.444 -15.442 1.00 7.08 11 ILE B N 1
ATOM 11657 C CA . ILE B 1 11 ? 21.088 25.684 -14.189 1.00 7.14 11 ILE B CA 1
ATOM 11658 C C . ILE B 1 11 ? 22.332 25.898 -13.339 1.00 6.97 11 ILE B C 1
ATOM 11659 O O . ILE B 1 11 ? 22.264 26.086 -12.117 1.00 7.14 11 ILE B O 1
ATOM 11675 N N . ARG B 1 12 ? 23.499 25.816 -13.970 1.00 6.65 12 ARG B N 1
ATOM 11676 C CA . ARG B 1 12 ? 24.745 25.987 -13.227 1.00 6.89 12 ARG B CA 1
ATOM 11677 C C . ARG B 1 12 ? 24.799 27.341 -12.546 1.00 6.78 12 ARG B C 1
ATOM 11678 O O . ARG B 1 12 ? 25.181 27.442 -11.375 1.00 7.27 12 ARG B O 1
ATOM 11699 N N . ALA B 1 13 ? 24.453 28.399 -13.285 1.00 7.02 13 ALA B N 1
ATOM 11700 C CA . ALA B 1 13 ? 24.504 29.748 -12.742 1.00 7.31 13 ALA B CA 1
ATOM 11701 C C . ALA B 1 13 ? 23.513 29.906 -11.597 1.00 7.00 13 ALA B C 1
ATOM 11702 O O . ALA B 1 13 ? 23.876 30.370 -10.511 1.00 7.61 13 ALA B O 1
ATOM 11709 N N . LEU B 1 14 ? 22.243 29.545 -11.818 1.00 6.91 14 LEU B N 1
ATOM 11710 C CA . LEU B 1 14 ? 21.261 29.715 -10.750 1.00 7.05 14 LEU B CA 1
ATOM 11711 C C . LEU B 1 14 ? 21.683 28.931 -9.516 1.00 6.75 14 LEU B C 1
ATOM 11712 O O . LEU B 1 14 ? 21.506 29.390 -8.389 1.00 7.28 14 LEU B O 1
ATOM 11728 N N . SER B 1 15 ? 22.219 27.726 -9.718 1.00 6.77 15 SER B N 1
ATOM 11729 C CA . SER B 1 15 ? 22.566 26.885 -8.590 1.00 6.88 15 SER B CA 1
ATOM 11730 C C . SER B 1 15 ? 23.731 27.459 -7.805 1.00 6.88 15 SER B C 1
ATOM 11731 O O . SER B 1 15 ? 23.655 27.587 -6.576 1.00 7.24 15 SER B O 1
ATOM 11739 N N . MET B 1 16 ? 24.832 27.799 -8.484 1.00 6.81 16 MET B N 1
ATOM 11740 C CA . MET B 1 16 ? 25.972 28.305 -7.728 1.00 7.30 16 MET B CA 1
ATOM 11741 C C . MET B 1 16 ? 25.632 29.629 -7.063 1.00 6.82 16 MET B C 1
ATOM 11742 O O . MET B 1 16 ? 26.077 29.904 -5.943 1.00 7.41 16 MET B O 1
ATOM 11756 N N . ASP B 1 17 ? 24.856 30.471 -7.745 1.00 7.13 17 ASP B N 1
ATOM 11757 C CA . ASP B 1 17 ? 24.523 31.786 -7.210 1.00 7.28 17 ASP B CA 1
ATOM 11758 C C . ASP B 1 17 ? 23.560 31.676 -6.028 1.00 7.17 17 ASP B C 1
ATOM 11759 O O . ASP B 1 17 ? 23.667 32.437 -5.060 1.00 7.28 17 ASP B O 1
ATOM 11768 N N . ALA B 1 18 ? 22.590 30.763 -6.096 1.00 6.86 18 ALA B N 1
ATOM 11769 C CA . ALA B 1 18 ? 21.637 30.630 -4.991 1.00 7.19 18 ALA B CA 1
ATOM 11770 C C . ALA B 1 18 ? 22.319 30.066 -3.755 1.00 6.98 18 ALA B C 1
ATOM 11771 O O . ALA B 1 18 ? 22.031 30.506 -2.632 1.00 7.48 18 ALA B O 1
ATOM 11778 N N . VAL B 1 19 ? 23.206 29.092 -3.942 1.00 6.95 19 VAL B N 1
ATOM 11779 C CA . VAL B 1 19 ? 24.017 28.583 -2.842 1.00 6.98 19 VAL B CA 1
ATOM 11780 C C . VAL B 1 19 ? 24.865 29.699 -2.257 1.00 6.98 19 VAL B C 1
ATOM 11781 O O . VAL B 1 19 ? 24.988 29.835 -1.036 1.00 7.76 19 VAL B O 1
ATOM 11794 N N . GLN B 1 20 ? 25.465 30.524 -3.120 1.00 7.29 20 GLN B N 1
ATOM 11795 C CA . GLN B 1 20 ? 26.332 31.581 -2.613 1.00 7.52 20 GLN B CA 1
ATOM 11796 C C . GLN B 1 20 ? 25.560 32.577 -1.761 1.00 7.70 20 GLN B C 1
ATOM 11797 O O . GLN B 1 20 ? 26.036 33.005 -0.708 1.00 8.25 20 GLN B O 1
ATOM 11811 N N . LYS B 1 21 ? 24.377 32.975 -2.223 1.00 7.88 21 LYS B N 1
ATOM 11812 C CA . LYS B 1 21 ? 23.585 33.948 -1.484 1.00 7.95 21 LYS B CA 1
ATOM 11813 C C . LYS B 1 21 ? 23.136 33.388 -0.138 1.00 8.11 21 LYS B C 1
ATOM 11814 O O . LYS B 1 21 ? 23.117 34.105 0.867 1.00 8.91 21 LYS B O 1
ATOM 11833 N N . ALA B 1 22 ? 22.779 32.101 -0.099 1.00 7.73 22 ALA B N 1
ATOM 11834 C CA . ALA B 1 22 ? 22.408 31.455 1.157 1.00 7.96 22 ALA B CA 1
ATOM 11835 C C . ALA B 1 22 ? 23.614 31.211 2.046 1.00 7.97 22 ALA B C 1
ATOM 11836 O O . ALA B 1 22 ? 23.456 30.914 3.237 1.00 8.95 22 ALA B O 1
ATOM 11843 N N . LYS B 1 23 ? 24.817 31.270 1.486 1.00 7.78 23 LYS B N 1
ATOM 11844 C CA . LYS B 1 23 ? 26.033 30.880 2.193 1.00 8.56 23 LYS B CA 1
ATOM 11845 C C . LYS B 1 23 ? 25.932 29.445 2.699 1.00 7.87 23 LYS B C 1
ATOM 11846 O O . LYS B 1 23 ? 26.508 29.086 3.728 1.00 9.22 23 LYS B O 1
ATOM 11865 N N . SER B 1 24 ? 25.228 28.596 1.956 1.00 7.58 24 SER B N 1
ATOM 11866 C CA . SER B 1 24 ? 24.901 27.251 2.408 1.00 7.20 24 SER B CA 1
ATOM 11867 C C . SER B 1 24 ? 24.366 26.476 1.225 1.00 6.97 24 SER B C 1
ATOM 11868 O O . SER B 1 24 ? 23.604 27.014 0.426 1.00 7.47 24 SER B O 1
ATOM 11876 N N . GLY B 1 25 ? 24.736 25.208 1.147 1.00 7.31 25 GLY B N 1
ATOM 11877 C CA . GLY B 1 25 ? 24.184 24.306 0.159 1.00 7.12 25 GLY B CA 1
ATOM 11878 C C . GLY B 1 25 ? 25.241 23.653 -0.705 1.00 6.59 25 GLY B C 1
ATOM 11879 O O . GLY B 1 25 ? 26.448 23.696 -0.437 1.00 7.71 25 GLY B O 1
ATOM 11883 N N . HIS B 1 26 ? 24.752 23.022 -1.771 1.00 6.52 26 HIS B N 1
ATOM 11884 C CA . HIS B 1 26 ? 25.488 21.989 -2.500 1.00 6.43 26 HIS B CA 1
ATOM 11885 C C . HIS B 1 26 ? 25.524 22.341 -3.976 1.00 6.73 26 HIS B C 1
ATOM 11886 O O . HIS B 1 26 ? 24.557 22.066 -4.707 1.00 7.40 26 HIS B O 1
ATOM 11899 N N . PRO B 1 27 ? 26.616 22.935 -4.453 1.00 6.52 27 PRO B N 1
ATOM 11900 C CA . PRO B 1 27 ? 26.671 23.331 -5.864 1.00 7.36 27 PRO B CA 1
ATOM 11901 C C . PRO B 1 27 ? 27.149 22.206 -6.775 1.00 6.62 27 PRO B C 1
ATOM 11902 O O . PRO B 1 27 ? 26.899 22.256 -7.979 1.00 7.07 27 PRO B O 1
ATOM 11913 N N . GLY B 1 28 ? 27.828 21.201 -6.223 1.00 6.86 28 GLY B N 1
ATOM 11914 C CA . GLY B 1 28 ? 28.554 20.262 -7.048 1.00 7.44 28 GLY B CA 1
ATOM 11915 C C . GLY B 1 28 ? 27.671 19.416 -7.940 1.00 6.84 28 GLY B C 1
ATOM 11916 O O . GLY B 1 28 ? 27.893 19.342 -9.154 1.00 6.82 28 GLY B O 1
ATOM 11920 N N . ALA B 1 29 ? 26.684 18.720 -7.348 1.00 7.02 29 ALA B N 1
ATOM 11921 C CA . ALA B 1 29 ? 25.834 17.846 -8.132 1.00 7.35 29 ALA B CA 1
ATOM 11922 C C . ALA B 1 29 ? 24.977 18.623 -9.129 1.00 6.87 29 ALA B C 1
ATOM 11923 O O . ALA B 1 29 ? 24.841 18.172 -10.275 1.00 7.14 29 ALA B O 1
ATOM 11930 N N . PRO B 1 30 ? 24.390 19.771 -8.776 1.00 6.39 30 PRO B N 1
ATOM 11931 C CA . PRO B 1 30 ? 23.644 20.515 -9.804 1.00 6.39 30 PRO B CA 1
ATOM 11932 C C . PRO B 1 30 ? 24.511 20.875 -10.995 1.00 6.49 30 PRO B C 1
ATOM 11933 O O . PRO B 1 30 ? 24.086 20.792 -12.156 1.00 7.13 30 PRO B O 1
ATOM 11944 N N . MET B 1 31 ? 25.743 21.309 -10.728 1.00 6.31 31 MET B N 1
ATOM 11945 C CA . MET B 1 31 ? 26.648 21.664 -11.817 1.00 6.35 31 MET B CA 1
ATOM 11946 C C . MET B 1 31 ? 27.062 20.438 -12.612 1.00 6.33 31 MET B C 1
ATOM 11947 O O . MET B 1 31 ? 27.225 20.514 -13.837 1.00 7.68 31 MET B O 1
ATOM 11961 N N . GLY B 1 32 ? 27.261 19.308 -11.947 1.00 6.23 32 GLY B N 1
ATOM 11962 C CA . GLY B 1 32 ? 27.650 18.094 -12.626 1.00 6.49 32 GLY B CA 1
ATOM 11963 C C . GLY B 1 32 ? 26.551 17.487 -13.470 1.00 6.41 32 GLY B C 1
ATOM 11964 O O . GLY B 1 32 ? 26.842 16.871 -14.492 1.00 7.40 32 GLY B O 1
ATOM 11968 N N A MET B 1 33 ? 25.285 17.644 -13.064 0.78 5.86 33 MET B N 1
ATOM 11969 N N B MET B 1 33 ? 25.289 17.643 -13.065 0.22 6.26 33 MET B N 1
ATOM 11970 C CA A MET B 1 33 ? 24.165 16.984 -13.742 0.78 6.23 33 MET B CA 1
ATOM 11971 C CA B MET B 1 33 ? 24.173 16.987 -13.741 0.22 6.22 33 MET B CA 1
ATOM 11972 C C A MET B 1 33 ? 23.413 17.886 -14.708 0.78 6.12 33 MET B C 1
ATOM 11973 C C B MET B 1 33 ? 23.334 17.937 -14.582 0.22 6.20 33 MET B C 1
ATOM 11974 O O A MET B 1 33 ? 22.460 17.425 -15.352 0.78 5.90 33 MET B O 1
ATOM 11975 O O B MET B 1 33 ? 22.231 17.567 -15.002 0.22 5.96 33 MET B O 1
ATOM 12002 N N . ALA B 1 34 ? 23.817 19.148 -14.841 1.00 6.26 34 ALA B N 1
ATOM 12003 C CA . ALA B 1 34 ? 23.001 20.102 -15.581 1.00 6.40 34 ALA B CA 1
ATOM 12004 C C . ALA B 1 34 ? 22.792 19.685 -17.036 1.00 6.29 34 ALA B C 1
ATOM 12005 O O . ALA B 1 34 ? 21.718 19.942 -17.586 1.00 6.72 34 ALA B O 1
ATOM 12013 N N . ASP B 1 35 ? 23.808 19.113 -17.696 1.00 6.26 35 ASP B N 1
ATOM 12014 C CA . ASP B 1 35 ? 23.631 18.728 -19.096 1.00 6.66 35 ASP B CA 1
ATOM 12015 C C . ASP B 1 35 ? 22.653 17.572 -19.229 1.00 6.60 35 ASP B C 1
ATOM 12016 O O . ASP B 1 35 ? 21.861 17.514 -20.181 1.00 7.21 35 ASP B O 1
ATOM 12025 N N . ILE B 1 36 ? 22.711 16.616 -18.292 1.00 6.42 36 ILE B N 1
ATOM 12026 C CA . ILE B 1 36 ? 21.766 15.502 -18.296 1.00 6.52 36 ILE B CA 1
ATOM 12027 C C . ILE B 1 36 ? 20.355 16.022 -18.098 1.00 6.63 36 ILE B C 1
ATOM 12028 O O . ILE B 1 36 ? 19.416 15.610 -18.788 1.00 7.25 36 ILE B O 1
ATOM 12044 N N . ALA B 1 37 ? 20.195 16.933 -17.134 1.00 6.62 37 ALA B N 1
ATOM 12045 C CA . ALA B 1 37 ? 18.889 17.498 -16.847 1.00 6.75 37 ALA B CA 1
ATOM 12046 C C . ALA B 1 37 ? 18.319 18.249 -18.039 1.00 6.80 37 ALA B C 1
ATOM 12047 O O . ALA B 1 37 ? 17.118 18.161 -18.312 1.00 7.20 37 ALA B O 1
ATOM 12054 N N . GLU B 1 38 ? 19.160 19.014 -18.732 1.00 6.76 38 GLU B N 1
ATOM 12055 C CA . GLU B 1 38 ? 18.688 19.764 -19.889 1.00 7.13 38 GLU B CA 1
ATOM 12056 C C . GLU B 1 38 ? 18.127 18.830 -20.954 1.00 7.14 38 GLU B C 1
ATOM 12057 O O . GLU B 1 38 ? 17.057 19.085 -21.506 1.00 7.86 38 GLU B O 1
ATOM 12069 N N . VAL B 1 39 ? 18.817 17.724 -21.240 1.00 6.90 39 VAL B N 1
ATOM 12070 C CA . VAL B 1 39 ? 18.303 16.791 -22.234 1.00 7.14 39 VAL B CA 1
ATOM 12071 C C . VAL B 1 39 ? 17.021 16.138 -21.742 1.00 6.88 39 VAL B C 1
ATOM 12072 O O . VAL B 1 39 ? 16.019 16.064 -22.466 1.00 7.54 39 VAL B O 1
ATOM 12085 N N . LEU B 1 40 ? 17.037 15.608 -20.520 1.00 6.76 40 LEU B N 1
ATOM 12086 C CA . LEU B 1 40 ? 15.863 14.901 -20.032 1.00 6.75 40 LEU B CA 1
ATOM 12087 C C . LEU B 1 40 ? 14.649 15.811 -20.049 1.00 6.70 40 LEU B C 1
ATOM 12088 O O . LEU B 1 40 ? 13.580 15.445 -20.548 1.00 7.33 40 LEU B O 1
ATOM 12104 N N . TRP B 1 41 ? 14.780 16.985 -19.432 1.00 6.73 41 TRP B N 1
ATOM 12105 C CA . TRP B 1 41 ? 13.629 17.851 -19.275 1.00 7.16 41 TRP B CA 1
ATOM 12106 C C . TRP B 1 41 ? 13.197 18.465 -20.599 1.00 7.47 41 TRP B C 1
ATOM 12107 O O . TRP B 1 41 ? 11.996 18.551 -20.861 1.00 8.53 41 TRP B O 1
ATOM 12128 N N . ARG B 1 42 ? 14.129 18.922 -21.438 1.00 7.66 42 ARG B N 1
ATOM 12129 C CA . ARG B 1 42 ? 13.701 19.616 -22.653 1.00 8.36 42 ARG B CA 1
ATOM 12130 C C . ARG B 1 42 ? 13.272 18.669 -23.757 1.00 8.58 42 ARG B C 1
ATOM 12131 O O . ARG B 1 42 ? 12.410 19.038 -24.557 1.00 10.62 42 ARG B O 1
ATOM 12152 N N A ASP B 1 43 ? 13.822 17.453 -23.826 0.67 8.19 43 ASP B N 1
ATOM 12153 N N B ASP B 1 43 ? 13.862 17.478 -23.848 0.33 9.51 43 ASP B N 1
ATOM 12154 C CA A ASP B 1 43 ? 13.524 16.578 -24.955 0.67 8.54 43 ASP B CA 1
ATOM 12155 C CA B ASP B 1 43 ? 13.551 16.567 -24.946 0.33 10.66 43 ASP B CA 1
ATOM 12156 C C A ASP B 1 43 ? 12.625 15.399 -24.639 0.67 8.88 43 ASP B C 1
ATOM 12157 C C B ASP B 1 43 ? 12.482 15.539 -24.598 0.33 9.58 43 ASP B C 1
ATOM 12158 O O A ASP B 1 43 ? 12.112 14.781 -25.581 0.67 9.97 43 ASP B O 1
ATOM 12159 O O B ASP B 1 43 ? 11.668 15.194 -25.460 0.33 10.06 43 ASP B O 1
ATOM 12176 N N . PHE B 1 44 ? 12.455 15.039 -23.363 1.00 8.18 44 PHE B N 1
ATOM 12177 C CA . PHE B 1 44 ? 11.687 13.841 -23.046 1.00 8.50 44 PHE B CA 1
ATOM 12178 C C . PHE B 1 44 ? 10.559 14.029 -22.049 1.00 8.55 44 PHE B C 1
ATOM 12179 O O . PHE B 1 44 ? 9.488 13.441 -22.228 1.00 9.29 44 PHE B O 1
ATOM 12197 N N . LEU B 1 45 ? 10.769 14.761 -20.971 1.00 7.60 45 LEU B N 1
ATOM 12198 C CA . LEU B 1 45 ? 9.843 14.724 -19.850 1.00 7.22 45 LEU B CA 1
ATOM 12199 C C . LEU B 1 45 ? 8.469 15.224 -20.269 1.00 7.24 45 LEU B C 1
ATOM 12200 O O . LEU B 1 45 ? 8.336 16.308 -20.848 1.00 8.13 45 LEU B O 1
ATOM 12216 N N . LYS B 1 46 ? 7.447 14.455 -19.923 1.00 6.97 46 LYS B N 1
ATOM 12217 C CA . LYS B 1 46 ? 6.057 14.768 -20.223 1.00 7.66 46 LYS B CA 1
ATOM 12218 C C . LYS B 1 46 ? 5.448 15.394 -18.978 1.00 6.97 46 LYS B C 1
ATOM 12219 O O . LYS B 1 46 ? 5.201 14.712 -17.987 1.00 7.91 46 LYS B O 1
ATOM 12238 N N . HIS B 1 47 ? 5.216 16.693 -19.013 1.00 7.03 47 HIS B N 1
ATOM 12239 C CA . HIS B 1 47 ? 4.770 17.405 -17.823 1.00 7.11 47 HIS B CA 1
ATOM 12240 C C . HIS B 1 47 ? 4.106 18.702 -18.256 1.00 7.35 47 HIS B C 1
ATOM 12241 O O . HIS B 1 47 ? 4.355 19.220 -19.348 1.00 8.70 47 HIS B O 1
ATOM 12254 N N . ASN B 1 48 ? 3.292 19.245 -17.361 1.00 7.42 48 ASN B N 1
ATOM 12255 C CA . ASN B 1 48 ? 2.648 20.532 -17.575 1.00 8.21 48 ASN B CA 1
ATOM 12256 C C . ASN B 1 48 ? 2.910 21.432 -16.381 1.00 8.12 48 ASN B C 1
ATOM 12257 O O . ASN B 1 48 ? 2.295 21.241 -15.316 1.00 8.60 48 ASN B O 1
ATOM 12268 N N . PRO B 1 49 ? 3.783 22.428 -16.515 1.00 8.43 49 PRO B N 1
ATOM 12269 C CA . PRO B 1 49 ? 4.046 23.336 -15.390 1.00 9.38 49 PRO B CA 1
ATOM 12270 C C . PRO B 1 49 ? 2.813 24.007 -14.847 1.00 10.09 49 PRO B C 1
ATOM 12271 O O . PRO B 1 49 ? 2.782 24.397 -13.682 1.00 12.52 49 PRO B O 1
ATOM 12282 N N . GLN B 1 50 ? 1.794 24.190 -15.672 1.00 10.00 50 GLN B N 1
ATOM 12283 C CA . GLN B 1 50 ? 0.566 24.824 -15.209 1.00 12.25 50 GLN B CA 1
ATOM 12284 C C . GLN B 1 50 ? -0.351 23.881 -14.444 1.00 10.90 50 GLN B C 1
ATOM 12285 O O . GLN B 1 50 ? -1.299 24.347 -13.814 1.00 12.32 50 GLN B O 1
ATOM 12299 N N . ASN B 1 51 ? -0.092 22.579 -14.464 1.00 9.49 51 ASN B N 1
ATOM 12300 C CA . ASN B 1 51 ? -0.825 21.635 -13.626 1.00 8.99 51 ASN B CA 1
ATOM 12301 C C . ASN B 1 51 ? 0.100 20.532 -13.156 1.00 8.15 51 ASN B C 1
ATOM 12302 O O . ASN B 1 51 ? 0.145 19.435 -13.730 1.00 8.40 51 ASN B O 1
ATOM 12313 N N . PRO B 1 52 ? 0.835 20.788 -12.073 1.00 8.08 52 PRO B N 1
ATOM 12314 C CA . PRO B 1 52 ? 1.723 19.764 -11.499 1.00 8.14 52 PRO B CA 1
ATOM 12315 C C . PRO B 1 52 ? 1.008 18.534 -10.994 1.00 8.05 52 PRO B C 1
ATOM 12316 O O . PRO B 1 52 ? 1.689 17.557 -10.657 1.00 9.07 52 PRO B O 1
ATOM 12327 N N . SER B 1 53 ? -0.314 18.545 -10.910 1.00 7.80 53 SER B N 1
ATOM 12328 C CA . SER B 1 53 ? -1.076 17.392 -10.446 1.00 8.17 53 SER B CA 1
ATOM 12329 C C . SER B 1 53 ? -1.677 16.568 -11.580 1.00 7.83 53 SER B C 1
ATOM 12330 O O . SER B 1 53 ? -2.415 15.617 -11.311 1.00 9.00 53 SER B O 1
ATOM 12338 N N . TRP B 1 54 ? -1.350 16.877 -12.832 1.00 7.53 54 TRP B N 1
ATOM 12339 C CA . TRP B 1 54 ? -1.862 16.107 -13.971 1.00 7.30 54 TRP B CA 1
ATOM 12340 C C . TRP B 1 54 ? -1.623 14.620 -13.725 1.00 6.74 54 TRP B C 1
ATOM 12341 O O . TRP B 1 54 ? -0.482 14.193 -13.531 1.00 6.99 54 TRP B O 1
ATOM 12362 N N . ALA B 1 55 ? -2.681 13.819 -13.780 1.00 6.92 55 ALA B N 1
ATOM 12363 C CA . ALA B 1 55 ? -2.584 12.437 -13.323 1.00 7.20 55 ALA B CA 1
ATOM 12364 C C . ALA B 1 55 ? -1.584 11.617 -14.120 1.00 6.91 55 ALA B C 1
ATOM 12365 O O . ALA B 1 55 ? -0.993 10.679 -13.563 1.00 7.70 55 ALA B O 1
ATOM 12372 N N . ASP B 1 56 ? -1.434 11.903 -15.419 1.00 7.01 56 ASP B N 1
ATOM 12373 C CA . ASP B 1 56 ? -0.626 11.069 -16.301 1.00 7.10 56 ASP B CA 1
ATOM 12374 C C . ASP B 1 56 ? 0.728 11.685 -16.630 1.00 6.59 56 ASP B C 1
ATOM 12375 O O . ASP B 1 56 ? 1.404 11.205 -17.545 1.00 7.11 56 ASP B O 1
ATOM 12384 N N . ARG B 1 57 ? 1.166 12.690 -15.882 1.00 6.52 57 ARG B N 1
ATOM 12385 C CA . ARG B 1 57 ? 2.499 13.243 -16.055 1.00 6.41 57 ARG B CA 1
ATOM 12386 C C . ARG B 1 57 ? 3.564 12.183 -15.802 1.00 5.99 57 ARG B C 1
ATOM 12387 O O . ARG B 1 57 ? 3.389 11.283 -14.970 1.00 6.34 57 ARG B O 1
ATOM 12408 N N . ASP B 1 58 ? 4.715 12.338 -16.448 1.00 6.20 58 ASP B N 1
ATOM 12409 C CA . ASP B 1 58 ? 5.894 11.624 -15.983 1.00 6.23 58 ASP B CA 1
ATOM 12410 C C . ASP B 1 58 ? 6.254 12.120 -14.585 1.00 6.23 58 ASP B C 1
ATOM 12411 O O . ASP B 1 58 ? 5.989 13.272 -14.225 1.00 7.31 58 ASP B O 1
ATOM 12420 N N . ARG B 1 59 ? 6.873 11.248 -13.795 1.00 6.24 59 ARG B N 1
ATOM 12421 C CA . ARG B 1 59 ? 7.378 11.615 -12.473 1.00 6.41 59 ARG B CA 1
ATOM 12422 C C . ARG B 1 59 ? 8.899 11.690 -12.521 1.00 6.28 59 ARG B C 1
ATOM 12423 O O . ARG B 1 59 ? 9.539 10.788 -13.054 1.00 8.31 59 ARG B O 1
ATOM 12444 N N . PHE B 1 60 ? 9.466 12.753 -11.960 1.00 6.34 60 PHE B N 1
ATOM 12445 C CA . PHE B 1 60 ? 10.902 12.920 -11.792 1.00 6.37 60 PHE B CA 1
ATOM 12446 C C . PHE B 1 60 ? 11.244 12.921 -10.304 1.00 6.08 60 PHE B C 1
ATOM 12447 O O . PHE B 1 60 ? 10.552 13.574 -9.509 1.00 7.18 60 PHE B O 1
ATOM 12464 N N . VAL B 1 61 ? 12.317 12.212 -9.943 1.00 5.78 61 VAL B N 1
ATOM 12465 C CA . VAL B 1 61 ? 12.791 12.134 -8.564 1.00 5.74 61 VAL B CA 1
ATOM 12466 C C . VAL B 1 61 ? 14.281 12.408 -8.492 1.00 5.62 61 VAL B C 1
ATOM 12467 O O . VAL B 1 61 ? 15.073 11.747 -9.167 1.00 6.45 61 VAL B O 1
ATOM 12480 N N . LEU B 1 62 ? 14.659 13.336 -7.629 1.00 5.69 62 LEU B N 1
ATOM 12481 C CA . LEU B 1 62 ? 16.049 13.651 -7.333 1.00 5.91 62 LEU B CA 1
ATOM 12482 C C . LEU B 1 62 ? 16.453 12.897 -6.067 1.00 5.53 62 LEU B C 1
ATOM 12483 O O . LEU B 1 62 ? 16.233 13.367 -4.956 1.00 6.83 62 LEU B O 1
ATOM 12499 N N . SER B 1 63 ? 17.036 11.706 -6.217 1.00 5.66 63 SER B N 1
ATOM 12500 C CA . SER B 1 63 ? 17.428 10.920 -5.051 1.00 5.88 63 SER B CA 1
ATOM 12501 C C . SER B 1 63 ? 18.640 11.516 -4.340 1.00 5.81 63 SER B C 1
ATOM 12502 O O . SER B 1 63 ? 18.748 11.448 -3.109 1.00 6.59 63 SER B O 1
ATOM 12510 N N . ASN B 1 64 ? 19.557 12.100 -5.110 1.00 5.85 64 ASN B N 1
ATOM 12511 C CA . ASN B 1 64 ? 20.665 12.889 -4.581 1.00 6.23 64 ASN B CA 1
ATOM 12512 C C . ASN B 1 64 ? 20.160 14.298 -4.274 1.00 6.30 64 ASN B C 1
ATOM 12513 O O . ASN B 1 64 ? 20.554 15.291 -4.871 1.00 6.42 64 ASN B O 1
ATOM 12524 N N . GLY B 1 65 ? 19.238 14.342 -3.298 1.00 6.84 65 GLY B N 1
ATOM 12525 C CA . GLY B 1 65 ? 18.436 15.521 -3.012 1.00 6.61 65 GLY B CA 1
ATOM 12526 C C . GLY B 1 65 ? 19.202 16.689 -2.430 1.00 5.95 65 GLY B C 1
ATOM 12527 O O . GLY B 1 65 ? 18.700 17.820 -2.457 1.00 6.53 65 GLY B O 1
ATOM 12531 N N . HIS B 1 66 ? 20.417 16.459 -1.942 1.00 5.80 66 HIS B N 1
ATOM 12532 C CA . HIS B 1 66 ? 21.282 17.566 -1.563 1.00 6.13 66 HIS B CA 1
ATOM 12533 C C . HIS B 1 66 ? 21.480 18.515 -2.732 1.00 6.06 66 HIS B C 1
ATOM 12534 O O . HIS B 1 66 ? 21.666 19.712 -2.522 1.00 7.30 66 HIS B O 1
ATOM 12547 N N . GLY B 1 67 ? 21.427 18.013 -3.966 1.00 6.09 67 GLY B N 1
ATOM 12548 C CA . GLY B 1 67 ? 21.509 18.880 -5.137 1.00 6.80 67 GLY B CA 1
ATOM 12549 C C . GLY B 1 67 ? 20.216 19.605 -5.457 1.00 6.38 67 GLY B C 1
ATOM 12550 O O . GLY B 1 67 ? 19.831 19.728 -6.615 1.00 6.85 67 GLY B O 1
ATOM 12554 N N . SER B 1 68 ? 19.563 20.130 -4.425 1.00 6.72 68 SER B N 1
ATOM 12555 C CA . SER B 1 68 ? 18.226 20.700 -4.535 1.00 6.27 68 SER B CA 1
ATOM 12556 C C . SER B 1 68 ? 18.136 21.866 -5.514 1.00 5.92 68 SER B C 1
ATOM 12557 O O . SER B 1 68 ? 17.098 22.035 -6.167 1.00 6.31 68 SER B O 1
ATOM 12565 N N . MET B 1 69 ? 19.193 22.658 -5.667 1.00 5.90 69 MET B N 1
ATOM 12566 C CA . MET B 1 69 ? 19.113 23.740 -6.636 1.00 6.02 69 MET B CA 1
ATOM 12567 C C . MET B 1 69 ? 18.953 23.227 -8.051 1.00 6.08 69 MET B C 1
ATOM 12568 O O . MET B 1 69 ? 18.473 23.983 -8.903 1.00 6.66 69 MET B O 1
ATOM 12582 N N . LEU B 1 70 ? 19.312 21.979 -8.341 1.00 6.27 70 LEU B N 1
ATOM 12583 C CA . LEU B 1 70 ? 19.044 21.434 -9.662 1.00 6.54 70 LEU B CA 1
ATOM 12584 C C . LEU B 1 70 ? 17.550 21.432 -9.947 1.00 6.37 70 LEU B C 1
ATOM 12585 O O . LEU B 1 70 ? 17.098 21.897 -11.000 1.00 6.93 70 LEU B O 1
ATOM 12601 N N A ILE B 1 71 ? 16.755 20.890 -9.022 0.43 6.55 71 ILE B N 1
ATOM 12602 N N B ILE B 1 71 ? 16.757 20.854 -9.034 0.57 6.19 71 ILE B N 1
ATOM 12603 C CA A ILE B 1 71 ? 15.322 20.816 -9.272 0.43 6.60 71 ILE B CA 1
ATOM 12604 C CA B ILE B 1 71 ? 15.317 20.802 -9.260 0.57 6.26 71 ILE B CA 1
ATOM 12605 C C A ILE B 1 71 ? 14.677 22.194 -9.187 0.43 6.64 71 ILE B C 1
ATOM 12606 C C B ILE B 1 71 ? 14.703 22.197 -9.206 0.57 6.43 71 ILE B C 1
ATOM 12607 O O A ILE B 1 71 ? 13.756 22.491 -9.951 0.43 6.71 71 ILE B O 1
ATOM 12608 O O B ILE B 1 71 ? 13.850 22.518 -10.031 0.57 6.61 71 ILE B O 1
ATOM 12639 N N . TYR B 1 72 ? 15.139 23.066 -8.285 1.00 6.34 72 TYR B N 1
ATOM 12640 C CA . TYR B 1 72 ? 14.554 24.401 -8.258 1.00 6.35 72 TYR B CA 1
ATOM 12641 C C . TYR B 1 72 ? 14.845 25.161 -9.546 1.00 6.55 72 TYR B C 1
ATOM 12642 O O . TYR B 1 72 ? 13.979 25.884 -10.054 1.00 7.12 72 TYR B O 1
ATOM 12661 N N . SER B 1 73 ? 16.055 25.007 -10.086 1.00 6.28 73 SER B N 1
ATOM 12662 C CA . SER B 1 73 ? 16.373 25.637 -11.362 1.00 6.74 73 SER B CA 1
ATOM 12663 C C . SER B 1 73 ? 15.460 25.116 -12.464 1.00 6.65 73 SER B C 1
ATOM 12664 O O . SER B 1 73 ? 14.945 25.895 -13.272 1.00 7.21 73 SER B O 1
ATOM 12672 N N . LEU B 1 74 ? 15.284 23.800 -12.542 1.00 6.51 74 LEU B N 1
ATOM 12673 C CA . LEU B 1 74 ? 14.461 23.202 -13.589 1.00 6.75 74 LEU B CA 1
ATOM 12674 C C . LEU B 1 74 ? 13.021 23.672 -13.498 1.00 6.54 74 LEU B C 1
ATOM 12675 O O . LEU B 1 74 ? 12.392 23.999 -14.511 1.00 7.42 74 LEU B O 1
ATOM 12691 N N . LEU B 1 75 ? 12.461 23.669 -12.278 1.00 6.74 75 LEU B N 1
ATOM 12692 C CA . LEU B 1 75 ? 11.068 24.079 -12.094 1.00 6.95 75 LEU B CA 1
ATOM 12693 C C . LEU B 1 75 ? 10.890 25.551 -12.445 1.00 7.15 75 LEU B C 1
ATOM 12694 O O . LEU B 1 75 ? 9.933 25.935 -13.124 1.00 7.95 75 LEU B O 1
ATOM 12710 N N . HIS B 1 76 ? 11.823 26.393 -12.014 1.00 7.02 76 HIS B N 1
ATOM 12711 C CA . HIS B 1 76 ? 11.744 27.809 -12.358 1.00 7.67 76 HIS B CA 1
ATOM 12712 C C . HIS B 1 76 ? 11.855 28.016 -13.872 1.00 7.29 76 HIS B C 1
ATOM 12713 O O . HIS B 1 76 ? 11.044 28.722 -14.476 1.00 8.09 76 HIS B O 1
ATOM 12726 N N . LEU B 1 77 ? 12.877 27.431 -14.488 1.00 7.29 77 LEU B N 1
ATOM 12727 C CA . LEU B 1 77 ? 13.139 27.683 -15.905 1.00 7.63 77 LEU B CA 1
ATOM 12728 C C . LEU B 1 77 ? 12.016 27.181 -16.800 1.00 7.61 77 LEU B C 1
ATOM 12729 O O . LEU B 1 77 ? 11.722 27.798 -17.832 1.00 8.34 77 LEU B O 1
ATOM 12745 N N . THR B 1 78 ? 11.409 26.047 -16.449 1.00 7.63 78 THR B N 1
ATOM 12746 C CA . THR B 1 78 ? 10.378 25.470 -17.296 1.00 7.63 78 THR B CA 1
ATOM 12747 C C . THR B 1 78 ? 9.005 26.088 -17.098 1.00 8.34 78 THR B C 1
ATOM 12748 O O . THR B 1 78 ? 8.086 25.766 -17.862 1.00 9.13 78 THR B O 1
ATOM 12759 N N . GLY B 1 79 ? 8.836 26.961 -16.112 1.00 8.27 79 GLY B N 1
ATOM 12760 C CA . GLY B 1 79 ? 7.618 27.734 -15.989 1.00 8.93 79 GLY B CA 1
ATOM 12761 C C . GLY B 1 79 ? 6.682 27.345 -14.867 1.00 8.63 79 GLY B C 1
ATOM 12762 O O . GLY B 1 79 ? 5.528 27.788 -14.866 1.00 9.74 79 GLY B O 1
ATOM 12766 N N . TYR B 1 80 ? 7.129 26.537 -13.912 1.00 8.07 80 TYR B N 1
ATOM 12767 C CA . TYR B 1 80 ? 6.312 26.278 -12.729 1.00 8.16 80 TYR B CA 1
ATOM 12768 C C . TYR B 1 80 ? 6.180 27.546 -11.900 1.00 8.45 80 TYR B C 1
ATOM 12769 O O . TYR B 1 80 ? 6.932 28.512 -12.058 1.00 9.12 80 TYR B O 1
ATOM 12787 N N . ASP B 1 81 ? 5.228 27.518 -10.970 1.00 8.77 81 ASP B N 1
ATOM 12788 C CA . ASP B 1 81 ? 4.991 28.634 -10.063 1.00 9.68 81 ASP B CA 1
ATOM 12789 C C . ASP B 1 81 ? 6.056 28.635 -8.964 1.00 9.39 81 ASP B C 1
ATOM 12790 O O . ASP B 1 81 ? 5.802 28.316 -7.802 1.00 11.35 81 ASP B O 1
ATOM 12799 N N . LEU B 1 82 ? 7.271 29.012 -9.359 1.00 9.09 82 LEU B N 1
ATOM 12800 C CA . LEU B 1 82 ? 8.419 29.085 -8.455 1.00 8.87 82 LEU B CA 1
ATOM 12801 C C . LEU B 1 82 ? 9.233 30.285 -8.899 1.00 9.18 82 LEU B C 1
ATOM 12802 O O . LEU B 1 82 ? 10.165 30.165 -9.709 1.00 9.80 82 LEU B O 1
ATOM 12818 N N . PRO B 1 83 ? 8.864 31.480 -8.434 1.00 9.83 83 PRO B N 1
ATOM 12819 C CA . PRO B 1 83 ? 9.492 32.704 -8.938 1.00 10.86 83 PRO B CA 1
ATOM 12820 C C . PRO B 1 83 ? 10.943 32.832 -8.511 1.00 9.29 83 PRO B C 1
ATOM 12821 O O . PRO B 1 83 ? 11.419 32.212 -7.556 1.00 9.31 83 PRO B O 1
ATOM 12832 N N . MET B 1 84 ? 11.643 33.718 -9.224 1.00 9.22 84 MET B N 1
ATOM 12833 C CA . MET B 1 84 ? 13.043 33.965 -8.928 1.00 9.28 84 MET B CA 1
ATOM 12834 C C . MET B 1 84 ? 13.248 34.382 -7.476 1.00 9.16 84 MET B C 1
ATOM 12835 O O . MET B 1 84 ? 14.257 34.014 -6.860 1.00 9.15 84 MET B O 1
ATOM 12849 N N . GLU B 1 85 ? 12.312 35.145 -6.915 1.00 8.99 85 GLU B N 1
ATOM 12850 C CA . GLU B 1 85 ? 12.432 35.553 -5.523 1.00 9.83 85 GLU B CA 1
ATOM 12851 C C . GLU B 1 85 ? 12.579 34.348 -4.611 1.00 9.14 85 GLU B C 1
ATOM 12852 O O . GLU B 1 85 ? 13.304 34.416 -3.618 1.00 9.72 85 GLU B O 1
ATOM 12864 N N . GLU B 1 86 ? 11.895 33.238 -4.912 1.00 8.47 86 GLU B N 1
ATOM 12865 C CA . GLU B 1 86 ? 12.064 32.047 -4.075 1.00 8.36 86 GLU B CA 1
ATOM 12866 C C . GLU B 1 86 ? 13.470 31.474 -4.184 1.00 8.07 86 GLU B C 1
ATOM 12867 O O . GLU B 1 86 ? 14.028 30.997 -3.189 1.00 7.96 86 GLU B O 1
ATOM 12879 N N . LEU B 1 87 ? 14.069 31.509 -5.377 1.00 7.85 87 LEU B N 1
ATOM 12880 C CA . LEU B 1 87 ? 15.449 31.052 -5.516 1.00 7.73 87 LEU B CA 1
ATOM 12881 C C . LEU B 1 87 ? 16.405 31.939 -4.732 1.00 7.63 87 LEU B C 1
ATOM 12882 O O . LEU B 1 87 ? 17.400 31.452 -4.184 1.00 8.16 87 LEU B O 1
ATOM 12898 N N A LYS B 1 88 ? 16.114 33.242 -4.657 0.55 7.67 88 LYS B N 1
ATOM 12899 N N B LYS B 1 88 ? 16.113 33.239 -4.652 0.45 8.26 88 LYS B N 1
ATOM 12900 C CA A LYS B 1 88 ? 16.884 34.164 -3.825 0.55 7.93 88 LYS B CA 1
ATOM 12901 C CA B LYS B 1 88 ? 16.886 34.166 -3.829 0.45 9.11 88 LYS B CA 1
ATOM 12902 C C A LYS B 1 88 ? 16.712 33.871 -2.339 0.55 8.25 88 LYS B C 1
ATOM 12903 C C B LYS B 1 88 ? 16.639 33.961 -2.338 0.45 9.02 88 LYS B C 1
ATOM 12904 O O A LYS B 1 88 ? 17.510 34.359 -1.529 0.55 8.11 88 LYS B O 1
ATOM 12905 O O B LYS B 1 88 ? 17.314 34.598 -1.521 0.45 9.51 88 LYS B O 1
ATOM 12942 N N . ASN B 1 89 ? 15.695 33.090 -1.977 1.00 7.85 89 ASN B N 1
ATOM 12943 C CA . ASN B 1 89 ? 15.398 32.728 -0.598 1.00 7.94 89 ASN B CA 1
ATOM 12944 C C . ASN B 1 89 ? 15.677 31.250 -0.336 1.00 7.37 89 ASN B C 1
ATOM 12945 O O . ASN B 1 89 ? 15.145 30.671 0.617 1.00 7.47 89 ASN B O 1
ATOM 12957 N N . PHE B 1 90 ? 16.549 30.647 -1.143 1.00 7.33 90 PHE B N 1
ATOM 12958 C CA . PHE B 1 90 ? 17.007 29.281 -0.907 1.00 6.86 90 PHE B CA 1
ATOM 12959 C C . PHE B 1 90 ? 17.474 29.147 0.534 1.00 6.51 90 PHE B C 1
ATOM 12960 O O . PHE B 1 90 ? 18.255 29.969 1.028 1.00 7.10 90 PHE B O 1
ATOM 12977 N N . ARG B 1 91 ? 17.001 28.089 1.201 1.00 6.61 91 ARG B N 1
ATOM 12978 C CA . ARG B 1 91 ? 17.441 27.737 2.541 1.00 6.68 91 ARG B CA 1
ATOM 12979 C C . ARG B 1 91 ? 17.032 28.754 3.599 1.00 6.88 91 ARG B C 1
ATOM 12980 O O . ARG B 1 91 ? 17.572 28.724 4.713 1.00 7.68 91 ARG B O 1
ATOM 13001 N N . GLN B 1 92 ? 16.068 29.624 3.299 1.00 7.39 92 GLN B N 1
ATOM 13002 C CA . GLN B 1 92 ? 15.566 30.605 4.259 1.00 7.99 92 GLN B CA 1
ATOM 13003 C C . GLN B 1 92 ? 14.197 30.199 4.802 1.00 8.18 92 GLN B C 1
ATOM 13004 O O . GLN B 1 92 ? 13.405 29.536 4.129 1.00 8.19 92 GLN B O 1
ATOM 13018 N N . LEU B 1 93 ? 13.905 30.645 6.022 1.00 9.08 93 LEU B N 1
ATOM 13019 C CA . LEU B 1 93 ? 12.700 30.200 6.721 1.00 9.91 93 LEU B CA 1
ATOM 13020 C C . LEU B 1 93 ? 11.458 30.487 5.894 1.00 9.65 93 LEU B C 1
ATOM 13021 O O . LEU B 1 93 ? 11.256 31.607 5.402 1.00 10.53 93 LEU B O 1
ATOM 13037 N N . HIS B 1 94 ? 10.632 29.460 5.756 1.00 10.71 94 HIS B N 1
ATOM 13038 C CA . HIS B 1 94 ? 9.348 29.511 5.074 1.00 12.68 94 HIS B CA 1
ATOM 13039 C C . HIS B 1 94 ? 9.448 29.711 3.575 1.00 10.92 94 HIS B C 1
ATOM 13040 O O . HIS B 1 94 ? 8.424 29.923 2.933 1.00 13.17 94 HIS B O 1
ATOM 13053 N N . SER B 1 95 ? 10.630 29.596 2.986 1.00 9.33 95 SER B N 1
ATOM 13054 C CA . SER B 1 95 ? 10.693 29.687 1.541 1.00 8.78 95 SER B CA 1
ATOM 13055 C C . SER B 1 95 ? 10.153 28.415 0.889 1.00 8.36 95 SER B C 1
ATOM 13056 O O . SER B 1 95 ? 9.997 27.368 1.508 1.00 9.42 95 SER B O 1
ATOM 13064 N N . LYS B 1 96 ? 9.911 28.529 -0.406 1.00 8.02 96 LYS B N 1
ATOM 13065 C CA . LYS B 1 96 ? 9.546 27.399 -1.252 1.00 8.22 96 LYS B CA 1
ATOM 13066 C C . LYS B 1 96 ? 10.770 26.662 -1.772 1.00 8.08 96 LYS B C 1
ATOM 13067 O O . LYS B 1 96 ? 10.649 25.783 -2.629 1.00 9.29 96 LYS B O 1
ATOM 13086 N N . THR B 1 97 ? 11.943 26.981 -1.236 1.00 7.31 97 THR B N 1
ATOM 13087 C CA . THR B 1 97 ? 13.210 26.405 -1.686 1.00 6.89 97 THR B CA 1
ATOM 13088 C C . THR B 1 97 ? 14.022 25.929 -0.484 1.00 6.83 97 THR B C 1
ATOM 13089 O O . THR B 1 97 ? 15.147 26.367 -0.262 1.00 6.91 97 THR B O 1
ATOM 13100 N N . PRO B 1 98 ? 13.493 24.970 0.282 1.00 6.80 98 PRO B N 1
ATOM 13101 C CA . PRO B 1 98 ? 14.267 24.410 1.403 1.00 6.94 98 PRO B CA 1
ATOM 13102 C C . PRO B 1 98 ? 15.511 23.673 0.905 1.00 6.23 98 PRO B C 1
ATOM 13103 O O . PRO B 1 98 ? 15.641 23.257 -0.252 1.00 6.75 98 PRO B O 1
ATOM 13114 N N . GLY B 1 99 ? 16.446 23.484 1.829 1.00 6.57 99 GLY B N 1
ATOM 13115 C CA . GLY B 1 99 ? 17.752 22.945 1.482 1.00 6.79 99 GLY B CA 1
ATOM 13116 C C . GLY B 1 99 ? 17.754 21.564 0.867 1.00 6.26 99 GLY B C 1
ATOM 13117 O O . GLY B 1 99 ? 18.663 21.254 0.099 1.00 7.04 99 GLY B O 1
ATOM 13121 N N . HIS B 1 100 ? 16.804 20.716 1.247 1.00 6.13 100 HIS B N 1
ATOM 13122 C CA . HIS B 1 100 ? 16.503 19.484 0.536 1.00 6.05 100 HIS B CA 1
ATOM 13123 C C . HIS B 1 100 ? 15.061 19.587 0.064 1.00 6.13 100 HIS B C 1
ATOM 13124 O O . HIS B 1 100 ? 14.242 20.213 0.749 1.00 6.81 100 HIS B O 1
ATOM 13137 N N . PRO B 1 101 ? 14.708 19.073 -1.108 1.00 6.14 101 PRO B N 1
ATOM 13138 C CA . PRO B 1 101 ? 13.368 19.357 -1.630 1.00 6.41 101 PRO B CA 1
ATOM 13139 C C . PRO B 1 101 ? 12.307 18.656 -0.804 1.00 5.82 101 PRO B C 1
ATOM 13140 O O . PRO B 1 101 ? 12.502 17.535 -0.331 1.00 6.67 101 PRO B O 1
ATOM 13151 N N A GLU B 1 102 ? 11.157 19.326 -0.668 0.69 5.94 102 GLU B N 1
ATOM 13152 N N B GLU B 1 102 ? 11.176 19.337 -0.654 0.31 5.99 102 GLU B N 1
ATOM 13153 C CA A GLU B 1 102 ? 10.037 18.847 0.143 0.69 6.51 102 GLU B CA 1
ATOM 13154 C CA B GLU B 1 102 ? 10.043 18.846 0.111 0.31 6.29 102 GLU B CA 1
ATOM 13155 C C A GLU B 1 102 ? 8.726 18.885 -0.630 0.69 6.35 102 GLU B C 1
ATOM 13156 C C B GLU B 1 102 ? 8.798 18.841 -0.762 0.31 6.48 102 GLU B C 1
ATOM 13157 O O A GLU B 1 102 ? 8.287 19.945 -1.082 0.69 6.95 102 GLU B O 1
ATOM 13158 O O B GLU B 1 102 ? 8.515 19.817 -1.464 0.31 6.70 102 GLU B O 1
ATOM 13181 N N . VAL B 1 103 ? 8.065 17.732 -0.728 1.00 5.98 103 VAL B N 1
ATOM 13182 C CA . VAL B 1 103 ? 6.764 17.680 -1.363 1.00 6.28 103 VAL B CA 1
ATOM 13183 C C . VAL B 1 103 ? 5.792 18.560 -0.603 1.00 7.44 103 VAL B C 1
ATOM 13184 O O . VAL B 1 103 ? 5.813 18.630 0.637 1.00 9.20 103 VAL B O 1
ATOM 13198 N N A GLY B 1 104 ? 4.984 19.314 -1.357 0.65 7.81 104 GLY B N 1
ATOM 13199 N N B GLY B 1 104 ? 4.880 19.185 -1.343 0.35 8.91 104 GLY B N 1
ATOM 13200 C CA A GLY B 1 104 ? 4.059 20.265 -0.796 0.65 9.69 104 GLY B CA 1
ATOM 13201 C CA B GLY B 1 104 ? 3.721 19.802 -0.735 0.35 11.47 104 GLY B CA 1
ATOM 13202 C C A GLY B 1 104 ? 4.616 21.657 -0.584 0.65 9.87 104 GLY B C 1
ATOM 13203 C C B GLY B 1 104 ? 3.681 21.301 -0.922 0.35 13.87 104 GLY B C 1
ATOM 13204 O O A GLY B 1 104 ? 3.842 22.587 -0.436 0.65 12.03 104 GLY B O 1
ATOM 13205 O O B GLY B 1 104 ? 2.609 21.871 -1.146 0.35 16.31 104 GLY B O 1
ATOM 13212 N N A TYR B 1 105 ? 5.942 21.826 -0.557 0.69 9.53 105 TYR B N 1
ATOM 13213 N N B TYR B 1 105 ? 4.840 21.949 -0.804 0.31 14.92 105 TYR B N 1
ATOM 13214 C CA A TYR B 1 105 ? 6.534 23.151 -0.381 0.69 9.88 105 TYR B CA 1
ATOM 13215 C CA B TYR B 1 105 ? 4.937 23.399 -0.891 0.31 15.96 105 TYR B CA 1
ATOM 13216 C C A TYR B 1 105 ? 6.629 23.894 -1.695 0.69 9.81 105 TYR B C 1
ATOM 13217 C C B TYR B 1 105 ? 5.564 23.908 -2.181 0.31 14.90 105 TYR B C 1
ATOM 13218 O O A TYR B 1 105 ? 6.754 25.115 -1.710 0.69 11.25 105 TYR B O 1
ATOM 13219 O O B TYR B 1 105 ? 5.196 25.000 -2.620 0.31 17.06 105 TYR B O 1
ATOM 13254 N N . THR B 1 106 ? 6.516 23.184 -2.794 1.00 11.09 106 THR B N 1
ATOM 13255 C CA . THR B 1 106 ? 7.109 23.650 -4.033 1.00 9.76 106 THR B CA 1
ATOM 13256 C C . THR B 1 106 ? 6.355 22.987 -5.167 1.00 8.46 106 THR B C 1
ATOM 13257 O O . THR B 1 106 ? 6.302 21.759 -5.228 1.00 8.68 106 THR B O 1
ATOM 13269 N N . ALA B 1 107 ? 5.828 23.791 -6.084 1.00 8.69 107 ALA B N 1
ATOM 13270 C CA . ALA B 1 107 ? 5.114 23.257 -7.234 1.00 8.95 107 ALA B CA 1
ATOM 13271 C C . ALA B 1 107 ? 6.045 22.368 -8.037 1.00 8.47 107 ALA B C 1
ATOM 13272 O O . ALA B 1 107 ? 7.128 22.795 -8.431 1.00 9.63 107 ALA B O 1
ATOM 13279 N N . GLY B 1 108 ? 5.609 21.136 -8.287 1.00 8.02 108 GLY B N 1
ATOM 13280 C CA . GLY B 1 108 ? 6.348 20.219 -9.119 1.00 8.29 108 GLY B CA 1
ATOM 13281 C C . GLY B 1 108 ? 7.296 19.281 -8.387 1.00 8.05 108 GLY B C 1
ATOM 13282 O O . GLY B 1 108 ? 7.824 18.362 -9.009 1.00 10.06 108 GLY B O 1
ATOM 13286 N N . VAL B 1 109 ? 7.531 19.467 -7.085 1.00 7.36 109 VAL B N 1
ATOM 13287 C CA . VAL B 1 109 ? 8.371 18.525 -6.333 1.00 7.05 109 VAL B CA 1
ATOM 13288 C C . VAL B 1 109 ? 7.516 17.310 -5.972 1.00 7.24 109 VAL B C 1
ATOM 13289 O O . VAL B 1 109 ? 6.448 17.440 -5.371 1.00 8.70 109 VAL B O 1
ATOM 13302 N N . GLU B 1 110 ? 7.968 16.115 -6.355 1.00 6.66 110 GLU B N 1
ATOM 13303 C CA . GLU B 1 110 ? 7.140 14.920 -6.226 1.00 6.75 110 GLU B CA 1
ATOM 13304 C C . GLU B 1 110 ? 7.286 14.198 -4.896 1.00 6.60 110 GLU B C 1
ATOM 13305 O O . GLU B 1 110 ? 6.412 13.401 -4.536 1.00 7.62 110 GLU B O 1
ATOM 13317 N N . THR B 1 111 ? 8.385 14.430 -4.191 1.00 6.23 111 THR B N 1
ATOM 13318 C CA . THR B 1 111 ? 8.730 13.677 -2.998 1.00 5.80 111 THR B CA 1
ATOM 13319 C C . THR B 1 111 ? 9.746 14.509 -2.229 1.00 5.62 111 THR B C 1
ATOM 13320 O O . THR B 1 111 ? 10.405 15.379 -2.791 1.00 6.77 111 THR B O 1
ATOM 13331 N N . THR B 1 112 ? 9.854 14.245 -0.933 1.00 5.72 112 THR B N 1
ATOM 13332 C CA . THR B 1 112 ? 10.891 14.837 -0.090 1.00 5.48 112 THR B CA 1
ATOM 13333 C C . THR B 1 112 ? 12.085 13.905 -0.075 1.00 5.78 112 THR B C 1
ATOM 13334 O O . THR B 1 112 ? 11.949 12.740 0.300 1.00 6.84 112 THR B O 1
ATOM 13345 N N . THR B 1 113 ? 13.240 14.398 -0.506 1.00 5.66 113 THR B N 1
ATOM 13346 C CA . THR B 1 113 ? 14.421 13.571 -0.583 1.00 6.48 113 THR B CA 1
ATOM 13347 C C . THR B 1 113 ? 15.569 14.244 0.128 1.00 7.16 113 THR B C 1
ATOM 13348 O O . THR B 1 113 ? 15.452 15.342 0.629 1.00 9.88 113 THR B O 1
ATOM 13359 N N A GLY B 1 114 ? 16.695 13.539 0.217 0.47 8.79 114 GLY B N 1
ATOM 13360 N N B GLY B 1 114 ? 16.700 13.551 0.092 0.53 7.48 114 GLY B N 1
ATOM 13361 C CA A GLY B 1 114 ? 17.833 14.012 0.968 0.47 9.72 114 GLY B CA 1
ATOM 13362 C CA B GLY B 1 114 ? 17.862 13.945 0.830 0.53 7.06 114 GLY B CA 1
ATOM 13363 C C A GLY B 1 114 ? 18.519 12.885 1.713 0.47 8.84 114 GLY B C 1
ATOM 13364 C C B GLY B 1 114 ? 18.481 12.759 1.533 0.53 6.66 114 GLY B C 1
ATOM 13365 O O A GLY B 1 114 ? 19.722 12.666 1.575 0.47 10.93 114 GLY B O 1
ATOM 13366 O O B GLY B 1 114 ? 19.604 12.368 1.217 0.53 6.16 114 GLY B O 1
ATOM 13373 N N . PRO B 1 115 ? 17.758 12.143 2.518 1.00 6.62 115 PRO B N 1
ATOM 13374 C CA . PRO B 1 115 ? 18.270 10.895 3.109 1.00 6.13 115 PRO B CA 1
ATOM 13375 C C . PRO B 1 115 ? 18.575 9.939 1.973 1.00 5.81 115 PRO B C 1
ATOM 13376 O O . PRO B 1 115 ? 17.689 9.578 1.189 1.00 6.10 115 PRO B O 1
ATOM 13387 N N . LEU B 1 116 ? 19.840 9.558 1.845 1.00 5.80 116 LEU B N 1
ATOM 13388 C CA . LEU B 1 116 ? 20.289 8.898 0.635 1.00 5.51 116 LEU B CA 1
ATOM 13389 C C . LEU B 1 116 ? 19.596 7.566 0.434 1.00 5.18 116 LEU B C 1
ATOM 13390 O O . LEU B 1 116 ? 19.268 6.832 1.364 1.00 6.21 116 LEU B O 1
ATOM 13406 N N . GLY B 1 117 ? 19.382 7.246 -0.830 1.00 5.51 117 GLY B N 1
ATOM 13407 C CA . GLY B 1 117 ? 18.752 6.015 -1.235 1.00 5.53 117 GLY B CA 1
ATOM 13408 C C . GLY B 1 117 ? 17.241 6.054 -1.268 1.00 5.43 117 GLY B C 1
ATOM 13409 O O . GLY B 1 117 ? 16.616 5.253 -1.975 1.00 5.92 117 GLY B O 1
ATOM 13413 N N . GLN B 1 118 ? 16.609 6.921 -0.473 1.00 5.36 118 GLN B N 1
ATOM 13414 C CA . GLN B 1 118 ? 15.160 6.859 -0.407 1.00 5.25 118 GLN B CA 1
ATOM 13415 C C . GLN B 1 118 ? 14.490 7.409 -1.662 1.00 5.23 118 GLN B C 1
ATOM 13416 O O . GLN B 1 118 ? 13.398 6.947 -1.995 1.00 5.47 118 GLN B O 1
ATOM 13430 N N . GLY B 1 119 ? 15.104 8.352 -2.367 1.00 5.17 119 GLY B N 1
ATOM 13431 C CA . GLY B 1 119 ? 14.491 8.809 -3.596 1.00 5.30 119 GLY B CA 1
ATOM 13432 C C . GLY B 1 119 ? 14.363 7.714 -4.641 1.00 4.98 119 GLY B C 1
ATOM 13433 O O . GLY B 1 119 ? 13.297 7.561 -5.244 1.00 5.26 119 GLY B O 1
ATOM 13437 N N . ILE B 1 120 ? 15.423 6.938 -4.869 1.00 5.07 120 ILE B N 1
ATOM 13438 C CA . ILE B 1 120 ? 15.295 5.849 -5.831 1.00 5.25 120 ILE B CA 1
ATOM 13439 C C . ILE B 1 120 ? 14.236 4.855 -5.374 1.00 4.85 120 ILE B C 1
ATOM 13440 O O . ILE B 1 120 ? 13.469 4.343 -6.192 1.00 5.11 120 ILE B O 1
ATOM 13456 N N . ALA B 1 121 ? 14.131 4.594 -4.062 1.00 4.67 121 ALA B N 1
ATOM 13457 C CA . ALA B 1 121 ? 13.051 3.759 -3.558 1.00 4.71 121 ALA B CA 1
ATOM 13458 C C . ALA B 1 121 ? 11.681 4.336 -3.890 1.00 4.47 121 ALA B C 1
ATOM 13459 O O . ALA B 1 121 ? 10.769 3.624 -4.319 1.00 4.78 121 ALA B O 1
ATOM 13466 N N . ASN B 1 122 ? 11.503 5.639 -3.645 1.00 4.44 122 ASN B N 1
ATOM 13467 C CA . ASN B 1 122 ? 10.238 6.276 -3.967 1.00 4.74 122 ASN B CA 1
ATOM 13468 C C . ASN B 1 122 ? 9.938 6.146 -5.461 1.00 4.62 122 ASN B C 1
ATOM 13469 O O . ASN B 1 122 ? 8.790 5.904 -5.843 1.00 5.08 122 ASN B O 1
ATOM 13480 N N . ALA B 1 123 ? 10.959 6.322 -6.307 1.00 4.76 123 ALA B N 1
ATOM 13481 C CA . ALA B 1 123 ? 10.780 6.186 -7.746 1.00 4.93 123 ALA B CA 1
ATOM 13482 C C . ALA B 1 123 ? 10.342 4.778 -8.120 1.00 4.83 123 ALA B C 1
ATOM 13483 O O . ALA B 1 123 ? 9.479 4.604 -8.984 1.00 5.11 123 ALA B O 1
ATOM 13490 N N . VAL B 1 124 ? 10.933 3.754 -7.491 1.00 4.73 124 VAL B N 1
ATOM 13491 C CA . VAL B 1 124 ? 10.475 2.390 -7.738 1.00 4.91 124 VAL B CA 1
ATOM 13492 C C . VAL B 1 124 ? 8.994 2.279 -7.397 1.00 4.77 124 VAL B C 1
ATOM 13493 O O . VAL B 1 124 ? 8.219 1.694 -8.155 1.00 5.14 124 VAL B O 1
ATOM 13506 N N . GLY B 1 125 ? 8.568 2.855 -6.270 1.00 4.87 125 GLY B N 1
ATOM 13507 C CA . GLY B 1 125 ? 7.153 2.835 -5.941 1.00 4.95 125 GLY B CA 1
ATOM 13508 C C . GLY B 1 125 ? 6.272 3.566 -6.935 1.00 4.73 125 GLY B C 1
ATOM 13509 O O . GLY B 1 125 ? 5.184 3.096 -7.263 1.00 5.03 125 GLY B O 1
ATOM 13513 N N . MET B 1 126 ? 6.727 4.722 -7.417 1.00 4.88 126 MET B N 1
ATOM 13514 C CA . MET B 1 126 ? 5.972 5.438 -8.442 1.00 4.95 126 MET B CA 1
ATOM 13515 C C . MET B 1 126 ? 5.853 4.605 -9.716 1.00 4.95 126 MET B C 1
ATOM 13516 O O . MET B 1 126 ? 4.808 4.634 -10.389 1.00 5.41 126 MET B O 1
ATOM 13530 N N . ALA B 1 127 ? 6.914 3.888 -10.086 1.00 5.06 127 ALA B N 1
ATOM 13531 C CA . ALA B 1 127 ? 6.861 3.058 -11.288 1.00 5.18 127 ALA B CA 1
ATOM 13532 C C . ALA B 1 127 ? 5.974 1.834 -11.074 1.00 5.02 127 ALA B C 1
ATOM 13533 O O . ALA B 1 127 ? 5.251 1.430 -11.982 1.00 5.55 127 ALA B O 1
ATOM 13540 N N . ILE B 1 128 ? 5.998 1.233 -9.880 1.00 5.12 128 ILE B N 1
ATOM 13541 C CA . ILE B 1 128 ? 5.046 0.175 -9.565 1.00 5.13 128 ILE B CA 1
ATOM 13542 C C . ILE B 1 128 ? 3.619 0.701 -9.665 1.00 5.27 128 ILE B C 1
ATOM 13543 O O . ILE B 1 128 ? 2.728 0.034 -10.201 1.00 5.58 128 ILE B O 1
ATOM 13559 N N . ALA B 1 129 ? 3.386 1.891 -9.115 1.00 5.22 129 ALA B N 1
ATOM 13560 C CA . ALA B 1 129 ? 2.052 2.469 -9.157 1.00 5.42 129 ALA B CA 1
ATOM 13561 C C . ALA B 1 129 ? 1.588 2.661 -10.602 1.00 5.35 129 ALA B C 1
ATOM 13562 O O . ALA B 1 129 ? 0.462 2.306 -10.945 1.00 5.87 129 ALA B O 1
ATOM 13569 N N . GLU B 1 130 ? 2.442 3.224 -11.463 1.00 5.51 130 GLU B N 1
ATOM 13570 C CA . GLU B 1 130 ? 2.031 3.433 -12.852 1.00 5.63 130 GLU B CA 1
ATOM 13571 C C . GLU B 1 130 ? 1.713 2.112 -13.526 1.00 5.58 130 GLU B C 1
ATOM 13572 O O . GLU B 1 130 ? 0.720 1.998 -14.240 1.00 6.22 130 GLU B O 1
ATOM 13584 N N . LYS B 1 131 ? 2.550 1.093 -13.312 1.00 5.55 131 LYS B N 1
ATOM 13585 C CA . LYS B 1 131 ? 2.352 -0.177 -13.993 1.00 5.77 131 LYS B CA 1
ATOM 13586 C C . LYS B 1 131 ? 1.046 -0.818 -13.547 1.00 5.65 131 LYS B C 1
ATOM 13587 O O . LYS B 1 131 ? 0.284 -1.377 -14.362 1.00 5.99 131 LYS B O 1
ATOM 13606 N N . THR B 1 132 ? 0.786 -0.760 -12.241 1.00 5.41 132 THR B N 1
ATOM 13607 C CA . THR B 1 132 ? -0.389 -1.389 -11.670 1.00 5.48 132 THR B CA 1
ATOM 13608 C C . THR B 1 132 ? -1.652 -0.635 -12.076 1.00 5.63 132 THR B C 1
ATOM 13609 O O . THR B 1 132 ? -2.669 -1.236 -12.429 1.00 6.26 132 THR B O 1
ATOM 13620 N N . LEU B 1 133 ? -1.595 0.696 -12.027 1.00 5.66 133 LEU B N 1
ATOM 13621 C CA . LEU B 1 133 ? -2.748 1.501 -12.405 1.00 6.36 133 LEU B CA 1
ATOM 13622 C C . LEU B 1 133 ? -3.079 1.320 -13.882 1.00 6.10 133 LEU B C 1
ATOM 13623 O O . LEU B 1 133 ? -4.253 1.225 -14.253 1.00 7.19 133 LEU B O 1
ATOM 13639 N N . ALA B 1 134 ? -2.055 1.266 -14.725 1.00 6.50 134 ALA B N 1
ATOM 13640 C CA . ALA B 1 134 ? -2.281 0.985 -16.137 1.00 7.06 134 ALA B CA 1
ATOM 13641 C C . ALA B 1 134 ? -2.958 -0.360 -16.335 1.00 6.82 134 ALA B C 1
ATOM 13642 O O . ALA B 1 134 ? -3.915 -0.493 -17.115 1.00 7.45 134 ALA B O 1
ATOM 13649 N N . ALA B 1 135 ? -2.466 -1.387 -15.654 1.00 6.60 135 ALA B N 1
ATOM 13650 C CA . ALA B 1 135 ? -3.070 -2.707 -15.800 1.00 6.96 135 ALA B CA 1
ATOM 13651 C C . ALA B 1 135 ? -4.511 -2.715 -15.316 1.00 6.76 135 ALA B C 1
ATOM 13652 O O . ALA B 1 135 ? -5.362 -3.377 -15.916 1.00 7.71 135 ALA B O 1
ATOM 13659 N N . GLN B 1 136 ? -4.809 -2.000 -14.227 1.00 6.25 136 GLN B N 1
ATOM 13660 C CA . GLN B 1 136 ? -6.169 -1.968 -13.703 1.00 6.67 136 GLN B CA 1
ATOM 13661 C C . GLN B 1 136 ? -7.116 -1.186 -14.608 1.00 7.15 136 GLN B C 1
ATOM 13662 O O . GLN B 1 136 ? -8.259 -1.599 -14.801 1.00 8.35 136 GLN B O 1
ATOM 13676 N N . PHE B 1 137 ? -6.674 -0.039 -15.139 1.00 6.94 137 PHE B N 1
ATOM 13677 C CA . PHE B 1 137 ? -7.580 0.900 -15.801 1.00 7.38 137 PHE B CA 1
ATOM 13678 C C . PHE B 1 137 ? -7.521 0.914 -17.318 1.00 7.60 137 PHE B C 1
ATOM 13679 O O . PHE B 1 137 ? -8.533 1.259 -17.945 1.00 8.51 137 PHE B O 1
ATOM 13696 N N . ASN B 1 138 ? -6.393 0.628 -17.942 1.00 7.75 138 ASN B N 1
ATOM 13697 C CA . ASN B 1 138 ? -6.359 0.761 -19.394 1.00 8.15 138 ASN B CA 1
ATOM 13698 C C . ASN B 1 138 ? -7.287 -0.271 -20.028 1.00 8.65 138 ASN B C 1
ATOM 13699 O O . ASN B 1 138 ? -7.492 -1.367 -19.506 1.00 9.27 138 ASN B O 1
ATOM 13710 N N . ARG B 1 139 ? -7.850 0.095 -21.171 1.00 9.38 139 ARG B N 1
ATOM 13711 C CA . ARG B 1 139 ? -8.766 -0.757 -21.906 1.00 10.41 139 ARG B CA 1
ATOM 13712 C C . ARG B 1 139 ? -8.394 -0.663 -23.376 1.00 11.29 139 ARG B C 1
ATOM 13713 O O . ARG B 1 139 ? -7.695 0.266 -23.791 1.00 12.00 139 ARG B O 1
ATOM 13734 N N . PRO B 1 140 ? -8.841 -1.612 -24.192 1.00 13.07 140 PRO B N 1
ATOM 13735 C CA . PRO B 1 140 ? -8.452 -1.589 -25.612 1.00 15.05 140 PRO B CA 1
ATOM 13736 C C . PRO B 1 140 ? -8.870 -0.288 -26.286 1.00 14.40 140 PRO B C 1
ATOM 13737 O O . PRO B 1 140 ? -10.032 0.113 -26.221 1.00 15.15 140 PRO B O 1
ATOM 13748 N N . GLY B 1 141 ? -7.900 0.385 -26.914 1.00 15.85 141 GLY B N 1
ATOM 13749 C CA . GLY B 1 141 ? -8.134 1.680 -27.516 1.00 16.47 141 GLY B CA 1
ATOM 13750 C C . GLY B 1 141 ? -8.098 2.848 -26.555 1.00 15.69 141 GLY B C 1
ATOM 13751 O O . GLY B 1 141 ? -8.309 3.993 -26.985 1.00 17.26 141 GLY B O 1
ATOM 13755 N N . HIS B 1 142 ? -7.852 2.596 -25.270 1.00 14.46 142 HIS B N 1
ATOM 13756 C CA . HIS B 1 142 ? -7.940 3.620 -24.216 1.00 14.46 142 HIS B CA 1
ATOM 13757 C C . HIS B 1 142 ? -6.821 3.423 -23.196 1.00 13.50 142 HIS B C 1
ATOM 13758 O O . HIS B 1 142 ? -7.060 2.933 -22.081 1.00 14.90 142 HIS B O 1
ATOM 13771 N N . ASP B 1 143 ? -5.609 3.859 -23.532 1.00 13.86 143 ASP B N 1
ATOM 13772 C CA . ASP B 1 143 ? -4.479 3.716 -22.607 1.00 13.78 143 ASP B CA 1
ATOM 13773 C C . ASP B 1 143 ? -4.304 5.021 -21.830 1.00 12.18 143 ASP B C 1
ATOM 13774 O O . ASP B 1 143 ? -3.405 5.826 -22.105 1.00 14.06 143 ASP B O 1
ATOM 13783 N N . ILE B 1 144 ? -5.182 5.219 -20.823 1.00 9.92 144 ILE B N 1
ATOM 13784 C CA . ILE B 1 144 ? -5.209 6.458 -20.055 1.00 9.67 144 ILE B CA 1
ATOM 13785 C C . ILE B 1 144 ? -4.060 6.562 -19.069 1.00 8.48 144 ILE B C 1
ATOM 13786 O O . ILE B 1 144 ? -3.793 7.664 -18.578 1.00 10.11 144 ILE B O 1
ATOM 13802 N N . VAL B 1 145 ? -3.381 5.467 -18.744 1.00 7.38 145 VAL B N 1
ATOM 13803 C CA . VAL B 1 145 ? -2.188 5.512 -17.903 1.00 7.06 145 VAL B CA 1
ATOM 13804 C C . VAL B 1 145 ? -1.006 5.102 -18.759 1.00 6.99 145 VAL B C 1
ATOM 13805 O O . VAL B 1 145 ? -0.942 3.956 -19.227 1.00 7.71 145 VAL B O 1
ATOM 13818 N N . ASP B 1 146 ? -0.067 6.024 -18.943 1.00 7.10 146 ASP B N 1
ATOM 13819 C CA . ASP B 1 146 ? 1.127 5.730 -19.736 1.00 7.16 146 ASP B CA 1
ATOM 13820 C C . ASP B 1 146 ? 2.164 6.819 -19.443 1.00 6.91 146 ASP B C 1
ATOM 13821 O O . ASP B 1 146 ? 2.186 7.850 -20.114 1.00 8.19 146 ASP B O 1
ATOM 13830 N N . HIS B 1 147 ? 3.000 6.593 -18.428 1.00 6.64 147 HIS B N 1
ATOM 13831 C CA . HIS B 1 147 ? 4.010 7.583 -18.105 1.00 6.40 147 HIS B CA 1
ATOM 13832 C C . HIS B 1 147 ? 5.248 6.923 -17.522 1.00 6.12 147 HIS B C 1
ATOM 13833 O O . HIS B 1 147 ? 5.198 5.820 -16.971 1.00 6.81 147 HIS B O 1
ATOM 13846 N N . TYR B 1 148 ? 6.360 7.647 -17.646 1.00 6.21 148 TYR B N 1
ATOM 13847 C CA . TYR B 1 148 ? 7.663 7.224 -17.172 1.00 6.18 148 TYR B CA 1
ATOM 13848 C C . TYR B 1 148 ? 7.956 7.775 -15.786 1.00 5.93 148 TYR B C 1
ATOM 13849 O O . TYR B 1 148 ? 7.387 8.780 -15.350 1.00 6.92 148 TYR B O 1
ATOM 13867 N N . THR B 1 149 ? 8.903 7.107 -15.126 1.00 5.80 149 THR B N 1
ATOM 13868 C CA . THR B 1 149 ? 9.459 7.530 -13.861 1.00 5.39 149 THR B CA 1
ATOM 13869 C C . THR B 1 149 ? 10.962 7.660 -14.060 1.00 5.37 149 THR B C 1
ATOM 13870 O O . THR B 1 149 ? 11.644 6.667 -14.330 1.00 6.30 149 THR B O 1
ATOM 13881 N N . TYR B 1 150 ? 11.467 8.875 -13.922 1.00 5.48 150 TYR B N 1
ATOM 13882 C CA . TYR B 1 150 ? 12.872 9.179 -14.094 1.00 5.80 150 TYR B CA 1
ATOM 13883 C C . TYR B 1 150 ? 13.478 9.534 -12.746 1.00 5.84 150 TYR B C 1
ATOM 13884 O O . TYR B 1 150 ? 12.901 10.322 -11.997 1.00 7.57 150 TYR B O 1
ATOM 13902 N N . ALA B 1 151 ? 14.648 8.991 -12.451 1.00 5.59 151 ALA B N 1
ATOM 13903 C CA . ALA B 1 151 ? 15.321 9.285 -11.200 1.00 5.68 151 ALA B CA 1
ATOM 13904 C C . ALA B 1 151 ? 16.770 9.640 -11.449 1.00 5.48 151 ALA B C 1
ATOM 13905 O O . ALA B 1 151 ? 17.428 9.030 -12.293 1.00 6.87 151 ALA B O 1
ATOM 13912 N N . PHE B 1 152 ? 17.270 10.612 -10.697 1.00 5.19 152 PHE B N 1
ATOM 13913 C CA . PHE B 1 152 ? 18.689 10.901 -10.606 1.00 5.49 152 PHE B CA 1
ATOM 13914 C C . PHE B 1 152 ? 19.202 10.376 -9.272 1.00 5.36 152 PHE B C 1
ATOM 13915 O O . PHE B 1 152 ? 18.517 10.485 -8.247 1.00 5.90 152 PHE B O 1
ATOM 13932 N N . MET B 1 153 ? 20.411 9.822 -9.267 1.00 5.37 153 MET B N 1
ATOM 13933 C CA . MET B 1 153 ? 20.985 9.280 -8.043 1.00 5.57 153 MET B CA 1
ATOM 13934 C C . MET B 1 153 ? 22.499 9.324 -8.165 1.00 5.35 153 MET B C 1
ATOM 13935 O O . MET B 1 153 ? 23.033 9.325 -9.273 1.00 6.86 153 MET B O 1
ATOM 13949 N N . GLY B 1 154 ? 23.179 9.356 -7.019 1.00 5.69 154 GLY B N 1
ATOM 13950 C CA . GLY B 1 154 ? 24.622 9.436 -6.981 1.00 5.71 154 GLY B CA 1
ATOM 13951 C C . GLY B 1 154 ? 25.268 8.268 -6.266 1.00 5.24 154 GLY B C 1
ATOM 13952 O O . GLY B 1 154 ? 24.664 7.225 -6.019 1.00 5.63 154 GLY B O 1
ATOM 13956 N N . ASP B 1 155 ? 26.552 8.459 -5.946 1.00 5.59 155 ASP B N 1
ATOM 13957 C CA . ASP B 1 155 ? 27.302 7.404 -5.278 1.00 5.49 155 ASP B CA 1
ATOM 13958 C C . ASP B 1 155 ? 26.713 7.050 -3.925 1.00 5.36 155 ASP B C 1
ATOM 13959 O O . ASP B 1 155 ? 26.766 5.888 -3.513 1.00 5.71 155 ASP B O 1
ATOM 13968 N N . GLY B 1 156 ? 26.208 8.045 -3.186 1.00 5.47 156 GLY B N 1
ATOM 13969 C CA . GLY B 1 156 ? 25.654 7.755 -1.878 1.00 6.14 156 GLY B CA 1
ATOM 13970 C C . GLY B 1 156 ? 24.453 6.835 -1.944 1.00 5.29 156 GLY B C 1
ATOM 13971 O O . GLY B 1 156 ? 24.350 5.867 -1.185 1.00 5.64 156 GLY B O 1
ATOM 13975 N N . CYS B 1 157 ? 23.533 7.118 -2.866 1.00 5.09 157 CYS B N 1
ATOM 13976 C CA . CYS B 1 157 ? 22.383 6.261 -3.047 1.00 5.38 157 CYS B CA 1
ATOM 13977 C C . CYS B 1 157 ? 22.814 4.862 -3.455 1.00 4.96 157 CYS B C 1
ATOM 13978 O O . CYS B 1 157 ? 22.233 3.874 -3.008 1.00 5.65 157 CYS B O 1
ATOM 13986 N N . MET B 1 158 ? 23.830 4.758 -4.320 1.00 5.07 158 MET B N 1
ATOM 13987 C CA . MET B 1 158 ? 24.318 3.455 -4.761 1.00 5.11 158 MET B CA 1
ATOM 13988 C C . MET B 1 158 ? 24.946 2.645 -3.640 1.00 4.82 158 MET B C 1
ATOM 13989 O O . MET B 1 158 ? 24.832 1.416 -3.635 1.00 5.43 158 MET B O 1
ATOM 14003 N N . MET B 1 159 ? 25.654 3.300 -2.720 1.00 4.83 159 MET B N 1
ATOM 14004 C CA . MET B 1 159 ? 26.268 2.585 -1.609 1.00 5.03 159 MET B CA 1
ATOM 14005 C C . MET B 1 159 ? 25.238 2.096 -0.597 1.00 4.86 159 MET B C 1
ATOM 14006 O O . MET B 1 159 ? 25.417 1.030 0.012 1.00 5.35 159 MET B O 1
ATOM 14020 N N . GLU B 1 160 ? 24.168 2.852 -0.402 1.00 4.77 160 GLU B N 1
ATOM 14021 C CA . GLU B 1 160 ? 23.163 2.509 0.594 1.00 4.80 160 GLU B CA 1
ATOM 14022 C C . GLU B 1 160 ? 22.506 1.176 0.282 1.00 4.53 160 GLU B C 1
ATOM 14023 O O . GLU B 1 160 ? 22.132 0.880 -0.861 1.00 5.03 160 GLU B O 1
ATOM 14035 N N . GLY B 1 161 ? 22.279 0.396 1.327 1.00 4.60 161 GLY B N 1
ATOM 14036 C CA . GLY B 1 161 ? 21.599 -0.876 1.176 1.00 4.85 161 GLY B CA 1
ATOM 14037 C C . GLY B 1 161 ? 20.228 -0.772 0.549 1.00 4.56 161 GLY B C 1
ATOM 14038 O O . GLY B 1 161 ? 19.803 -1.681 -0.168 1.00 4.72 161 GLY B O 1
ATOM 14042 N N . ILE B 1 162 ? 19.507 0.311 0.813 1.00 4.35 162 ILE B N 1
ATOM 14043 C CA . ILE B 1 162 ? 18.155 0.391 0.289 1.00 4.73 162 ILE B CA 1
ATOM 14044 C C . ILE B 1 162 ? 18.165 0.354 -1.240 1.00 4.73 162 ILE B C 1
ATOM 14045 O O . ILE B 1 162 ? 17.195 -0.101 -1.860 1.00 4.99 162 ILE B O 1
ATOM 14061 N N . SER B 1 163 ? 19.242 0.826 -1.886 1.00 4.79 163 SER B N 1
ATOM 14062 C CA . SER B 1 163 ? 19.286 0.730 -3.345 1.00 5.19 163 SER B CA 1
ATOM 14063 C C . SER B 1 163 ? 19.279 -0.718 -3.811 1.00 4.94 163 SER B C 1
ATOM 14064 O O . SER B 1 163 ? 18.663 -1.041 -4.838 1.00 5.29 163 SER B O 1
ATOM 14072 N N . HIS B 1 164 ? 19.971 -1.597 -3.089 1.00 4.64 164 HIS B N 1
ATOM 14073 C CA . HIS B 1 164 ? 19.936 -3.020 -3.390 1.00 4.76 164 HIS B CA 1
ATOM 14074 C C . HIS B 1 164 ? 18.521 -3.566 -3.259 1.00 4.68 164 HIS B C 1
ATOM 14075 O O . HIS B 1 164 ? 18.036 -4.298 -4.123 1.00 5.73 164 HIS B O 1
ATOM 14088 N N . GLU B 1 165 ? 17.842 -3.221 -2.177 1.00 4.54 165 GLU B N 1
ATOM 14089 C CA . GLU B 1 165 ? 16.497 -3.744 -1.973 1.00 4.53 165 GLU B CA 1
ATOM 14090 C C . GLU B 1 165 ? 15.586 -3.349 -3.128 1.00 4.40 165 GLU B C 1
ATOM 14091 O O . GLU B 1 165 ? 14.899 -4.188 -3.725 1.00 4.97 165 GLU B O 1
ATOM 14103 N N . VAL B 1 166 ? 15.522 -2.045 -3.416 1.00 4.48 166 VAL B N 1
ATOM 14104 C CA . VAL B 1 166 ? 14.492 -1.583 -4.333 1.00 4.49 166 VAL B CA 1
ATOM 14105 C C . VAL B 1 166 ? 14.854 -1.867 -5.774 1.00 4.62 166 VAL B C 1
ATOM 14106 O O . VAL B 1 166 ? 13.959 -2.096 -6.587 1.00 5.16 166 VAL B O 1
ATOM 14119 N N . CYS B 1 167 ? 16.144 -1.830 -6.117 1.00 4.66 167 CYS B N 1
ATOM 14120 C CA . CYS B 1 167 ? 16.522 -2.091 -7.496 1.00 5.04 167 CYS B CA 1
ATOM 14121 C C . CYS B 1 167 ? 16.472 -3.581 -7.819 1.00 4.72 167 CYS B C 1
ATOM 14122 O O . CYS B 1 167 ? 16.124 -3.962 -8.946 1.00 5.25 167 CYS B O 1
ATOM 14130 N N . SER B 1 168 ? 16.738 -4.438 -6.834 1.00 4.86 168 SER B N 1
ATOM 14131 C CA . SER B 1 168 ? 16.509 -5.868 -7.019 1.00 5.08 168 SER B CA 1
ATOM 14132 C C . SER B 1 168 ? 15.038 -6.129 -7.325 1.00 5.12 168 SER B C 1
ATOM 14133 O O . SER B 1 168 ? 14.698 -6.820 -8.289 1.00 5.58 168 SER B O 1
ATOM 14141 N N . LEU B 1 169 ? 14.138 -5.558 -6.516 1.00 5.09 169 LEU B N 1
ATOM 14142 C CA . LEU B 1 169 ? 12.712 -5.788 -6.727 1.00 5.37 169 LEU B CA 1
ATOM 14143 C C . LEU B 1 169 ? 12.233 -5.179 -8.047 1.00 5.43 169 LEU B C 1
ATOM 14144 O O . LEU B 1 169 ? 11.412 -5.774 -8.750 1.00 5.95 169 LEU B O 1
ATOM 14160 N N . ALA B 1 170 ? 12.751 -4.005 -8.413 1.00 5.55 170 ALA B N 1
ATOM 14161 C CA . ALA B 1 170 ? 12.365 -3.388 -9.683 1.00 5.74 170 ALA B CA 1
ATOM 14162 C C . ALA B 1 170 ? 12.720 -4.295 -10.856 1.00 5.43 170 ALA B C 1
ATOM 14163 O O . ALA B 1 170 ? 12.017 -4.325 -11.873 1.00 6.42 170 ALA B O 1
ATOM 14170 N N . GLY B 1 171 ? 13.845 -5.000 -10.744 1.00 5.54 171 GLY B N 1
ATOM 14171 C CA . GLY B 1 171 ? 14.208 -5.963 -11.768 1.00 5.90 171 GLY B CA 1
ATOM 14172 C C . GLY B 1 171 ? 13.224 -7.116 -11.861 1.00 5.75 171 GLY B C 1
ATOM 14173 O O . GLY B 1 171 ? 12.776 -7.488 -12.945 1.00 6.60 171 GLY B O 1
ATOM 14177 N N . THR B 1 172 ? 12.855 -7.687 -10.717 1.00 5.79 172 THR B N 1
ATOM 14178 C CA . THR B 1 172 ? 11.864 -8.765 -10.700 1.00 5.95 172 THR B CA 1
ATOM 14179 C C . THR B 1 172 ? 10.569 -8.335 -11.363 1.00 5.97 172 THR B C 1
ATOM 14180 O O . THR B 1 172 ? 9.945 -9.110 -12.100 1.00 6.54 172 THR B O 1
ATOM 14191 N N . LEU B 1 173 ? 10.126 -7.112 -11.080 1.00 5.94 173 LEU B N 1
ATOM 14192 C CA . LEU B 1 173 ? 8.855 -6.599 -11.573 1.00 6.27 173 LEU B CA 1
ATOM 14193 C C . LEU B 1 173 ? 8.953 -6.009 -12.976 1.00 6.30 173 LEU B C 1
ATOM 14194 O O . LEU B 1 173 ? 7.951 -5.529 -13.512 1.00 7.16 173 LEU B O 1
ATOM 14210 N N . LYS B 1 174 ? 10.126 -6.058 -13.599 1.00 6.31 174 LYS B N 1
ATOM 14211 C CA . LYS B 1 174 ? 10.255 -5.712 -15.015 1.00 6.43 174 LYS B CA 1
ATOM 14212 C C . LYS B 1 174 ? 9.696 -4.317 -15.290 1.00 6.30 174 LYS B C 1
ATOM 14213 O O . LYS B 1 174 ? 8.928 -4.087 -16.222 1.00 7.06 174 LYS B O 1
ATOM 14232 N N . LEU B 1 175 ? 10.164 -3.344 -14.505 1.00 6.03 175 LEU B N 1
ATOM 14233 C CA . LEU B 1 175 ? 9.634 -1.976 -14.549 1.00 5.91 175 LEU B CA 1
ATOM 14234 C C . LEU B 1 175 ? 10.295 -1.192 -15.687 1.00 5.91 175 LEU B C 1
ATOM 14235 O O . LEU B 1 175 ? 11.152 -0.336 -15.487 1.00 6.32 175 LEU B O 1
ATOM 14251 N N . GLY B 1 176 ? 9.845 -1.474 -16.913 1.00 6.39 176 GLY B N 1
ATOM 14252 C CA . GLY B 1 176 ? 10.444 -0.878 -18.106 1.00 6.95 176 GLY B CA 1
ATOM 14253 C C . GLY B 1 176 ? 10.312 0.624 -18.225 1.00 6.92 176 GLY B C 1
ATOM 14254 O O . GLY B 1 176 ? 11.052 1.219 -19.019 1.00 8.17 176 GLY B O 1
ATOM 14258 N N . LYS B 1 177 ? 9.406 1.251 -17.493 1.00 6.08 177 LYS B N 1
ATOM 14259 C CA . LYS B 1 177 ? 9.254 2.693 -17.557 1.00 6.38 177 LYS B CA 1
ATOM 14260 C C . LYS B 1 177 ? 10.022 3.421 -16.455 1.00 6.03 177 LYS B C 1
ATOM 14261 O O . LYS B 1 177 ? 9.942 4.653 -16.374 1.00 7.22 177 LYS B O 1
ATOM 14280 N N . LEU B 1 178 ? 10.804 2.697 -15.668 1.00 5.69 178 LEU B N 1
ATOM 14281 C CA . LEU B 1 178 ? 11.718 3.297 -14.708 1.00 5.88 178 LEU B CA 1
ATOM 14282 C C . LEU B 1 178 ? 13.076 3.464 -15.373 1.00 5.63 178 LEU B C 1
ATOM 14283 O O . LEU B 1 178 ? 13.674 2.488 -15.834 1.00 6.28 178 LEU B O 1
ATOM 14299 N N . ILE B 1 179 ? 13.561 4.697 -15.403 1.00 5.66 179 ILE B N 1
ATOM 14300 C CA . ILE B 1 179 ? 14.834 5.048 -16.010 1.00 5.89 179 ILE B CA 1
ATOM 14301 C C . ILE B 1 179 ? 15.603 5.897 -15.011 1.00 5.88 179 ILE B C 1
ATOM 14302 O O . ILE B 1 179 ? 15.165 7.001 -14.655 1.00 6.70 179 ILE B O 1
ATOM 14318 N N . ALA B 1 180 ? 16.728 5.365 -14.542 1.00 5.76 180 ALA B N 1
ATOM 14319 C CA . ALA B 1 180 ? 17.552 6.023 -13.551 1.00 5.80 180 ALA B CA 1
ATOM 14320 C C . ALA B 1 180 ? 18.859 6.469 -14.185 1.00 5.79 180 ALA B C 1
ATOM 14321 O O . ALA B 1 180 ? 19.427 5.769 -15.028 1.00 6.91 180 ALA B O 1
ATOM 14328 N N . PHE B 1 181 ? 19.321 7.640 -13.769 1.00 5.90 181 PHE B N 1
ATOM 14329 C CA . PHE B 1 181 ? 20.582 8.225 -14.203 1.00 5.93 181 PHE B CA 1
ATOM 14330 C C . PHE B 1 181 ? 21.506 8.258 -12.993 1.00 5.97 181 PHE B C 1
ATOM 14331 O O . PHE B 1 181 ? 21.183 8.892 -11.980 1.00 6.91 181 PHE B O 1
ATOM 14348 N N . TYR B 1 182 ? 22.632 7.559 -13.101 1.00 6.19 182 TYR B N 1
ATOM 14349 C CA . TYR B 1 182 ? 23.650 7.533 -12.063 1.00 6.13 182 TYR B CA 1
ATOM 14350 C C . TYR B 1 182 ? 24.701 8.592 -12.372 1.00 6.14 182 TYR B C 1
ATOM 14351 O O . TYR B 1 182 ? 25.339 8.569 -13.422 1.00 6.87 182 TYR B O 1
ATOM 14369 N N . ASP B 1 183 ? 24.859 9.522 -11.431 1.00 6.34 183 ASP B N 1
ATOM 14370 C CA . ASP B 1 183 ? 25.836 10.597 -11.483 1.00 6.66 183 ASP B CA 1
ATOM 14371 C C . ASP B 1 183 ? 27.188 10.032 -11.050 1.00 6.50 183 ASP B C 1
ATOM 14372 O O . ASP B 1 183 ? 27.574 10.053 -9.877 1.00 7.02 183 ASP B O 1
ATOM 14381 N N . ASP B 1 184 ? 27.893 9.461 -12.012 1.00 6.44 184 ASP B N 1
ATOM 14382 C CA . ASP B 1 184 ? 29.113 8.704 -11.759 1.00 6.83 184 ASP B CA 1
ATOM 14383 C C . ASP B 1 184 ? 30.284 9.679 -11.821 1.00 6.60 184 ASP B C 1
ATOM 14384 O O . ASP B 1 184 ? 30.934 9.838 -12.854 1.00 7.68 184 ASP B O 1
ATOM 14393 N N . ASN B 1 185 ? 30.523 10.379 -10.703 1.00 6.15 185 ASN B N 1
ATOM 14394 C CA . ASN B 1 185 ? 31.489 11.472 -10.658 1.00 6.07 185 ASN B CA 1
ATOM 14395 C C . ASN B 1 185 ? 32.725 11.176 -9.828 1.00 6.21 185 ASN B C 1
ATOM 14396 O O . ASN B 1 185 ? 33.619 12.024 -9.762 1.00 7.04 185 ASN B O 1
ATOM 14407 N N . GLY B 1 186 ? 32.829 9.993 -9.233 1.00 6.12 186 GLY B N 1
ATOM 14408 C CA . GLY B 1 186 ? 34.047 9.592 -8.572 1.00 6.85 186 GLY B CA 1
ATOM 14409 C C . GLY B 1 186 ? 34.330 10.234 -7.238 1.00 6.44 186 GLY B C 1
ATOM 14410 O O . GLY B 1 186 ? 35.388 9.961 -6.658 1.00 7.53 186 GLY B O 1
ATOM 14414 N N . ILE B 1 187 ? 33.419 11.052 -6.719 1.00 6.25 187 ILE B N 1
ATOM 14415 C CA . ILE B 1 187 ? 33.671 11.871 -5.540 1.00 6.36 187 ILE B CA 1
ATOM 14416 C C . ILE B 1 187 ? 32.569 11.649 -4.519 1.00 6.19 187 ILE B C 1
ATOM 14417 O O . ILE B 1 187 ? 31.385 11.633 -4.857 1.00 6.83 187 ILE B O 1
ATOM 14433 N N . SER B 1 188 ? 32.958 11.527 -3.258 1.00 6.29 188 SER B N 1
ATOM 14434 C CA . SER B 1 188 ? 32.013 11.601 -2.143 1.00 6.64 188 SER B CA 1
ATOM 14435 C C . SER B 1 188 ? 32.642 12.497 -1.085 1.00 6.72 188 SER B C 1
ATOM 14436 O O . SER B 1 188 ? 33.667 13.131 -1.330 1.00 7.00 188 SER B O 1
ATOM 14444 N N . ILE B 1 189 ? 32.003 12.609 0.080 1.00 6.68 189 ILE B N 1
ATOM 14445 C CA . ILE B 1 189 ? 32.465 13.611 1.041 1.00 6.83 189 ILE B CA 1
ATOM 14446 C C . ILE B 1 189 ? 33.881 13.314 1.522 1.00 6.87 189 ILE B C 1
ATOM 14447 O O . ILE B 1 189 ? 34.677 14.242 1.731 1.00 7.57 189 ILE B O 1
ATOM 14463 N N . ASP B 1 190 ? 34.229 12.039 1.695 1.00 6.56 190 ASP B N 1
ATOM 14464 C CA . ASP B 1 190 ? 35.561 11.705 2.163 1.00 6.93 190 ASP B CA 1
ATOM 14465 C C . ASP B 1 190 ? 36.632 11.866 1.086 1.00 6.94 190 ASP B C 1
ATOM 14466 O O . ASP B 1 190 ? 37.817 11.766 1.413 1.00 7.88 190 ASP B O 1
ATOM 14475 N N . GLY B 1 191 ? 36.257 12.071 -0.177 1.00 7.11 191 GLY B N 1
ATOM 14476 C CA . GLY B 1 191 ? 37.207 12.262 -1.260 1.00 7.53 191 GLY B CA 1
ATOM 14477 C C . GLY B 1 191 ? 36.962 11.348 -2.448 1.00 6.85 191 GLY B C 1
ATOM 14478 O O . GLY B 1 191 ? 35.823 11.138 -2.871 1.00 7.66 191 GLY B O 1
ATOM 14482 N N . HIS B 1 192 ? 38.040 10.825 -3.012 1.00 7.74 192 HIS B N 1
ATOM 14483 C CA . HIS B 1 192 ? 37.965 9.941 -4.164 1.00 7.77 192 HIS B CA 1
ATOM 14484 C C . HIS B 1 192 ? 37.379 8.603 -3.737 1.00 7.39 192 HIS B C 1
ATOM 14485 O O . HIS B 1 192 ? 37.930 7.911 -2.881 1.00 7.73 192 HIS B O 1
ATOM 14498 N N . VAL B 1 193 ? 36.280 8.204 -4.377 1.00 7.36 193 VAL B N 1
ATOM 14499 C CA . VAL B 1 193 ? 35.498 7.085 -3.843 1.00 7.69 193 VAL B CA 1
ATOM 14500 C C . VAL B 1 193 ? 36.206 5.750 -3.898 1.00 8.02 193 VAL B C 1
ATOM 14501 O O . VAL B 1 193 ? 35.778 4.836 -3.192 1.00 8.71 193 VAL B O 1
ATOM 14514 N N . GLU B 1 194 ? 37.273 5.590 -4.685 1.00 8.85 194 GLU B N 1
ATOM 14515 C CA A GLU B 1 194 ? 37.929 4.287 -4.800 0.60 10.30 194 GLU B CA 1
ATOM 14516 C CA B GLU B 1 194 ? 37.964 4.311 -4.809 0.40 10.20 194 GLU B CA 1
ATOM 14517 C C . GLU B 1 194 ? 38.424 3.747 -3.469 1.00 8.64 194 GLU B C 1
ATOM 14518 O O . GLU B 1 194 ? 38.637 2.541 -3.367 1.00 9.82 194 GLU B O 1
ATOM 14541 N N . GLY B 1 195 ? 38.618 4.584 -2.455 1.00 7.90 195 GLY B N 1
ATOM 14542 C CA . GLY B 1 195 ? 39.041 4.081 -1.167 1.00 8.15 195 GLY B CA 1
ATOM 14543 C C . GLY B 1 195 ? 37.979 3.293 -0.430 1.00 7.24 195 GLY B C 1
ATOM 14544 O O . GLY B 1 195 ? 38.301 2.609 0.544 1.00 8.02 195 GLY B O 1
ATOM 14548 N N . TRP B 1 196 ? 36.712 3.416 -0.840 1.00 6.40 196 TRP B N 1
ATOM 14549 C CA . TRP B 1 196 ? 35.604 2.812 -0.124 1.00 6.24 196 TRP B CA 1
ATOM 14550 C C . TRP B 1 196 ? 34.492 2.310 -1.025 1.00 5.95 196 TRP B C 1
ATOM 14551 O O . TRP B 1 196 ? 33.549 1.722 -0.508 1.00 6.83 196 TRP B O 1
ATOM 14572 N N . PHE B 1 197 ? 34.563 2.505 -2.337 1.00 6.00 197 PHE B N 1
ATOM 14573 C CA . PHE B 1 197 ? 33.455 2.135 -3.222 1.00 5.74 197 PHE B CA 1
ATOM 14574 C C . PHE B 1 197 ? 34.051 1.728 -4.560 1.00 6.09 197 PHE B C 1
ATOM 14575 O O . PHE B 1 197 ? 34.500 2.584 -5.327 1.00 7.84 197 PHE B O 1
ATOM 14592 N N . THR B 1 198 ? 34.074 0.422 -4.803 1.00 5.95 198 THR B N 1
ATOM 14593 C CA . THR B 1 198 ? 34.770 -0.147 -5.942 1.00 6.75 198 THR B CA 1
ATOM 14594 C C . THR B 1 198 ? 33.889 -1.081 -6.761 1.00 6.61 198 THR B C 1
ATOM 14595 O O . THR B 1 198 ? 34.403 -1.765 -7.655 1.00 7.64 198 THR B O 1
ATOM 14606 N N . ASP B 1 199 ? 32.585 -1.102 -6.518 1.00 6.11 199 ASP B N 1
ATOM 14607 C CA . ASP B 1 199 ? 31.719 -2.010 -7.252 1.00 6.28 199 ASP B CA 1
ATOM 14608 C C . ASP B 1 199 ? 31.830 -1.783 -8.752 1.00 5.88 199 ASP B C 1
ATOM 14609 O O . ASP B 1 199 ? 31.929 -0.650 -9.226 1.00 6.88 199 ASP B O 1
ATOM 14618 N N . ASP B 1 200 ? 31.665 -2.867 -9.497 1.00 6.04 200 ASP B N 1
ATOM 14619 C CA . ASP B 1 200 ? 31.282 -2.763 -10.901 1.00 6.27 200 ASP B CA 1
ATOM 14620 C C . ASP B 1 200 ? 29.774 -2.565 -10.913 1.00 5.84 200 ASP B C 1
ATOM 14621 O O . ASP B 1 200 ? 28.989 -3.510 -10.934 1.00 6.15 200 ASP B O 1
ATOM 14630 N N . THR B 1 201 ? 29.364 -1.299 -10.799 1.00 6.20 201 THR B N 1
ATOM 14631 C CA . THR B 1 201 ? 27.955 -0.981 -10.624 1.00 6.07 201 THR B CA 1
ATOM 14632 C C . THR B 1 201 ? 27.129 -1.449 -11.806 1.00 5.93 201 THR B C 1
ATOM 14633 O O . THR B 1 201 ? 25.997 -1.906 -11.623 1.00 6.17 201 THR B O 1
ATOM 14644 N N . ALA B 1 202 ? 27.674 -1.358 -13.018 1.00 6.40 202 ALA B N 1
ATOM 14645 C CA . ALA B 1 202 ? 26.935 -1.852 -14.169 1.00 6.96 202 ALA B CA 1
ATOM 14646 C C . ALA B 1 202 ? 26.633 -3.344 -14.041 1.00 6.24 202 ALA B C 1
ATOM 14647 O O . ALA B 1 202 ? 25.506 -3.792 -14.281 1.00 6.84 202 ALA B O 1
ATOM 14654 N N . MET B 1 203 ? 27.647 -4.129 -13.675 1.00 6.38 203 MET B N 1
ATOM 14655 C CA . MET B 1 203 ? 27.466 -5.571 -13.504 1.00 6.21 203 MET B CA 1
ATOM 14656 C C . MET B 1 203 ? 26.468 -5.874 -12.386 1.00 5.91 203 MET B C 1
ATOM 14657 O O . MET B 1 203 ? 25.656 -6.793 -12.500 1.00 6.58 203 MET B O 1
ATOM 14671 N N . ARG B 1 204 ? 26.534 -5.112 -11.299 1.00 5.54 204 ARG B N 1
ATOM 14672 C CA . ARG B 1 204 ? 25.570 -5.272 -10.214 1.00 5.57 204 ARG B CA 1
ATOM 14673 C C . ARG B 1 204 ? 24.141 -5.099 -10.719 1.00 5.20 204 ARG B C 1
ATOM 14674 O O . ARG B 1 204 ? 23.246 -5.895 -10.413 1.00 5.64 204 ARG B O 1
ATOM 14695 N N . PHE B 1 205 ? 23.901 -4.019 -11.466 1.00 5.44 205 PHE B N 1
ATOM 14696 C CA . PHE B 1 205 ? 22.544 -3.758 -11.947 1.00 5.74 205 PHE B CA 1
ATOM 14697 C C . PHE B 1 205 ? 22.109 -4.758 -13.015 1.00 5.77 205 PHE B C 1
ATOM 14698 O O . PHE B 1 205 ? 20.925 -5.115 -13.078 1.00 6.47 205 PHE B O 1
ATOM 14715 N N A GLU B 1 206 ? 23.038 -5.269 -13.816 0.63 5.82 206 GLU B N 1
ATOM 14716 N N B GLU B 1 206 ? 23.053 -5.222 -13.841 0.37 6.12 206 GLU B N 1
ATOM 14717 C CA A GLU B 1 206 ? 22.670 -6.351 -14.728 0.63 6.56 206 GLU B CA 1
ATOM 14718 C CA B GLU B 1 206 ? 22.792 -6.355 -14.728 0.37 6.75 206 GLU B CA 1
ATOM 14719 C C A GLU B 1 206 ? 22.324 -7.621 -13.960 0.63 6.04 206 GLU B C 1
ATOM 14720 C C B GLU B 1 206 ? 22.282 -7.549 -13.921 0.37 5.93 206 GLU B C 1
ATOM 14721 O O A GLU B 1 206 ? 21.493 -8.415 -14.423 0.63 6.46 206 GLU B O 1
ATOM 14722 O O B GLU B 1 206 ? 21.310 -8.213 -14.311 0.37 5.48 206 GLU B O 1
ATOM 14745 N N . ALA B 1 207 ? 22.913 -7.820 -12.773 1.00 5.74 207 ALA B N 1
ATOM 14746 C CA . ALA B 1 207 ? 22.522 -8.945 -11.927 1.00 5.95 207 ALA B CA 1
ATOM 14747 C C . ALA B 1 207 ? 21.096 -8.814 -11.422 1.00 5.67 207 ALA B C 1
ATOM 14748 O O . ALA B 1 207 ? 20.451 -9.821 -11.131 1.00 6.84 207 ALA B O 1
ATOM 14756 N N . TYR B 1 208 ? 20.595 -7.583 -11.306 1.00 5.71 208 TYR B N 1
ATOM 14757 C CA . TYR B 1 208 ? 19.220 -7.331 -10.912 1.00 6.26 208 TYR B CA 1
ATOM 14758 C C . TYR B 1 208 ? 18.251 -7.457 -12.074 1.00 7.38 208 TYR B C 1
ATOM 14759 O O . TYR B 1 208 ? 17.044 -7.361 -11.863 1.00 11.77 208 TYR B O 1
ATOM 14777 N N . GLY B 1 209 ? 18.727 -7.641 -13.297 1.00 6.36 209 GLY B N 1
ATOM 14778 C CA . GLY B 1 209 ? 17.842 -7.652 -14.435 1.00 7.06 209 GLY B CA 1
ATOM 14779 C C . GLY B 1 209 ? 17.551 -6.288 -15.021 1.00 6.64 209 GLY B C 1
ATOM 14780 O O . GLY B 1 209 ? 16.536 -6.119 -15.705 1.00 8.31 209 GLY B O 1
ATOM 14784 N N . TRP B 1 210 ? 18.418 -5.311 -14.798 1.00 6.04 210 TRP B N 1
ATOM 14785 C CA . TRP B 1 210 ? 18.283 -4.013 -15.435 1.00 5.97 210 TRP B CA 1
ATOM 14786 C C . TRP B 1 210 ? 19.007 -3.990 -16.780 1.00 6.20 210 TRP B C 1
ATOM 14787 O O . TRP B 1 210 ? 20.000 -4.689 -17.000 1.00 7.39 210 TRP B O 1
ATOM 14808 N N . HIS B 1 211 ? 18.516 -3.110 -17.643 1.00 6.18 211 HIS B N 1
ATOM 14809 C CA . HIS B 1 211 ? 19.205 -2.680 -18.853 1.00 6.85 211 HIS B CA 1
ATOM 14810 C C . HIS B 1 211 ? 20.161 -1.572 -18.458 1.00 6.68 211 HIS B C 1
ATOM 14811 O O . HIS B 1 211 ? 19.743 -0.604 -17.828 1.00 9.04 211 HIS B O 1
ATOM 14824 N N . VAL B 1 212 ? 21.446 -1.724 -18.734 1.00 6.27 212 VAL B N 1
ATOM 14825 C CA . VAL B 1 212 ? 22.452 -0.767 -18.292 1.00 6.23 212 VAL B CA 1
ATOM 14826 C C . VAL B 1 212 ? 23.183 -0.214 -19.501 1.00 6.54 212 VAL B C 1
ATOM 14827 O O . VAL B 1 212 ? 23.661 -0.973 -20.354 1.00 7.94 212 VAL B O 1
ATOM 14840 N N . ILE B 1 213 ? 23.295 1.104 -19.559 1.00 6.67 213 ILE B N 1
ATOM 14841 C CA . ILE B 1 213 ? 24.071 1.798 -20.578 1.00 7.47 213 ILE B CA 1
ATOM 14842 C C . ILE B 1 213 ? 25.303 2.360 -19.892 1.00 7.37 213 ILE B C 1
ATOM 14843 O O . ILE B 1 213 ? 25.203 3.227 -19.023 1.00 8.14 213 ILE B O 1
ATOM 14859 N N . ARG B 1 214 ? 26.465 1.840 -20.276 1.00 8.72 214 ARG B N 1
ATOM 14860 C CA . ARG B 1 214 ? 27.744 2.202 -19.688 1.00 9.11 214 ARG B CA 1
ATOM 14861 C C . ARG B 1 214 ? 28.364 3.415 -20.370 1.00 9.63 214 ARG B C 1
ATOM 14862 O O . ARG B 1 214 ? 28.111 3.698 -21.548 1.00 11.29 214 ARG B O 1
ATOM 14883 N N . ASP B 1 215 ? 29.202 4.121 -19.607 1.00 10.63 215 ASP B N 1
ATOM 14884 C CA . ASP B 1 215 ? 30.202 5.030 -20.160 1.00 12.32 215 ASP B CA 1
ATOM 14885 C C . ASP B 1 215 ? 29.577 6.163 -20.968 1.00 11.39 215 ASP B C 1
ATOM 14886 O O . ASP B 1 215 ? 30.118 6.581 -21.990 1.00 13.37 215 ASP B O 1
ATOM 14895 N N . ILE B 1 216 ? 28.468 6.711 -20.493 1.00 8.60 216 ILE B N 1
ATOM 14896 C CA . ILE B 1 216 ? 27.865 7.863 -21.159 1.00 7.75 216 ILE B CA 1
ATOM 14897 C C . ILE B 1 216 ? 28.647 9.106 -20.775 1.00 7.42 216 ILE B C 1
ATOM 14898 O O . ILE B 1 216 ? 28.907 9.352 -19.598 1.00 8.09 216 ILE B O 1
ATOM 14914 N N . ASP B 1 217 ? 28.990 9.928 -21.765 1.00 7.69 217 ASP B N 1
ATOM 14915 C CA . ASP B 1 217 ? 29.571 11.236 -21.479 1.00 7.95 217 ASP B CA 1
ATOM 14916 C C . ASP B 1 217 ? 28.455 12.154 -20.998 1.00 7.38 217 ASP B C 1
ATOM 14917 O O . ASP B 1 217 ? 27.650 12.650 -21.790 1.00 7.59 217 ASP B O 1
ATOM 14926 N N . GLY B 1 218 ? 28.399 12.362 -19.678 1.00 7.09 218 GLY B N 1
ATOM 14927 C CA . GLY B 1 218 ? 27.349 13.157 -19.076 1.00 7.35 218 GLY B CA 1
ATOM 14928 C C . GLY B 1 218 ? 27.437 14.634 -19.318 1.00 7.09 218 GLY B C 1
ATOM 14929 O O . GLY B 1 218 ? 26.569 15.378 -18.857 1.00 7.80 218 GLY B O 1
ATOM 14933 N N . HIS B 1 219 ? 28.425 15.073 -20.098 1.00 7.11 219 HIS B N 1
ATOM 14934 C CA . HIS B 1 219 ? 28.533 16.461 -20.526 1.00 7.59 219 HIS B CA 1
ATOM 14935 C C . HIS B 1 219 ? 28.331 16.609 -22.021 1.00 8.38 219 HIS B C 1
ATOM 14936 O O . HIS B 1 219 ? 28.596 17.683 -22.570 1.00 10.43 219 HIS B O 1
ATOM 14949 N N . ASP B 1 220 ? 27.826 15.576 -22.692 1.00 8.15 220 ASP B N 1
ATOM 14950 C CA . ASP B 1 220 ? 27.582 15.605 -24.127 1.00 8.72 220 ASP B CA 1
ATOM 14951 C C . ASP B 1 220 ? 26.109 15.328 -24.383 1.00 8.34 220 ASP B C 1
ATOM 14952 O O . ASP B 1 220 ? 25.656 14.186 -24.275 1.00 8.33 220 ASP B O 1
ATOM 14961 N N . ALA B 1 221 ? 25.372 16.377 -24.751 1.00 8.87 221 ALA B N 1
ATOM 14962 C CA . ALA B 1 221 ? 23.932 16.248 -24.935 1.00 8.95 221 ALA B CA 1
ATOM 14963 C C . ALA B 1 221 ? 23.571 15.135 -25.916 1.00 8.80 221 ALA B C 1
ATOM 14964 O O . ALA B 1 221 ? 22.613 14.400 -25.691 1.00 9.11 221 ALA B O 1
ATOM 14971 N N . ALA B 1 222 ? 24.299 15.017 -27.024 1.00 9.58 222 ALA B N 1
ATOM 14972 C CA . ALA B 1 222 ? 23.955 13.997 -28.009 1.00 10.79 222 ALA B CA 1
ATOM 14973 C C . ALA B 1 222 ? 24.079 12.594 -27.430 1.00 9.86 222 ALA B C 1
ATOM 14974 O O . ALA B 1 222 ? 23.238 11.732 -27.696 1.00 10.66 222 ALA B O 1
ATOM 14981 N N . SER B 1 223 ? 25.115 12.349 -26.626 1.00 9.85 223 SER B N 1
ATOM 14982 C CA . SER B 1 223 ? 25.301 11.037 -26.014 1.00 9.60 223 SER B CA 1
ATOM 14983 C C . SER B 1 223 ? 24.180 10.742 -25.036 1.00 8.80 223 SER B C 1
ATOM 14984 O O . SER B 1 223 ? 23.654 9.624 -24.989 1.00 9.21 223 SER B O 1
ATOM 14992 N N . ILE B 1 224 ? 23.824 11.738 -24.230 1.00 8.05 224 ILE B N 1
ATOM 14993 C CA . ILE B 1 224 ? 22.751 11.559 -23.258 1.00 7.88 224 ILE B CA 1
ATOM 14994 C C . ILE B 1 224 ? 21.438 11.266 -23.982 1.00 7.64 224 ILE B C 1
ATOM 14995 O O . ILE B 1 224 ? 20.695 10.354 -23.605 1.00 8.27 224 ILE B O 1
ATOM 15011 N N A LYS B 1 225 ? 21.133 12.050 -25.024 0.50 8.55 225 LYS B N 1
ATOM 15012 N N B LYS B 1 225 ? 21.147 12.024 -25.046 0.50 7.90 225 LYS B N 1
ATOM 15013 C CA A LYS B 1 225 ? 19.898 11.858 -25.773 0.50 8.71 225 LYS B CA 1
ATOM 15014 C CA B LYS B 1 225 ? 19.879 11.865 -25.745 0.50 7.53 225 LYS B CA 1
ATOM 15015 C C A LYS B 1 225 ? 19.807 10.437 -26.315 0.50 8.17 225 LYS B C 1
ATOM 15016 C C B LYS B 1 225 ? 19.767 10.491 -26.392 0.50 7.52 225 LYS B C 1
ATOM 15017 O O A LYS B 1 225 ? 18.792 9.752 -26.136 0.50 8.50 225 LYS B O 1
ATOM 15018 O O B LYS B 1 225 ? 18.691 9.880 -26.381 0.50 7.52 225 LYS B O 1
ATOM 15055 N N A ARG B 1 226 ? 20.874 9.973 -26.970 0.47 8.63 226 ARG B N 1
ATOM 15056 N N B ARG B 1 226 ? 20.858 9.997 -26.982 0.53 8.20 226 ARG B N 1
ATOM 15057 C CA A ARG B 1 226 ? 20.860 8.636 -27.551 0.47 9.34 226 ARG B CA 1
ATOM 15058 C CA B ARG B 1 226 ? 20.827 8.649 -27.536 0.53 9.15 226 ARG B CA 1
ATOM 15059 C C A ARG B 1 226 ? 20.633 7.573 -26.484 0.47 8.60 226 ARG B C 1
ATOM 15060 C C B ARG B 1 226 ? 20.536 7.631 -26.439 0.53 7.90 226 ARG B C 1
ATOM 15061 O O A ARG B 1 226 ? 19.986 6.551 -26.744 0.47 8.53 226 ARG B O 1
ATOM 15062 O O B ARG B 1 226 ? 19.719 6.722 -26.615 0.53 8.32 226 ARG B O 1
ATOM 15102 N N . ALA B 1 227 ? 21.213 7.764 -25.296 1.00 7.87 227 ALA B N 1
ATOM 15103 C CA . ALA B 1 227 ? 21.025 6.798 -24.217 1.00 7.87 227 ALA B CA 1
ATOM 15104 C C . ALA B 1 227 ? 19.584 6.790 -23.722 1.00 7.42 227 ALA B C 1
ATOM 15105 O O . ALA B 1 227 ? 19.030 5.724 -23.448 1.00 7.97 227 ALA B O 1
ATOM 15113 N N . VAL B 1 228 ? 18.972 7.965 -23.578 1.00 7.44 228 VAL B N 1
ATOM 15114 C CA . VAL B 1 228 ? 17.588 8.013 -23.127 1.00 7.57 228 VAL B CA 1
ATOM 15115 C C . VAL B 1 228 ? 16.675 7.359 -24.156 1.00 7.64 228 VAL B C 1
ATOM 15116 O O . VAL B 1 228 ? 15.760 6.613 -23.799 1.00 8.17 228 VAL B O 1
ATOM 15129 N N . GLU B 1 229 ? 16.916 7.610 -25.449 1.00 8.01 229 GLU B N 1
ATOM 15130 C CA . GLU B 1 229 ? 16.112 6.954 -26.479 1.00 8.68 229 GLU B CA 1
ATOM 15131 C C . GLU B 1 229 ? 16.229 5.439 -26.371 1.00 8.64 229 GLU B C 1
ATOM 15132 O O . GLU B 1 229 ? 15.236 4.712 -26.481 1.00 9.85 229 GLU B O 1
ATOM 15144 N N A GLU B 1 230 ? 17.446 4.937 -26.189 0.47 8.61 230 GLU B N 1
ATOM 15145 N N B GLU B 1 230 ? 17.442 4.938 -26.136 0.53 8.58 230 GLU B N 1
ATOM 15146 C CA A GLU B 1 230 ? 17.619 3.499 -26.049 0.47 9.06 230 GLU B CA 1
ATOM 15147 C CA B GLU B 1 230 ? 17.642 3.494 -26.042 0.53 9.36 230 GLU B CA 1
ATOM 15148 C C A GLU B 1 230 ? 16.827 2.979 -24.855 0.47 8.41 230 GLU B C 1
ATOM 15149 C C B GLU B 1 230 ? 16.943 2.915 -24.821 0.53 8.95 230 GLU B C 1
ATOM 15150 O O A GLU B 1 230 ? 16.077 1.999 -24.963 0.47 8.99 230 GLU B O 1
ATOM 15151 O O B GLU B 1 230 ? 16.401 1.803 -24.874 0.53 9.91 230 GLU B O 1
ATOM 15174 N N . ALA B 1 231 ? 16.971 3.642 -23.706 1.00 8.17 231 ALA B N 1
ATOM 15175 C CA . ALA B 1 231 ? 16.294 3.199 -22.495 1.00 8.18 231 ALA B CA 1
ATOM 15176 C C . ALA B 1 231 ? 14.778 3.195 -22.648 1.00 8.09 231 ALA B C 1
ATOM 15177 O O . ALA B 1 231 ? 14.105 2.268 -22.186 1.00 8.97 231 ALA B O 1
ATOM 15185 N N A ARG B 1 232 ? 14.221 4.226 -23.270 0.47 9.08 232 ARG B N 1
ATOM 15186 N N B ARG B 1 232 ? 14.216 4.218 -23.294 0.53 8.49 232 ARG B N 1
ATOM 15187 C CA A ARG B 1 232 ? 12.778 4.256 -23.459 0.47 10.51 232 ARG B CA 1
ATOM 15188 C CA B ARG B 1 232 ? 12.766 4.282 -23.475 0.53 9.57 232 ARG B CA 1
ATOM 15189 C C A ARG B 1 232 ? 12.317 3.088 -24.318 0.47 10.60 232 ARG B C 1
ATOM 15190 C C B ARG B 1 232 ? 12.264 3.215 -24.442 0.53 10.66 232 ARG B C 1
ATOM 15191 O O A ARG B 1 232 ? 11.245 2.521 -24.072 0.47 11.39 232 ARG B O 1
ATOM 15192 O O B ARG B 1 232 ? 11.078 2.872 -24.413 0.53 12.36 232 ARG B O 1
ATOM 15233 N N . ALA B 1 233 ? 13.143 2.686 -25.292 1.00 10.80 233 ALA B N 1
ATOM 15234 C CA . ALA B 1 233 ? 12.781 1.613 -26.210 1.00 12.22 233 ALA B CA 1
ATOM 15235 C C . ALA B 1 233 ? 12.852 0.231 -25.564 1.00 10.90 233 ALA B C 1
ATOM 15236 O O . ALA B 1 233 ? 12.287 -0.713 -26.115 1.00 12.94 233 ALA B O 1
ATOM 15244 N N . VAL B 1 234 ? 13.506 0.080 -24.413 1.00 9.64 234 VAL B N 1
ATOM 15245 C CA . VAL B 1 234 ? 13.548 -1.188 -23.689 1.00 8.79 234 VAL B CA 1
ATOM 15246 C C . VAL B 1 234 ? 12.344 -1.216 -22.763 1.00 8.22 234 VAL B C 1
ATOM 15247 O O . VAL B 1 234 ? 12.273 -0.459 -21.797 1.00 10.15 234 VAL B O 1
ATOM 15260 N N . THR B 1 235 ? 11.371 -2.059 -23.061 1.00 8.39 235 THR B N 1
ATOM 15261 C CA . THR B 1 235 ? 10.105 -2.015 -22.338 1.00 8.76 235 THR B CA 1
ATOM 15262 C C . THR B 1 235 ? 9.993 -3.052 -21.234 1.00 8.03 235 THR B C 1
ATOM 15263 O O . THR B 1 235 ? 9.046 -2.980 -20.440 1.00 9.24 235 THR B O 1
ATOM 15274 N N . ASP B 1 236 ? 10.934 -3.980 -21.145 1.00 7.71 236 ASP B N 1
ATOM 15275 C CA . ASP B 1 236 ? 10.816 -5.134 -20.267 1.00 7.65 236 ASP B CA 1
ATOM 15276 C C . ASP B 1 236 ? 11.809 -5.145 -19.123 1.00 7.27 236 ASP B C 1
ATOM 15277 O O . ASP B 1 236 ? 11.866 -6.127 -18.383 1.00 9.17 236 ASP B O 1
ATOM 15286 N N A LYS B 1 237 ? 12.596 -4.086 -18.960 0.42 6.71 237 LYS B N 1
ATOM 15287 N N B LYS B 1 237 ? 12.586 -4.076 -18.943 0.58 7.23 237 LYS B N 1
ATOM 15288 C CA A LYS B 1 237 ? 13.559 -3.972 -17.876 0.42 5.94 237 LYS B CA 1
ATOM 15289 C CA B LYS B 1 237 ? 13.588 -3.986 -17.885 0.58 6.96 237 LYS B CA 1
ATOM 15290 C C A LYS B 1 237 ? 13.637 -2.509 -17.490 0.42 5.72 237 LYS B C 1
ATOM 15291 C C B LYS B 1 237 ? 13.726 -2.525 -17.503 0.58 6.43 237 LYS B C 1
ATOM 15292 O O A LYS B 1 237 ? 13.537 -1.646 -18.366 0.42 6.22 237 LYS B O 1
ATOM 15293 O O B LYS B 1 237 ? 13.800 -1.680 -18.405 0.58 6.33 237 LYS B O 1
ATOM 15330 N N . PRO B 1 238 ? 13.857 -2.195 -16.218 1.00 5.65 238 PRO B N 1
ATOM 15331 C CA . PRO B 1 238 ? 14.243 -0.831 -15.855 1.00 5.76 238 PRO B CA 1
ATOM 15332 C C . PRO B 1 238 ? 15.639 -0.557 -16.404 1.00 5.83 238 PRO B C 1
ATOM 15333 O O . PRO B 1 238 ? 16.424 -1.486 -16.588 1.00 6.30 238 PRO B O 1
ATOM 15344 N N . SER B 1 239 ? 15.942 0.727 -16.650 1.00 5.61 239 SER B N 1
ATOM 15345 C CA . SER B 1 239 ? 17.231 1.107 -17.219 1.00 5.93 239 SER B CA 1
ATOM 15346 C C . SER B 1 239 ? 18.050 1.965 -16.272 1.00 5.53 239 SER B C 1
ATOM 15347 O O . SER B 1 239 ? 17.511 2.849 -15.601 1.00 6.17 239 SER B O 1
ATOM 15355 N N . LEU B 1 240 ? 19.356 1.711 -16.262 1.00 5.47 240 LEU B N 1
ATOM 15356 C CA . LEU B 1 240 ? 20.333 2.520 -15.550 1.00 5.65 240 LEU B CA 1
ATOM 15357 C C . LEU B 1 240 ? 21.282 3.125 -16.566 1.00 5.86 240 LEU B C 1
ATOM 15358 O O . LEU B 1 240 ? 21.929 2.391 -17.327 1.00 6.25 240 LEU B O 1
ATOM 15374 N N . LEU B 1 241 ? 21.369 4.444 -16.565 1.00 5.82 241 LEU B N 1
ATOM 15375 C CA . LEU B 1 241 ? 22.264 5.201 -17.440 1.00 6.08 241 LEU B CA 1
ATOM 15376 C C . LEU B 1 241 ? 23.450 5.642 -16.592 1.00 6.72 241 LEU B C 1
ATOM 15377 O O . LEU B 1 241 ? 23.306 6.462 -15.684 1.00 8.01 241 LEU B O 1
ATOM 15393 N N . MET B 1 242 ? 24.622 5.085 -16.885 1.00 6.70 242 MET B N 1
ATOM 15394 C CA A MET B 1 242 ? 25.880 5.342 -16.167 0.51 7.57 242 MET B CA 1
ATOM 15395 C CA B MET B 1 242 ? 25.808 5.418 -16.107 0.49 7.85 242 MET B CA 1
ATOM 15396 C C . MET B 1 242 ? 26.466 6.632 -16.744 1.00 6.82 242 MET B C 1
ATOM 15397 O O . MET B 1 242 ? 27.121 6.569 -17.781 1.00 7.71 242 MET B O 1
ATOM 15424 N N . CYS B 1 243 ? 26.238 7.774 -16.109 1.00 6.62 243 CYS B N 1
ATOM 15425 C CA . CYS B 1 243 ? 26.627 9.058 -16.672 1.00 6.85 243 CYS B CA 1
ATOM 15426 C C . CYS B 1 243 ? 27.911 9.538 -16.019 1.00 6.51 243 CYS B C 1
ATOM 15427 O O . CYS B 1 243 ? 27.923 9.923 -14.847 1.00 7.22 243 CYS B O 1
ATOM 15435 N N A LYS B 1 244 ? 28.999 9.515 -16.769 0.63 6.56 244 LYS B N 1
ATOM 15436 N N B LYS B 1 244 ? 29.001 9.529 -16.776 0.37 7.14 244 LYS B N 1
ATOM 15437 C CA A LYS B 1 244 ? 30.255 10.046 -16.267 0.63 6.61 244 LYS B CA 1
ATOM 15438 C CA B LYS B 1 244 ? 30.269 10.036 -16.269 0.37 7.71 244 LYS B CA 1
ATOM 15439 C C A LYS B 1 244 ? 30.145 11.559 -16.247 0.63 6.20 244 LYS B C 1
ATOM 15440 C C B LYS B 1 244 ? 30.207 11.557 -16.258 0.37 7.16 244 LYS B C 1
ATOM 15441 O O A LYS B 1 244 ? 29.902 12.183 -17.285 0.63 7.89 244 LYS B O 1
ATOM 15442 O O B LYS B 1 244 ? 30.092 12.183 -17.317 0.37 8.21 244 LYS B O 1
ATOM 15479 N N . THR B 1 245 ? 30.293 12.149 -15.071 1.00 6.76 245 THR B N 1
ATOM 15480 C CA . THR B 1 245 ? 30.227 13.595 -14.914 1.00 7.02 245 THR B CA 1
ATOM 15481 C C . THR B 1 245 ? 31.400 14.075 -14.073 1.00 6.55 245 THR B C 1
ATOM 15482 O O . THR B 1 245 ? 32.059 13.303 -13.370 1.00 7.30 245 THR B O 1
ATOM 15494 N N . ILE B 1 246 ? 31.612 15.378 -14.136 1.00 6.85 246 ILE B N 1
ATOM 15495 C CA . ILE B 1 246 ? 32.576 16.093 -13.327 1.00 7.06 246 ILE B CA 1
ATOM 15496 C C . ILE B 1 246 ? 31.784 16.912 -12.310 1.00 6.59 246 ILE B C 1
ATOM 15497 O O . ILE B 1 246 ? 31.047 17.841 -12.676 1.00 7.17 246 ILE B O 1
ATOM 15513 N N . ILE B 1 247 ? 31.919 16.565 -11.031 1.00 6.40 247 ILE B N 1
ATOM 15514 C CA . ILE B 1 247 ? 31.226 17.325 -9.997 1.00 6.37 247 ILE B CA 1
ATOM 15515 C C . ILE B 1 247 ? 31.687 18.773 -10.073 1.00 6.44 247 ILE B C 1
ATOM 15516 O O . ILE B 1 247 ? 32.865 19.042 -10.288 1.00 6.65 247 ILE B O 1
ATOM 15532 N N . GLY B 1 248 ? 30.775 19.734 -9.942 1.00 6.42 248 GLY B N 1
ATOM 15533 C CA . GLY B 1 248 ? 31.206 21.118 -10.004 1.00 6.65 248 GLY B CA 1
ATOM 15534 C C . GLY B 1 248 ? 31.659 21.582 -11.373 1.00 6.74 248 GLY B C 1
ATOM 15535 O O . GLY B 1 248 ? 32.367 22.591 -11.469 1.00 7.63 248 GLY B O 1
ATOM 15539 N N . PHE B 1 249 ? 31.222 20.897 -12.436 1.00 6.63 249 PHE B N 1
ATOM 15540 C CA . PHE B 1 249 ? 31.589 21.240 -13.810 1.00 6.87 249 PHE B CA 1
ATOM 15541 C C . PHE B 1 249 ? 31.485 22.740 -14.040 1.00 6.81 249 PHE B C 1
ATOM 15542 O O . PHE B 1 249 ? 30.437 23.348 -13.821 1.00 7.38 249 PHE B O 1
ATOM 15559 N N . GLY B 1 250 ? 32.582 23.311 -14.538 1.00 7.21 250 GLY B N 1
ATOM 15560 C CA . GLY B 1 250 ? 32.686 24.727 -14.818 1.00 8.00 250 GLY B CA 1
ATOM 15561 C C . GLY B 1 250 ? 33.649 25.464 -13.915 1.00 7.67 250 GLY B C 1
ATOM 15562 O O . GLY B 1 250 ? 34.185 26.506 -14.308 1.00 8.30 250 GLY B O 1
ATOM 15566 N N . SER B 1 251 ? 33.857 24.955 -12.706 1.00 7.72 251 SER B N 1
ATOM 15567 C CA . SER B 1 251 ? 34.713 25.608 -11.725 1.00 8.03 251 SER B CA 1
ATOM 15568 C C . SER B 1 251 ? 36.162 25.213 -11.954 1.00 8.06 251 SER B C 1
ATOM 15569 O O . SER B 1 251 ? 36.511 24.027 -11.828 1.00 8.57 251 SER B O 1
ATOM 15577 N N . PRO B 1 252 ? 37.039 26.144 -12.325 1.00 8.30 252 PRO B N 1
ATOM 15578 C CA . PRO B 1 252 ? 38.420 25.727 -12.606 1.00 9.50 252 PRO B CA 1
ATOM 15579 C C . PRO B 1 252 ? 39.113 25.081 -11.422 1.00 9.62 252 PRO B C 1
ATOM 15580 O O . PRO B 1 252 ? 39.882 24.135 -11.608 1.00 11.53 252 PRO B O 1
ATOM 15591 N N . ASN B 1 253 ? 38.877 25.572 -10.214 1.00 9.18 253 ASN B N 1
ATOM 15592 C CA . ASN B 1 253 ? 39.629 25.108 -9.057 1.00 9.54 253 ASN B CA 1
ATOM 15593 C C . ASN B 1 253 ? 38.908 24.078 -8.213 1.00 9.17 253 ASN B C 1
ATOM 15594 O O . ASN B 1 253 ? 39.559 23.404 -7.415 1.00 11.66 253 ASN B O 1
ATOM 15605 N N A LYS B 1 254 ? 37.595 23.940 -8.352 0.73 7.90 254 LYS B N 1
ATOM 15606 N N B LYS B 1 254 ? 37.596 23.925 -8.372 0.27 9.10 254 LYS B N 1
ATOM 15607 C CA A LYS B 1 254 ? 36.849 23.007 -7.530 0.73 8.32 254 LYS B CA 1
ATOM 15608 C CA B LYS B 1 254 ? 36.831 23.022 -7.529 0.27 9.41 254 LYS B CA 1
ATOM 15609 C C A LYS B 1 254 ? 36.169 21.897 -8.310 0.73 8.20 254 LYS B C 1
ATOM 15610 C C B LYS B 1 254 ? 36.057 21.962 -8.298 0.27 8.88 254 LYS B C 1
ATOM 15611 O O A LYS B 1 254 ? 35.742 20.916 -7.693 0.73 8.51 254 LYS B O 1
ATOM 15612 O O B LYS B 1 254 ? 35.463 21.081 -7.667 0.27 9.02 254 LYS B O 1
ATOM 15649 N N . ALA B 1 255 ? 36.054 21.990 -9.628 1.00 8.17 255 ALA B N 1
ATOM 15650 C CA . ALA B 1 255 ? 35.464 20.878 -10.359 1.00 7.98 255 ALA B CA 1
ATOM 15651 C C . ALA B 1 255 ? 36.275 19.615 -10.085 1.00 7.80 255 ALA B C 1
ATOM 15652 O O . ALA B 1 255 ? 37.508 19.656 -10.025 1.00 8.74 255 ALA B O 1
ATOM 15660 N N . GLY B 1 256 ? 35.589 18.489 -9.936 1.00 7.45 256 GLY B N 1
ATOM 15661 C CA . GLY B 1 256 ? 36.271 17.231 -9.733 1.00 8.27 256 GLY B CA 1
ATOM 15662 C C . GLY B 1 256 ? 36.820 17.048 -8.349 1.00 8.66 256 GLY B C 1
ATOM 15663 O O . GLY B 1 256 ? 37.596 16.117 -8.126 1.00 10.84 256 GLY B O 1
ATOM 15667 N N . THR B 1 257 ? 36.445 17.907 -7.404 1.00 8.88 257 THR B N 1
ATOM 15668 C CA . THR B 1 257 ? 36.948 17.841 -6.040 1.00 10.28 257 THR B CA 1
ATOM 15669 C C . THR B 1 257 ? 35.802 17.727 -5.050 1.00 8.85 257 THR B C 1
ATOM 15670 O O . THR B 1 257 ? 34.689 18.193 -5.291 1.00 9.14 257 THR B O 1
ATOM 15681 N N A HIS B 1 258 ? 36.103 17.131 -3.899 0.65 9.02 258 HIS B N 1
ATOM 15682 N N B HIS B 1 258 ? 36.123 17.161 -3.886 0.35 10.44 258 HIS B N 1
ATOM 15683 C CA A HIS B 1 258 ? 35.111 17.074 -2.830 0.65 9.25 258 HIS B CA 1
ATOM 15684 C CA B HIS B 1 258 ? 35.157 17.080 -2.796 0.35 11.87 258 HIS B CA 1
ATOM 15685 C C A HIS B 1 258 ? 34.734 18.466 -2.345 0.65 9.58 258 HIS B C 1
ATOM 15686 C C B HIS B 1 258 ? 34.790 18.451 -2.247 0.35 11.85 258 HIS B C 1
ATOM 15687 O O A HIS B 1 258 ? 33.639 18.653 -1.803 0.65 10.41 258 HIS B O 1
ATOM 15688 O O B HIS B 1 258 ? 33.773 18.578 -1.558 0.35 11.96 258 HIS B O 1
ATOM 15713 N N A ASP B 1 259 ? 35.594 19.458 -2.568 0.65 10.52 259 ASP B N 1
ATOM 15714 N N B ASP B 1 259 ? 35.599 19.476 -2.519 0.35 12.22 259 ASP B N 1
ATOM 15715 C CA A ASP B 1 259 ? 35.322 20.810 -2.103 0.65 11.95 259 ASP B CA 1
ATOM 15716 C CA B ASP B 1 259 ? 35.262 20.818 -2.059 0.35 12.89 259 ASP B CA 1
ATOM 15717 C C A ASP B 1 259 ? 34.098 21.419 -2.767 0.65 11.73 259 ASP B C 1
ATOM 15718 C C B ASP B 1 259 ? 33.958 21.295 -2.677 0.35 11.13 259 ASP B C 1
ATOM 15719 O O A ASP B 1 259 ? 33.530 22.373 -2.228 0.65 13.34 259 ASP B O 1
ATOM 15720 O O B ASP B 1 259 ? 33.186 22.018 -2.034 0.35 11.19 259 ASP B O 1
ATOM 15737 N N . SER B 1 260 ? 33.701 20.914 -3.929 1.00 9.86 260 SER B N 1
ATOM 15738 C CA . SER B 1 260 ? 32.513 21.391 -4.613 1.00 9.13 260 SER B CA 1
ATOM 15739 C C . SER B 1 260 ? 31.234 20.730 -4.118 1.00 8.62 260 SER B C 1
ATOM 15740 O O . SER B 1 260 ? 30.148 21.145 -4.530 1.00 9.14 260 SER B O 1
ATOM 15749 N N . HIS B 1 261 ? 31.327 19.698 -3.273 1.00 8.77 261 HIS B N 1
ATOM 15750 C CA . HIS B 1 261 ? 30.139 18.929 -2.910 1.00 8.60 261 HIS B CA 1
ATOM 15751 C C . HIS B 1 261 ? 29.117 19.758 -2.137 1.00 7.68 261 HIS B C 1
ATOM 15752 O O . HIS B 1 261 ? 27.918 19.720 -2.441 1.00 8.21 261 HIS B O 1
ATOM 15765 N N . GLY B 1 262 ? 29.557 20.434 -1.075 1.00 8.22 262 GLY B N 1
ATOM 15766 C CA . GLY B 1 262 ? 28.640 20.799 -0.009 1.00 8.78 262 GLY B CA 1
ATOM 15767 C C . GLY B 1 262 ? 28.894 22.125 0.652 1.00 8.29 262 GLY B C 1
ATOM 15768 O O . GLY B 1 262 ? 28.485 22.330 1.797 1.00 9.64 262 GLY B O 1
ATOM 15772 N N . ALA B 1 263 ? 29.568 23.025 -0.049 1.00 8.58 263 ALA B N 1
ATOM 15773 C CA . ALA B 1 263 ? 29.775 24.370 0.446 1.00 8.99 263 ALA B CA 1
ATOM 15774 C C . ALA B 1 263 ? 29.708 25.325 -0.726 1.00 8.28 263 ALA B C 1
ATOM 15775 O O . ALA B 1 263 ? 29.995 24.941 -1.863 1.00 8.53 263 ALA B O 1
ATOM 15782 N N . PRO B 1 264 ? 29.402 26.592 -0.466 1.00 8.60 264 PRO B N 1
ATOM 15783 C CA . PRO B 1 264 ? 29.459 27.601 -1.526 1.00 8.12 264 PRO B CA 1
ATOM 15784 C C . PRO B 1 264 ? 30.820 27.582 -2.211 1.00 8.10 264 PRO B C 1
ATOM 15785 O O . PRO B 1 264 ? 31.859 27.392 -1.581 1.00 8.66 264 PRO B O 1
ATOM 15796 N N . LEU B 1 265 ? 30.817 27.832 -3.514 1.00 7.98 265 LEU B N 1
ATOM 15797 C CA . LEU B 1 265 ? 32.080 27.886 -4.242 1.00 8.43 265 LEU B CA 1
ATOM 15798 C C . LEU B 1 265 ? 32.948 29.055 -3.807 1.00 8.66 265 LEU B C 1
ATOM 15799 O O . LEU B 1 265 ? 34.183 28.961 -3.877 1.00 9.50 265 LEU B O 1
ATOM 15815 N N . GLY B 1 266 ? 32.338 30.151 -3.386 1.00 8.28 266 GLY B N 1
ATOM 15816 C CA . GLY B 1 266 ? 33.016 31.391 -3.088 1.00 8.76 266 GLY B CA 1
ATOM 15817 C C . GLY B 1 266 ? 32.874 32.373 -4.237 1.00 8.36 266 GLY B C 1
ATOM 15818 O O . GLY B 1 266 ? 32.828 31.999 -5.409 1.00 8.27 266 GLY B O 1
ATOM 15822 N N . ASP B 1 267 ? 32.797 33.656 -3.904 1.00 8.96 267 ASP B N 1
ATOM 15823 C CA . ASP B 1 267 ? 32.564 34.663 -4.936 1.00 9.18 267 ASP B CA 1
ATOM 15824 C C . ASP B 1 267 ? 33.686 34.687 -5.974 1.00 8.36 267 ASP B C 1
ATOM 15825 O O . ASP B 1 267 ? 33.422 34.817 -7.174 1.00 8.82 267 ASP B O 1
ATOM 15834 N N . ALA B 1 268 ? 34.943 34.598 -5.540 1.00 8.57 268 ALA B N 1
ATOM 15835 C CA . ALA B 1 268 ? 36.044 34.625 -6.507 1.00 8.91 268 ALA B CA 1
ATOM 15836 C C . ALA B 1 268 ? 35.958 33.440 -7.461 1.00 7.67 268 ALA B C 1
ATOM 15837 O O . ALA B 1 268 ? 36.148 33.578 -8.682 1.00 7.96 268 ALA B O 1
ATOM 15844 N N . GLU B 1 269 ? 35.660 32.262 -6.927 1.00 7.28 269 GLU B N 1
ATOM 15845 C CA . GLU B 1 269 ? 35.554 31.079 -7.765 1.00 7.29 269 GLU B CA 1
ATOM 15846 C C . GLU B 1 269 ? 34.356 31.165 -8.692 1.00 7.21 269 GLU B C 1
ATOM 15847 O O . GLU B 1 269 ? 34.426 30.683 -9.830 1.00 7.38 269 GLU B O 1
ATOM 15859 N N . ILE B 1 270 ? 33.246 31.754 -8.247 1.00 7.02 270 ILE B N 1
ATOM 15860 C CA . ILE B 1 270 ? 32.096 31.933 -9.130 1.00 7.23 270 ILE B CA 1
ATOM 15861 C C . ILE B 1 270 ? 32.451 32.815 -10.314 1.00 6.96 270 ILE B C 1
ATOM 15862 O O . ILE B 1 270 ? 32.020 32.558 -11.446 1.00 7.46 270 ILE B O 1
ATOM 15878 N N . ALA B 1 271 ? 33.219 33.884 -10.087 1.00 6.89 271 ALA B N 1
ATOM 15879 C CA . ALA B 1 271 ? 33.631 34.731 -11.205 1.00 7.28 271 ALA B CA 1
ATOM 15880 C C . ALA B 1 271 ? 34.430 33.924 -12.227 1.00 7.01 271 ALA B C 1
ATOM 15881 O O . ALA B 1 271 ? 34.210 34.039 -13.440 1.00 7.66 271 ALA B O 1
ATOM 15888 N N . LEU B 1 272 ? 35.359 33.094 -11.742 1.00 6.79 272 LEU B N 1
ATOM 15889 C CA . LEU B 1 272 ? 36.153 32.254 -12.639 1.00 6.86 272 LEU B CA 1
ATOM 15890 C C . LEU B 1 272 ? 35.288 31.222 -13.346 1.00 6.78 272 LEU B C 1
ATOM 15891 O O . LEU B 1 272 ? 35.566 30.860 -14.499 1.00 7.59 272 LEU B O 1
ATOM 15907 N N . THR B 1 273 ? 34.258 30.729 -12.671 1.00 6.69 273 THR B N 1
ATOM 15908 C CA . THR B 1 273 ? 33.356 29.746 -13.257 1.00 6.95 273 THR B CA 1
ATOM 15909 C C . THR B 1 273 ? 32.535 30.375 -14.371 1.00 6.93 273 THR B C 1
ATOM 15910 O O . THR B 1 273 ? 32.374 29.779 -15.448 1.00 7.17 273 THR B O 1
ATOM 15921 N N . ARG B 1 274 ? 32.022 31.588 -14.155 1.00 6.73 274 ARG B N 1
ATOM 15922 C CA . ARG B 1 274 ? 31.341 32.288 -15.239 1.00 7.14 274 ARG B CA 1
ATOM 15923 C C . ARG B 1 274 ? 32.251 32.418 -16.450 1.00 6.83 274 ARG B C 1
ATOM 15924 O O . ARG B 1 274 ? 31.808 32.251 -17.590 1.00 7.58 274 ARG B O 1
ATOM 15945 N N . GLU B 1 275 ? 33.519 32.760 -16.228 1.00 6.85 275 GLU B N 1
ATOM 15946 C CA . GLU B 1 275 ? 34.454 32.928 -17.334 1.00 6.83 275 GLU B CA 1
ATOM 15947 C C . GLU B 1 275 ? 34.691 31.616 -18.061 1.00 7.21 275 GLU B C 1
ATOM 15948 O O . GLU B 1 275 ? 34.715 31.571 -19.301 1.00 8.14 275 GLU B O 1
ATOM 15960 N N . GLN B 1 276 ? 34.845 30.526 -17.318 1.00 7.07 276 GLN B N 1
ATOM 15961 C CA . GLN B 1 276 ? 35.061 29.224 -17.951 1.00 7.58 276 GLN B CA 1
ATOM 15962 C C . GLN B 1 276 ? 33.838 28.793 -18.764 1.00 7.67 276 GLN B C 1
ATOM 15963 O O . GLN B 1 276 ? 33.970 28.272 -19.885 1.00 8.84 276 GLN B O 1
ATOM 15977 N N . LEU B 1 277 ? 32.637 29.004 -18.219 1.00 7.36 277 LEU B N 1
ATOM 15978 C CA . LEU B 1 277 ? 31.409 28.586 -18.877 1.00 7.63 277 LEU B CA 1
ATOM 15979 C C . LEU B 1 277 ? 30.946 29.548 -19.953 1.00 8.07 277 LEU B C 1
ATOM 15980 O O . LEU B 1 277 ? 30.038 29.206 -20.719 1.00 9.82 277 LEU B O 1
ATOM 15996 N N . GLY B 1 278 ? 31.499 30.749 -20.013 1.00 7.64 278 GLY B N 1
ATOM 15997 C CA . GLY B 1 278 ? 30.992 31.743 -20.924 1.00 8.34 278 GLY B CA 1
ATOM 15998 C C . GLY B 1 278 ? 29.637 32.288 -20.553 1.00 8.03 278 GLY B C 1
ATOM 15999 O O . GLY B 1 278 ? 28.899 32.714 -21.449 1.00 9.81 278 GLY B O 1
ATOM 16003 N N . TRP B 1 279 ? 29.296 32.296 -19.267 1.00 7.77 279 TRP B N 1
ATOM 16004 C CA . TRP B 1 279 ? 27.988 32.725 -18.783 1.00 7.86 279 TRP B CA 1
ATOM 16005 C C . TRP B 1 279 ? 28.089 34.167 -18.302 1.00 7.74 279 TRP B C 1
ATOM 16006 O O . TRP B 1 279 ? 28.707 34.439 -17.271 1.00 8.32 279 TRP B O 1
ATOM 16027 N N . LYS B 1 280 ? 27.487 35.095 -19.057 1.00 8.12 280 LYS B N 1
ATOM 16028 C CA . LYS B 1 280 ? 27.714 36.513 -18.812 1.00 8.28 280 LYS B CA 1
ATOM 16029 C C . LYS B 1 280 ? 26.712 37.139 -17.852 1.00 8.61 280 LYS B C 1
ATOM 16030 O O . LYS B 1 280 ? 26.952 38.248 -17.374 1.00 10.24 280 LYS B O 1
ATOM 16049 N N . TYR B 1 281 ? 25.592 36.487 -17.594 1.00 8.18 281 TYR B N 1
ATOM 16050 C CA . TYR B 1 281 ? 24.502 37.120 -16.867 1.00 8.40 281 TYR B CA 1
ATOM 16051 C C . TYR B 1 281 ? 24.796 37.186 -15.379 1.00 8.55 281 TYR B C 1
ATOM 16052 O O . TYR B 1 281 ? 25.446 36.308 -14.810 1.00 9.32 281 TYR B O 1
ATOM 16070 N N . ALA B 1 282 ? 24.318 38.258 -14.763 1.00 9.04 282 ALA B N 1
ATOM 16071 C CA . ALA B 1 282 ? 24.504 38.479 -13.338 1.00 9.57 282 ALA B CA 1
ATOM 16072 C C . ALA B 1 282 ? 23.686 37.476 -12.529 1.00 8.83 282 ALA B C 1
ATOM 16073 O O . ALA B 1 282 ? 22.770 36.835 -13.049 1.00 9.05 282 ALA B O 1
ATOM 16080 N N . PRO B 1 283 ? 23.961 37.352 -11.230 1.00 9.05 283 PRO B N 1
ATOM 16081 C CA . PRO B 1 283 ? 23.177 36.421 -10.412 1.00 8.76 283 PRO B CA 1
ATOM 16082 C C . PRO B 1 283 ? 21.690 36.697 -10.510 1.00 8.51 283 PRO B C 1
ATOM 16083 O O . PRO B 1 283 ? 21.234 37.841 -10.400 1.00 9.35 283 PRO B O 1
ATOM 16094 N N . PHE B 1 284 ? 20.937 35.618 -10.718 1.00 8.61 284 PHE B N 1
ATOM 16095 C CA . PHE B 1 284 ? 19.482 35.649 -10.768 1.00 9.24 284 PHE B CA 1
ATOM 16096 C C . PHE B 1 284 ? 18.936 36.363 -11.994 1.00 10.08 284 PHE B C 1
ATOM 16097 O O . PHE B 1 284 ? 17.751 36.682 -12.036 1.00 12.42 284 PHE B O 1
ATOM 16114 N N A GLU B 1 285 ? 19.790 36.584 -12.998 0.60 8.84 285 GLU B N 1
ATOM 16115 N N B GLU B 1 285 ? 19.747 36.566 -13.022 0.40 10.22 285 GLU B N 1
ATOM 16116 C CA A GLU B 1 285 ? 19.413 37.146 -14.294 0.60 9.15 285 GLU B CA 1
ATOM 16117 C CA B GLU B 1 285 ? 19.283 37.187 -14.255 0.40 11.13 285 GLU B CA 1
ATOM 16118 C C A GLU B 1 285 ? 19.312 36.023 -15.318 0.60 8.52 285 GLU B C 1
ATOM 16119 C C B GLU B 1 285 ? 19.334 36.171 -15.390 0.40 10.11 285 GLU B C 1
ATOM 16120 O O A GLU B 1 285 ? 20.254 35.240 -15.485 0.60 8.53 285 GLU B O 1
ATOM 16121 O O B GLU B 1 285 ? 20.383 35.593 -15.676 0.40 9.48 285 GLU B O 1
ATOM 16144 N N . ILE B 1 286 ? 18.178 35.966 -16.024 1.00 9.35 286 ILE B N 1
ATOM 16145 C CA . ILE B 1 286 ? 18.009 35.028 -17.127 1.00 8.98 286 ILE B CA 1
ATOM 16146 C C . ILE B 1 286 ? 17.342 35.820 -18.243 1.00 9.83 286 ILE B C 1
ATOM 16147 O O . ILE B 1 286 ? 16.291 36.425 -18.022 1.00 10.36 286 ILE B O 1
ATOM 16164 N N . PRO B 1 287 ? 17.914 35.856 -19.444 1.00 10.32 287 PRO B N 1
ATOM 16165 C CA . PRO B 1 287 ? 17.319 36.636 -20.532 1.00 11.23 287 PRO B CA 1
ATOM 16166 C C . PRO B 1 287 ? 16.076 35.965 -21.088 1.00 11.51 287 PRO B C 1
ATOM 16167 O O . PRO B 1 287 ? 15.896 34.751 -21.013 1.00 10.45 287 PRO B O 1
ATOM 16178 N N . SER B 1 288 ? 15.221 36.784 -21.701 1.00 12.62 288 SER B N 1
ATOM 16179 C CA . SER B 1 288 ? 13.970 36.277 -22.243 1.00 13.10 288 SER B CA 1
ATOM 16180 C C . SER B 1 288 ? 14.201 35.149 -23.246 1.00 12.45 288 SER B C 1
ATOM 16181 O O . SER B 1 288 ? 13.407 34.207 -23.304 1.00 12.40 288 SER B O 1
ATOM 16189 N N . GLU B 1 289 ? 15.265 35.218 -24.051 1.00 13.13 289 GLU B N 1
ATOM 16190 C CA A GLU B 1 289 ? 15.510 34.184 -25.059 0.39 14.66 289 GLU B CA 1
ATOM 16191 C CA B GLU B 1 289 ? 15.461 34.178 -25.053 0.61 14.03 289 GLU B CA 1
ATOM 16192 C C . GLU B 1 289 ? 15.783 32.833 -24.419 1.00 12.97 289 GLU B C 1
ATOM 16193 O O . GLU B 1 289 ? 15.440 31.782 -24.981 1.00 13.62 289 GLU B O 1
ATOM 16216 N N . ILE B 1 290 ? 16.431 32.828 -23.260 1.00 11.32 290 ILE B N 1
ATOM 16217 C CA . ILE B 1 290 ? 16.697 31.558 -22.593 1.00 10.27 290 ILE B CA 1
ATOM 16218 C C . ILE B 1 290 ? 15.427 31.008 -21.945 1.00 9.67 290 ILE B C 1
ATOM 16219 O O . ILE B 1 290 ? 15.142 29.811 -22.051 1.00 9.79 290 ILE B O 1
ATOM 16235 N N . TYR B 1 291 ? 14.613 31.867 -21.328 1.00 9.30 291 TYR B N 1
ATOM 16236 C CA . TYR B 1 291 ? 13.302 31.411 -20.882 1.00 9.54 291 TYR B CA 1
ATOM 16237 C C . TYR B 1 291 ? 12.495 30.842 -22.036 1.00 9.74 291 TYR B C 1
ATOM 16238 O O . TYR B 1 291 ? 11.788 29.849 -21.865 1.00 10.44 291 TYR B O 1
ATOM 16256 N N . ALA B 1 292 ? 12.565 31.469 -23.215 1.00 10.01 292 ALA B N 1
ATOM 16257 C CA . ALA B 1 292 ? 11.745 31.004 -24.323 1.00 10.76 292 ALA B CA 1
ATOM 16258 C C . ALA B 1 292 ? 12.094 29.571 -24.698 1.00 9.93 292 ALA B C 1
ATOM 16259 O O . ALA B 1 292 ? 11.216 28.781 -25.061 1.00 12.12 292 ALA B O 1
ATOM 16266 N N . GLN B 1 293 ? 13.376 29.217 -24.615 1.00 9.07 293 GLN B N 1
ATOM 16267 C CA . GLN B 1 293 ? 13.827 27.876 -24.969 1.00 9.53 293 GLN B CA 1
ATOM 16268 C C . GLN B 1 293 ? 13.577 26.864 -23.854 1.00 9.17 293 GLN B C 1
ATOM 16269 O O . GLN B 1 293 ? 13.362 25.682 -24.138 1.00 10.18 293 GLN B O 1
ATOM 16283 N N . TRP B 1 294 ? 13.605 27.310 -22.601 1.00 8.59 294 TRP B N 1
ATOM 16284 C CA . TRP B 1 294 ? 13.359 26.422 -21.467 1.00 8.70 294 TRP B CA 1
ATOM 16285 C C . TRP B 1 294 ? 11.880 26.222 -21.169 1.00 8.93 294 TRP B C 1
ATOM 16286 O O . TRP B 1 294 ? 11.503 25.196 -20.587 1.00 9.44 294 TRP B O 1
ATOM 16307 N N . ASP B 1 295 ? 11.038 27.196 -21.496 1.00 9.57 295 ASP B N 1
ATOM 16308 C CA . ASP B 1 295 ? 9.669 27.160 -20.998 1.00 10.13 295 ASP B CA 1
ATOM 16309 C C . ASP B 1 295 ? 8.925 25.956 -21.556 1.00 10.22 295 ASP B C 1
ATOM 16310 O O . ASP B 1 295 ? 9.015 25.647 -22.749 1.00 11.89 295 ASP B O 1
ATOM 16319 N N . ALA B 1 296 ? 8.129 25.313 -20.699 1.00 9.33 296 ALA B N 1
ATOM 16320 C CA . ALA B 1 296 ? 7.374 24.124 -21.069 1.00 9.50 296 ALA B CA 1
ATOM 16321 C C . ALA B 1 296 ? 5.864 24.327 -21.030 1.00 9.66 296 ALA B C 1
ATOM 16322 O O . ALA B 1 296 ? 5.112 23.356 -21.179 1.00 10.40 296 ALA B O 1
ATOM 16329 N N . LYS B 1 297 ? 5.395 25.569 -20.891 1.00 10.45 297 LYS B N 1
ATOM 16330 C CA . LYS B 1 297 ? 3.958 25.780 -20.749 1.00 11.48 297 LYS B CA 1
ATOM 16331 C C . LYS B 1 297 ? 3.184 25.409 -22.010 1.00 12.02 297 LYS B C 1
ATOM 16332 O O . LYS B 1 297 ? 2.122 24.796 -21.921 1.00 11.81 297 LYS B O 1
ATOM 16351 N N A GLU B 1 298 ? 3.659 25.802 -23.190 0.66 12.11 298 GLU B N 1
ATOM 16352 N N B GLU B 1 298 ? 3.670 25.811 -23.189 0.34 12.96 298 GLU B N 1
ATOM 16353 C CA A GLU B 1 298 ? 2.875 25.533 -24.393 0.66 12.90 298 GLU B CA 1
ATOM 16354 C CA B GLU B 1 298 ? 2.923 25.554 -24.421 0.34 14.43 298 GLU B CA 1
ATOM 16355 C C A GLU B 1 298 ? 2.856 24.040 -24.713 0.66 12.08 298 GLU B C 1
ATOM 16356 C C B GLU B 1 298 ? 2.870 24.061 -24.731 0.34 13.00 298 GLU B C 1
ATOM 16357 O O A GLU B 1 298 ? 1.794 23.469 -24.987 0.66 12.75 298 GLU B O 1
ATOM 16358 O O B GL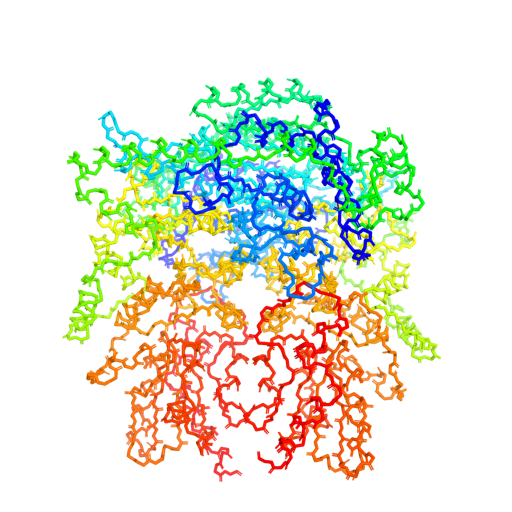U B 1 298 ? 1.801 23.514 -25.027 0.34 13.13 298 GLU B O 1
ATOM 16381 N N . ALA B 1 299 ? 4.018 23.387 -24.682 1.00 12.43 299 ALA B N 1
ATOM 16382 C CA . ALA B 1 299 ? 4.050 21.952 -24.934 1.00 12.76 299 ALA B CA 1
ATOM 16383 C C . ALA B 1 299 ? 3.297 21.191 -23.862 1.00 10.31 299 ALA B C 1
ATOM 16384 O O . ALA B 1 299 ? 2.591 20.219 -24.160 1.00 10.38 299 ALA B O 1
ATOM 16392 N N . GLY B 1 300 ? 3.444 21.614 -22.603 1.00 9.86 300 GLY B N 1
ATOM 16393 C CA . GLY B 1 300 ? 2.775 20.917 -21.524 1.00 9.82 300 GLY B CA 1
ATOM 16394 C C . GLY B 1 300 ? 1.266 21.020 -21.618 1.00 9.61 300 GLY B C 1
ATOM 16395 O O . GLY B 1 300 ? 0.549 20.054 -21.369 1.00 10.39 300 GLY B O 1
ATOM 16399 N N A GLN B 1 301 ? 0.770 22.207 -21.969 0.53 10.49 301 GLN B N 1
ATOM 16400 N N B GLN B 1 301 ? 0.760 22.194 -21.992 0.47 10.88 301 GLN B N 1
ATOM 16401 C CA A GLN B 1 301 ? -0.657 22.389 -22.215 0.53 11.37 301 GLN B CA 1
ATOM 16402 C CA B GLN B 1 301 ? -0.681 22.333 -22.181 0.47 12.21 301 GLN B CA 1
ATOM 16403 C C A GLN B 1 301 ? -1.136 21.450 -23.307 0.53 10.97 301 GLN B C 1
ATOM 16404 C C B GLN B 1 301 ? -1.171 21.467 -23.331 0.47 11.52 301 GLN B C 1
ATOM 16405 O O A GLN B 1 301 ? -2.165 20.781 -23.160 0.53 11.69 301 GLN B O 1
ATOM 16406 O O B GLN B 1 301 ? -2.256 20.880 -23.252 0.47 12.08 301 GLN B O 1
ATOM 16433 N N . ALA B 1 302 ? -0.404 21.386 -24.418 1.00 11.05 302 ALA B N 1
ATOM 16434 C CA . ALA B 1 302 ? -0.841 20.558 -25.531 1.00 10.74 302 ALA B CA 1
ATOM 16435 C C . ALA B 1 302 ? -0.906 19.102 -25.116 1.00 10.30 302 ALA B C 1
ATOM 16436 O O . ALA B 1 302 ? -1.852 18.385 -25.457 1.00 11.17 302 ALA B O 1
ATOM 16444 N N . LYS B 1 303 ? 0.097 18.645 -24.361 1.00 9.72 303 LYS B N 1
ATOM 16445 C CA . LYS B 1 303 ? 0.127 17.246 -23.960 1.00 9.63 303 LYS B CA 1
ATOM 16446 C C . LYS B 1 303 ? -1.011 16.941 -22.988 1.00 8.89 303 LYS B C 1
ATOM 16447 O O . LYS B 1 303 ? -1.685 15.905 -23.108 1.00 9.11 303 LYS B O 1
ATOM 16466 N N . GLU B 1 304 ? -1.244 17.820 -22.005 1.00 8.46 304 GLU B N 1
ATOM 16467 C CA . GLU B 1 304 ? -2.322 17.557 -21.062 1.00 8.95 304 GLU B CA 1
ATOM 16468 C C . GLU B 1 304 ? -3.682 17.677 -21.733 1.00 9.05 304 GLU B C 1
ATOM 16469 O O . GLU B 1 304 ? -4.591 16.898 -21.442 1.00 9.73 304 GLU B O 1
ATOM 16481 N N . SER B 1 305 ? -3.837 18.623 -22.659 1.00 9.38 305 SER B N 1
ATOM 16482 C CA A SER B 1 305 ? -5.101 18.731 -23.380 0.58 10.56 305 SER B CA 1
ATOM 16483 C CA B SER B 1 305 ? -5.094 18.737 -23.376 0.42 9.96 305 SER B CA 1
ATOM 16484 C C . SER B 1 305 ? -5.395 17.471 -24.174 1.00 10.10 305 SER B C 1
ATOM 16485 O O . SER B 1 305 ? -6.533 16.990 -24.188 1.00 11.49 305 SER B O 1
ATOM 16500 N N . ALA B 1 306 ? -4.381 16.918 -24.846 1.00 10.23 306 ALA B N 1
ATOM 16501 C CA . ALA B 1 306 ? -4.577 15.666 -25.569 1.00 11.03 306 ALA B CA 1
ATOM 16502 C C . ALA B 1 306 ? -4.967 14.544 -24.611 1.00 10.34 306 ALA B C 1
ATOM 16503 O O . ALA B 1 306 ? -5.845 13.734 -24.921 1.00 11.28 306 ALA B O 1
ATOM 16510 N N . TRP B 1 307 ? -4.334 14.487 -23.441 1.00 9.58 307 TRP B N 1
ATOM 16511 C CA . TRP B 1 307 ? -4.687 13.466 -22.464 1.00 8.84 307 TRP B CA 1
ATOM 16512 C C . TRP B 1 307 ? -6.113 13.652 -21.959 1.00 9.45 307 TRP B C 1
ATOM 16513 O O . TRP B 1 307 ? -6.861 12.680 -21.807 1.00 9.75 307 TRP B O 1
ATOM 16534 N N . ASN B 1 308 ? -6.518 14.902 -21.715 1.00 9.31 308 ASN B N 1
ATOM 16535 C CA . ASN B 1 308 ? -7.874 15.139 -21.259 1.00 10.41 308 ASN B CA 1
ATOM 16536 C C . ASN B 1 308 ? -8.889 14.661 -22.291 1.00 11.39 308 ASN B C 1
ATOM 16537 O O . ASN B 1 308 ? -9.950 14.157 -21.919 1.00 11.59 308 ASN B O 1
ATOM 16548 N N A GLU B 1 309 ? -8.598 14.823 -23.585 0.41 12.51 309 GLU B N 1
ATOM 16549 N N B GLU B 1 309 ? -8.577 14.796 -23.590 0.59 11.44 309 GLU B N 1
ATOM 16550 C CA A GLU B 1 309 ? -9.516 14.316 -24.604 0.41 14.06 309 GLU B CA 1
ATOM 16551 C CA B GLU B 1 309 ? -9.448 14.250 -24.634 0.59 12.30 309 GLU B CA 1
ATOM 16552 C C A GLU B 1 309 ? -9.520 12.790 -24.644 0.41 12.91 309 GLU B C 1
ATOM 16553 C C B GLU B 1 309 ? -9.514 12.725 -24.551 0.59 10.94 309 GLU B C 1
ATOM 16554 O O A GLU B 1 309 ? -10.544 12.178 -24.969 0.41 12.64 309 GLU B O 1
ATOM 16555 O O B GLU B 1 309 ? -10.597 12.132 -24.603 0.59 11.16 309 GLU B O 1
ATOM 16578 N N A LYS B 1 310 ? -8.391 12.166 -24.313 0.41 12.90 310 LYS B N 1
ATOM 16579 N N B LYS B 1 310 ? -8.356 12.072 -24.424 0.59 11.07 310 LYS B N 1
ATOM 16580 C CA A LYS B 1 310 ? -8.333 10.711 -24.213 0.41 12.80 310 LYS B CA 1
ATOM 16581 C CA B LYS B 1 310 ? -8.330 10.628 -24.200 0.59 11.84 310 LYS B CA 1
ATOM 16582 C C A LYS B 1 310 ? -9.112 10.215 -22.998 0.41 11.19 310 LYS B C 1
ATOM 16583 C C B LYS B 1 310 ? -9.207 10.249 -23.013 0.59 10.70 310 LYS B C 1
ATOM 16584 O O A LYS B 1 310 ? -9.763 9.164 -23.050 0.41 10.76 310 LYS B O 1
ATOM 16585 O O B LYS B 1 310 ? -10.013 9.315 -23.090 0.59 11.11 310 LYS B O 1
ATOM 16622 N N . PHE B 1 311 ? -9.046 10.958 -21.892 1.00 10.14 311 PHE B N 1
ATOM 16623 C CA . PHE B 1 311 ? -9.800 10.606 -20.703 1.00 10.04 311 PHE B CA 1
ATOM 16624 C C . PHE B 1 311 ? -11.296 10.803 -20.916 1.00 10.46 311 PHE B C 1
ATOM 16625 O O . PHE B 1 311 ? -12.104 10.002 -20.442 1.00 11.21 311 PHE B O 1
ATOM 16643 N N . ALA B 1 312 ? -11.688 11.855 -21.636 1.00 11.09 312 ALA B N 1
ATOM 16644 C CA . ALA B 1 312 ? -13.104 12.054 -21.924 1.00 11.48 312 ALA B CA 1
ATOM 16645 C C . ALA B 1 312 ? -13.659 10.904 -22.753 1.00 11.87 312 ALA B C 1
ATOM 16646 O O . ALA B 1 312 ? -14.781 10.447 -22.519 1.00 12.49 312 ALA B O 1
ATOM 16653 N N . ALA B 1 313 ? -12.896 10.435 -23.744 1.00 11.87 313 ALA B N 1
ATOM 16654 C CA . ALA B 1 313 ? -13.341 9.307 -24.559 1.00 12.31 313 ALA B CA 1
ATOM 16655 C C . ALA B 1 313 ? -13.424 8.040 -23.714 1.00 12.34 313 ALA B C 1
ATOM 16656 O O . ALA B 1 313 ? -14.348 7.238 -23.856 1.00 13.08 313 ALA B O 1
ATOM 16663 N N . TYR B 1 314 ? -12.459 7.851 -22.819 1.00 11.79 314 TYR B N 1
ATOM 16664 C CA . TYR B 1 314 ? -12.496 6.726 -21.892 1.00 11.91 314 TYR B CA 1
ATOM 16665 C C . TYR B 1 314 ? -13.748 6.781 -21.031 1.00 11.84 314 TYR B C 1
ATOM 16666 O O . TYR B 1 314 ? -14.423 5.767 -20.827 1.00 13.04 314 TYR B O 1
ATOM 16684 N N . ALA B 1 315 ? -14.062 7.963 -20.504 1.00 12.28 315 ALA B N 1
ATOM 16685 C CA . ALA B 1 315 ? -15.210 8.107 -19.618 1.00 12.62 315 ALA B CA 1
ATOM 16686 C C . ALA B 1 315 ? -16.533 7.847 -20.332 1.00 13.47 315 ALA B C 1
ATOM 16687 O O . ALA B 1 315 ? -17.488 7.364 -19.715 1.00 14.17 315 ALA B O 1
ATOM 16694 N N A LYS B 1 316 ? -16.633 8.195 -21.613 0.38 13.65 316 LYS B N 1
ATOM 16695 N N B LYS B 1 316 ? -16.609 8.158 -21.626 0.62 13.12 316 LYS B N 1
ATOM 16696 C CA A LYS B 1 316 ? -17.828 7.836 -22.368 0.38 14.55 316 LYS B CA 1
ATOM 16697 C CA B LYS B 1 316 ? -17.815 7.859 -22.392 0.62 13.87 316 LYS B CA 1
ATOM 16698 C C A LYS B 1 316 ? -17.980 6.324 -22.434 0.38 13.98 316 LYS B C 1
ATOM 16699 C C B LYS B 1 316 ? -17.994 6.356 -22.575 0.62 14.38 316 LYS B C 1
ATOM 16700 O O A LYS B 1 316 ? -19.058 5.778 -22.168 0.38 14.06 316 LYS B O 1
ATOM 16701 O O B LYS B 1 316 ? -19.124 5.851 -22.558 0.62 15.34 316 LYS B O 1
ATOM 16738 N N . ALA B 1 317 ? -16.893 5.631 -22.775 1.00 13.95 317 ALA B N 1
ATOM 16739 C CA . ALA B 1 317 ? -16.934 4.193 -22.997 1.00 14.33 317 ALA B CA 1
ATOM 16740 C C . ALA B 1 317 ? -16.963 3.396 -21.699 1.00 13.88 317 ALA B C 1
ATOM 16741 O O . ALA B 1 317 ? -17.523 2.290 -21.674 1.00 15.54 317 ALA B O 1
ATOM 16749 N N . TYR B 1 318 ? -16.365 3.950 -20.630 1.00 12.50 318 TYR B N 1
ATOM 16750 C CA . TYR B 1 318 ? -16.150 3.263 -19.352 1.00 11.81 318 TYR B CA 1
ATOM 16751 C C . TYR B 1 318 ? -16.482 4.231 -18.217 1.00 11.36 318 TYR B C 1
ATOM 16752 O O . TYR B 1 318 ? -15.601 4.664 -17.465 1.00 11.13 318 TYR B O 1
ATOM 16770 N N . PRO B 1 319 ? -17.760 4.603 -18.066 1.00 12.26 319 PRO B N 1
ATOM 16771 C CA . PRO B 1 319 ? -18.079 5.680 -17.106 1.00 12.47 319 PRO B CA 1
ATOM 16772 C C . PRO B 1 319 ? -17.779 5.348 -15.656 1.00 11.65 319 PRO B C 1
ATOM 16773 O O . PRO B 1 319 ? -17.270 6.199 -14.923 1.00 11.91 319 PRO B O 1
ATOM 16784 N N A GLN B 1 320 ? -18.099 4.140 -15.212 0.68 12.25 320 GLN B N 1
ATOM 16785 N N B GLN B 1 320 ? -18.088 4.128 -15.210 0.32 12.65 320 GLN B N 1
ATOM 16786 C CA A GLN B 1 320 ? -17.837 3.805 -13.820 0.68 12.04 320 GLN B CA 1
ATOM 16787 C CA B GLN B 1 320 ? -17.846 3.781 -13.812 0.32 13.38 320 GLN B CA 1
ATOM 16788 C C A GLN B 1 320 ? -16.340 3.731 -13.546 0.68 10.37 320 GLN B C 1
ATOM 16789 C C B GLN B 1 320 ? -16.353 3.669 -13.522 0.32 11.37 320 GLN B C 1
ATOM 16790 O O A GLN B 1 320 ? -15.872 4.184 -12.494 0.68 10.28 320 GLN B O 1
ATOM 16791 O O B GLN B 1 320 ? -15.897 4.025 -12.428 0.32 11.19 320 GLN B O 1
ATOM 16818 N N . GLU B 1 321 ? -15.581 3.179 -14.492 1.00 10.39 321 GLU B N 1
ATOM 16819 C CA . GLU B 1 321 ? -14.142 3.093 -14.341 1.00 9.55 321 GLU B CA 1
ATOM 16820 C C . GLU B 1 321 ? -13.523 4.479 -14.282 1.00 8.98 321 GLU B C 1
ATOM 16821 O O . GLU B 1 321 ? -12.623 4.738 -13.467 1.00 8.84 321 GLU B O 1
ATOM 16834 N N . ALA B 1 322 ? -13.988 5.390 -15.143 1.00 9.28 322 ALA B N 1
ATOM 16835 C CA . ALA B 1 322 ? -13.468 6.749 -15.113 1.00 9.17 322 ALA B CA 1
ATOM 16836 C C . ALA B 1 322 ? -13.752 7.429 -13.785 1.00 9.02 322 ALA B C 1
ATOM 16837 O O . ALA B 1 322 ? -12.891 8.144 -13.254 1.00 8.97 322 ALA B O 1
ATOM 16844 N N . ALA B 1 323 ? -14.953 7.229 -13.234 1.00 9.30 323 ALA B N 1
ATOM 16845 C CA . ALA B 1 323 ? -15.264 7.815 -11.933 1.00 10.00 323 ALA B CA 1
ATOM 16846 C C . ALA B 1 323 ? -14.353 7.260 -10.849 1.00 9.02 323 ALA B C 1
ATOM 16847 O O . ALA B 1 323 ? -13.895 8.001 -9.972 1.00 9.35 323 ALA B O 1
ATOM 16854 N N . GLU B 1 324 ? -14.072 5.956 -10.899 1.00 8.46 324 GLU B N 1
ATOM 16855 C CA . GLU B 1 324 ? -13.138 5.353 -9.943 1.00 8.14 324 GLU B CA 1
ATOM 16856 C C . GLU B 1 324 ? -11.730 5.912 -10.099 1.00 7.32 324 GLU B C 1
ATOM 16857 O O . GLU B 1 324 ? -11.036 6.141 -9.108 1.00 7.66 324 GLU B O 1
ATOM 16869 N N . PHE B 1 325 ? -11.292 6.122 -11.334 1.00 7.80 325 PHE B N 1
ATOM 16870 C CA . PHE B 1 325 ? -9.963 6.665 -11.572 1.00 7.74 325 PHE B CA 1
ATOM 16871 C C . PHE B 1 325 ? -9.840 8.043 -10.941 1.00 7.73 325 PHE B C 1
ATOM 16872 O O . PHE B 1 325 ? -8.883 8.341 -10.213 1.00 8.18 325 PHE B O 1
ATOM 16889 N N . THR B 1 326 ? -10.827 8.902 -11.189 1.00 8.30 326 THR B N 1
ATOM 16890 C CA . THR B 1 326 ? -10.804 10.238 -10.620 1.00 9.00 326 THR B CA 1
ATOM 16891 C C . THR B 1 326 ? -10.827 10.197 -9.101 1.00 8.47 326 THR B C 1
ATOM 16892 O O . THR B 1 326 ? -10.051 10.898 -8.443 1.00 9.02 326 THR B O 1
ATOM 16903 N N . ARG B 1 327 ? -11.709 9.382 -8.524 1.00 8.05 327 ARG B N 1
ATOM 16904 C CA . ARG B 1 327 ? -11.803 9.282 -7.072 1.00 7.71 327 ARG B CA 1
ATOM 16905 C C . ARG B 1 327 ? -10.462 8.866 -6.484 1.00 7.60 327 ARG B C 1
ATOM 16906 O O . ARG B 1 327 ? -9.964 9.447 -5.511 1.00 8.10 327 ARG B O 1
ATOM 16927 N N . ARG B 1 328 ? -9.882 7.822 -7.057 1.00 7.19 328 ARG B N 1
ATOM 16928 C CA . ARG B 1 328 ? -8.651 7.267 -6.518 1.00 6.77 328 ARG B CA 1
ATOM 16929 C C . ARG B 1 328 ? -7.473 8.207 -6.715 1.00 7.24 328 ARG B C 1
ATOM 16930 O O . ARG B 1 328 ? -6.621 8.308 -5.827 1.00 7.97 328 ARG B O 1
ATOM 16951 N N . MET B 1 329 ? -7.375 8.873 -7.862 1.00 7.20 329 MET B N 1
ATOM 16952 C CA . MET B 1 329 ? -6.270 9.806 -8.059 1.00 8.05 329 MET B CA 1
ATOM 16953 C C . MET B 1 329 ? -6.374 10.993 -7.112 1.00 9.88 329 MET B C 1
ATOM 16954 O O . MET B 1 329 ? -5.351 11.571 -6.737 1.00 11.53 329 MET B O 1
ATOM 16968 N N . LYS B 1 330 ? -7.594 11.370 -6.711 1.00 10.79 330 LYS B N 1
ATOM 16969 C CA . LYS B 1 330 ? -7.806 12.443 -5.735 1.00 12.13 330 LYS B CA 1
ATOM 16970 C C . LYS B 1 330 ? -7.584 11.990 -4.293 1.00 11.91 330 LYS B C 1
ATOM 16971 O O . LYS B 1 330 ? -7.560 12.829 -3.384 1.00 14.67 330 LYS B O 1
ATOM 16990 N N . GLY B 1 331 ? -7.471 10.689 -4.044 1.00 10.78 331 GLY B N 1
ATOM 16991 C CA . GLY B 1 331 ? -7.325 10.185 -2.692 1.00 10.92 331 GLY B CA 1
ATOM 16992 C C . GLY B 1 331 ? -8.595 10.214 -1.879 1.00 9.94 331 GLY B C 1
ATOM 16993 O O . GLY B 1 331 ? -8.544 10.153 -0.648 1.00 12.23 331 GLY B O 1
ATOM 16997 N N A GLU B 1 332 ? -9.741 10.317 -2.542 0.58 8.65 332 GLU B N 1
ATOM 16998 N N B GLU B 1 332 ? -9.742 10.271 -2.551 0.42 9.63 332 GLU B N 1
ATOM 16999 C CA A GLU B 1 332 ? -11.023 10.343 -1.864 0.58 8.52 332 GLU B CA 1
ATOM 17000 C CA B GLU B 1 332 ? -11.043 10.375 -1.913 0.42 10.09 332 GLU B CA 1
ATOM 17001 C C A GLU B 1 332 ? -11.479 8.925 -1.532 0.58 7.87 332 GLU B C 1
ATOM 17002 C C B GLU B 1 332 ? -11.606 8.986 -1.630 0.42 9.58 332 GLU B C 1
ATOM 17003 O O A GLU B 1 332 ? -11.110 7.952 -2.194 0.58 8.06 332 GLU B O 1
ATOM 17004 O O B GLU B 1 332 ? -11.452 8.061 -2.433 0.42 9.57 332 GLU B O 1
ATOM 17027 N N A MET B 1 333 ? -12.265 8.824 -0.496 0.76 8.98 333 MET B N 1
ATOM 17028 N N B MET B 1 333 ? -12.266 8.855 -0.481 0.24 10.21 333 MET B N 1
ATOM 17029 C CA A MET B 1 333 ? -12.790 7.537 -0.076 0.76 9.08 333 MET B CA 1
ATOM 17030 C CA B MET B 1 333 ? -12.837 7.589 -0.053 0.24 10.64 333 MET B CA 1
ATOM 17031 C C A MET B 1 333 ? -14.167 7.300 -0.676 0.76 8.69 333 MET B C 1
ATOM 17032 C C B MET B 1 333 ? -14.125 7.301 -0.811 0.24 9.51 333 MET B C 1
ATOM 17033 O O A MET B 1 333 ? -14.879 8.251 -1.009 0.76 9.16 333 MET B O 1
ATOM 17034 O O B MET B 1 333 ? -14.734 8.204 -1.389 0.24 9.28 333 MET B O 1
ATOM 17061 N N . PRO B 1 334 ? -14.564 6.044 -0.838 1.00 8.95 334 PRO B N 1
ATOM 17062 C CA . PRO B 1 334 ? -15.912 5.768 -1.336 1.00 9.56 334 PRO B CA 1
ATOM 17063 C C . PRO B 1 334 ? -16.939 6.403 -0.406 1.00 9.89 334 PRO B C 1
ATOM 17064 O O . PRO B 1 334 ? -16.755 6.427 0.811 1.00 9.63 334 PRO B O 1
ATOM 17075 N N . SER B 1 335 ? -18.041 6.895 -0.978 1.00 11.94 335 SER B N 1
ATOM 17076 C CA . SER B 1 335 ? -19.002 7.652 -0.172 1.00 13.59 335 SER B CA 1
ATOM 17077 C C . SER B 1 335 ? -19.647 6.800 0.914 1.00 13.17 335 SER B C 1
ATOM 17078 O O . SER B 1 335 ? -20.051 7.340 1.952 1.00 15.03 335 SER B O 1
ATOM 17086 N N . ASP B 1 336 ? -19.780 5.494 0.694 1.00 12.92 336 ASP B N 1
ATOM 17087 C CA . ASP B 1 336 ? -20.420 4.622 1.671 1.00 13.54 336 ASP B CA 1
ATOM 17088 C C . ASP B 1 336 ? -19.428 3.924 2.587 1.00 11.43 336 ASP B C 1
ATOM 17089 O O . ASP B 1 336 ? -19.839 3.105 3.412 1.00 11.94 336 ASP B O 1
ATOM 17098 N N . PHE B 1 337 ? -18.139 4.241 2.492 1.00 10.43 337 PHE B N 1
ATOM 17099 C CA . PHE B 1 337 ? -17.169 3.521 3.305 1.00 9.67 337 PHE B CA 1
ATOM 17100 C C . PHE B 1 337 ? -17.396 3.758 4.791 1.00 8.96 337 PHE B C 1
ATOM 17101 O O . PHE B 1 337 ? -17.343 2.820 5.584 1.00 9.40 337 PHE B O 1
ATOM 17118 N N . ASP B 1 338 ? -17.584 5.010 5.200 1.00 9.04 338 ASP B N 1
ATOM 17119 C CA . ASP B 1 338 ? -17.766 5.308 6.616 1.00 10.05 338 ASP B CA 1
ATOM 17120 C C . ASP B 1 338 ? -18.897 4.476 7.206 1.00 9.27 338 ASP B C 1
ATOM 17121 O O . ASP B 1 338 ? -18.747 3.849 8.260 1.00 9.59 338 ASP B O 1
ATOM 17130 N N . ALA B 1 339 ? -20.054 4.472 6.543 1.00 9.59 339 ALA B N 1
ATOM 17131 C CA . ALA B 1 339 ? -21.198 3.746 7.070 1.00 10.29 339 ALA B CA 1
ATOM 17132 C C . ALA B 1 339 ? -20.936 2.247 7.112 1.00 9.18 339 ALA B C 1
ATOM 17133 O O . ALA B 1 339 ? -21.280 1.579 8.092 1.00 9.56 339 ALA B O 1
ATOM 17140 N N A LYS B 1 340 ? -20.318 1.694 6.069 0.40 8.96 340 LYS B N 1
ATOM 17141 N N B LYS B 1 340 ? -20.343 1.691 6.059 0.60 8.93 340 LYS B N 1
ATOM 17142 C CA A LYS B 1 340 ? -20.083 0.257 6.044 0.40 8.94 340 LYS B CA 1
ATOM 17143 C CA B LYS B 1 340 ? -20.077 0.262 6.049 0.60 9.15 340 LYS B CA 1
ATOM 17144 C C A LYS B 1 340 ? -19.018 -0.158 7.049 0.40 8.39 340 LYS B C 1
ATOM 17145 C C B LYS B 1 340 ? -19.069 -0.110 7.125 0.60 8.29 340 LYS B C 1
ATOM 17146 O O A LYS B 1 340 ? -19.093 -1.253 7.614 0.40 8.44 340 LYS B O 1
ATOM 17147 O O B LYS B 1 340 ? -19.234 -1.118 7.822 0.60 8.30 340 LYS B O 1
ATOM 17184 N N . ALA B 1 341 ? -18.019 0.690 7.284 1.00 7.66 341 ALA B N 1
ATOM 17185 C CA . ALA B 1 341 ? -17.014 0.376 8.289 1.00 7.67 341 ALA B CA 1
ATOM 17186 C C . ALA B 1 341 ? -17.592 0.472 9.688 1.00 7.38 341 ALA B C 1
ATOM 17187 O O . ALA B 1 341 ? -17.277 -0.360 10.546 1.00 7.49 341 ALA B O 1
ATOM 17195 N N . LYS B 1 342 ? -18.443 1.465 9.943 1.00 7.78 342 LYS B N 1
ATOM 17196 C CA . LYS B 1 342 ? -19.103 1.551 11.244 1.00 8.43 342 LYS B CA 1
ATOM 17197 C C . LYS B 1 342 ? -19.999 0.347 11.497 1.00 8.14 342 LYS B C 1
ATOM 17198 O O . LYS B 1 342 ? -20.066 -0.147 12.623 1.00 8.55 342 LYS B O 1
ATOM 17217 N N A GLU B 1 343 ? -20.692 -0.139 10.462 0.61 8.01 343 GLU B N 1
ATOM 17218 N N B GLU B 1 343 ? -20.708 -0.129 10.468 0.39 8.57 343 GLU B N 1
ATOM 17219 C CA A GLU B 1 343 ? -21.525 -1.331 10.596 0.61 8.38 343 GLU B CA 1
ATOM 17220 C CA B GLU B 1 343 ? -21.521 -1.333 10.622 0.39 9.49 343 GLU B CA 1
ATOM 17221 C C A GLU B 1 343 ? -20.677 -2.541 10.977 0.61 7.82 343 GLU B C 1
ATOM 17222 C C B GLU B 1 343 ? -20.652 -2.521 11.018 0.39 8.31 343 GLU B C 1
ATOM 17223 O O A GLU B 1 343 ? -21.082 -3.351 11.822 0.61 8.35 343 GLU B O 1
ATOM 17224 O O B GLU B 1 343 ? -21.007 -3.286 11.925 0.39 8.71 343 GLU B O 1
ATOM 17247 N N . PHE B 1 344 ? -19.499 -2.680 10.363 1.00 7.51 344 PHE B N 1
ATOM 17248 C CA . PHE B 1 344 ? -18.590 -3.769 10.699 1.00 7.58 344 PHE B CA 1
ATOM 17249 C C . PHE B 1 344 ? -18.129 -3.663 12.153 1.00 6.76 344 PHE B C 1
ATOM 17250 O O . PHE B 1 344 ? -18.165 -4.645 12.903 1.00 7.07 344 PHE B O 1
ATOM 17268 N N . ILE B 1 345 ? -17.707 -2.472 12.576 1.00 6.81 345 ILE B N 1
ATOM 17269 C CA . ILE B 1 345 ? -17.248 -2.264 13.946 1.00 6.77 345 ILE B CA 1
ATOM 17270 C C . ILE B 1 345 ? -18.353 -2.601 14.941 1.00 6.70 345 ILE B C 1
ATOM 17271 O O . ILE B 1 345 ? -18.110 -3.266 15.955 1.00 6.98 345 ILE B O 1
ATOM 17287 N N . ALA B 1 346 ? -19.575 -2.144 14.679 1.00 7.22 346 ALA B N 1
ATOM 17288 C CA . ALA B 1 346 ? -20.685 -2.427 15.581 1.00 7.66 346 ALA B CA 1
ATOM 17289 C C . ALA B 1 346 ? -20.971 -3.919 15.655 1.00 7.05 346 ALA B C 1
ATOM 17290 O O . ALA B 1 346 ? -21.271 -4.449 16.730 1.00 7.71 346 ALA B O 1
ATOM 17297 N N A LYS B 1 347 ? -20.877 -4.612 14.519 0.64 6.89 347 LYS B N 1
ATOM 17298 N N B LYS B 1 347 ? -20.901 -4.611 14.517 0.36 7.66 347 LYS B N 1
ATOM 17299 C CA A LYS B 1 347 ? -21.083 -6.058 14.495 0.64 6.82 347 LYS B CA 1
ATOM 17300 C CA B LYS B 1 347 ? -21.092 -6.059 14.518 0.36 8.43 347 LYS B CA 1
ATOM 17301 C C A LYS B 1 347 ? -20.044 -6.768 15.361 0.64 6.29 347 LYS B C 1
ATOM 17302 C C B LYS B 1 347 ? -20.056 -6.740 15.403 0.36 6.98 347 LYS B C 1
ATOM 17303 O O A LYS B 1 347 ? -20.368 -7.703 16.105 0.64 7.04 347 LYS B O 1
ATOM 17304 O O B LYS B 1 347 ? -20.389 -7.628 16.199 0.36 7.17 347 LYS B O 1
ATOM 17341 N N . LEU B 1 348 ? -18.795 -6.327 15.298 1.00 5.98 348 LEU B N 1
ATOM 17342 C CA . LEU B 1 348 ? -17.763 -6.933 16.141 1.00 6.03 348 LEU B CA 1
ATOM 17343 C C . LEU B 1 348 ? -18.053 -6.712 17.610 1.00 5.72 348 LEU B C 1
ATOM 17344 O O . LEU B 1 348 ? -17.897 -7.628 18.420 1.00 6.22 348 LEU B O 1
ATOM 17361 N N . GLN B 1 349 ? -18.454 -5.499 17.985 1.00 5.68 349 GLN B N 1
ATOM 17362 C CA . GLN B 1 349 ? -18.720 -5.244 19.394 1.00 6.11 349 GLN B CA 1
ATOM 17363 C C . GLN B 1 349 ? -19.844 -6.134 19.901 1.00 6.54 349 GLN B C 1
ATOM 17364 O O . GLN B 1 349 ? -19.820 -6.579 21.054 1.00 7.39 349 GLN B O 1
ATOM 17378 N N . ALA B 1 350 ? -20.839 -6.414 19.052 1.00 6.56 350 ALA B N 1
ATOM 17379 C CA . ALA B 1 350 ? -21.975 -7.249 19.426 1.00 7.32 350 ALA B CA 1
ATOM 17380 C C . ALA B 1 350 ? -21.678 -8.744 19.373 1.00 7.24 350 ALA B C 1
ATOM 17381 O O . ALA B 1 350 ? -22.481 -9.531 19.872 1.00 8.71 350 ALA B O 1
ATOM 17388 N N . ASN B 1 351 ? -20.574 -9.157 18.753 1.00 6.67 351 ASN B N 1
ATOM 17389 C CA . ASN B 1 351 ? -20.271 -10.556 18.482 1.00 6.99 351 ASN B CA 1
ATOM 17390 C C . ASN B 1 351 ? -18.833 -10.828 18.890 1.00 6.61 351 ASN B C 1
ATOM 17391 O O . ASN B 1 351 ? -17.925 -10.887 18.051 1.00 7.08 351 ASN B O 1
ATOM 17402 N N A PRO B 1 352 ? -18.590 -10.937 20.197 0.54 6.86 352 PRO B N 1
ATOM 17403 N N B PRO B 1 352 ? -18.581 -10.992 20.181 0.46 7.37 352 PRO B N 1
ATOM 17404 C CA A PRO B 1 352 ? -17.225 -11.085 20.695 0.54 6.97 352 PRO B CA 1
ATOM 17405 C CA B PRO B 1 352 ? -17.198 -11.034 20.647 0.46 7.61 352 PRO B CA 1
ATOM 17406 C C A PRO B 1 352 ? -16.479 -12.241 20.051 0.54 6.24 352 PRO B C 1
ATOM 17407 C C B PRO B 1 352 ? -16.454 -12.264 20.176 0.46 7.08 352 PRO B C 1
ATOM 17408 O O A PRO B 1 352 ? -17.049 -13.297 19.761 0.54 6.97 352 PRO B O 1
ATOM 17409 O O B PRO B 1 352 ? -16.996 -13.371 20.110 0.46 6.57 352 PRO B O 1
ATOM 17430 N N . ALA B 1 353 ? -15.168 -12.057 19.931 1.00 6.38 353 ALA B N 1
ATOM 17431 C CA . ALA B 1 353 ? -14.252 -13.092 19.479 1.00 6.35 353 ALA B CA 1
ATOM 17432 C C . ALA B 1 353 ? -12.907 -12.795 20.122 1.00 6.31 353 ALA B C 1
ATOM 17433 O O . ALA B 1 353 ? -12.394 -11.688 19.980 1.00 7.29 353 ALA B O 1
ATOM 17441 N N . LYS B 1 354 ? -12.359 -13.784 20.814 1.00 6.01 354 LYS B N 1
ATOM 17442 C CA . LYS B 1 354 ? -11.065 -13.679 21.485 1.00 6.36 354 LYS B CA 1
ATOM 17443 C C . LYS B 1 354 ? -10.021 -14.231 20.529 1.00 6.04 354 LYS B C 1
ATOM 17444 O O . LYS B 1 354 ? -9.805 -15.435 20.426 1.00 7.77 354 LYS B O 1
ATOM 17463 N N . ILE B 1 355 ? -9.455 -13.317 19.738 1.00 6.23 355 ILE B N 1
ATOM 17464 C CA . ILE B 1 355 ? -8.542 -13.622 18.648 1.00 6.05 355 ILE B CA 1
ATOM 17465 C C . ILE B 1 355 ? -7.355 -12.673 18.761 1.00 5.76 355 ILE B C 1
ATOM 17466 O O . ILE B 1 355 ? -7.415 -11.651 19.447 1.00 5.80 355 ILE B O 1
ATOM 17482 N N . ALA B 1 356 ? -6.261 -13.014 18.086 1.00 5.90 356 ALA B N 1
ATOM 17483 C CA . ALA B 1 356 ? -5.103 -12.138 18.111 1.00 5.76 356 ALA B CA 1
ATOM 17484 C C . ALA B 1 356 ? -5.432 -10.870 17.342 1.00 5.36 356 ALA B C 1
ATOM 17485 O O . ALA B 1 356 ? -6.189 -10.901 16.370 1.00 5.51 356 ALA B O 1
ATOM 17492 N N . SER B 1 357 ? -4.846 -9.733 17.743 1.00 5.03 357 SER B N 1
ATOM 17493 C CA . SER B 1 357 ? -5.122 -8.551 16.939 1.00 4.98 357 SER B CA 1
ATOM 17494 C C . SER B 1 357 ? -4.498 -8.646 15.542 1.00 5.13 357 SER B C 1
ATOM 17495 O O . SER B 1 357 ? -4.992 -7.995 14.626 1.00 5.33 357 SER B O 1
ATOM 17503 N N A ARG B 1 358 ? -3.496 -9.513 15.315 0.52 5.09 358 ARG B N 1
ATOM 17504 N N B ARG B 1 358 ? -3.482 -9.492 15.314 0.48 5.36 358 ARG B N 1
ATOM 17505 C CA A ARG B 1 358 ? -3.078 -9.747 13.932 0.52 4.77 358 ARG B CA 1
ATOM 17506 C CA B ARG B 1 358 ? -3.054 -9.689 13.929 0.48 5.74 358 ARG B CA 1
ATOM 17507 C C A ARG B 1 358 ? -4.226 -10.334 13.104 0.52 4.54 358 ARG B C 1
ATOM 17508 C C B ARG B 1 358 ? -4.149 -10.355 13.093 0.48 5.63 358 ARG B C 1
ATOM 17509 O O A ARG B 1 358 ? -4.416 -9.967 11.936 0.52 4.78 358 ARG B O 1
ATOM 17510 O O B ARG B 1 358 ? -4.231 -10.117 11.882 0.48 5.23 358 ARG B O 1
ATOM 17551 N N A LYS B 1 359 ? -4.986 -11.269 13.691 0.48 4.68 359 LYS B N 1
ATOM 17552 N N B LYS B 1 359 ? -4.976 -11.207 13.712 0.52 5.75 359 LYS B N 1
ATOM 17553 C CA A LYS B 1 359 ? -6.138 -11.850 13.009 0.48 4.36 359 LYS B CA 1
ATOM 17554 C CA B LYS B 1 359 ? -6.098 -11.823 13.013 0.52 5.73 359 LYS B CA 1
ATOM 17555 C C A LYS B 1 359 ? -7.251 -10.823 12.854 0.48 4.88 359 LYS B C 1
ATOM 17556 C C B LYS B 1 359 ? -7.251 -10.841 12.865 0.52 5.23 359 LYS B C 1
ATOM 17557 O O A LYS B 1 359 ? -7.880 -10.733 11.792 0.48 5.31 359 LYS B O 1
ATOM 17558 O O B LYS B 1 359 ? -7.923 -10.820 11.828 0.52 5.18 359 LYS B O 1
ATOM 17595 N N . ALA B 1 360 ? -7.492 -10.010 13.886 1.00 4.96 360 ALA B N 1
ATOM 17596 C CA . ALA B 1 360 ? -8.488 -8.956 13.771 1.00 4.96 360 ALA B CA 1
ATOM 17597 C C . ALA B 1 360 ? -8.119 -7.987 12.646 1.00 4.99 360 ALA B C 1
ATOM 17598 O O . ALA B 1 360 ? -9.001 -7.441 11.977 1.00 5.33 360 ALA B O 1
ATOM 17606 N N . SER B 1 361 ? -6.821 -7.748 12.458 1.00 4.98 361 SER B N 1
ATOM 17607 C CA . SER B 1 361 ? -6.329 -6.943 11.349 1.00 4.98 361 SER B CA 1
ATOM 17608 C C . SER B 1 361 ? -6.664 -7.599 10.008 1.00 5.02 361 SER B C 1
ATOM 17609 O O . SER B 1 361 ? -7.232 -6.955 9.118 1.00 5.25 361 SER B O 1
ATOM 17617 N N . GLN B 1 362 ? -6.338 -8.886 9.855 1.00 5.15 362 GLN B N 1
ATOM 17618 C CA . GLN B 1 362 ? -6.709 -9.596 8.641 1.00 5.16 362 GLN B CA 1
ATOM 17619 C C . GLN B 1 362 ? -8.205 -9.511 8.393 1.00 5.04 362 GLN B C 1
ATOM 17620 O O . GLN B 1 362 ? -8.644 -9.344 7.248 1.00 5.56 362 GLN B O 1
ATOM 17634 N N . ASN B 1 363 ? -9.006 -9.645 9.452 1.00 5.15 363 ASN B N 1
ATOM 17635 C CA . ASN B 1 363 ? -10.451 -9.580 9.289 1.00 5.33 363 ASN B CA 1
ATOM 17636 C C . ASN B 1 363 ? -10.895 -8.207 8.805 1.00 5.03 363 ASN B C 1
ATOM 17637 O O . ASN B 1 363 ? -11.846 -8.102 8.018 1.00 5.78 363 ASN B O 1
ATOM 17648 N N . ALA B 1 364 ? -10.246 -7.141 9.270 1.00 5.08 364 ALA B N 1
ATOM 17649 C CA . ALA B 1 364 ? -10.554 -5.805 8.778 1.00 5.48 364 ALA B CA 1
ATOM 17650 C C . ALA B 1 364 ? -10.136 -5.636 7.323 1.00 5.47 364 ALA B C 1
ATOM 17651 O O . ALA B 1 364 ? -10.844 -4.992 6.548 1.00 5.93 364 ALA B O 1
ATOM 17658 N N . ILE B 1 365 ? -8.985 -6.191 6.932 1.00 5.17 365 ILE B N 1
ATOM 17659 C CA . ILE B 1 365 ? -8.585 -6.152 5.526 1.00 5.55 365 ILE B CA 1
ATOM 17660 C C . ILE B 1 365 ? -9.633 -6.866 4.677 1.00 5.63 365 ILE B C 1
ATOM 17661 O O . ILE B 1 365 ? -10.031 -6.380 3.615 1.00 6.14 365 ILE B O 1
ATOM 17677 N N . GLU B 1 366 ? -10.092 -8.040 5.130 1.00 5.63 366 GLU B N 1
ATOM 17678 C CA . GLU B 1 366 ? -11.120 -8.786 4.412 1.00 5.79 366 GLU B CA 1
ATOM 17679 C C . GLU B 1 366 ? -12.405 -7.973 4.292 1.00 5.80 366 GLU B C 1
ATOM 17680 O O . GLU B 1 366 ? -13.056 -7.972 3.239 1.00 6.83 366 GLU B O 1
ATOM 17692 N N . ALA B 1 367 ? -12.799 -7.267 5.355 1.00 5.87 367 ALA B N 1
ATOM 17693 C CA . ALA B 1 367 ? -14.017 -6.464 5.317 1.00 6.39 367 ALA B CA 1
ATOM 17694 C C . ALA B 1 367 ? -13.867 -5.235 4.424 1.00 6.55 367 ALA B C 1
ATOM 17695 O O . ALA B 1 367 ? -14.813 -4.836 3.732 1.00 7.78 367 ALA B O 1
ATOM 17702 N N A PHE B 1 368 ? -12.709 -4.596 4.481 0.37 6.59 368 PHE B N 1
ATOM 17703 N N B PHE B 1 368 ? -12.702 -4.592 4.469 0.63 6.03 368 PHE B N 1
ATOM 17704 C CA A PHE B 1 368 ? -12.502 -3.346 3.777 0.37 7.33 368 PHE B CA 1
ATOM 17705 C CA B PHE B 1 368 ? -12.491 -3.361 3.716 0.63 6.81 368 PHE B CA 1
ATOM 17706 C C A PHE B 1 368 ? -11.990 -3.545 2.345 0.37 7.49 368 PHE B C 1
ATOM 17707 C C B PHE B 1 368 ? -12.138 -3.621 2.264 0.63 6.91 368 PHE B C 1
ATOM 17708 O O A PHE B 1 368 ? -12.103 -2.613 1.534 0.37 7.81 368 PHE B O 1
ATOM 17709 O O B PHE B 1 368 ? -12.418 -2.774 1.396 0.63 7.05 368 PHE B O 1
ATOM 17742 N N . GLY B 1 369 ? -11.492 -4.740 1.996 1.00 7.90 369 GLY B N 1
ATOM 17743 C CA . GLY B 1 369 ? -10.943 -5.012 0.688 1.00 8.66 369 GLY B CA 1
ATOM 17744 C C . GLY B 1 369 ? -11.915 -4.796 -0.442 1.00 8.05 369 GLY B C 1
ATOM 17745 O O . GLY B 1 369 ? -11.567 -4.163 -1.440 1.00 8.69 369 GLY B O 1
ATOM 17750 N N . PRO B 1 370 ? -13.148 -5.314 -0.344 1.00 8.20 370 PRO B N 1
ATOM 17751 C CA . PRO B 1 370 ? -14.103 -5.102 -1.444 1.00 8.84 370 PRO B CA 1
ATOM 17752 C C . PRO B 1 370 ? -14.495 -3.654 -1.611 1.00 8.59 370 PRO B C 1
ATOM 17753 O O . PRO B 1 370 ? -14.993 -3.284 -2.678 1.00 10.52 370 PRO B O 1
ATOM 17764 N N . LEU B 1 371 ? -14.327 -2.834 -0.577 1.00 7.73 371 LEU B N 1
ATOM 17765 C CA . LEU B 1 371 ? -14.708 -1.433 -0.610 1.00 7.78 371 LEU B CA 1
ATOM 17766 C C . LEU B 1 371 ? -13.588 -0.526 -1.082 1.00 7.25 371 LEU B C 1
ATOM 17767 O O . LEU B 1 371 ? -13.866 0.599 -1.501 1.00 7.97 371 LEU B O 1
ATOM 17783 N N . LEU B 1 372 ? -12.346 -0.976 -0.976 1.00 6.63 372 LEU B N 1
ATOM 17784 C CA . LEU B 1 372 ? -11.156 -0.166 -1.228 1.00 6.57 372 LEU B CA 1
ATOM 17785 C C . LEU B 1 372 ? -10.310 -0.826 -2.307 1.00 6.56 372 LEU B C 1
ATOM 17786 O O . LEU B 1 372 ? -9.229 -1.378 -2.037 1.00 6.97 372 LEU B O 1
ATOM 17802 N N . PRO B 1 373 ? -10.759 -0.756 -3.564 1.00 6.74 373 PRO B N 1
ATOM 17803 C CA . PRO B 1 373 ? -9.949 -1.295 -4.664 1.00 6.95 373 PRO B CA 1
ATOM 17804 C C . PRO B 1 373 ? -8.610 -0.600 -4.815 1.00 6.64 373 PRO B C 1
ATOM 17805 O O . PRO B 1 373 ? -7.720 -1.136 -5.480 1.00 7.39 373 PRO B O 1
ATOM 17816 N N . GLU B 1 374 ? -8.452 0.569 -4.207 1.00 6.03 374 GLU B N 1
ATOM 17817 C CA . GLU B 1 374 ? -7.182 1.270 -4.200 1.00 5.93 374 GLU B CA 1
ATOM 17818 C C . GLU B 1 374 ? -6.138 0.626 -3.298 1.00 5.15 374 GLU B C 1
ATOM 17819 O O . GLU B 1 374 ? -4.978 1.036 -3.373 1.00 5.49 374 GLU B O 1
ATOM 17831 N N . PHE B 1 375 ? -6.474 -0.329 -2.428 1.00 5.64 375 PHE B N 1
ATOM 17832 C CA . PHE B 1 375 ? -5.420 -0.938 -1.625 1.00 5.84 375 PHE B CA 1
ATOM 17833 C C . PHE B 1 375 ? -4.325 -1.490 -2.527 1.00 5.63 375 PHE B C 1
ATOM 17834 O O . PHE B 1 375 ? -4.590 -2.202 -3.505 1.00 6.03 375 PHE B O 1
ATOM 17851 N N . LEU B 1 376 ? -3.074 -1.242 -2.127 1.00 5.25 376 LEU B N 1
ATOM 17852 C CA . LEU B 1 376 ? -1.915 -1.891 -2.730 1.00 5.38 376 LEU B CA 1
ATOM 17853 C C . LEU B 1 376 ? -1.060 -2.295 -1.536 1.00 5.30 376 LEU B C 1
ATOM 17854 O O . LEU B 1 376 ? -0.318 -1.487 -0.975 1.00 5.95 376 LEU B O 1
ATOM 17870 N N . GLY B 1 377 ? -1.276 -3.530 -1.076 1.00 5.30 377 GLY B N 1
ATOM 17871 C CA . GLY B 1 377 ? -0.759 -3.985 0.192 1.00 5.59 377 GLY B CA 1
ATOM 17872 C C . GLY B 1 377 ? 0.384 -4.961 0.021 1.00 4.75 377 GLY B C 1
ATOM 17873 O O . GLY B 1 377 ? 0.573 -5.502 -1.037 1.00 8.36 377 GLY B O 1
ATOM 17877 N N . GLY B 1 378 ? 1.088 -5.247 1.103 1.00 5.19 378 GLY B N 1
ATOM 17878 C CA . GLY B 1 378 ? 2.120 -6.255 1.045 1.00 5.01 378 GLY B CA 1
ATOM 17879 C C . GLY B 1 378 ? 2.759 -6.478 2.396 1.00 4.93 378 GLY B C 1
ATOM 17880 O O . GLY B 1 378 ? 2.455 -5.813 3.379 1.00 6.89 378 GLY B O 1
ATOM 17884 N N . SER B 1 379 ? 3.664 -7.439 2.408 1.00 4.85 379 SER B N 1
ATOM 17885 C CA . SER B 1 379 ? 4.450 -7.811 3.574 1.00 4.96 379 SER B CA 1
ATOM 17886 C C . SER B 1 379 ? 5.859 -8.154 3.116 1.00 4.79 379 SER B C 1
ATOM 17887 O O . SER B 1 379 ? 6.063 -8.638 1.991 1.00 5.12 379 SER B O 1
ATOM 17895 N N . ALA B 1 380 ? 6.814 -7.929 4.006 1.00 4.71 380 ALA B N 1
ATOM 17896 C CA . ALA B 1 380 ? 8.226 -8.251 3.767 1.00 4.75 380 ALA B CA 1
ATOM 17897 C C . ALA B 1 380 ? 8.480 -9.727 4.105 1.00 4.70 380 ALA B C 1
ATOM 17898 O O . ALA B 1 380 ? 9.059 -10.090 5.123 1.00 5.30 380 ALA B O 1
ATOM 17905 N N . ASP B 1 381 ? 7.992 -10.596 3.210 1.00 4.84 381 ASP B N 1
ATOM 17906 C CA . ASP B 1 381 ? 8.141 -12.049 3.297 1.00 4.97 381 ASP B CA 1
ATOM 17907 C C . ASP B 1 381 ? 7.496 -12.636 4.539 1.00 5.04 381 ASP B C 1
ATOM 17908 O O . ASP B 1 381 ? 7.943 -13.656 5.037 1.00 6.93 381 ASP B O 1
ATOM 17917 N N . LEU B 1 382 ? 6.406 -12.026 5.012 1.00 5.05 382 LEU B N 1
ATOM 17918 C CA . LEU B 1 382 ? 5.745 -12.504 6.212 1.00 5.23 382 LEU B CA 1
ATOM 17919 C C . LEU B 1 382 ? 4.238 -12.589 6.027 1.00 5.30 382 LEU B C 1
ATOM 17920 O O . LEU B 1 382 ? 3.475 -12.537 7.005 1.00 5.79 382 LEU B O 1
ATOM 17936 N N . ALA B 1 383 ? 3.762 -12.794 4.802 1.00 5.55 383 ALA B N 1
ATOM 17937 C CA . ALA B 1 383 ? 2.315 -12.863 4.609 1.00 6.05 383 ALA B CA 1
ATOM 17938 C C . ALA B 1 383 ? 1.624 -13.832 5.566 1.00 5.94 383 ALA B C 1
ATOM 17939 O O . ALA B 1 383 ? 0.572 -13.467 6.117 1.00 6.65 383 ALA B O 1
ATOM 17946 N N . PRO B 1 384 ? 2.101 -15.062 5.771 1.00 6.25 384 PRO B N 1
ATOM 17947 C CA . PRO B 1 384 ? 1.338 -15.988 6.605 1.00 7.23 384 PRO B CA 1
ATOM 17948 C C . PRO B 1 384 ? 1.451 -15.720 8.090 1.00 6.39 384 PRO B C 1
ATOM 17949 O O . PRO B 1 384 ? 0.753 -16.386 8.860 1.00 8.31 384 PRO B O 1
ATOM 17960 N N . SER B 1 385 ? 2.311 -14.807 8.505 1.00 6.41 385 SER B N 1
ATOM 17961 C CA A SER B 1 385 ? 2.511 -14.441 9.906 0.74 6.43 385 SER B CA 1
ATOM 17962 C CA B SER B 1 385 ? 2.493 -14.451 9.901 0.26 5.88 385 SER B CA 1
ATOM 17963 C C . SER B 1 385 ? 1.917 -13.082 10.241 1.00 5.25 385 SER B C 1
ATOM 17964 O O . SER B 1 385 ? 1.281 -12.918 11.290 1.00 5.83 385 SER B O 1
ATOM 17979 N N . ASN B 1 386 ? 2.130 -12.104 9.361 1.00 5.04 386 ASN B N 1
ATOM 17980 C CA . ASN B 1 386 ? 1.533 -10.792 9.525 1.00 4.84 386 ASN B CA 1
ATOM 17981 C C . ASN B 1 386 ? 0.046 -10.792 9.177 1.00 5.10 386 ASN B C 1
ATOM 17982 O O . ASN B 1 386 ? -0.686 -9.890 9.593 1.00 6.11 386 ASN B O 1
ATOM 17993 N N . LEU B 1 387 ? -0.397 -11.765 8.366 1.00 5.04 387 LEU B N 1
ATOM 17994 C CA . LEU B 1 387 ? -1.799 -11.943 7.993 1.00 5.19 387 LEU B CA 1
ATOM 17995 C C . LEU B 1 387 ? -2.295 -10.792 7.110 1.00 5.20 387 LEU B C 1
ATOM 17996 O O . LEU B 1 387 ? -3.365 -10.214 7.319 1.00 5.79 387 LEU B O 1
ATOM 18012 N N . THR B 1 388 ? -1.522 -10.505 6.063 1.00 5.20 388 THR B N 1
ATOM 18013 C CA . THR B 1 388 ? -1.782 -9.413 5.140 1.00 5.14 388 THR B CA 1
ATOM 18014 C C . THR B 1 388 ? -2.588 -9.803 3.902 1.00 5.27 388 THR B C 1
ATOM 18015 O O . THR B 1 388 ? -2.989 -8.906 3.150 1.00 6.09 388 THR B O 1
ATOM 18026 N N . LEU B 1 389 ? -2.792 -11.093 3.656 1.00 5.73 389 LEU B N 1
ATOM 18027 C CA . LEU B 1 389 ? -3.598 -11.523 2.524 1.00 5.95 389 LEU B CA 1
ATOM 18028 C C . LEU B 1 389 ? -5.055 -11.635 2.933 1.00 5.94 389 LEU B C 1
ATOM 18029 O O . LEU B 1 389 ? -5.368 -12.128 4.025 1.00 7.61 389 LEU B O 1
ATOM 18045 N N . TRP B 1 390 ? -5.948 -11.222 2.043 1.00 6.06 390 TRP B N 1
ATOM 18046 C CA . TRP B 1 390 ? -7.365 -11.503 2.183 1.00 6.34 390 TRP B CA 1
ATOM 18047 C C . TRP B 1 390 ? -7.808 -12.262 0.936 1.00 6.08 390 TRP B C 1
ATOM 18048 O O . TRP B 1 390 ? -7.032 -12.496 0.005 1.00 6.38 390 TRP B O 1
ATOM 18069 N N . SER B 1 391 ? -9.082 -12.661 0.902 1.00 6.39 391 SER B N 1
ATOM 18070 C CA . SER B 1 391 ? -9.505 -13.560 -0.171 1.00 6.69 391 SER B CA 1
ATOM 18071 C C . SER B 1 391 ? -9.355 -12.932 -1.544 1.00 6.34 391 SER B C 1
ATOM 18072 O O . SER B 1 391 ? -9.167 -13.657 -2.531 1.00 7.29 391 SER B O 1
ATOM 18080 N N . GLY B 1 392 ? -9.444 -11.611 -1.626 1.00 6.30 392 GLY B N 1
ATOM 18081 C CA . GLY B 1 392 ? -9.314 -10.878 -2.863 1.00 6.69 392 GLY B CA 1
ATOM 18082 C C . GLY B 1 392 ? -7.921 -10.399 -3.194 1.00 6.01 392 GLY B C 1
ATOM 18083 O O . GLY B 1 392 ? -7.757 -9.688 -4.191 1.00 7.01 392 GLY B O 1
ATOM 18087 N N . SER B 1 393 ? -6.907 -10.767 -2.420 1.00 5.72 393 SER B N 1
ATOM 18088 C CA . SER B 1 393 ? -5.548 -10.374 -2.751 1.00 5.56 393 SER B CA 1
ATOM 18089 C C . SER B 1 393 ? -5.075 -11.068 -4.019 1.00 5.93 393 SER B C 1
ATOM 18090 O O . SER B 1 393 ? -5.309 -12.268 -4.215 1.00 7.43 393 SER B O 1
ATOM 18098 N N A LYS B 1 394 ? -4.342 -10.323 -4.843 0.69 5.80 394 LYS B N 1
ATOM 18099 N N B LYS B 1 394 ? -4.346 -10.323 -4.850 0.31 6.28 394 LYS B N 1
ATOM 18100 C CA A LYS B 1 394 ? -3.715 -10.894 -6.023 0.69 6.44 394 LYS B CA 1
ATOM 18101 C CA B LYS B 1 394 ? -3.728 -10.875 -6.050 0.31 6.99 394 LYS B CA 1
ATOM 18102 C C A LYS B 1 394 ? -2.367 -10.224 -6.194 0.69 5.69 394 LYS B C 1
ATOM 18103 C C B LYS B 1 394 ? -2.369 -10.219 -6.223 0.31 6.22 394 LYS B C 1
ATOM 18104 O O A LYS B 1 394 ? -2.282 -9.008 -6.372 0.69 5.76 394 LYS B O 1
ATOM 18105 O O B LYS B 1 394 ? -2.284 -9.007 -6.437 0.31 6.10 394 LYS B O 1
ATOM 18142 N N . ALA B 1 395 ? -1.310 -11.015 -6.138 1.00 6.18 395 ALA B N 1
ATOM 18143 C CA . ALA B 1 395 ? 0.035 -10.482 -6.209 1.00 6.56 395 ALA B CA 1
ATOM 18144 C C . ALA B 1 395 ? 0.347 -9.950 -7.600 1.00 5.80 395 ALA B C 1
ATOM 18145 O O . ALA B 1 395 ? 0.085 -10.607 -8.616 1.00 6.51 395 ALA B O 1
ATOM 18153 N N . ILE B 1 396 ? 0.992 -8.785 -7.638 1.00 5.52 396 ILE B N 1
ATOM 18154 C CA . ILE B 1 396 ? 1.252 -8.114 -8.907 1.00 6.00 396 ILE B CA 1
ATOM 18155 C C . ILE B 1 396 ? 2.331 -8.799 -9.722 1.00 6.44 396 ILE B C 1
ATOM 18156 O O . ILE B 1 396 ? 2.404 -8.561 -10.932 1.00 7.66 396 ILE B O 1
ATOM 18172 N N . ASN B 1 397 ? 3.147 -9.667 -9.122 1.00 6.89 397 ASN B N 1
ATOM 18173 C CA . ASN B 1 397 ? 4.085 -10.460 -9.911 1.00 7.73 397 ASN B CA 1
ATOM 18174 C C . ASN B 1 397 ? 3.369 -11.562 -10.676 1.00 8.19 397 ASN B C 1
ATOM 18175 O O . ASN B 1 397 ? 3.928 -12.100 -11.634 1.00 10.94 397 ASN B O 1
ATOM 18186 N N . GLU B 1 398 ? 2.151 -11.914 -10.262 1.00 8.09 398 GLU B N 1
ATOM 18187 C CA . GLU B 1 398 ? 1.318 -12.907 -10.939 1.00 9.28 398 GLU B CA 1
ATOM 18188 C C . GLU B 1 398 ? 0.376 -12.272 -11.938 1.00 8.65 398 GLU B C 1
ATOM 18189 O O . GLU B 1 398 ? 0.162 -12.828 -13.011 1.00 11.41 398 GLU B O 1
ATOM 18201 N N . ASP B 1 399 ? -0.212 -11.131 -11.595 1.00 8.38 399 ASP B N 1
ATOM 18202 C CA . ASP B 1 399 ? -1.107 -10.408 -12.491 1.00 8.14 399 ASP B CA 1
ATOM 18203 C C . ASP B 1 399 ? -0.892 -8.932 -12.200 1.00 7.28 399 ASP B C 1
ATOM 18204 O O . ASP B 1 399 ? -1.117 -8.478 -11.076 1.00 7.18 399 ASP B O 1
ATOM 18213 N N . ALA B 1 400 ? -0.450 -8.189 -13.216 1.00 7.72 400 ALA B N 1
ATOM 18214 C CA . ALA B 1 400 ? -0.080 -6.798 -13.022 1.00 7.79 400 ALA B CA 1
ATOM 18215 C C . ALA B 1 400 ? -1.250 -5.929 -12.583 1.00 6.58 400 ALA B C 1
ATOM 18216 O O . ALA B 1 400 ? -0.997 -4.839 -12.049 1.00 7.13 400 ALA B O 1
ATOM 18223 N N . ALA B 1 401 ? -2.491 -6.368 -12.786 1.00 6.64 401 ALA B N 1
ATOM 18224 C CA . ALA B 1 401 ? -3.661 -5.625 -12.328 1.00 7.02 401 ALA B CA 1
ATOM 18225 C C . ALA B 1 401 ? -4.047 -5.945 -10.884 1.00 6.63 401 ALA B C 1
ATOM 18226 O O . ALA B 1 401 ? -5.100 -5.494 -10.416 1.00 7.32 401 ALA B O 1
ATOM 18233 N N . GLY B 1 402 ? -3.202 -6.687 -10.178 1.00 6.62 402 GLY B N 1
ATOM 18234 C CA . GLY B 1 402 ? -3.457 -7.043 -8.808 1.00 6.84 402 GLY B CA 1
ATOM 18235 C C . GLY B 1 402 ? -3.270 -5.899 -7.830 1.00 6.10 402 GLY B C 1
ATOM 18236 O O . GLY B 1 402 ? -3.181 -4.725 -8.178 1.00 6.76 402 GLY B O 1
ATOM 18240 N N . ASN B 1 403 ? -3.235 -6.295 -6.543 1.00 5.83 403 ASN B N 1
ATOM 18241 C CA . ASN B 1 403 ? -3.377 -5.377 -5.419 1.00 6.08 403 ASN B CA 1
ATOM 18242 C C . ASN B 1 403 ? -2.450 -5.735 -4.268 1.00 5.77 403 ASN B C 1
ATOM 18243 O O . ASN B 1 403 ? -2.578 -5.153 -3.202 1.00 7.37 403 ASN B O 1
ATOM 18254 N N . TYR B 1 404 ? -1.491 -6.614 -4.485 1.00 5.65 404 TYR B N 1
ATOM 18255 C CA . TYR B 1 404 ? -0.658 -7.136 -3.413 1.00 5.52 404 TYR B CA 1
ATOM 18256 C C . TYR B 1 404 ? 0.776 -7.244 -3.917 1.00 5.25 404 TYR B C 1
ATOM 18257 O O . TYR B 1 404 ? 1.004 -7.635 -5.066 1.00 6.34 404 TYR B O 1
ATOM 18275 N N . ILE B 1 405 ? 1.736 -6.935 -3.050 1.00 4.85 405 ILE B N 1
ATOM 18276 C CA . ILE B 1 405 ? 3.153 -7.004 -3.386 1.00 4.85 405 ILE B CA 1
ATOM 18277 C C . ILE B 1 405 ? 3.859 -7.924 -2.393 1.00 4.91 405 ILE B C 1
ATOM 18278 O O . ILE B 1 405 ? 3.874 -7.673 -1.181 1.00 5.21 405 ILE B O 1
ATOM 18294 N N . HIS B 1 406 ? 4.488 -8.971 -2.930 1.00 4.94 406 HIS B N 1
ATOM 18295 C CA . HIS B 1 406 ? 5.474 -9.740 -2.179 1.00 5.18 406 HIS B CA 1
ATOM 18296 C C . HIS B 1 406 ? 6.776 -8.947 -2.180 1.00 4.91 406 HIS B C 1
ATOM 18297 O O . HIS B 1 406 ? 7.518 -8.934 -3.161 1.00 5.46 406 HIS B O 1
ATOM 18310 N N . TYR B 1 407 ? 7.039 -8.240 -1.075 1.00 4.85 407 TYR B N 1
ATOM 18311 C CA . TYR B 1 407 ? 8.193 -7.353 -1.024 1.00 4.89 407 TYR B CA 1
ATOM 18312 C C . TYR B 1 407 ? 9.510 -8.086 -0.814 1.00 4.89 407 TYR B C 1
ATOM 18313 O O . TYR B 1 407 ? 10.565 -7.477 -0.997 1.00 5.40 407 TYR B O 1
ATOM 18331 N N . GLY B 1 408 ? 9.487 -9.353 -0.413 1.00 4.89 408 GLY B N 1
ATOM 18332 C CA . GLY B 1 408 ? 10.696 -10.011 0.019 1.00 4.97 408 GLY B CA 1
ATOM 18333 C C . GLY B 1 408 ? 11.197 -9.434 1.337 1.00 4.77 408 GLY B C 1
ATOM 18334 O O . GLY B 1 408 ? 10.503 -8.680 2.007 1.00 5.18 408 GLY B O 1
ATOM 18338 N N . VAL B 1 409 ? 12.415 -9.832 1.708 1.00 5.02 409 VAL B N 1
ATOM 18339 C CA . VAL B 1 409 ? 12.994 -9.479 3.005 1.00 5.05 409 VAL B CA 1
ATOM 18340 C C . VAL B 1 409 ? 13.695 -8.133 2.831 1.00 4.84 409 VAL B C 1
ATOM 18341 O O . VAL B 1 409 ? 14.925 -8.027 2.730 1.00 5.86 409 VAL B O 1
ATOM 18354 N N . ARG B 1 410 ? 12.867 -7.080 2.757 1.00 4.76 410 ARG B N 1
ATOM 18355 C CA . ARG B 1 410 ? 13.278 -5.758 2.309 1.00 4.71 410 ARG B CA 1
ATOM 18356 C C . ARG B 1 410 ? 12.447 -4.712 3.049 1.00 4.37 410 ARG B C 1
ATOM 18357 O O . ARG B 1 410 ? 11.642 -4.000 2.462 1.00 5.31 410 ARG B O 1
ATOM 18378 N N . GLU B 1 411 ? 12.599 -4.624 4.365 1.00 4.68 411 GLU B N 1
ATOM 18379 C CA . GLU B 1 411 ? 11.676 -3.790 5.142 1.00 4.82 411 GLU B CA 1
ATOM 18380 C C . GLU B 1 411 ? 11.810 -2.307 4.818 1.00 4.60 411 GLU B C 1
ATOM 18381 O O . GLU B 1 411 ? 10.805 -1.589 4.686 1.00 4.87 411 GLU B O 1
ATOM 18393 N N . PHE B 1 412 ? 13.049 -1.828 4.741 1.00 4.82 412 PHE B N 1
ATOM 18394 C CA . PHE B 1 412 ? 13.293 -0.411 4.459 1.00 4.82 412 PHE B CA 1
ATOM 18395 C C . PHE B 1 412 ? 12.818 -0.066 3.055 1.00 4.71 412 PHE B C 1
ATOM 18396 O O . PHE B 1 412 ? 12.070 0.902 2.841 1.00 5.10 412 PHE B O 1
ATOM 18413 N N . GLY B 1 413 ? 13.259 -0.867 2.089 1.00 4.69 413 GLY B N 1
ATOM 18414 C CA . GLY B 1 413 ? 12.831 -0.672 0.722 1.00 4.97 413 GLY B CA 1
ATOM 18415 C C . GLY B 1 413 ? 11.332 -0.736 0.558 1.00 4.53 413 GLY B C 1
ATOM 18416 O O . GLY B 1 413 ? 10.746 0.089 -0.151 1.00 5.04 413 GLY B O 1
ATOM 18420 N N . MET B 1 414 ? 10.683 -1.704 1.208 1.00 4.29 414 MET B N 1
ATOM 18421 C CA . MET B 1 414 ? 9.228 -1.799 1.173 1.00 4.48 414 MET B CA 1
ATOM 18422 C C . MET B 1 414 ? 8.590 -0.484 1.599 1.00 4.35 414 MET B C 1
ATOM 18423 O O . MET B 1 414 ? 7.640 -0.001 0.973 1.00 4.55 414 MET B O 1
ATOM 18437 N N . THR B 1 415 ? 9.053 0.050 2.725 1.00 4.42 415 THR B N 1
ATOM 18438 C CA . THR B 1 415 ? 8.387 1.203 3.303 1.00 4.28 415 THR B CA 1
ATOM 18439 C C . THR B 1 415 ? 8.585 2.438 2.431 1.00 4.26 415 THR B C 1
ATOM 18440 O O . THR B 1 415 ? 7.652 3.228 2.225 1.00 4.71 415 THR B O 1
ATOM 18451 N N . ALA B 1 416 ? 9.796 2.616 1.903 1.00 4.34 416 ALA B N 1
ATOM 18452 C CA . ALA B 1 416 ? 10.060 3.752 1.030 1.00 4.48 416 ALA B CA 1
ATOM 18453 C C . ALA B 1 416 ? 9.438 3.578 -0.363 1.00 4.47 416 ALA B C 1
ATOM 18454 O O . ALA B 1 416 ? 9.035 4.575 -0.979 1.00 4.98 416 ALA B O 1
ATOM 18461 N N . ILE B 1 417 ? 9.310 2.344 -0.848 1.00 4.43 417 ILE B N 1
ATOM 18462 C CA . ILE B 1 417 ? 8.502 2.079 -2.043 1.00 4.67 417 ILE B CA 1
ATOM 18463 C C . ILE B 1 417 ? 7.065 2.497 -1.792 1.00 4.56 417 ILE B C 1
ATOM 18464 O O . ILE B 1 417 ? 6.449 3.169 -2.633 1.00 4.84 417 ILE B O 1
ATOM 18480 N N . ALA B 1 418 ? 6.508 2.115 -0.639 1.00 4.62 418 ALA B N 1
ATOM 18481 C CA . ALA B 1 418 ? 5.146 2.488 -0.320 1.00 4.78 418 ALA B CA 1
ATOM 18482 C C . ALA B 1 418 ? 4.981 3.997 -0.218 1.00 4.60 418 ALA B C 1
ATOM 18483 O O . ALA B 1 418 ? 3.927 4.517 -0.591 1.00 5.05 418 ALA B O 1
ATOM 18490 N N . ASN B 1 419 ? 6.009 4.718 0.246 1.00 4.62 419 ASN B N 1
ATOM 18491 C CA . ASN B 1 419 ? 5.951 6.175 0.187 1.00 4.69 419 ASN B CA 1
ATOM 18492 C C . ASN B 1 419 ? 5.800 6.649 -1.259 1.00 4.99 419 ASN B C 1
ATOM 18493 O O . ASN B 1 419 ? 5.022 7.560 -1.540 1.00 5.42 419 ASN B O 1
ATOM 18504 N N . GLY B 1 420 ? 6.554 6.053 -2.190 1.00 4.70 420 GLY B N 1
ATOM 18505 C CA . GLY B 1 420 ? 6.358 6.379 -3.593 1.00 5.11 420 GLY B CA 1
ATOM 18506 C C . GLY B 1 420 ? 4.967 6.047 -4.106 1.00 4.81 420 GLY B C 1
ATOM 18507 O O . GLY B 1 420 ? 4.389 6.811 -4.890 1.00 5.27 420 GLY B O 1
ATOM 18511 N N . ILE B 1 421 ? 4.414 4.913 -3.680 1.00 4.60 421 ILE B N 1
ATOM 18512 C CA . ILE B 1 421 ? 3.058 4.545 -4.069 1.00 4.82 421 ILE B CA 1
ATOM 18513 C C . ILE B 1 421 ? 2.062 5.581 -3.582 1.00 4.81 421 ILE B C 1
ATOM 18514 O O . ILE B 1 421 ? 1.190 5.997 -4.339 1.00 5.54 421 ILE B O 1
ATOM 18530 N N A SER B 1 422 ? 2.148 5.997 -2.313 0.83 4.84 422 SER B N 1
ATOM 18531 N N B SER B 1 422 ? 2.157 5.980 -2.313 0.17 5.09 422 SER B N 1
ATOM 18532 C CA A SER B 1 422 ? 1.201 6.996 -1.808 0.83 4.91 422 SER B CA 1
ATOM 18533 C CA B SER B 1 422 ? 1.246 6.990 -1.783 0.17 5.38 422 SER B CA 1
ATOM 18534 C C A SER B 1 422 ? 1.384 8.336 -2.511 0.83 5.11 422 SER B C 1
ATOM 18535 C C B SER B 1 422 ? 1.390 8.302 -2.541 0.17 5.28 422 SER B C 1
ATOM 18536 O O A SER B 1 422 ? 0.406 9.047 -2.764 0.83 5.94 422 SER B O 1
ATOM 18537 O O B SER B 1 422 ? 0.392 8.941 -2.897 0.17 5.62 422 SER B O 1
ATOM 18552 N N . LEU B 1 423 ? 2.630 8.712 -2.800 1.00 5.10 423 LEU B N 1
ATOM 18553 C CA . LEU B 1 423 ? 2.902 9.982 -3.466 1.00 5.58 423 LEU B CA 1
ATOM 18554 C C . LEU B 1 423 ? 2.400 9.989 -4.902 1.00 6.14 423 LEU B C 1
ATOM 18555 O O . LEU B 1 423 ? 2.119 11.054 -5.461 1.00 8.77 423 LEU B O 1
ATOM 18572 N N . HIS B 1 424 ? 2.323 8.828 -5.537 1.00 5.66 424 HIS B N 1
ATOM 18573 C CA . HIS B 1 424 ? 1.914 8.777 -6.938 1.00 5.44 424 HIS B CA 1
ATOM 18574 C C . HIS B 1 424 ? 0.460 9.173 -7.122 1.00 5.80 424 HIS B C 1
ATOM 18575 O O . HIS B 1 424 ? 0.108 9.812 -8.122 1.00 6.41 424 HIS B O 1
ATOM 18588 N N . GLY B 1 425 ? -0.394 8.749 -6.200 1.00 6.05 425 GLY B N 1
ATOM 18589 C CA . GLY B 1 425 ? -1.828 8.820 -6.352 1.00 6.38 425 GLY B CA 1
ATOM 18590 C C . GLY B 1 425 ? -2.397 7.559 -6.963 1.00 5.87 425 GLY B C 1
ATOM 18591 O O . GLY B 1 425 ? -1.756 6.870 -7.750 1.00 6.83 425 GLY B O 1
ATOM 18595 N N . GLY B 1 426 ? -3.639 7.260 -6.601 1.00 6.01 426 GLY B N 1
ATOM 18596 C CA . GLY B 1 426 ? -4.355 6.128 -7.156 1.00 6.16 426 GLY B CA 1
ATOM 18597 C C . GLY B 1 426 ? -4.493 4.955 -6.216 1.00 5.36 426 GLY B C 1
ATOM 18598 O O . GLY B 1 426 ? -5.330 4.069 -6.456 1.00 5.99 426 GLY B O 1
ATOM 18602 N N . PHE B 1 427 ? -3.668 4.915 -5.166 1.00 5.31 427 PHE B N 1
ATOM 18603 C CA . PHE B 1 427 ? -3.563 3.773 -4.271 1.00 5.00 427 PHE B CA 1
ATOM 18604 C C . PHE B 1 427 ? -3.560 4.204 -2.813 1.00 5.19 427 PHE B C 1
ATOM 18605 O O . PHE B 1 427 ? -3.201 5.327 -2.462 1.00 6.64 427 PHE B O 1
ATOM 18622 N N . LEU B 1 428 ? -3.849 3.222 -1.962 1.00 5.11 428 LEU B N 1
ATOM 18623 C CA . LEU B 1 428 ? -3.716 3.325 -0.509 1.00 5.13 428 LEU B CA 1
ATOM 18624 C C . LEU B 1 428 ? -2.812 2.166 -0.106 1.00 4.95 428 LEU B C 1
ATOM 18625 O O . LEU B 1 428 ? -3.261 1.010 -0.066 1.00 5.52 428 LEU B O 1
ATOM 18641 N N . PRO B 1 429 ? -1.523 2.420 0.123 1.00 4.98 429 PRO B N 1
ATOM 18642 C CA . PRO B 1 429 ? -0.618 1.315 0.426 1.00 4.98 429 PRO B CA 1
ATOM 18643 C C . PRO B 1 429 ? -0.708 0.900 1.887 1.00 4.71 429 PRO B C 1
ATOM 18644 O O . PRO B 1 429 ? -0.873 1.727 2.790 1.00 5.18 429 PRO B O 1
ATOM 18655 N N . TYR B 1 430 ? -0.541 -0.405 2.108 1.00 4.74 430 TYR B N 1
ATOM 18656 C CA . TYR B 1 430 ? -0.239 -0.919 3.437 1.00 4.81 430 TYR B CA 1
ATOM 18657 C C . TYR B 1 430 ? 0.996 -1.794 3.331 1.00 4.59 430 TYR B C 1
ATOM 18658 O O . TYR B 1 430 ? 1.219 -2.477 2.324 1.00 5.03 430 TYR B O 1
ATOM 18676 N N . THR B 1 431 ? 1.813 -1.758 4.385 1.00 4.52 431 THR B N 1
ATOM 18677 C CA . THR B 1 431 ? 3.049 -2.517 4.457 1.00 4.41 431 THR B CA 1
ATOM 18678 C C . THR B 1 431 ? 3.057 -3.282 5.775 1.00 4.29 431 THR B C 1
ATOM 18679 O O . THR B 1 431 ? 2.268 -2.988 6.666 1.00 5.22 431 THR B O 1
ATOM 18690 N N . SER B 1 432 ? 3.962 -4.253 5.904 1.00 4.51 432 SER B N 1
ATOM 18691 C CA . SER B 1 432 ? 3.914 -5.107 7.081 1.00 4.42 432 SER B CA 1
ATOM 18692 C C . SER B 1 432 ? 5.218 -5.852 7.289 1.00 4.37 432 SER B C 1
ATOM 18693 O O . SER B 1 432 ? 5.850 -6.313 6.343 1.00 4.79 432 SER B O 1
ATOM 18701 N N . THR B 1 433 ? 5.576 -5.978 8.560 1.00 4.70 433 THR B N 1
ATOM 18702 C CA . THR B 1 433 ? 6.632 -6.857 9.050 1.00 4.81 433 THR B CA 1
ATOM 18703 C C . THR B 1 433 ? 6.373 -7.068 10.536 1.00 4.42 433 THR B C 1
ATOM 18704 O O . THR B 1 433 ? 5.439 -6.501 11.111 1.00 4.87 433 THR B O 1
ATOM 18715 N N . PHE B 1 434 ? 7.200 -7.905 11.163 1.00 4.73 434 PHE B N 1
ATOM 18716 C CA . PHE B 1 434 ? 7.201 -7.944 12.622 1.00 4.66 434 PHE B CA 1
ATOM 18717 C C . PHE B 1 434 ? 7.590 -6.572 13.156 1.00 4.65 434 PHE B C 1
ATOM 18718 O O . PHE B 1 434 ? 8.482 -5.911 12.615 1.00 5.01 434 PHE B O 1
ATOM 18735 N N . LEU B 1 435 ? 6.952 -6.159 14.256 1.00 4.59 435 LEU B N 1
ATOM 18736 C CA . LEU B 1 435 ? 7.222 -4.840 14.807 1.00 4.66 435 LEU B CA 1
ATOM 18737 C C . LEU B 1 435 ? 8.704 -4.577 15.034 1.00 4.72 435 LEU B C 1
ATOM 18738 O O . LEU B 1 435 ? 9.166 -3.461 14.798 1.00 5.06 435 LEU B O 1
ATOM 18754 N N . MET B 1 436 ? 9.468 -5.559 15.521 1.00 4.63 436 MET B N 1
ATOM 18755 C CA . MET B 1 436 ? 10.880 -5.275 15.766 1.00 5.02 436 MET B CA 1
ATOM 18756 C C . MET B 1 436 ? 11.523 -4.635 14.547 1.00 5.00 436 MET B C 1
ATOM 18757 O O . MET B 1 436 ? 12.377 -3.748 14.671 1.00 5.65 436 MET B O 1
ATOM 18771 N N . PHE B 1 437 ? 11.176 -5.145 13.370 1.00 5.24 437 PHE B N 1
ATOM 18772 C CA . PHE B 1 437 ? 11.876 -4.768 12.158 1.00 6.02 437 PHE B CA 1
ATOM 18773 C C . PHE B 1 437 ? 11.377 -3.463 11.553 1.00 5.64 437 PHE B C 1
ATOM 18774 O O . PHE B 1 437 ? 11.933 -3.021 10.538 1.00 6.47 437 PHE B O 1
ATOM 18791 N N . VAL B 1 438 ? 10.476 -2.757 12.240 1.00 5.75 438 VAL B N 1
ATOM 18792 C CA . VAL B 1 438 ? 10.339 -1.326 11.984 1.00 6.04 438 VAL B CA 1
ATOM 18793 C C . VAL B 1 438 ? 11.700 -0.662 12.114 1.00 5.78 438 VAL B C 1
ATOM 18794 O O . VAL B 1 438 ? 11.955 0.363 11.477 1.00 6.66 438 VAL B O 1
ATOM 18807 N N . GLU B 1 439 ? 12.594 -1.220 12.944 1.00 5.33 439 GLU B N 1
ATOM 18808 C CA . GLU B 1 439 ? 13.897 -0.598 13.108 1.00 5.34 439 GLU B CA 1
ATOM 18809 C C . GLU B 1 439 ? 14.711 -0.639 11.825 1.00 5.42 439 GLU B C 1
ATOM 18810 O O . GLU B 1 439 ? 15.511 0.275 11.608 1.00 7.42 439 GLU B O 1
ATOM 18822 N N . TYR B 1 440 ? 14.527 -1.667 10.972 1.00 4.89 440 TYR B N 1
ATOM 18823 C CA . TYR B 1 440 ? 15.200 -1.683 9.678 1.00 5.27 440 TYR B CA 1
ATOM 18824 C C . TYR B 1 440 ? 14.660 -0.581 8.764 1.00 5.92 440 TYR B C 1
ATOM 18825 O O . TYR B 1 440 ? 15.389 -0.008 7.959 1.00 10.38 440 TYR B O 1
ATOM 18843 N N . ALA B 1 441 ? 13.391 -0.249 8.890 1.00 5.39 441 ALA B N 1
ATOM 18844 C CA . ALA B 1 441 ? 12.710 0.698 8.012 1.00 6.12 441 ALA B CA 1
ATOM 18845 C C . ALA B 1 441 ? 12.540 2.067 8.635 1.00 5.16 441 ALA B C 1
ATOM 18846 O O . ALA B 1 441 ? 11.799 2.887 8.092 1.00 5.67 441 ALA B O 1
ATOM 18853 N N A ARG B 1 442 ? 13.243 2.358 9.721 0.73 5.50 442 ARG B N 1
ATOM 18854 N N B ARG B 1 442 ? 13.167 2.306 9.786 0.27 5.19 442 ARG B N 1
ATOM 18855 C CA A ARG B 1 442 ? 12.801 3.399 10.628 0.73 5.18 442 ARG B CA 1
ATOM 18856 C CA B ARG B 1 442 ? 12.790 3.418 10.645 0.27 5.28 442 ARG B CA 1
ATOM 18857 C C A ARG B 1 442 ? 12.760 4.774 9.985 0.73 4.89 442 ARG B C 1
ATOM 18858 C C B ARG B 1 442 ? 12.692 4.736 9.888 0.27 4.63 442 ARG B C 1
ATOM 18859 O O A ARG B 1 442 ? 11.858 5.556 10.293 0.73 5.09 442 ARG B O 1
ATOM 18860 O O B ARG B 1 442 ? 11.674 5.430 9.978 0.27 4.77 442 ARG B O 1
ATOM 18901 N N . ASN B 1 443 ? 13.740 5.120 9.160 1.00 4.77 443 ASN B N 1
ATOM 18902 C CA . ASN B 1 443 ? 13.721 6.462 8.590 1.00 4.84 443 ASN B CA 1
ATOM 18903 C C . ASN B 1 443 ? 12.675 6.603 7.491 1.00 4.61 443 ASN B C 1
ATOM 18904 O O . ASN B 1 443 ? 12.201 7.711 7.245 1.00 5.09 443 ASN B O 1
ATOM 18916 N N . ALA B 1 444 ? 12.301 5.511 6.814 1.00 4.50 444 ALA B N 1
ATOM 18917 C CA . ALA B 1 444 ? 11.227 5.600 5.828 1.00 4.94 444 ALA B CA 1
ATOM 18918 C C . ALA B 1 444 ? 9.874 5.832 6.496 1.00 4.32 444 ALA B C 1
ATOM 18919 O O . ALA B 1 444 ? 9.008 6.520 5.953 1.00 4.74 444 ALA B O 1
ATOM 18926 N N . VAL B 1 445 ? 9.682 5.258 7.683 1.00 4.91 445 VAL B N 1
ATOM 18927 C CA . VAL B 1 445 ? 8.495 5.545 8.484 1.00 4.97 445 VAL B CA 1
ATOM 18928 C C . VAL B 1 445 ? 8.465 7.035 8.831 1.00 4.86 445 VAL B C 1
ATOM 18929 O O . VAL B 1 445 ? 7.446 7.714 8.685 1.00 5.40 445 VAL B O 1
ATOM 18942 N N . ARG B 1 446 ? 9.602 7.562 9.296 1.00 4.73 446 ARG B N 1
ATOM 18943 C CA . ARG B 1 446 ? 9.691 8.978 9.609 1.00 4.81 446 ARG B CA 1
ATOM 18944 C C . ARG B 1 446 ? 9.364 9.823 8.385 1.00 4.51 446 ARG B C 1
ATOM 18945 O O . ARG B 1 446 ? 8.659 10.829 8.476 1.00 5.15 446 ARG B O 1
ATOM 18966 N N . MET B 1 447 ? 9.895 9.434 7.222 1.00 4.70 447 MET B N 1
ATOM 18967 C CA . MET B 1 447 ? 9.658 10.191 5.998 1.00 4.83 447 MET B CA 1
ATOM 18968 C C . MET B 1 447 ? 8.185 10.193 5.619 1.00 4.59 447 MET B C 1
ATOM 18969 O O . MET B 1 447 ? 7.687 11.201 5.108 1.00 5.21 447 MET B O 1
ATOM 18983 N N . ALA B 1 448 ? 7.467 9.084 5.836 1.00 4.77 448 ALA B N 1
ATOM 18984 C CA . ALA B 1 448 ? 6.032 9.080 5.571 1.00 4.96 448 ALA B CA 1
ATOM 18985 C C . ALA B 1 448 ? 5.330 10.127 6.432 1.00 4.80 448 ALA B C 1
ATOM 18986 O O . ALA B 1 448 ? 4.429 10.834 5.973 1.00 5.51 448 ALA B O 1
ATOM 18993 N N . ALA B 1 449 ? 5.721 10.213 7.700 1.00 4.82 449 ALA B N 1
ATOM 18994 C CA . ALA B 1 449 ? 5.146 11.197 8.612 1.00 4.87 449 ALA B CA 1
ATOM 18995 C C . ALA B 1 449 ? 5.495 12.619 8.190 1.00 4.85 449 ALA B C 1
ATOM 18996 O O . ALA B 1 449 ? 4.626 13.494 8.161 1.00 5.20 449 ALA B O 1
ATOM 19003 N N . LEU B 1 450 ? 6.756 12.860 7.847 1.00 4.88 450 LEU B N 1
ATOM 19004 C CA . LEU B 1 450 ? 7.188 14.190 7.429 1.00 5.10 450 LEU B CA 1
ATOM 19005 C C . LEU B 1 450 ? 6.441 14.628 6.175 1.00 5.24 450 LEU B C 1
ATOM 19006 O O . LEU B 1 450 ? 6.042 15.791 6.057 1.00 6.46 450 LEU B O 1
ATOM 19022 N N A MET B 1 451 ? 6.211 13.698 5.243 0.44 4.64 451 MET B N 1
ATOM 19023 N N B MET B 1 451 ? 6.292 13.724 5.203 0.56 5.35 451 MET B N 1
ATOM 19024 C CA A MET B 1 451 ? 5.544 13.983 3.980 0.44 4.66 451 MET B CA 1
ATOM 19025 C CA B MET B 1 451 ? 5.613 14.013 3.944 0.56 5.30 451 MET B CA 1
ATOM 19026 C C A MET B 1 451 ? 4.028 13.908 4.071 0.44 4.51 451 MET B C 1
ATOM 19027 C C B MET B 1 451 ? 4.099 14.011 4.061 0.56 5.38 451 MET B C 1
ATOM 19028 O O A MET B 1 451 ? 3.356 14.021 3.039 0.44 4.50 451 MET B O 1
ATOM 19029 O O B MET B 1 451 ? 3.422 14.282 3.061 0.56 6.10 451 MET B O 1
ATOM 19056 N N A LYS B 1 452 ? 3.476 13.724 5.267 0.44 4.65 452 LYS B N 1
ATOM 19057 N N B LYS B 1 452 ? 3.544 13.718 5.234 0.56 5.32 452 LYS B N 1
ATOM 19058 C CA A LYS B 1 452 ? 2.032 13.744 5.482 0.44 5.35 452 LYS B CA 1
ATOM 19059 C CA B LYS B 1 452 ? 2.101 13.752 5.447 0.56 5.32 452 LYS B CA 1
ATOM 19060 C C A LYS B 1 452 ? 1.317 12.703 4.625 0.44 5.17 452 LYS B C 1
ATOM 19061 C C B LYS B 1 452 ? 1.379 12.741 4.560 0.56 5.41 452 LYS B C 1
ATOM 19062 O O A LYS B 1 452 ? 0.208 12.934 4.148 0.44 5.82 452 LYS B O 1
ATOM 19063 O O B LYS B 1 452 ? 0.324 13.030 3.999 0.56 6.42 452 LYS B O 1
ATOM 19100 N N . GLN B 1 453 ? 1.942 11.541 4.446 1.00 5.10 453 GLN B N 1
ATOM 19101 C CA . GLN B 1 453 ? 1.409 10.514 3.559 1.00 5.42 453 GLN B CA 1
ATOM 19102 C C . GLN B 1 453 ? 0.533 9.506 4.283 1.00 5.49 453 GLN B C 1
ATOM 19103 O O . GLN B 1 453 ? 0.827 9.080 5.404 1.00 6.82 453 GLN B O 1
ATOM 19118 N N A ARG B 1 454 ? -0.548 9.108 3.619 0.42 4.84 454 ARG B N 1
ATOM 19119 N N B ARG B 1 454 ? -0.506 9.072 3.579 0.58 5.32 454 ARG B N 1
ATOM 19120 C CA A ARG B 1 454 ? -1.398 8.028 4.104 0.42 5.08 454 ARG B CA 1
ATOM 19121 C CA B ARG B 1 454 ? -1.409 8.013 4.017 0.58 5.59 454 ARG B CA 1
ATOM 19122 C C A ARG B 1 454 ? -0.817 6.683 3.685 0.42 5.10 454 ARG B C 1
ATOM 19123 C C B ARG B 1 454 ? -0.804 6.657 3.659 0.58 5.18 454 ARG B C 1
ATOM 19124 O O A ARG B 1 454 ? -0.700 6.374 2.493 0.42 6.10 454 ARG B O 1
ATOM 19125 O O B ARG B 1 454 ? -0.638 6.311 2.484 0.58 6.51 454 ARG B O 1
ATOM 19166 N N . GLN B 1 455 ? -0.474 5.884 4.687 1.00 5.54 455 GLN B N 1
ATOM 19167 C CA . GLN B 1 455 ? 0.034 4.527 4.554 1.00 5.28 455 GLN B CA 1
ATOM 19168 C C . GLN B 1 455 ? -0.301 3.847 5.870 1.00 5.18 455 GLN B C 1
ATOM 19169 O O . GLN B 1 455 ? -0.079 4.436 6.930 1.00 6.19 455 GLN B O 1
ATOM 19184 N N . VAL B 1 456 ? -0.819 2.625 5.798 1.00 4.93 456 VAL B N 1
ATOM 19185 C CA . VAL B 1 456 ? -1.064 1.833 6.999 1.00 4.86 456 VAL B CA 1
ATOM 19186 C C . VAL B 1 456 ? 0.082 0.843 7.145 1.00 4.67 456 VAL B C 1
ATOM 19187 O O . VAL B 1 456 ? 0.399 0.089 6.218 1.00 5.61 456 VAL B O 1
ATOM 19200 N N . MET B 1 457 ? 0.708 0.865 8.306 1.00 4.80 457 MET B N 1
ATOM 19201 C CA A MET B 1 457 ? 1.874 0.044 8.611 0.66 5.05 457 MET B CA 1
ATOM 19202 C CA B MET B 1 457 ? 1.878 0.042 8.631 0.34 5.30 457 MET B CA 1
ATOM 19203 C C . MET B 1 457 ? 1.420 -1.006 9.623 1.00 5.37 457 MET B C 1
ATOM 19204 O O . MET B 1 457 ? 1.049 -0.669 10.745 1.00 7.16 457 MET B O 1
ATOM 19231 N N . VAL B 1 458 ? 1.425 -2.268 9.208 1.00 4.90 458 VAL B N 1
ATOM 19232 C CA . VAL B 1 458 ? 0.842 -3.373 9.957 1.00 5.15 458 VAL B CA 1
ATOM 19233 C C . VAL B 1 458 ? 1.992 -4.099 10.653 1.00 4.86 458 VAL B C 1
ATOM 19234 O O . VAL B 1 458 ? 2.734 -4.854 10.024 1.00 5.51 458 VAL B O 1
ATOM 19247 N N . TYR B 1 459 ? 2.178 -3.850 11.955 1.00 4.41 459 TYR B N 1
ATOM 19248 C CA . TYR B 1 459 ? 3.341 -4.375 12.666 1.00 4.63 459 TYR B CA 1
ATOM 19249 C C . TYR B 1 459 ? 2.872 -5.392 13.699 1.00 4.70 459 TYR B C 1
ATOM 19250 O O . TYR B 1 459 ? 2.302 -5.031 14.737 1.00 6.31 459 TYR B O 1
ATOM 19268 N N . THR B 1 460 ? 3.129 -6.662 13.423 1.00 4.79 460 THR B N 1
ATOM 19269 C CA . THR B 1 460 ? 2.621 -7.732 14.260 1.00 4.58 460 THR B CA 1
ATOM 19270 C C . THR B 1 460 ? 3.712 -8.278 15.174 1.00 4.69 460 THR B C 1
ATOM 19271 O O . THR B 1 460 ? 4.890 -7.992 15.035 1.00 6.52 460 THR B O 1
ATOM 19282 N N . HIS B 1 461 ? 3.297 -9.123 16.108 1.00 4.60 461 HIS B N 1
ATOM 19283 C CA . HIS B 1 461 ? 4.214 -9.781 17.039 1.00 4.86 461 HIS B CA 1
ATOM 19284 C C . HIS B 1 461 ? 4.877 -8.717 17.925 1.00 4.76 461 HIS B C 1
ATOM 19285 O O . HIS B 1 461 ? 6.077 -8.483 17.917 1.00 5.53 461 HIS B O 1
ATOM 19298 N N . ASP B 1 462 ? 4.023 -8.058 18.701 1.00 5.22 462 ASP B N 1
ATOM 19299 C CA . ASP B 1 462 ? 4.338 -6.758 19.290 1.00 4.97 462 ASP B CA 1
ATOM 19300 C C . ASP B 1 462 ? 5.049 -6.778 20.623 1.00 4.68 462 ASP B C 1
ATOM 19301 O O . ASP B 1 462 ? 5.404 -5.699 21.098 1.00 5.53 462 ASP B O 1
ATOM 19310 N N . SER B 1 463 ? 5.271 -7.928 21.249 1.00 4.87 463 SER B N 1
ATOM 19311 C CA . SER B 1 463 ? 5.829 -7.925 22.592 1.00 5.18 463 SER B CA 1
ATOM 19312 C C . SER B 1 463 ? 6.436 -9.289 22.886 1.00 5.47 463 SER B C 1
ATOM 19313 O O . SER B 1 463 ? 6.452 -10.189 22.031 1.00 5.74 463 SER B O 1
ATOM 19321 N N . ILE B 1 464 ? 6.857 -9.466 24.136 1.00 5.60 464 ILE B N 1
ATOM 19322 C CA . ILE B 1 464 ? 7.198 -10.784 24.672 1.00 5.66 464 ILE B CA 1
ATOM 19323 C C . ILE B 1 464 ? 6.099 -11.817 24.458 1.00 5.95 464 ILE B C 1
ATOM 19324 O O . ILE B 1 464 ? 6.379 -13.019 24.526 1.00 6.42 464 ILE B O 1
ATOM 19340 N N . GLY B 1 465 ? 4.864 -11.391 24.196 1.00 6.00 465 GLY B N 1
ATOM 19341 C CA . GLY B 1 465 ? 3.811 -12.324 23.848 1.00 6.72 465 GLY B CA 1
ATOM 19342 C C . GLY B 1 465 ? 4.096 -13.188 22.642 1.00 6.50 465 GLY B C 1
ATOM 19343 O O . GLY B 1 465 ? 3.418 -14.203 22.453 1.00 7.46 465 GLY B O 1
ATOM 19347 N N . LEU B 1 466 ? 5.085 -12.828 21.815 1.00 5.87 466 LEU B N 1
ATOM 19348 C CA . LEU B 1 466 ? 5.443 -13.698 20.706 1.00 6.21 466 LEU B CA 1
ATOM 19349 C C . LEU B 1 466 ? 6.198 -14.947 21.156 1.00 6.05 466 LEU B C 1
ATOM 19350 O O . LEU B 1 466 ? 6.266 -15.922 20.401 1.00 7.05 466 LEU B O 1
ATOM 19366 N N . GLY B 1 467 ? 6.766 -14.942 22.349 1.00 5.97 467 GLY B N 1
ATOM 19367 C CA . GLY B 1 467 ? 7.337 -16.174 22.907 1.00 6.36 467 GLY B CA 1
ATOM 19368 C C . GLY B 1 467 ? 8.751 -16.501 22.443 1.00 5.95 467 GLY B C 1
ATOM 19369 O O . GLY B 1 467 ? 9.686 -15.699 22.568 1.00 6.47 467 GLY B O 1
ATOM 19373 N N . GLU B 1 468 ? 8.907 -17.726 21.948 1.00 5.65 468 GLU B N 1
ATOM 19374 C CA . GLU B 1 468 ? 10.194 -18.399 21.908 1.00 6.04 468 GLU B CA 1
ATOM 19375 C C . GLU B 1 468 ? 11.239 -17.775 20.980 1.00 5.78 468 GLU B C 1
ATOM 19376 O O . GLU B 1 468 ? 12.434 -18.025 21.181 1.00 6.27 468 GLU B O 1
ATOM 19388 N N . ASP B 1 469 ? 10.855 -16.992 19.979 1.00 5.73 469 ASP B N 1
ATOM 19389 C CA . ASP B 1 469 ? 11.886 -16.408 19.133 1.00 5.85 469 ASP B CA 1
ATOM 19390 C C . ASP B 1 469 ? 12.839 -15.514 19.905 1.00 5.96 469 ASP B C 1
ATOM 19391 O O . ASP B 1 469 ? 13.966 -15.315 19.447 1.00 7.04 469 ASP B O 1
ATOM 19400 N N . GLY B 1 470 ? 12.435 -14.943 21.043 1.00 5.80 470 GLY B N 1
ATOM 19401 C CA . GLY B 1 470 ? 13.409 -14.350 21.933 1.00 5.62 470 GLY B CA 1
ATOM 19402 C C . GLY B 1 470 ? 13.731 -12.890 21.688 1.00 5.12 470 GLY B C 1
ATOM 19403 O O . GLY B 1 470 ? 13.065 -12.196 20.919 1.00 5.41 470 GLY B O 1
ATOM 19407 N N . PRO B 1 471 ? 14.759 -12.390 22.389 1.00 5.28 471 PRO B N 1
ATOM 19408 C CA . PRO B 1 471 ? 14.943 -10.937 22.534 1.00 5.39 471 PRO B CA 1
ATOM 19409 C C . PRO B 1 471 ? 15.310 -10.197 21.271 1.00 5.16 471 PRO B C 1
ATOM 19410 O O . PRO B 1 471 ? 15.115 -8.981 21.231 1.00 5.91 471 PRO B O 1
ATOM 19421 N N . THR B 1 472 ? 15.858 -10.866 20.265 1.00 5.22 472 THR B N 1
ATOM 19422 C CA . THR B 1 472 ? 16.136 -10.179 19.002 1.00 5.43 472 THR B CA 1
ATOM 19423 C C . THR B 1 472 ? 14.855 -9.843 18.240 1.00 5.36 472 THR B C 1
ATOM 19424 O O . THR B 1 472 ? 14.897 -9.034 17.305 1.00 6.44 472 THR B O 1
ATOM 19435 N N . HIS B 1 473 ? 13.750 -10.508 18.580 1.00 4.98 473 HIS B N 1
ATOM 19436 C CA . HIS B 1 473 ? 12.468 -10.335 17.924 1.00 5.03 473 HIS B CA 1
ATOM 19437 C C . HIS B 1 473 ? 11.428 -9.633 18.781 1.00 4.97 473 HIS B C 1
ATOM 19438 O O . HIS B 1 473 ? 10.479 -9.075 18.233 1.00 5.59 473 HIS B O 1
ATOM 19451 N N . GLN B 1 474 ? 11.549 -9.689 20.110 1.00 5.06 474 GLN B N 1
ATOM 19452 C CA . GLN B 1 474 ? 10.527 -9.191 21.037 1.00 4.98 474 GLN B CA 1
ATOM 19453 C C . GLN B 1 474 ? 10.632 -7.690 21.214 1.00 4.96 474 GLN B C 1
ATOM 19454 O O . GLN B 1 474 ? 11.570 -7.204 21.855 1.00 5.31 474 GLN B O 1
ATOM 19468 N N . PRO B 1 475 ? 9.677 -6.921 20.699 1.00 5.07 475 PRO B N 1
ATOM 19469 C CA . PRO B 1 475 ? 9.736 -5.478 20.892 1.00 5.13 475 PRO B CA 1
ATOM 19470 C C . PRO B 1 475 ? 9.625 -5.122 22.355 1.00 5.01 475 PRO B C 1
ATOM 19471 O O . PRO B 1 475 ? 8.892 -5.753 23.113 1.00 5.93 475 PRO B O 1
ATOM 19482 N N . VAL B 1 476 ? 10.315 -4.038 22.705 1.00 5.13 476 VAL B N 1
ATOM 19483 C CA . VAL B 1 476 ? 10.217 -3.437 24.029 1.00 5.10 476 VAL B CA 1
ATOM 19484 C C . VAL B 1 476 ? 10.036 -1.931 23.871 1.00 5.27 476 VAL B C 1
ATOM 19485 O O . VAL B 1 476 ? 9.028 -1.372 24.321 1.00 5.85 476 VAL B O 1
ATOM 19498 N N . GLU B 1 477 ? 10.992 -1.280 23.226 1.00 5.38 477 GLU B N 1
ATOM 19499 C CA . GLU B 1 477 ? 11.063 0.172 23.130 1.00 5.67 477 GLU B CA 1
ATOM 19500 C C . GLU B 1 477 ? 10.605 0.741 21.786 1.00 5.64 477 GLU B C 1
ATOM 19501 O O . GLU B 1 477 ? 10.626 1.962 21.597 1.00 7.17 477 GLU B O 1
ATOM 19513 N N . GLN B 1 478 ? 10.188 -0.112 20.852 1.00 5.38 478 GLN B N 1
ATOM 19514 C CA . GLN B 1 478 ? 9.849 0.343 19.508 1.00 5.89 478 GLN B CA 1
ATOM 19515 C C . GLN B 1 478 ? 8.574 1.178 19.481 1.00 6.42 478 GLN B C 1
ATOM 19516 O O . GLN B 1 478 ? 8.499 2.157 18.724 1.00 7.96 478 GLN B O 1
ATOM 19530 N N . VAL B 1 479 ? 7.553 0.783 20.238 1.00 6.00 479 VAL B N 1
ATOM 19531 C CA . VAL B 1 479 ? 6.318 1.553 20.222 1.00 6.10 479 VAL B CA 1
ATOM 19532 C C . VAL B 1 479 ? 6.554 2.951 20.768 1.00 5.97 479 VAL B C 1
ATOM 19533 O O . VAL B 1 479 ? 6.070 3.934 20.200 1.00 6.51 479 VAL B O 1
ATOM 19546 N N . ALA B 1 480 ? 7.316 3.067 21.849 1.00 5.85 480 ALA B N 1
ATOM 19547 C CA . ALA B 1 480 ? 7.601 4.385 22.404 1.00 6.25 480 ALA B CA 1
ATOM 19548 C C . ALA B 1 480 ? 8.286 5.276 21.380 1.00 6.73 480 ALA B C 1
ATOM 19549 O O . ALA B 1 480 ? 8.030 6.480 21.330 1.00 7.75 480 ALA B O 1
ATOM 19556 N N . SER B 1 481 ? 9.179 4.704 20.580 1.00 7.56 481 SER B N 1
ATOM 19557 C CA . SER B 1 481 ? 9.857 5.491 19.559 1.00 9.07 481 SER B CA 1
ATOM 19558 C C . SER B 1 481 ? 8.879 6.018 18.515 1.00 7.30 481 SER B C 1
ATOM 19559 O O . SER B 1 481 ? 8.980 7.172 18.091 1.00 9.95 481 SER B O 1
ATOM 19567 N N . LEU B 1 482 ? 7.922 5.188 18.090 1.00 6.08 482 LEU B N 1
ATOM 19568 C CA . LEU B 1 482 ? 6.881 5.637 17.165 1.00 6.05 482 LEU B CA 1
ATOM 19569 C C . LEU B 1 482 ? 6.012 6.712 17.802 1.00 5.58 482 LEU B C 1
ATOM 19570 O O . LEU B 1 482 ? 5.646 7.694 17.141 1.00 5.82 482 LEU B O 1
ATOM 19586 N N . ARG B 1 483 ? 5.666 6.538 19.085 1.00 5.37 483 ARG B N 1
ATOM 19587 C CA . ARG B 1 483 ? 4.773 7.476 19.756 1.00 5.63 483 ARG B CA 1
ATOM 19588 C C . ARG B 1 483 ? 5.351 8.871 19.839 1.00 6.43 483 ARG B C 1
ATOM 19589 O O . ARG B 1 483 ? 4.586 9.839 19.899 1.00 8.48 483 ARG B O 1
ATOM 19610 N N . VAL B 1 484 ? 6.673 9.017 19.872 1.00 6.39 484 VAL B N 1
ATOM 19611 C CA . VAL B 1 484 ? 7.295 10.334 19.983 1.00 7.39 484 VAL B CA 1
ATOM 19612 C C . VAL B 1 484 ? 7.679 10.903 18.624 1.00 6.80 484 VAL B C 1
ATOM 19613 O O . VAL B 1 484 ? 8.356 11.934 18.553 1.00 8.50 484 VAL B O 1
ATOM 19626 N N . THR B 1 485 ? 7.259 10.263 17.544 1.00 6.05 485 THR B N 1
ATOM 19627 C CA . THR B 1 485 ? 7.564 10.756 16.209 1.00 6.17 485 THR B CA 1
ATOM 19628 C C . THR B 1 485 ? 6.526 11.768 15.764 1.00 5.75 485 THR B C 1
ATOM 19629 O O . THR B 1 485 ? 5.332 11.438 15.716 1.00 5.90 485 THR B O 1
ATOM 19640 N N . PRO B 1 486 ? 6.925 12.992 15.419 1.00 5.83 486 PRO B N 1
ATOM 19641 C CA . PRO B 1 486 ? 5.938 13.973 14.953 1.00 5.88 486 PRO B CA 1
ATOM 19642 C C . PRO B 1 486 ? 5.108 13.424 13.799 1.00 5.42 486 PRO B C 1
ATOM 19643 O O . PRO B 1 486 ? 5.626 12.803 12.868 1.00 5.52 486 PRO B O 1
ATOM 19654 N N . ASN B 1 487 ? 3.803 13.688 13.857 1.00 5.59 487 ASN B N 1
ATOM 19655 C CA . ASN B 1 487 ? 2.848 13.328 12.823 1.00 5.70 487 ASN B CA 1
ATOM 19656 C C . ASN B 1 487 ? 2.651 11.844 12.602 1.00 5.86 487 ASN B C 1
ATOM 19657 O O . ASN B 1 487 ? 1.934 11.478 11.663 1.00 7.41 487 ASN B O 1
ATOM 19668 N N A MET B 1 488 ? 3.206 11.006 13.465 0.63 5.57 488 MET B N 1
ATOM 19669 N N B MET B 1 488 ? 3.216 10.971 13.431 0.37 6.22 488 MET B N 1
ATOM 19670 C CA A MET B 1 488 ? 2.930 9.583 13.415 0.63 5.19 488 MET B CA 1
ATOM 19671 C CA B MET B 1 488 ? 2.929 9.543 13.321 0.37 6.37 488 MET B CA 1
ATOM 19672 C C A MET B 1 488 ? 1.626 9.298 14.150 0.63 5.26 488 MET B C 1
ATOM 19673 C C B MET B 1 488 ? 1.731 9.187 14.188 0.37 5.76 488 MET B C 1
ATOM 19674 O O A MET B 1 488 ? 1.297 9.975 15.116 0.63 6.06 488 MET B O 1
ATOM 19675 O O B MET B 1 488 ? 1.599 9.684 15.305 0.37 5.52 488 MET B O 1
ATOM 19702 N N . SER B 1 489 ? 0.874 8.312 13.684 1.00 5.41 489 SER B N 1
ATOM 19703 C CA . SER B 1 489 ? -0.217 7.771 14.483 1.00 5.37 489 SER B CA 1
ATOM 19704 C C . SER B 1 489 ? 0.104 6.321 14.768 1.00 5.32 489 SER B C 1
ATOM 19705 O O . SER B 1 489 ? 0.523 5.595 13.859 1.00 6.38 489 SER B O 1
ATOM 19714 N N . THR B 1 490 ? -0.048 5.925 16.025 1.00 5.04 490 THR B N 1
ATOM 19715 C CA . THR B 1 490 ? 0.298 4.587 16.478 1.00 5.33 490 THR B CA 1
ATOM 19716 C C . THR B 1 490 ? -0.853 4.060 17.317 1.00 4.85 490 THR B C 1
ATOM 19717 O O . THR B 1 490 ? -1.238 4.696 18.301 1.00 6.04 490 THR B O 1
ATOM 19728 N N . TRP B 1 491 ? -1.372 2.894 16.947 1.00 4.47 491 TRP B N 1
ATOM 19729 C CA . TRP B 1 491 ? -2.511 2.273 17.606 1.00 4.43 491 TRP B CA 1
ATOM 19730 C C . TRP B 1 491 ? -2.107 0.897 18.095 1.00 4.52 491 TRP B C 1
ATOM 19731 O O . TRP B 1 491 ? -1.614 0.096 17.301 1.00 5.11 491 TRP B O 1
ATOM 19752 N N . ARG B 1 492 ? -2.395 0.604 19.363 1.00 4.32 492 ARG B N 1
ATOM 19753 C CA . ARG B 1 492 ? -2.110 -0.697 19.964 1.00 4.50 492 ARG B CA 1
ATOM 19754 C C . ARG B 1 492 ? -3.438 -1.250 20.486 1.00 4.41 492 ARG B C 1
ATOM 19755 O O . ARG B 1 492 ? -3.772 -1.125 21.676 1.00 4.80 492 ARG B O 1
ATOM 19776 N N . PRO B 1 493 ? -4.257 -1.819 19.594 1.00 4.70 493 PRO B N 1
ATOM 19777 C CA . PRO B 1 493 ? -5.628 -2.177 19.972 1.00 4.56 493 PRO B CA 1
ATOM 19778 C C . PRO B 1 493 ? -5.663 -3.334 20.956 1.00 4.56 493 PRO B C 1
ATOM 19779 O O . PRO B 1 493 ? -4.865 -4.264 20.894 1.00 5.14 493 PRO B O 1
ATOM 19790 N N . CYS B 1 494 ? -6.662 -3.294 21.846 1.00 4.63 494 CYS B N 1
ATOM 19791 C CA . CYS B 1 494 ? -6.766 -4.307 22.895 1.00 4.97 494 CYS B CA 1
ATOM 19792 C C . CYS B 1 494 ? -7.633 -5.501 22.528 1.00 4.93 494 CYS B C 1
ATOM 19793 O O . CYS B 1 494 ? -7.648 -6.481 23.275 1.00 5.77 494 CYS B O 1
ATOM 19801 N N . ASP B 1 495 ? -8.367 -5.416 21.426 1.00 4.92 495 ASP B N 1
ATOM 19802 C CA . ASP B 1 495 ? -9.275 -6.472 21.014 1.00 4.93 495 ASP B CA 1
ATOM 19803 C C . ASP B 1 495 ? -9.648 -6.251 19.559 1.00 4.62 495 ASP B C 1
ATOM 19804 O O . ASP B 1 495 ? -9.141 -5.346 18.885 1.00 4.73 495 ASP B O 1
ATOM 19813 N N . GLN B 1 496 ? -10.539 -7.102 19.059 1.00 4.55 496 GLN B N 1
ATOM 19814 C CA . GLN B 1 496 ? -10.834 -7.051 17.633 1.00 5.02 496 GLN B CA 1
ATOM 19815 C C . GLN B 1 496 ? -11.582 -5.782 17.251 1.00 4.73 496 GLN B C 1
ATOM 19816 O O . GLN B 1 496 ? -11.551 -5.378 16.077 1.00 5.23 496 GLN B O 1
ATOM 19830 N N . VAL B 1 497 ? -12.288 -5.179 18.216 1.00 4.83 497 VAL B N 1
ATOM 19831 C CA . VAL B 1 497 ? -13.071 -3.975 17.977 1.00 4.98 497 VAL B CA 1
ATOM 19832 C C . VAL B 1 497 ? -12.148 -2.770 17.864 1.00 4.80 497 VAL B C 1
ATOM 19833 O O . VAL B 1 497 ? -12.203 -2.002 16.900 1.00 5.24 497 VAL B O 1
ATOM 19846 N N . GLU B 1 498 ? -11.262 -2.604 18.852 1.00 4.67 498 GLU B N 1
ATOM 19847 C CA . GLU B 1 498 ? -10.274 -1.542 18.738 1.00 4.85 498 GLU B CA 1
ATOM 19848 C C . GLU B 1 498 ? -9.444 -1.721 17.473 1.00 4.56 498 GLU B C 1
ATOM 19849 O O . GLU B 1 498 ? -9.012 -0.733 16.870 1.00 4.96 498 GLU B O 1
ATOM 19861 N N . SER B 1 499 ? -9.193 -2.974 17.064 1.00 4.58 499 SER B N 1
ATOM 19862 C CA . SER B 1 499 ? -8.394 -3.205 15.856 1.00 4.73 499 SER B CA 1
ATOM 19863 C C . SER B 1 499 ? -9.090 -2.667 14.613 1.00 4.81 499 SER B C 1
ATOM 19864 O O . SER B 1 499 ? -8.460 -2.066 13.748 1.00 5.12 499 SER B O 1
ATOM 19872 N N . ALA B 1 500 ? -10.393 -2.914 14.500 1.00 4.84 500 ALA B N 1
ATOM 19873 C CA . ALA B 1 500 ? -11.152 -2.417 13.362 1.00 5.23 500 ALA B CA 1
ATOM 19874 C C . ALA B 1 500 ? -11.258 -0.896 13.385 1.00 4.94 500 ALA B C 1
ATOM 19875 O O . ALA B 1 500 ? -11.191 -0.256 12.334 1.00 5.36 500 ALA B O 1
ATOM 19882 N N . VAL B 1 501 ? -11.429 -0.297 14.570 1.00 4.85 501 VAL B N 1
ATOM 19883 C CA . VAL B 1 501 ? -11.446 1.154 14.678 1.00 5.01 501 VAL B CA 1
ATOM 19884 C C . VAL B 1 501 ? -10.122 1.738 14.213 1.00 4.85 501 VAL B C 1
ATOM 19885 O O . VAL B 1 501 ? -10.093 2.744 13.491 1.00 5.24 501 VAL B O 1
ATOM 19898 N N . ALA B 1 502 ? -9.011 1.122 14.623 1.00 4.71 502 ALA B N 1
ATOM 19899 C CA . ALA B 1 502 ? -7.695 1.616 14.242 1.00 4.78 502 ALA B CA 1
ATOM 19900 C C . ALA B 1 502 ? -7.483 1.513 12.735 1.00 4.59 502 ALA B C 1
ATOM 19901 O O . ALA B 1 502 ? -6.934 2.422 12.109 1.00 4.86 502 ALA B O 1
ATOM 19908 N N . TRP B 1 503 ? -7.920 0.404 12.122 1.00 4.57 503 TRP B N 1
ATOM 19909 C CA . TRP B 1 503 ? -7.835 0.252 10.678 1.00 4.81 503 TRP B CA 1
ATOM 19910 C C . TRP B 1 503 ? -8.645 1.335 9.975 1.00 4.84 503 TRP B C 1
ATOM 19911 O O . TRP B 1 503 ? -8.195 1.918 8.982 1.00 5.30 503 TRP B O 1
ATOM 19932 N N . LYS B 1 504 ? -9.875 1.580 10.439 1.00 4.90 504 LYS B N 1
ATOM 19933 C CA . LYS B 1 504 ? -10.701 2.627 9.851 1.00 5.17 504 LYS B CA 1
ATOM 19934 C C . LYS B 1 504 ? -10.012 3.983 9.971 1.00 4.88 504 LYS B C 1
ATOM 19935 O O . LYS B 1 504 ? -9.961 4.765 9.014 1.00 5.56 504 LYS B O 1
ATOM 19954 N N . TYR B 1 505 ? -9.495 4.278 11.165 1.00 5.01 505 TYR B N 1
ATOM 19955 C CA . TYR B 1 505 ? -8.776 5.523 11.394 1.00 5.31 505 TYR B CA 1
ATOM 19956 C C . TYR B 1 505 ? -7.632 5.664 10.393 1.00 5.18 505 TYR B C 1
ATOM 19957 O O . TYR B 1 505 ? -7.438 6.720 9.778 1.00 5.56 505 TYR B O 1
ATOM 19975 N N . GLY B 1 506 ? -6.872 4.589 10.214 1.00 4.95 506 GLY B N 1
ATOM 19976 C CA . GLY B 1 506 ? -5.719 4.638 9.332 1.00 5.20 506 GLY B CA 1
ATOM 19977 C C . GLY B 1 506 ? -6.070 4.884 7.879 1.00 5.04 506 GLY B C 1
ATOM 19978 O O . GLY B 1 506 ? -5.437 5.708 7.209 1.00 5.58 506 GLY B O 1
ATOM 19982 N N . VAL B 1 507 ? -7.064 4.166 7.355 1.00 5.02 507 VAL B N 1
ATOM 19983 C CA . VAL B 1 507 ? -7.402 4.356 5.949 1.00 5.43 507 VAL B CA 1
ATOM 19984 C C . VAL B 1 507 ? -8.032 5.703 5.699 1.00 5.20 507 VAL B C 1
ATOM 19985 O O . VAL B 1 507 ? -7.943 6.219 4.581 1.00 6.36 507 VAL B O 1
ATOM 19998 N N . GLU B 1 508 ? -8.678 6.284 6.708 1.00 5.07 508 GLU B N 1
ATOM 19999 C CA . GLU B 1 508 ? -9.313 7.584 6.583 1.00 5.54 508 GLU B CA 1
ATOM 20000 C C . GLU B 1 508 ? -8.378 8.741 6.918 1.00 5.77 508 GLU B C 1
ATOM 20001 O O . GLU B 1 508 ? -8.769 9.901 6.742 1.00 6.55 508 GLU B O 1
ATOM 20013 N N . ARG B 1 509 ? -7.157 8.466 7.367 1.00 5.55 509 ARG B N 1
ATOM 20014 C CA . ARG B 1 509 ? -6.208 9.506 7.758 1.00 5.79 509 ARG B CA 1
ATOM 20015 C C . ARG B 1 509 ? -5.463 9.970 6.519 1.00 6.10 509 ARG B C 1
ATOM 20016 O O . ARG B 1 509 ? -4.622 9.249 5.984 1.00 7.70 509 ARG B O 1
ATOM 20037 N N A GLN B 1 510 ? -5.792 11.180 6.053 0.42 7.35 510 GLN B N 1
ATOM 20038 N N B GLN B 1 510 ? -5.771 11.182 6.064 0.58 5.70 510 GLN B N 1
ATOM 20039 C CA A GLN B 1 510 ? -5.327 11.673 4.760 0.42 9.18 510 GLN B CA 1
ATOM 20040 C CA B GLN B 1 510 ? -5.265 11.643 4.778 0.58 6.28 510 GLN B CA 1
ATOM 20041 C C A GLN B 1 510 ? -4.022 12.448 4.834 0.42 8.51 510 GLN B C 1
ATOM 20042 C C B GLN B 1 510 ? -3.889 12.257 4.856 0.58 6.28 510 GLN B C 1
ATOM 20043 O O A GLN B 1 510 ? -3.470 12.795 3.785 0.42 9.63 510 GLN B O 1
ATOM 20044 O O B GLN B 1 510 ? -3.183 12.309 3.845 0.58 7.45 510 GLN B O 1
ATOM 20071 N N . ASP B 1 511 ? -3.515 12.723 6.039 1.00 6.27 511 ASP B N 1
ATOM 20072 C CA . ASP B 1 511 ? -2.402 13.642 6.233 1.00 6.40 511 ASP B CA 1
ATOM 20073 C C . ASP B 1 511 ? -1.285 13.052 7.078 1.00 5.64 511 ASP B C 1
ATOM 20074 O O . ASP B 1 511 ? -0.433 13.792 7.586 1.00 5.90 511 ASP B O 1
ATOM 20084 N N . GLY B 1 512 ? -1.214 11.729 7.150 1.00 5.85 512 GLY B N 1
ATOM 20085 C CA . GLY B 1 512 ? -0.085 11.068 7.749 1.00 5.72 512 GLY B CA 1
ATOM 20086 C C . GLY B 1 512 ? -0.354 9.597 7.889 1.00 5.32 512 GLY B C 1
ATOM 20087 O O . GLY B 1 512 ? -1.480 9.129 7.658 1.00 6.03 512 GLY B O 1
ATOM 20091 N N . PRO B 1 513 ? 0.674 8.861 8.302 1.00 5.04 513 PRO B N 1
ATOM 20092 C CA . PRO B 1 513 ? 0.612 7.405 8.323 1.00 5.31 513 PRO B CA 1
ATOM 20093 C C . PRO B 1 513 ? 0.078 6.900 9.659 1.00 4.69 513 PRO B C 1
ATOM 20094 O O . PRO B 1 513 ? 0.020 7.628 10.657 1.00 5.60 513 PRO B O 1
ATOM 20105 N N . THR B 1 514 ? -0.274 5.619 9.661 1.00 4.64 514 THR B N 1
ATOM 20106 C CA . THR B 1 514 ? -0.851 4.982 10.842 1.00 4.63 514 THR B CA 1
ATOM 20107 C C . THR B 1 514 ? -0.220 3.614 11.017 1.00 4.74 514 THR B C 1
ATOM 20108 O O . THR B 1 514 ? -0.349 2.759 10.134 1.00 5.67 514 THR B O 1
ATOM 20119 N N . ALA B 1 515 ? 0.446 3.410 12.156 1.00 4.61 515 ALA B N 1
ATOM 20120 C CA . ALA B 1 515 ? 1.025 2.135 12.525 1.00 4.85 515 ALA B CA 1
ATOM 20121 C C . ALA B 1 515 ? 0.078 1.394 13.454 1.00 4.96 515 ALA B C 1
ATOM 20122 O O . ALA B 1 515 ? -0.423 1.960 14.437 1.00 6.54 515 ALA B O 1
ATOM 20129 N N . LEU B 1 516 ? -0.133 0.132 13.130 1.00 4.54 516 LEU B N 1
ATOM 20130 C CA . LEU B 1 516 ? -0.942 -0.778 13.922 1.00 4.76 516 LEU B CA 1
ATOM 20131 C C . LEU B 1 516 ? -0.002 -1.745 14.630 1.00 4.68 516 LEU B C 1
ATOM 20132 O O . LEU B 1 516 ? 0.830 -2.389 13.993 1.00 6.15 516 LEU B O 1
ATOM 20148 N N . ILE B 1 517 ? -0.145 -1.831 15.945 1.00 4.40 517 ILE B N 1
ATOM 20149 C CA . ILE B 1 517 ? 0.728 -2.605 16.826 1.00 4.43 517 ILE B CA 1
ATOM 20150 C C . ILE B 1 517 ? -0.090 -3.803 17.294 1.00 4.40 517 ILE B C 1
ATOM 20151 O O . ILE B 1 517 ? -1.025 -3.649 18.092 1.00 4.81 517 ILE B O 1
ATOM 20167 N N . LEU B 1 518 ? 0.225 -4.978 16.737 1.00 4.40 518 LEU B N 1
ATOM 20168 C CA . LEU B 1 518 ? -0.690 -6.109 16.748 1.00 4.52 518 LEU B CA 1
ATOM 20169 C C . LEU B 1 518 ? -0.054 -7.333 17.393 1.00 4.66 518 LEU B C 1
ATOM 20170 O O . LEU B 1 518 ? 1.149 -7.582 17.252 1.00 5.23 518 LEU B O 1
ATOM 20186 N N . SER B 1 519 ? -0.879 -8.103 18.086 1.00 4.92 519 SER B N 1
ATOM 20187 C CA . SER B 1 519 ? -0.413 -9.226 18.874 1.00 5.28 519 SER B CA 1
ATOM 20188 C C . SER B 1 519 ? -0.333 -10.510 18.077 1.00 5.96 519 SER B C 1
ATOM 20189 O O . SER B 1 519 ? -1.097 -10.742 17.133 1.00 6.47 519 SER B O 1
ATOM 20197 N N A ARG B 1 520 ? 0.567 -11.394 18.529 0.61 7.16 520 ARG B N 1
ATOM 20198 N N B ARG B 1 520 ? 0.619 -11.344 18.512 0.39 7.00 520 ARG B N 1
ATOM 20199 C CA A ARG B 1 520 ? 0.558 -12.768 18.058 0.61 8.34 520 ARG B CA 1
ATOM 20200 C CA B ARG B 1 520 ? 0.673 -12.738 18.120 0.39 7.89 520 ARG B CA 1
ATOM 20201 C C A ARG B 1 520 ? -0.548 -13.559 18.729 0.61 8.55 520 ARG B C 1
ATOM 20202 C C B ARG B 1 520 ? -0.494 -13.512 18.706 0.39 7.66 520 ARG B C 1
ATOM 20203 O O A ARG B 1 520 ? -1.153 -14.438 18.111 0.61 11.28 520 ARG B O 1
ATOM 20204 O O B ARG B 1 520 ? -1.114 -14.313 17.998 0.39 8.18 520 ARG B O 1
ATOM 20245 N N . GLN B 1 521 ? -0.781 -13.287 20.001 1.00 7.30 521 GLN B N 1
ATOM 20246 C CA . GLN B 1 521 ? -1.641 -14.088 20.861 1.00 7.92 521 GLN B CA 1
ATOM 20247 C C . GLN B 1 521 ? -3.056 -13.513 20.995 1.00 7.20 521 GLN B C 1
ATOM 20248 O O . GLN B 1 521 ? -3.314 -12.338 20.746 1.00 6.64 521 GLN B O 1
ATOM 20263 N N . ASN B 1 522 ? -3.991 -14.360 21.416 1.00 7.56 522 ASN B N 1
ATOM 20264 C CA . ASN B 1 522 ? -5.401 -13.983 21.459 1.00 7.05 522 ASN B CA 1
ATOM 20265 C C . ASN B 1 522 ? -5.675 -12.951 22.540 1.00 7.17 522 ASN B C 1
ATOM 20266 O O . ASN B 1 522 ? -5.146 -13.060 23.650 1.00 8.87 522 ASN B O 1
ATOM 20277 N N . LEU B 1 523 ? -6.545 -11.979 22.216 1.00 6.41 523 LEU B N 1
ATOM 20278 C CA . LEU B 1 523 ? -6.886 -10.862 23.099 1.00 6.22 523 LEU B CA 1
ATOM 20279 C C . LEU B 1 523 ? -8.370 -10.886 23.442 1.00 6.04 523 LEU B C 1
ATOM 20280 O O . LEU B 1 523 ? -9.222 -10.997 22.556 1.00 6.81 523 LEU B O 1
ATOM 20296 N N . ALA B 1 524 ? -8.685 -10.755 24.725 1.00 6.55 524 ALA B N 1
ATOM 20297 C CA . ALA B 1 524 ? -10.074 -10.727 25.174 1.00 6.43 524 ALA B CA 1
ATOM 20298 C C . ALA B 1 524 ? -10.807 -9.501 24.654 1.00 6.24 524 ALA B C 1
ATOM 20299 O O . ALA B 1 524 ? -10.308 -8.381 24.725 1.00 7.41 524 ALA B O 1
ATOM 20306 N N . GLN B 1 525 ? -12.050 -9.696 24.242 1.00 5.90 525 GLN B N 1
ATOM 20307 C CA . GLN B 1 525 ? -12.891 -8.571 23.914 1.00 5.78 525 GLN B CA 1
ATOM 20308 C C . GLN B 1 525 ? -13.489 -7.960 25.170 1.00 6.01 525 GLN B C 1
ATOM 20309 O O . GLN B 1 525 ? -13.959 -8.670 26.066 1.00 7.45 525 GLN B O 1
ATOM 20323 N N . GLN B 1 526 ? -13.466 -6.630 25.220 1.00 5.96 526 GLN B N 1
ATOM 20324 C CA . GLN B 1 526 ? -14.038 -5.876 26.315 1.00 6.48 526 GLN B CA 1
ATOM 20325 C C . GLN B 1 526 ? -15.459 -5.429 26.006 1.00 7.14 526 GLN B C 1
ATOM 20326 O O . GLN B 1 526 ? -15.809 -5.154 24.858 1.00 9.71 526 GLN B O 1
ATOM 20340 N N . GLU B 1 527 ? -16.256 -5.304 27.069 1.00 7.97 527 GLU B N 1
ATOM 20341 C CA A GLU B 1 527 ? -17.612 -4.768 27.000 0.45 8.41 527 GLU B CA 1
ATOM 20342 C CA B GLU B 1 527 ? -17.604 -4.780 26.951 0.55 9.58 527 GLU B CA 1
ATOM 20343 C C . GLU B 1 527 ? -17.568 -3.264 26.787 1.00 8.04 527 GLU B C 1
ATOM 20344 O O . GLU B 1 527 ? -16.759 -2.571 27.405 1.00 8.48 527 GLU B O 1
ATOM 20367 N N . ARG B 1 528 ? -18.454 -2.753 25.928 1.00 7.38 528 ARG B N 1
ATOM 20368 C CA . ARG B 1 528 ? -18.539 -1.320 25.690 1.00 7.48 528 ARG B CA 1
ATOM 20369 C C . ARG B 1 528 ? -19.975 -0.905 25.462 1.00 8.02 528 ARG B C 1
ATOM 20370 O O . ARG B 1 528 ? -20.710 -1.561 24.723 1.00 9.41 528 ARG B O 1
ATOM 20391 N N . THR B 1 529 ? -20.353 0.204 26.080 1.00 8.27 529 THR B N 1
ATOM 20392 C CA . THR B 1 529 ? -21.576 0.903 25.717 1.00 9.20 529 THR B CA 1
ATOM 20393 C C . THR B 1 529 ? -21.398 1.563 24.343 1.00 9.15 529 THR B C 1
ATOM 20394 O O . THR B 1 529 ? -20.301 1.617 23.797 1.00 8.62 529 THR B O 1
ATOM 20405 N N A GLU B 1 530 ? -22.498 2.043 23.760 0.44 10.01 530 GLU B N 1
ATOM 20406 N N B GLU B 1 530 ? -22.491 2.124 23.824 0.56 10.81 530 GLU B N 1
ATOM 20407 C CA A GLU B 1 530 ? -22.387 2.726 22.475 0.44 10.29 530 GLU B CA 1
ATOM 20408 C CA B GLU B 1 530 ? -22.428 2.872 22.574 0.56 11.61 530 GLU B CA 1
ATOM 20409 C C A GLU B 1 530 ? -21.470 3.941 22.576 0.44 9.41 530 GLU B C 1
ATOM 20410 C C B GLU B 1 530 ? -21.426 4.022 22.678 0.56 10.79 530 GLU B C 1
ATOM 20411 O O A GLU B 1 530 ? -20.764 4.269 21.616 0.44 9.05 530 GLU B O 1
ATOM 20412 O O B GLU B 1 530 ? -20.601 4.218 21.778 0.56 10.58 530 GLU B O 1
ATOM 20435 N N A GLU B 1 531 ? -21.463 4.611 23.733 0.44 9.61 531 GLU B N 1
ATOM 20436 N N B GLU B 1 531 ? -21.476 4.795 23.775 0.56 10.77 531 GLU B N 1
ATOM 20437 C CA A GLU B 1 531 ? -20.608 5.775 23.935 0.44 9.68 531 GLU B CA 1
ATOM 20438 C CA B GLU B 1 531 ? -20.519 5.886 23.939 0.56 11.75 531 GLU B CA 1
ATOM 20439 C C A GLU B 1 531 ? -19.140 5.373 24.013 0.44 8.62 531 GLU B C 1
ATOM 20440 C C B GLU B 1 531 ? -19.091 5.359 23.974 0.56 9.27 531 GLU B C 1
ATOM 20441 O O A GLU B 1 531 ? -18.271 6.049 23.450 0.44 9.50 531 GLU B O 1
ATOM 20442 O O B GLU B 1 531 ? -18.195 5.929 23.340 0.56 9.48 531 GLU B O 1
ATOM 20465 N N . GLN B 1 532 ? -18.843 4.283 24.724 1.00 8.26 532 GLN B N 1
ATOM 20466 C CA . GLN B 1 532 ? -17.475 3.780 24.793 1.00 7.56 532 GLN B CA 1
ATOM 20467 C C . GLN B 1 532 ? -16.989 3.299 23.436 1.00 7.03 532 GLN B C 1
ATOM 20468 O O . GLN B 1 532 ? -15.828 3.513 23.069 1.00 7.42 532 GLN B O 1
ATOM 20483 N N . LEU B 1 533 ? -17.862 2.648 22.676 1.00 7.36 533 LEU B N 1
ATOM 20484 C CA . LEU B 1 533 ? -17.510 2.199 21.334 1.00 7.20 533 LEU B CA 1
ATOM 20485 C C . LEU B 1 533 ? -17.084 3.378 20.475 1.00 7.27 533 LEU B C 1
ATOM 20486 O O . LEU B 1 533 ? -16.074 3.317 19.773 1.00 7.83 533 LEU B O 1
ATOM 20502 N N . ALA B 1 534 ? -17.855 4.466 20.515 1.00 7.74 534 ALA B N 1
ATOM 20503 C CA . ALA B 1 534 ? -17.512 5.671 19.769 1.00 8.58 534 ALA B CA 1
ATOM 20504 C C . ALA B 1 534 ? -16.247 6.333 20.301 1.00 8.17 534 ALA B C 1
ATOM 20505 O O . ALA B 1 534 ? -15.535 7.007 19.549 1.00 12.45 534 ALA B O 1
ATOM 20512 N N . ASN B 1 535 ? -15.943 6.147 21.581 1.00 7.01 535 ASN B N 1
ATOM 20513 C CA . ASN B 1 535 ? -14.789 6.793 22.183 1.00 6.55 535 ASN B CA 1
ATOM 20514 C C . ASN B 1 535 ? -13.470 6.107 21.872 1.00 6.03 535 ASN B C 1
ATOM 20515 O O . ASN B 1 535 ? -12.423 6.709 22.119 1.00 6.37 535 ASN B O 1
ATOM 20526 N N . ILE B 1 536 ? -13.470 4.889 21.329 1.00 5.98 536 ILE B N 1
ATOM 20527 C CA . ILE B 1 536 ? -12.203 4.263 20.975 1.00 5.77 536 ILE B CA 1
ATOM 20528 C C . ILE B 1 536 ? -11.404 5.186 20.069 1.00 5.63 536 ILE B C 1
ATOM 20529 O O . ILE B 1 536 ? -10.188 5.330 20.211 1.00 6.36 536 ILE B O 1
ATOM 20545 N N . ALA B 1 537 ? -12.080 5.812 19.105 1.00 6.43 537 ALA B N 1
ATOM 20546 C CA . ALA B 1 537 ? -11.400 6.651 18.123 1.00 7.54 537 ALA B CA 1
ATOM 20547 C C . ALA B 1 537 ? -10.807 7.900 18.744 1.00 6.95 537 ALA B C 1
ATOM 20548 O O . ALA B 1 537 ? -9.983 8.549 18.092 1.00 8.78 537 ALA B O 1
ATOM 20555 N N . ARG B 1 538 ? -11.186 8.245 19.973 1.00 6.03 538 ARG B N 1
ATOM 20556 C CA . ARG B 1 538 ? -10.578 9.358 20.679 1.00 5.95 538 ARG B CA 1
ATOM 20557 C C . ARG B 1 538 ? -9.233 8.999 21.301 1.00 6.22 538 ARG B C 1
ATOM 20558 O O . ARG B 1 538 ? -8.620 9.847 21.953 1.00 7.23 538 ARG B O 1
ATOM 20579 N N . GLY B 1 539 ? -8.768 7.771 21.122 1.00 5.58 539 GLY B N 1
ATOM 20580 C CA . GLY B 1 539 ? -7.402 7.405 21.459 1.00 5.53 539 GLY B CA 1
ATOM 20581 C C . GLY B 1 539 ? -7.186 6.891 22.857 1.00 5.19 539 GLY B C 1
ATOM 20582 O O . GLY B 1 539 ? -6.419 5.955 23.086 1.00 5.85 539 GLY B O 1
ATOM 20586 N N . GLY B 1 540 ? -7.850 7.521 23.816 1.00 5.78 540 GLY B N 1
ATOM 20587 C CA . GLY B 1 540 ? -7.873 7.101 25.205 1.00 5.65 540 GLY B CA 1
ATOM 20588 C C . GLY B 1 540 ? -9.262 7.327 25.728 1.00 5.45 540 GLY B C 1
ATOM 20589 O O . GLY B 1 540 ? -9.869 8.366 25.429 1.00 6.03 540 GLY B O 1
ATOM 20593 N N . TYR B 1 541 ? -9.780 6.379 26.502 1.00 5.09 541 TYR B N 1
ATOM 20594 C CA . TYR B 1 541 ? -11.147 6.489 26.981 1.00 5.29 541 TYR B CA 1
ATOM 20595 C C . TYR B 1 541 ? -11.336 5.653 28.237 1.00 5.14 541 TYR B C 1
ATOM 20596 O O . TYR B 1 541 ? -10.597 4.708 28.509 1.00 5.56 541 TYR B O 1
ATOM 20614 N N . VAL B 1 542 ? -12.371 6.014 28.989 1.00 5.42 542 VAL B N 1
ATOM 20615 C CA . VAL B 1 542 ? -12.740 5.300 30.200 1.00 5.82 542 VAL B CA 1
ATOM 20616 C C . VAL B 1 542 ? -13.451 4.012 29.814 1.00 5.69 542 VAL B C 1
ATOM 20617 O O . VAL B 1 542 ? -14.522 4.042 29.201 1.00 6.88 542 VAL B O 1
ATOM 20630 N N . LEU B 1 543 ? -12.854 2.888 30.191 1.00 5.84 543 LEU B N 1
ATOM 20631 C CA . LEU B 1 543 ? -13.378 1.555 29.924 1.00 6.16 543 LEU B CA 1
ATOM 20632 C C . LEU B 1 543 ? -14.115 0.974 31.126 1.00 6.39 543 LEU B C 1
ATOM 20633 O O . LEU B 1 543 ? -15.144 0.312 30.958 1.00 7.56 543 LEU B O 1
ATOM 20649 N N . LYS B 1 544 ? -13.574 1.176 32.332 1.00 6.40 544 LYS B N 1
ATOM 20650 C CA . LYS B 1 544 ? -14.192 0.752 33.580 1.00 6.78 544 LYS B CA 1
ATOM 20651 C C . LYS B 1 544 ? -14.111 1.924 34.540 1.00 6.66 544 LYS B C 1
ATOM 20652 O O . LYS B 1 544 ? -13.123 2.652 34.529 1.00 6.89 544 LYS B O 1
ATOM 20671 N N . ASP B 1 545 ? -15.115 2.093 35.386 1.00 7.94 545 ASP B N 1
ATOM 20672 C CA . ASP B 1 545 ? -15.139 3.267 36.239 1.00 8.10 545 ASP B CA 1
ATOM 20673 C C . ASP B 1 545 ? -15.757 2.931 37.578 1.00 8.95 545 ASP B C 1
ATOM 20674 O O . ASP B 1 545 ? -16.178 1.812 37.833 1.00 12.95 545 ASP B O 1
ATOM 20683 N N . CYS B 1 546 ? -15.743 3.918 38.447 1.00 9.44 546 CYS B N 1
ATOM 20684 C CA . CYS B 1 546 ? -16.346 3.868 39.761 1.00 8.68 546 CYS B CA 1
ATOM 20685 C C . CYS B 1 546 ? -17.236 5.090 39.917 1.00 8.88 546 CYS B C 1
ATOM 20686 O O . CYS B 1 546 ? -17.147 6.058 39.160 1.00 11.57 546 CYS B O 1
ATOM 20694 N N . ALA B 1 547 ? -18.072 5.056 40.947 1.00 9.78 547 ALA B N 1
ATOM 20695 C CA . ALA B 1 547 ? -18.848 6.220 41.337 1.00 10.85 547 ALA B CA 1
ATOM 20696 C C . ALA B 1 547 ? -17.966 7.108 42.196 1.00 11.01 547 ALA B C 1
ATOM 20697 O O . ALA B 1 547 ? -17.314 6.631 43.131 1.00 14.04 547 ALA B O 1
ATOM 20704 N N . GLY B 1 548 ? -17.949 8.401 41.883 1.00 11.15 548 GLY B N 1
ATOM 20705 C CA . GLY B 1 548 ? -17.080 9.330 42.564 1.00 11.32 548 GLY B CA 1
ATOM 20706 C C . GLY B 1 548 ? -15.672 9.313 42.012 1.00 10.08 548 GLY B C 1
ATOM 20707 O O . GLY B 1 548 ? -15.338 8.598 41.064 1.00 11.23 548 GLY B O 1
ATOM 20711 N N A GLN B 1 549 ? -14.826 10.136 42.633 0.49 9.68 549 GLN B N 1
ATOM 20712 N N B GLN B 1 549 ? -14.826 10.097 42.633 0.51 10.79 549 GLN B N 1
ATOM 20713 C CA A GLN B 1 549 ? -13.429 10.249 42.227 0.49 9.41 549 GLN B CA 1
ATOM 20714 C CA B GLN B 1 549 ? -13.481 10.260 42.120 0.51 11.74 549 GLN B CA 1
ATOM 20715 C C A GLN B 1 549 ? -12.737 8.910 42.419 0.49 9.16 549 GLN B C 1
ATOM 20716 C C B GLN B 1 549 ? -12.657 9.010 42.420 0.51 9.93 549 GLN B C 1
ATOM 20717 O O A GLN B 1 549 ? -12.813 8.329 43.512 0.49 10.23 549 GLN B O 1
ATOM 20718 O O B GLN B 1 549 ? -12.572 8.590 43.579 0.51 9.75 549 GLN B O 1
ATOM 20745 N N . PRO B 1 550 ? -12.042 8.392 41.409 1.00 9.16 550 PRO B N 1
ATOM 20746 C CA . PRO B 1 550 ? -11.254 7.188 41.644 1.00 8.98 550 PRO B CA 1
ATOM 20747 C C . PRO B 1 550 ? -10.088 7.469 42.565 1.00 10.22 550 PRO B C 1
ATOM 20748 O O . PRO B 1 550 ? -9.480 8.539 42.521 1.00 12.47 550 PRO B O 1
ATOM 20759 N N A GLU B 1 551 ? -9.798 6.459 43.410 0.47 10.24 551 GLU B N 1
ATOM 20760 N N B GLU B 1 551 ? -9.722 6.495 43.361 0.53 10.85 551 GLU B N 1
ATOM 20761 C CA A GLU B 1 551 ? -8.548 6.377 44.173 0.47 11.20 551 GLU B CA 1
ATOM 20762 C CA B GLU B 1 551 ? -8.461 6.640 44.065 0.53 12.37 551 GLU B CA 1
ATOM 20763 C C A GLU B 1 551 ? -7.367 6.089 43.247 0.47 10.34 551 GLU B C 1
ATOM 20764 C C B GLU B 1 551 ? -7.321 5.963 43.322 0.53 10.40 551 GLU B C 1
ATOM 20765 O O A GLU B 1 551 ? -6.254 6.598 43.454 0.47 11.49 551 GLU B O 1
ATOM 20766 O O B GLU B 1 551 ? -6.172 6.044 43.765 0.53 10.27 551 GLU B O 1
ATOM 20789 N N . LEU B 1 552 ? -7.616 5.310 42.202 1.00 8.58 552 LEU B N 1
ATOM 20790 C CA . LEU B 1 552 ? -6.594 4.654 41.414 1.00 8.30 552 LEU B CA 1
ATOM 20791 C C . LEU B 1 552 ? -7.087 4.608 39.976 1.00 6.70 552 LEU B C 1
ATOM 20792 O O . LEU B 1 552 ? -8.243 4.253 39.742 1.00 7.38 552 LEU B O 1
ATOM 20809 N N . ILE B 1 553 ? -6.221 4.957 39.028 1.00 6.34 553 ILE B N 1
ATOM 20810 C CA . ILE B 1 553 ? -6.529 4.808 37.599 1.00 5.92 553 ILE B CA 1
ATOM 20811 C C . ILE B 1 553 ? -5.475 3.909 36.982 1.00 6.01 553 ILE B C 1
ATOM 20812 O O . ILE B 1 553 ? -4.276 4.218 37.038 1.00 7.37 553 ILE B O 1
ATOM 20828 N N . PHE B 1 554 ? -5.922 2.815 36.362 1.00 5.79 554 PHE B N 1
ATOM 20829 C CA . PHE B 1 554 ? -5.063 2.015 35.502 1.00 5.75 554 PHE B CA 1
ATOM 20830 C C . PHE B 1 554 ? -5.132 2.577 34.088 1.00 5.55 554 PHE B C 1
ATOM 20831 O O . PHE B 1 554 ? -6.215 2.904 33.603 1.00 6.72 554 PHE B O 1
ATOM 20848 N N . ILE B 1 555 ? -3.986 2.665 33.440 1.00 5.21 555 ILE B N 1
ATOM 20849 C CA . ILE B 1 555 ? -3.883 3.062 32.038 1.00 5.44 555 ILE B CA 1
ATOM 20850 C C . ILE B 1 555 ? -3.214 1.906 31.322 1.00 5.35 555 ILE B C 1
ATOM 20851 O O . ILE B 1 555 ? -2.107 1.526 31.689 1.00 6.67 555 ILE B O 1
ATOM 20867 N N . ALA B 1 556 ? -3.885 1.314 30.337 1.00 5.13 556 ALA B N 1
ATOM 20868 C CA . ALA B 1 556 ? -3.360 0.116 29.702 1.00 5.14 556 ALA B CA 1
ATOM 20869 C C . ALA B 1 556 ? -3.617 0.164 28.211 1.00 4.58 556 ALA B C 1
ATOM 20870 O O . ALA B 1 556 ? -4.507 0.869 27.735 1.00 5.16 556 ALA B O 1
ATOM 20877 N N . THR B 1 557 ? -2.836 -0.635 27.495 1.00 4.82 557 THR B N 1
ATOM 20878 C CA . THR B 1 557 ? -2.925 -0.712 26.057 1.00 5.03 557 THR B CA 1
ATOM 20879 C C . THR B 1 557 ? -2.880 -2.169 25.615 1.00 4.88 557 THR B C 1
ATOM 20880 O O . THR B 1 557 ? -2.359 -3.035 26.324 1.00 5.04 557 THR B O 1
ATOM 20891 N N . GLY B 1 558 ? -3.382 -2.412 24.404 1.00 5.12 558 GLY B N 1
ATOM 20892 C CA . GLY B 1 558 ? -3.146 -3.679 23.747 1.00 5.34 558 GLY B CA 1
ATOM 20893 C C . GLY B 1 558 ? -3.488 -4.864 24.608 1.00 4.99 558 GLY B C 1
ATOM 20894 O O . GLY B 1 558 ? -4.514 -4.912 25.298 1.00 5.22 558 GLY B O 1
ATOM 20898 N N . SER B 1 559 ? -2.605 -5.855 24.552 1.00 5.22 559 SER B N 1
ATOM 20899 C CA . SER B 1 559 ? -2.789 -7.096 25.265 1.00 5.95 559 SER B CA 1
ATOM 20900 C C . SER B 1 559 ? -2.859 -6.928 26.770 1.00 6.11 559 SER B C 1
ATOM 20901 O O . SER B 1 559 ? -3.260 -7.872 27.444 1.00 8.63 559 SER B O 1
ATOM 20909 N N . GLU B 1 560 ? -2.439 -5.801 27.328 1.00 5.05 560 GLU B N 1
ATOM 20910 C CA . GLU B 1 560 ? -2.435 -5.605 28.775 1.00 5.21 560 GLU B CA 1
ATOM 20911 C C . GLU B 1 560 ? -3.728 -5.018 29.316 1.00 5.32 560 GLU B C 1
ATOM 20912 O O . GLU B 1 560 ? -3.891 -4.965 30.536 1.00 5.69 560 GLU B O 1
ATOM 20924 N N . VAL B 1 561 ? -4.674 -4.617 28.465 1.00 5.28 561 VAL B N 1
ATOM 20925 C CA . VAL B 1 561 ? -5.957 -4.151 28.978 1.00 5.14 561 VAL B CA 1
ATOM 20926 C C . VAL B 1 561 ? -6.657 -5.253 29.759 1.00 5.23 561 VAL B C 1
ATOM 20927 O O . VAL B 1 561 ? -7.235 -4.995 30.814 1.00 5.80 561 VAL B O 1
ATOM 20940 N N A GLU B 1 562 ? -6.591 -6.494 29.268 0.50 5.62 562 GLU B N 1
ATOM 20941 N N B GLU B 1 562 ? -6.629 -6.490 29.267 0.50 6.23 562 GLU B N 1
ATOM 20942 C CA A GLU B 1 562 ? -7.241 -7.620 29.944 0.50 5.92 562 GLU B CA 1
ATOM 20943 C CA B GLU B 1 562 ? -7.278 -7.582 29.998 0.50 6.73 562 GLU B CA 1
ATOM 20944 C C A GLU B 1 562 ? -6.709 -7.786 31.366 0.50 6.03 562 GLU B C 1
ATOM 20945 C C B GLU B 1 562 ? -6.718 -7.692 31.411 0.50 5.88 562 GLU B C 1
ATOM 20946 O O A GLU B 1 562 ? -7.475 -8.035 32.305 0.50 6.89 562 GLU B O 1
ATOM 20947 O O B GLU B 1 562 ? -7.468 -7.812 32.388 0.50 6.33 562 GLU B O 1
ATOM 20970 N N . LEU B 1 563 ? -5.391 -7.656 31.531 1.00 6.63 563 LEU B N 1
ATOM 20971 C CA . LEU B 1 563 ? -4.746 -7.724 32.829 1.00 6.65 563 LEU B CA 1
ATOM 20972 C C . LEU B 1 563 ? -5.177 -6.564 33.721 1.00 6.78 563 LEU B C 1
ATOM 20973 O O . LEU B 1 563 ? -5.495 -6.764 34.901 1.00 7.39 563 LEU B O 1
ATOM 20990 N N . ALA B 1 564 ? -5.199 -5.341 33.184 1.00 6.39 564 ALA B N 1
ATOM 20991 C CA . ALA B 1 564 ? -5.609 -4.198 33.987 1.00 6.61 564 ALA B CA 1
ATOM 20992 C C . ALA B 1 564 ? -7.052 -4.327 34.441 1.00 6.67 564 ALA B C 1
ATOM 20993 O O . ALA B 1 564 ? -7.373 -3.981 35.586 1.00 7.30 564 ALA B O 1
ATOM 21000 N N . VAL B 1 565 ? -7.941 -4.819 33.567 1.00 6.46 565 VAL B N 1
ATOM 21001 C CA . VAL B 1 565 ? -9.337 -5.014 33.952 1.00 6.63 565 VAL B CA 1
ATOM 21002 C C . VAL B 1 565 ? -9.442 -6.051 35.058 1.00 7.13 565 VAL B C 1
ATOM 21003 O O . VAL B 1 565 ? -10.205 -5.871 36.016 1.00 7.84 565 VAL B O 1
ATOM 21016 N N . ALA B 1 566 ? -8.671 -7.134 34.978 1.00 7.49 566 ALA B N 1
ATOM 21017 C CA . ALA B 1 566 ? -8.703 -8.137 36.040 1.00 8.22 566 ALA B CA 1
ATOM 21018 C C . ALA B 1 566 ? -8.263 -7.541 37.373 1.00 8.14 566 ALA B C 1
ATOM 21019 O O . ALA B 1 566 ? -8.857 -7.832 38.421 1.00 8.86 566 ALA B O 1
ATOM 21026 N N . ALA B 1 567 ? -7.226 -6.713 37.360 1.00 7.88 567 ALA B N 1
ATOM 21027 C CA . ALA B 1 567 ? -6.780 -6.058 38.581 1.00 8.16 567 ALA B CA 1
ATOM 21028 C C . ALA B 1 567 ? -7.838 -5.100 39.113 1.00 8.01 567 ALA B C 1
ATOM 21029 O O . ALA B 1 567 ? -8.099 -5.055 40.323 1.00 9.00 567 ALA B O 1
ATOM 21036 N N . TYR B 1 568 ? -8.455 -4.331 38.220 1.00 7.94 568 TYR B N 1
ATOM 21037 C CA . TYR B 1 568 ? -9.566 -3.468 38.591 1.00 8.07 568 TYR B CA 1
ATOM 21038 C C . TYR B 1 568 ? -10.690 -4.257 39.244 1.00 8.07 568 TYR B C 1
ATOM 21039 O O . TYR B 1 568 ? -11.262 -3.806 40.244 1.00 8.91 568 TYR B O 1
ATOM 21057 N N A GLU B 1 569 ? -11.025 -5.431 38.713 0.64 7.58 569 GLU B N 1
ATOM 21058 N N B GLU B 1 569 ? -11.028 -5.418 38.691 0.24 8.73 569 GLU B N 1
ATOM 21059 C CA A GLU B 1 569 ? -12.123 -6.184 39.319 0.64 8.45 569 GLU B CA 1
ATOM 21060 C CA B GLU B 1 569 ? -12.138 -6.212 39.205 0.24 10.07 569 GLU B CA 1
ATOM 21061 C C A GLU B 1 569 ? -11.762 -6.636 40.730 0.64 8.36 569 GLU B C 1
ATOM 21062 C C B GLU B 1 569 ? -11.795 -6.781 40.580 0.24 10.53 569 GLU B C 1
ATOM 21063 O O A GLU B 1 569 ? -12.590 -6.558 41.651 0.64 9.64 569 GLU B O 1
ATOM 21064 O O B GLU B 1 569 ? -12.635 -6.783 41.484 0.24 10.79 569 GLU B O 1
ATOM 21087 N N A LYS B 1 570 ? -10.539 -7.121 40.912 0.64 7.87 570 LYS B N 1
ATOM 21088 N N C LYS B 1 570 ? -10.464 -7.179 40.920 0.13 12.22 570 LYS B N 1
ATOM 21089 C CA A LYS B 1 570 ? -10.128 -7.586 42.228 0.64 8.97 570 LYS B CA 1
ATOM 21090 C CA C LYS B 1 570 ? -10.067 -7.601 42.258 0.13 12.81 570 LYS B CA 1
ATOM 21091 C C A LYS B 1 570 ? -10.171 -6.445 43.230 0.64 9.39 570 LYS B C 1
ATOM 21092 C C C LYS B 1 570 ? -10.184 -6.441 43.234 0.13 11.43 570 LYS B C 1
ATOM 21093 O O A LYS B 1 570 ? -10.724 -6.580 44.329 0.64 10.65 570 LYS B O 1
ATOM 21094 O O C LYS B 1 570 ? -10.775 -6.576 44.306 0.13 11.59 570 LYS B O 1
ATOM 21130 N N . LEU B 1 571 ? -9.619 -5.292 42.858 1.00 10.15 571 LEU B N 1
ATOM 21131 C CA . LEU B 1 571 ? -9.601 -4.158 43.768 1.00 10.52 571 LEU B CA 1
ATOM 21132 C C . LEU B 1 571 ? -11.006 -3.630 44.029 1.00 10.28 571 LEU B C 1
ATOM 21133 O O . LEU B 1 571 ? -11.332 -3.268 45.163 1.00 11.50 571 LEU B O 1
ATOM 21150 N N . THR B 1 572 ? -11.847 -3.586 43.001 1.00 10.13 572 THR B N 1
ATOM 21151 C CA . THR B 1 572 ? -13.219 -3.134 43.177 1.00 10.78 572 THR B CA 1
ATOM 21152 C C . THR B 1 572 ? -13.951 -4.022 44.175 1.00 12.41 572 THR B C 1
ATOM 21153 O O . THR B 1 572 ? -14.685 -3.524 45.038 1.00 13.53 572 THR B O 1
ATOM 21164 N N . ALA B 1 573 ? -13.734 -5.338 44.105 1.00 12.85 573 ALA B N 1
ATOM 21165 C CA . ALA B 1 573 ? -14.403 -6.254 45.016 1.00 14.89 573 ALA B CA 1
ATOM 21166 C C . ALA B 1 573 ? -13.950 -6.055 46.452 1.00 16.01 573 ALA B C 1
ATOM 21167 O O . ALA B 1 573 ? -14.689 -6.407 47.376 1.00 17.61 573 ALA B O 1
ATOM 21174 N N . GLU B 1 574 ? -12.753 -5.515 46.654 1.00 15.52 574 GLU B N 1
ATOM 21175 C CA . GLU B 1 574 ? -12.231 -5.177 47.969 1.00 17.63 574 GLU B CA 1
ATOM 21176 C C . GLU B 1 574 ? -12.594 -3.762 48.404 1.00 17.82 574 GLU B C 1
ATOM 21177 O O . GLU B 1 574 ? -12.150 -3.321 49.473 1.00 20.53 574 GLU B O 1
ATOM 21189 N N . GLY B 1 575 ? -13.397 -3.045 47.622 1.00 16.39 575 GLY B N 1
ATOM 21190 C CA . GLY B 1 575 ? -13.867 -1.740 48.020 1.00 16.05 575 GLY B CA 1
ATOM 21191 C C . GLY B 1 575 ? -13.027 -0.579 47.546 1.00 14.87 575 GLY B C 1
ATOM 21192 O O . GLY B 1 575 ? -13.302 0.557 47.929 1.00 16.53 575 GLY B O 1
ATOM 21196 N N . VAL B 1 576 ? -12.016 -0.819 46.723 1.00 12.90 576 VAL B N 1
ATOM 21197 C CA . VAL B 1 576 ? -11.199 0.264 46.184 1.00 11.75 576 VAL B CA 1
ATOM 21198 C C . VAL B 1 576 ? -11.931 0.914 45.023 1.00 10.28 576 VAL B C 1
ATOM 21199 O O . VAL B 1 576 ? -12.527 0.234 44.184 1.00 12.07 576 VAL B O 1
ATOM 21212 N N . LYS B 1 577 ? -11.895 2.234 44.984 1.00 9.68 577 LYS B N 1
ATOM 21213 C CA . LYS B 1 577 ? -12.487 3.026 43.906 1.00 9.81 577 LYS B CA 1
ATOM 21214 C C . LYS B 1 577 ? -11.482 3.143 42.773 1.00 8.91 577 LYS B C 1
ATOM 21215 O O . LYS B 1 577 ? -10.512 3.879 42.876 1.00 12.44 577 LYS B O 1
ATOM 21234 N N . ALA B 1 578 ? -11.701 2.392 41.708 1.00 8.24 578 ALA B N 1
ATOM 21235 C CA . ALA B 1 578 ? -10.744 2.306 40.622 1.00 8.04 578 ALA B CA 1
ATOM 21236 C C . ALA B 1 578 ? -11.412 2.588 39.286 1.00 6.75 578 ALA B C 1
ATOM 21237 O O . ALA B 1 578 ? -12.621 2.441 39.104 1.00 8.85 578 ALA B O 1
ATOM 21244 N N . ARG B 1 579 ? -10.563 2.915 38.323 1.00 6.54 579 ARG B N 1
ATOM 21245 C CA . ARG B 1 579 ? -10.938 3.183 36.940 1.00 6.45 579 ARG B CA 1
ATOM 21246 C C . ARG B 1 579 ? -9.909 2.518 36.030 1.00 5.85 579 ARG B C 1
ATOM 21247 O O . ARG B 1 579 ? -8.728 2.443 36.393 1.00 6.76 579 ARG B O 1
ATOM 21268 N N . VAL B 1 580 ? -10.362 2.062 34.857 1.00 5.63 580 VAL B N 1
ATOM 21269 C CA . VAL B 1 580 ? -9.464 1.603 33.797 1.00 5.51 580 VAL B CA 1
ATOM 21270 C C . VAL B 1 580 ? -9.658 2.484 32.577 1.00 5.28 580 VAL B C 1
ATOM 21271 O O . VAL B 1 580 ? -10.784 2.630 32.090 1.00 5.98 580 VAL B O 1
ATOM 21284 N N . VAL B 1 581 ? -8.550 3.026 32.089 1.00 5.15 581 VAL B N 1
ATOM 21285 C CA . VAL B 1 581 ? -8.475 3.758 30.841 1.00 5.24 581 VAL B CA 1
ATOM 21286 C C . VAL B 1 581 ? -7.776 2.861 29.825 1.00 5.02 581 VAL B C 1
ATOM 21287 O O . VAL B 1 581 ? -6.665 2.391 30.069 1.00 5.95 581 VAL B O 1
ATOM 21300 N N . SER B 1 582 ? -8.439 2.618 28.692 1.00 4.93 582 SER B N 1
ATOM 21301 C CA . SER B 1 582 ? -7.799 1.996 27.535 1.00 5.14 582 SER B CA 1
ATOM 21302 C C . SER B 1 582 ? -7.230 3.114 26.671 1.00 4.98 582 SER B C 1
ATOM 21303 O O . SER B 1 582 ? -7.940 4.069 26.351 1.00 5.32 582 SER B O 1
ATOM 21311 N N A MET B 1 583 ? -5.951 2.976 26.308 0.73 4.43 583 MET B N 1
ATOM 21312 N N B MET B 1 583 ? -5.944 3.030 26.345 0.27 4.98 583 MET B N 1
ATOM 21313 C CA A MET B 1 583 ? -5.213 4.010 25.585 0.73 4.76 583 MET B CA 1
ATOM 21314 C CA B MET B 1 583 ? -5.296 4.060 25.539 0.27 5.43 583 MET B CA 1
ATOM 21315 C C A MET B 1 583 ? -4.678 3.430 24.276 0.73 4.85 583 MET B C 1
ATOM 21316 C C B MET B 1 583 ? -4.707 3.423 24.289 0.27 5.11 583 MET B C 1
ATOM 21317 O O A MET B 1 583 ? -3.460 3.334 24.091 0.73 5.61 583 MET B O 1
ATOM 21318 O O B MET B 1 583 ? -3.486 3.269 24.166 0.27 5.35 583 MET B O 1
ATOM 21345 N N . PRO B 1 584 ? -5.555 3.048 23.337 1.00 4.88 584 PRO B N 1
ATOM 21346 C CA . PRO B 1 584 ? -5.038 2.462 22.093 1.00 5.37 584 PRO B CA 1
ATOM 21347 C C . PRO B 1 584 ? -4.169 3.412 21.311 1.00 4.80 584 PRO B C 1
ATOM 21348 O O . PRO B 1 584 ? -3.263 2.941 20.606 1.00 5.84 584 PRO B O 1
ATOM 21359 N N . SER B 1 585 ? -4.406 4.724 21.362 1.00 4.80 585 SER B N 1
ATOM 21360 C CA . SER B 1 585 ? -3.553 5.655 20.631 1.00 4.86 585 SER B CA 1
ATOM 21361 C C . SER B 1 585 ? -3.274 6.893 21.473 1.00 4.91 585 SER B C 1
ATOM 21362 O O . SER B 1 585 ? -4.155 7.751 21.656 1.00 5.29 585 SER B O 1
ATOM 21370 N N . THR B 1 586 ? -2.025 7.008 21.915 1.00 4.91 586 THR B N 1
ATOM 21371 C CA . THR B 1 586 ? -1.592 8.200 22.641 1.00 5.27 586 THR B CA 1
ATOM 21372 C C . THR B 1 586 ? -1.663 9.446 21.768 1.00 5.23 586 THR B C 1
ATOM 21373 O O . THR B 1 586 ? -1.987 10.530 22.255 1.00 6.06 586 THR B O 1
ATOM 21384 N N . ASP B 1 587 ? -1.317 9.327 20.482 1.00 5.49 587 ASP B N 1
ATOM 21385 C CA . ASP B 1 587 ? -1.346 10.509 19.623 1.00 5.93 587 ASP B CA 1
ATOM 21386 C C . ASP B 1 587 ? -2.765 11.013 19.429 1.00 5.78 587 ASP B C 1
ATOM 21387 O O . ASP B 1 587 ? -3.003 12.222 19.459 1.00 6.49 587 ASP B O 1
ATOM 21396 N N . ALA B 1 588 ? -3.725 10.104 19.214 1.00 5.55 588 ALA B N 1
ATOM 21397 C CA . ALA B 1 588 ? -5.101 10.546 19.069 1.00 5.51 588 ALA B CA 1
ATOM 21398 C C . ALA B 1 588 ? -5.599 11.133 20.380 1.00 5.35 588 ALA B C 1
ATOM 21399 O O . ALA B 1 588 ? -6.296 12.150 20.390 1.00 5.98 588 ALA B O 1
ATOM 21406 N N . PHE B 1 589 ? -5.251 10.513 21.510 1.00 5.07 589 PHE B N 1
ATOM 21407 C CA . PHE B 1 589 ? -5.672 11.042 22.805 1.00 4.95 589 PHE B CA 1
ATOM 21408 C C . PHE B 1 589 ? -5.148 12.459 23.003 1.00 5.12 589 PHE B C 1
ATOM 21409 O O . PHE B 1 589 ? -5.880 13.367 23.421 1.00 5.50 589 PHE B O 1
ATOM 21426 N N . ASP B 1 590 ? -3.870 12.672 22.693 1.00 5.35 590 ASP B N 1
ATOM 21427 C CA . ASP B 1 590 ? -3.253 13.971 22.909 1.00 5.82 590 ASP B CA 1
ATOM 21428 C C . ASP B 1 590 ? -3.897 15.052 22.051 1.00 6.20 590 ASP B C 1
ATOM 21429 O O . ASP B 1 590 ? -3.875 16.226 22.429 1.00 7.82 590 ASP B O 1
ATOM 21438 N N . LYS B 1 591 ? -4.472 14.684 20.910 1.00 5.91 591 LYS B N 1
ATOM 21439 C CA . LYS B 1 591 ? -5.142 15.615 20.015 1.00 6.25 591 LYS B CA 1
ATOM 21440 C C . LYS B 1 591 ? -6.542 15.969 20.477 1.00 6.48 591 LYS B C 1
ATOM 21441 O O . LYS B 1 591 ? -7.142 16.909 19.931 1.00 8.05 591 LYS B O 1
ATOM 21460 N N . GLN B 1 592 ? -7.088 15.261 21.462 1.00 6.07 592 GLN B N 1
ATOM 21461 C CA . GLN B 1 592 ? -8.384 15.637 22.002 1.00 5.91 592 GLN B CA 1
ATOM 21462 C C . GLN B 1 592 ? -8.245 16.893 22.850 1.00 6.54 592 GLN B C 1
ATOM 21463 O O . GLN B 1 592 ? -7.164 17.198 23.358 1.00 7.64 592 GLN B O 1
ATOM 21477 N N . ASP B 1 593 ? -9.348 17.612 23.009 1.00 6.92 593 ASP B N 1
ATOM 21478 C CA . ASP B 1 593 ? -9.247 18.862 23.742 1.00 7.93 593 ASP B CA 1
ATOM 21479 C C . ASP B 1 593 ? -9.032 18.618 25.239 1.00 7.63 593 ASP B C 1
ATOM 21480 O O . ASP B 1 593 ? -9.152 17.521 25.786 1.00 7.72 593 ASP B O 1
ATOM 21489 N N . ALA B 1 594 ? -8.671 19.702 25.908 1.00 8.91 594 ALA B N 1
ATOM 21490 C CA . ALA B 1 594 ? -8.292 19.623 27.308 1.00 9.45 594 ALA B CA 1
ATOM 21491 C C . ALA B 1 594 ? -9.424 19.088 28.164 1.00 8.52 594 ALA B C 1
ATOM 21492 O O . ALA B 1 594 ? -9.186 18.325 29.105 1.00 9.11 594 ALA B O 1
ATOM 21499 N N . ALA B 1 595 ? -10.658 19.490 27.872 1.00 8.56 595 ALA B N 1
ATOM 21500 C CA . ALA B 1 595 ? -11.785 19.015 28.669 1.00 8.86 595 ALA B CA 1
ATOM 21501 C C . ALA B 1 595 ? -11.946 17.506 28.551 1.00 8.00 595 ALA B C 1
ATOM 21502 O O . ALA B 1 595 ? -12.197 16.821 29.556 1.00 8.15 595 ALA B O 1
ATOM 21509 N N . TYR B 1 596 ? -11.814 16.964 27.345 1.00 7.31 596 TYR B N 1
ATOM 21510 C CA . TYR B 1 596 ? -11.935 15.521 27.210 1.00 6.74 596 TYR B CA 1
ATOM 21511 C C . TYR B 1 596 ? -10.796 14.816 27.940 1.00 6.15 596 TYR B C 1
ATOM 21512 O O . TYR B 1 596 ? -11.014 13.829 28.659 1.00 6.45 596 TYR B O 1
ATOM 21530 N N A ARG B 1 597 ? -9.565 15.293 27.769 0.53 6.35 597 ARG B N 1
ATOM 21531 N N B ARG B 1 597 ? -9.560 15.283 27.758 0.47 6.56 597 ARG B N 1
ATOM 21532 C CA A ARG B 1 597 ? -8.439 14.622 28.412 0.53 6.24 597 ARG B CA 1
ATOM 21533 C CA B ARG B 1 597 ? -8.437 14.624 28.422 0.47 6.79 597 ARG B CA 1
ATOM 21534 C C A ARG B 1 597 ? -8.572 14.641 29.934 0.53 6.19 597 ARG B C 1
ATOM 21535 C C B ARG B 1 597 ? -8.621 14.625 29.937 0.47 6.61 597 ARG B C 1
ATOM 21536 O O A ARG B 1 597 ? -8.250 13.649 30.603 0.53 6.75 597 ARG B O 1
ATOM 21537 O O B ARG B 1 597 ? -8.387 13.604 30.602 0.47 7.36 597 ARG B O 1
ATOM 21578 N N . GLU B 1 598 ? -9.055 15.758 30.499 1.00 6.85 598 GLU B N 1
ATOM 21579 C CA . GLU B 1 598 ? -9.330 15.852 31.930 1.00 7.42 598 GLU B CA 1
ATOM 21580 C C . GLU B 1 598 ? -10.394 14.851 32.363 1.00 7.52 598 GLU B C 1
ATOM 21581 O O . GLU B 1 598 ? -10.321 14.288 33.470 1.00 8.21 598 GLU B O 1
ATOM 21594 N N . SER B 1 599 ? -11.407 14.632 31.518 1.00 7.01 599 SER B N 1
ATOM 21595 C CA . SER B 1 599 ? -12.459 13.692 31.885 1.00 7.73 599 SER B CA 1
ATOM 21596 C C . SER B 1 599 ? -11.935 12.270 31.996 1.00 7.28 599 SER B C 1
ATOM 21597 O O . SER B 1 599 ? -12.485 11.477 32.764 1.00 9.17 599 SER B O 1
ATOM 21605 N N . VAL B 1 600 ? -10.903 11.933 31.243 1.00 6.07 600 VAL B N 1
ATOM 21606 C CA . VAL B 1 600 ? -10.340 10.582 31.235 1.00 6.08 600 VAL B CA 1
ATOM 21607 C C . VAL B 1 600 ? -9.273 10.414 32.306 1.00 5.73 600 VAL B C 1
ATOM 21608 O O . VAL B 1 600 ? -9.242 9.404 33.018 1.00 6.16 600 VAL B O 1
ATOM 21621 N N . LEU B 1 601 ? -8.358 11.385 32.382 1.00 6.11 601 LEU B N 1
ATOM 21622 C CA . LEU B 1 601 ? -7.228 11.393 33.307 1.00 6.02 601 LEU B CA 1
ATOM 21623 C C . LEU B 1 601 ? -7.334 12.655 34.162 1.00 6.30 601 LEU B C 1
ATOM 21624 O O . LEU B 1 601 ? -6.609 13.633 33.953 1.00 7.49 601 LEU B O 1
ATOM 21640 N N . PRO B 1 602 ? -8.228 12.670 35.144 1.00 6.46 602 PRO B N 1
ATOM 21641 C CA . PRO B 1 602 ? -8.432 13.893 35.928 1.00 6.75 602 PRO B CA 1
ATOM 21642 C C . PRO B 1 602 ? -7.182 14.277 36.697 1.00 6.58 602 PRO B C 1
ATOM 21643 O O . PRO B 1 602 ? -6.533 13.451 37.343 1.00 7.11 602 PRO B O 1
ATOM 21654 N N A LYS B 1 603 ? -6.891 15.581 36.680 0.67 6.79 603 LYS B N 1
ATOM 21655 N N B LYS B 1 603 ? -6.868 15.574 36.671 0.33 7.36 603 LYS B N 1
ATOM 21656 C CA A LYS B 1 603 ? -5.682 16.074 37.321 0.67 7.54 603 LYS B CA 1
ATOM 21657 C CA B LYS B 1 603 ? -5.655 16.050 37.325 0.33 8.52 603 LYS B CA 1
ATOM 21658 C C A LYS B 1 603 ? -5.680 15.820 38.824 0.67 7.74 603 LYS B C 1
ATOM 21659 C C B LYS B 1 603 ? -5.675 15.837 38.835 0.33 8.19 603 LYS B C 1
ATOM 21660 O O A LYS B 1 603 ? -4.609 15.681 39.412 0.67 9.61 603 LYS B O 1
ATOM 21661 O O B LYS B 1 603 ? -4.606 15.780 39.446 0.33 9.31 603 LYS B O 1
ATOM 21698 N N . ALA B 1 604 ? -6.851 15.712 39.451 1.00 7.52 604 ALA B N 1
ATOM 21699 C CA . ALA B 1 604 ? -6.920 15.432 40.879 1.00 8.64 604 ALA B CA 1
ATOM 21700 C C . ALA B 1 604 ? -6.415 14.050 41.241 1.00 8.05 604 ALA B C 1
ATOM 21701 O O . ALA B 1 604 ? -6.103 13.799 42.416 1.00 10.21 604 ALA B O 1
ATOM 21709 N N . VAL B 1 605 ? -6.381 13.124 40.295 1.00 7.15 605 VAL B N 1
ATOM 21710 C CA . VAL B 1 605 ? -6.066 11.738 40.597 1.00 7.22 605 VAL B CA 1
ATOM 21711 C C . VAL B 1 605 ? -4.633 11.479 40.180 1.00 7.62 605 VAL B C 1
ATOM 21712 O O . VAL B 1 605 ? -4.322 11.425 38.988 1.00 9.98 605 VAL B O 1
ATOM 21725 N N . THR B 1 606 ? -3.754 11.332 41.156 1.00 7.26 606 THR B N 1
ATOM 21726 C CA . THR B 1 606 ? -2.340 11.142 40.884 1.00 8.20 606 THR B CA 1
ATOM 21727 C C . THR B 1 606 ? -1.890 9.691 41.026 1.00 7.26 606 THR B C 1
ATOM 21728 O O . THR B 1 606 ? -0.806 9.354 40.538 1.00 7.97 606 THR B O 1
ATOM 21739 N N . ALA B 1 607 ? -2.698 8.831 41.634 1.00 6.91 607 ALA B N 1
ATOM 21740 C CA . ALA B 1 607 ? -2.347 7.422 41.785 1.00 7.27 607 ALA B CA 1
ATOM 21741 C C . ALA B 1 607 ? -2.734 6.698 40.503 1.00 6.96 607 ALA B C 1
ATOM 21742 O O . ALA B 1 607 ? -3.833 6.168 40.357 1.00 8.43 607 ALA B O 1
ATOM 21749 N N . ARG B 1 608 ? -1.801 6.696 39.563 1.00 6.55 608 ARG B N 1
ATOM 21750 C CA . ARG B 1 608 ? -1.992 6.165 38.219 1.00 6.25 608 ARG B CA 1
ATOM 21751 C C . ARG B 1 608 ? -1.009 5.026 38.002 1.00 6.31 608 ARG B C 1
ATOM 21752 O O . ARG B 1 608 ? 0.166 5.169 38.336 1.00 7.42 608 ARG B O 1
ATOM 21773 N N . VAL B 1 609 ? -1.505 3.911 37.465 1.00 6.07 609 VAL B N 1
ATOM 21774 C CA . VAL B 1 609 ? -0.704 2.719 37.200 1.00 5.90 609 VAL B CA 1
ATOM 21775 C C . VAL B 1 609 ? -0.797 2.410 35.713 1.00 5.78 609 VAL B C 1
ATOM 21776 O O . VAL B 1 609 ? -1.875 2.051 35.226 1.00 6.43 609 VAL B O 1
ATOM 21789 N N . ALA B 1 610 ? 0.317 2.527 35.001 1.00 5.63 610 ALA B N 1
ATOM 21790 C CA . ALA B 1 610 ? 0.355 2.128 33.597 1.00 5.57 610 ALA B CA 1
ATOM 21791 C C . ALA B 1 610 ? 0.709 0.648 33.510 1.00 5.48 610 ALA B C 1
ATOM 21792 O O . ALA B 1 610 ? 1.537 0.161 34.272 1.00 6.80 610 ALA B O 1
ATOM 21799 N N . VAL B 1 611 ? 0.089 -0.052 32.567 1.00 5.15 611 VAL B N 1
ATOM 21800 C CA . VAL B 1 611 ? 0.336 -1.475 32.347 1.00 5.53 611 VAL B CA 1
ATOM 21801 C C . VAL B 1 611 ? 0.521 -1.689 30.841 1.00 5.31 611 VAL B C 1
ATOM 21802 O O . VAL B 1 611 ? -0.425 -1.528 30.058 1.00 5.52 611 VAL B O 1
ATOM 21815 N N . GLU B 1 612 ? 1.735 -2.075 30.438 1.00 5.13 612 GLU B N 1
ATOM 21816 C CA . GLU B 1 612 ? 2.054 -2.293 29.032 1.00 5.12 612 GLU B CA 1
ATOM 21817 C C . GLU B 1 612 ? 3.333 -3.114 28.960 1.00 5.12 612 GLU B C 1
ATOM 21818 O O . GLU B 1 612 ? 4.311 -2.777 29.630 1.00 5.57 612 GLU B O 1
ATOM 21830 N N . ALA B 1 613 ? 3.340 -4.148 28.117 1.00 5.26 613 ALA B N 1
ATOM 21831 C CA . ALA B 1 613 ? 4.538 -4.961 27.905 1.00 5.87 613 ALA B CA 1
ATOM 21832 C C . ALA B 1 613 ? 5.493 -4.275 26.927 1.00 5.84 613 ALA B C 1
ATOM 21833 O O . ALA B 1 613 ? 5.808 -4.771 25.848 1.00 7.15 613 ALA B O 1
ATOM 21840 N N . GLY B 1 614 ? 5.948 -3.094 27.343 1.00 5.82 614 GLY B N 1
ATOM 21841 C CA . GLY B 1 614 ? 6.854 -2.261 26.587 1.00 6.79 614 GLY B CA 1
ATOM 21842 C C . GLY B 1 614 ? 7.630 -1.392 27.550 1.00 5.80 614 GLY B C 1
ATOM 21843 O O . GLY B 1 614 ? 7.393 -1.417 28.755 1.00 6.23 614 GLY B O 1
ATOM 21847 N N . ILE B 1 615 ? 8.547 -0.594 27.015 1.00 5.55 615 ILE B N 1
ATOM 21848 C CA . ILE B 1 615 ? 9.492 0.119 27.872 1.00 5.39 615 ILE B CA 1
ATOM 21849 C C . ILE B 1 615 ? 8.748 1.038 28.837 1.00 5.65 615 ILE B C 1
ATOM 21850 O O . ILE B 1 615 ? 7.869 1.825 28.458 1.00 5.99 615 ILE B O 1
ATOM 21866 N N . ALA B 1 616 ? 9.147 0.971 30.101 1.00 5.89 616 ALA B N 1
ATOM 21867 C CA . ALA B 1 616 ? 8.419 1.671 31.148 1.00 6.17 616 ALA B CA 1
ATOM 21868 C C . ALA B 1 616 ? 8.570 3.180 31.048 1.00 6.80 616 ALA B C 1
ATOM 21869 O O . ALA B 1 616 ? 7.625 3.909 31.346 1.00 7.42 616 ALA B O 1
ATOM 21876 N N . ASP B 1 617 ? 9.756 3.672 30.668 1.00 7.18 617 ASP B N 1
ATOM 21877 C CA . ASP B 1 617 ? 10.055 5.099 30.792 1.00 8.32 617 ASP B CA 1
ATOM 21878 C C . ASP B 1 617 ? 9.103 5.968 29.998 1.00 7.97 617 ASP B C 1
ATOM 21879 O O . ASP B 1 617 ? 8.899 7.135 30.334 1.00 9.82 617 ASP B O 1
ATOM 21888 N N . TYR B 1 618 ? 8.506 5.431 28.944 1.00 6.98 618 TYR B N 1
ATOM 21889 C CA . TYR B 1 618 ? 7.555 6.212 28.165 1.00 6.66 618 TYR B CA 1
ATOM 21890 C C . TYR B 1 618 ? 6.420 6.747 29.050 1.00 5.77 618 TYR B C 1
ATOM 21891 O O . TYR B 1 618 ? 5.914 7.856 28.846 1.00 6.72 618 TYR B O 1
ATOM 21909 N N . TRP B 1 619 ? 5.966 5.924 29.989 1.00 6.06 619 TRP B N 1
ATOM 21910 C CA . TRP B 1 619 ? 4.680 6.135 30.638 1.00 5.92 619 TRP B CA 1
ATOM 21911 C C . TRP B 1 619 ? 4.684 7.222 31.702 1.00 6.31 619 TRP B C 1
ATOM 21912 O O . TRP B 1 619 ? 3.598 7.610 32.145 1.00 6.33 619 TRP B O 1
ATOM 21933 N N . TYR B 1 620 ? 5.839 7.774 32.054 1.00 6.28 620 TYR B N 1
ATOM 21934 C CA . TYR B 1 620 ? 5.857 8.944 32.928 1.00 6.55 620 TYR B CA 1
ATOM 21935 C C . TYR B 1 620 ? 5.012 10.076 32.355 1.00 6.38 620 TYR B C 1
ATOM 21936 O O . TYR B 1 620 ? 4.486 10.901 33.112 1.00 7.17 620 TYR B O 1
ATOM 21954 N N . LYS B 1 621 ? 4.864 10.129 31.025 1.00 6.63 621 LYS B N 1
ATOM 21955 C CA . LYS B 1 621 ? 4.035 11.152 30.409 1.00 6.99 621 LYS B CA 1
ATOM 21956 C C . LYS B 1 621 ? 2.621 11.165 30.968 1.00 6.42 621 LYS B C 1
ATOM 21957 O O . LYS B 1 621 ? 2.018 12.228 31.098 1.00 8.10 621 LYS B O 1
ATOM 21976 N N . TYR B 1 622 ? 2.049 9.993 31.255 1.00 6.11 622 TYR B N 1
ATOM 21977 C CA . TYR B 1 622 ? 0.676 9.901 31.728 1.00 6.56 622 TYR B CA 1
ATOM 21978 C C . TYR B 1 622 ? 0.561 9.565 33.197 1.00 6.80 622 TYR B C 1
ATOM 21979 O O . TYR B 1 622 ? -0.474 9.861 33.795 1.00 8.70 622 TYR B O 1
ATOM 21997 N N A VAL B 1 623 ? 1.568 8.940 33.814 0.69 6.92 623 VAL B N 1
ATOM 21998 N N B VAL B 1 623 ? 1.581 8.937 33.756 0.31 6.80 623 VAL B N 1
ATOM 21999 C CA A VAL B 1 623 ? 1.465 8.610 35.241 0.69 7.60 623 VAL B CA 1
ATOM 22000 C CA B VAL B 1 623 ? 1.541 8.521 35.139 0.31 7.35 623 VAL B CA 1
ATOM 22001 C C A VAL B 1 623 ? 2.179 9.592 36.146 0.69 8.75 623 VAL B C 1
ATOM 22002 C C B VAL B 1 623 ? 2.030 9.624 36.066 0.31 7.60 623 VAL B C 1
ATOM 22003 O O A VAL B 1 623 ? 1.987 9.541 37.368 0.69 11.18 623 VAL B O 1
ATOM 22004 O O B VAL B 1 623 ? 1.504 9.749 37.176 0.31 7.83 623 VAL B O 1
ATOM 22029 N N . GLY B 1 624 ? 3.008 10.442 35.619 1.00 7.92 624 GLY B N 1
ATOM 22030 C CA . GLY B 1 624 ? 3.684 11.383 36.472 1.00 9.24 624 GLY B CA 1
ATOM 22031 C C . GLY B 1 624 ? 4.694 10.708 37.384 1.00 9.29 624 GLY B C 1
ATOM 22032 O O . GLY B 1 624 ? 5.123 9.568 37.159 1.00 11.25 624 GLY B O 1
ATOM 22037 N N . LEU B 1 625 ? 5.093 11.454 38.423 1.00 9.18 625 LEU B N 1
ATOM 22038 C CA . LEU B 1 625 ? 6.125 11.020 39.339 1.00 9.23 625 LEU B CA 1
ATOM 22039 C C . LEU B 1 625 ? 5.571 10.354 40.587 1.00 9.05 625 LEU B C 1
ATOM 22040 O O . LEU B 1 625 ? 6.358 9.902 41.423 1.00 11.70 625 LEU B O 1
ATOM 22056 N N . ASN B 1 626 ? 4.256 10.277 40.733 1.00 8.86 626 ASN B N 1
ATOM 22057 C CA . ASN B 1 626 ? 3.634 9.725 41.928 1.00 9.33 626 ASN B CA 1
ATOM 22058 C C . ASN B 1 626 ? 2.734 8.545 41.601 1.00 8.97 626 ASN B C 1
ATOM 22059 O O . ASN B 1 626 ? 1.753 8.285 42.295 1.00 10.05 626 ASN B O 1
ATOM 22070 N N . GLY B 1 627 ? 3.072 7.821 40.544 1.00 9.69 627 GLY B N 1
ATOM 22071 C CA . GLY B 1 627 ? 2.323 6.659 40.141 1.00 9.99 627 GLY B CA 1
ATOM 22072 C C . GLY B 1 627 ? 3.175 5.409 40.122 1.00 9.30 627 GLY B C 1
ATOM 22073 O O . GLY B 1 627 ? 4.146 5.282 40.881 1.00 10.69 627 GLY B O 1
ATOM 22077 N N . ALA B 1 628 ? 2.806 4.470 39.262 1.00 7.97 628 ALA B N 1
ATOM 22078 C CA . ALA B 1 628 ? 3.540 3.228 39.125 1.00 7.85 628 ALA B CA 1
ATOM 22079 C C . ALA B 1 628 ? 3.425 2.773 37.682 1.00 6.58 628 ALA B C 1
ATOM 22080 O O . ALA B 1 628 ? 2.463 3.103 36.995 1.00 7.10 628 ALA B O 1
ATOM 22087 N N . ILE B 1 629 ? 4.414 2.017 37.240 1.00 6.60 629 ILE B N 1
ATOM 22088 C CA . ILE B 1 629 ? 4.451 1.494 35.882 1.00 6.52 629 ILE B CA 1
ATOM 22089 C C . ILE B 1 629 ? 4.766 0.014 35.962 1.00 6.72 629 ILE B C 1
ATOM 22090 O O . ILE B 1 629 ? 5.803 -0.372 36.515 1.00 8.13 629 ILE B O 1
ATOM 22106 N N . VAL B 1 630 ? 3.873 -0.800 35.413 1.00 6.03 630 VAL B N 1
ATOM 22107 C CA . VAL B 1 630 ? 4.086 -2.236 35.219 1.00 6.38 630 VAL B CA 1
ATOM 22108 C C . VAL B 1 630 ? 4.452 -2.369 33.744 1.00 5.92 630 VAL B C 1
ATOM 22109 O O . VAL B 1 630 ? 3.592 -2.424 32.875 1.00 6.31 630 VAL B O 1
ATOM 22122 N N . GLY B 1 631 ? 5.755 -2.367 33.483 1.00 6.59 631 GLY B N 1
ATOM 22123 C CA . GLY B 1 631 ? 6.302 -2.346 32.146 1.00 6.38 631 GLY B CA 1
ATOM 22124 C C . GLY B 1 631 ? 7.559 -3.176 32.077 1.00 7.18 631 GLY B C 1
ATOM 22125 O O . GLY B 1 631 ? 7.886 -3.922 32.993 1.00 8.95 631 GLY B O 1
ATOM 22129 N N A MET B 1 632 ? 8.169 -3.158 30.892 0.81 8.45 632 MET B N 1
ATOM 22130 N N B MET B 1 632 ? 8.403 -2.876 31.109 0.19 7.93 632 MET B N 1
ATOM 22131 C CA A MET B 1 632 ? 9.468 -3.769 30.677 0.81 7.74 632 MET B CA 1
ATOM 22132 C CA B MET B 1 632 ? 9.696 -3.527 31.024 0.19 7.93 632 MET B CA 1
ATOM 22133 C C A MET B 1 632 ? 10.566 -2.741 30.951 0.81 7.66 632 MET B C 1
ATOM 22134 C C B MET B 1 632 ? 10.815 -2.504 31.019 0.19 7.73 632 MET B C 1
ATOM 22135 O O A MET B 1 632 ? 10.424 -1.554 30.656 0.81 8.59 632 MET B O 1
ATOM 22136 O O B MET B 1 632 ? 10.682 -1.414 30.454 0.19 7.72 632 MET B O 1
ATOM 22163 N N A THR B 1 633 ? 11.690 -3.218 31.497 0.81 7.65 633 THR B N 1
ATOM 22164 N N B THR B 1 633 ? 11.922 -2.874 31.651 0.19 7.51 633 THR B N 1
ATOM 22165 C CA A THR B 1 633 ? 12.869 -2.387 31.714 0.81 8.69 633 THR B CA 1
ATOM 22166 C CA B THR B 1 633 ? 13.148 -2.111 31.557 0.19 8.08 633 THR B CA 1
ATOM 22167 C C A THR B 1 633 ? 14.136 -3.025 31.145 0.81 8.20 633 THR B C 1
ATOM 22168 C C B THR B 1 633 ? 14.255 -2.889 30.874 0.19 7.20 633 THR B C 1
ATOM 22169 O O A THR B 1 633 ? 15.239 -2.522 31.373 0.81 10.61 633 THR B O 1
ATOM 22170 O O B THR B 1 633 ? 15.366 -2.363 30.764 0.19 7.21 633 THR B O 1
ATOM 22191 N N . THR B 1 634 ? 13.998 -4.118 30.419 1.00 6.73 634 THR B N 1
ATOM 22192 C CA . THR B 1 634 ? 15.064 -4.948 29.911 1.00 6.72 634 THR B CA 1
ATOM 22193 C C . THR B 1 634 ? 14.650 -5.479 28.551 1.00 5.90 634 THR B C 1
ATOM 22194 O O . THR B 1 634 ? 13.492 -5.379 28.150 1.00 7.05 634 THR B O 1
ATOM 22206 N N . PHE B 1 635 ? 15.608 -6.105 27.864 1.00 6.35 635 PHE B N 1
ATOM 22207 C CA . PHE B 1 635 ? 15.301 -6.965 26.740 1.00 6.14 635 PHE B CA 1
ATOM 22208 C C . PHE B 1 635 ? 14.509 -8.187 27.204 1.00 6.12 635 PHE B C 1
ATOM 22209 O O . PHE B 1 635 ? 14.462 -8.525 28.394 1.00 6.82 635 PHE B O 1
ATOM 22226 N N . GLY B 1 636 ? 13.896 -8.879 26.245 1.00 6.14 636 GLY B N 1
ATOM 22227 C CA . GLY B 1 636 ? 13.158 -10.092 26.533 1.00 6.29 636 GLY B CA 1
ATOM 22228 C C . GLY B 1 636 ? 14.050 -11.315 26.691 1.00 6.25 636 GLY B C 1
ATOM 22229 O O . GLY B 1 636 ? 15.257 -11.215 26.914 1.00 7.81 636 GLY B O 1
ATOM 22233 N N A GLU B 1 637 ? 13.423 -12.491 26.627 0.65 6.70 637 GLU B N 1
ATOM 22234 N N B GLU B 1 637 ? 13.432 -12.492 26.577 0.35 7.21 637 GLU B N 1
ATOM 22235 C CA A GLU B 1 637 ? 14.089 -13.784 26.760 0.65 6.39 637 GLU B CA 1
ATOM 22236 C CA B GLU B 1 637 ? 14.118 -13.768 26.749 0.35 8.09 637 GLU B CA 1
ATOM 22237 C C A GLU B 1 637 ? 13.393 -14.780 25.846 0.65 6.16 637 GLU B C 1
ATOM 22238 C C B GLU B 1 637 ? 13.374 -14.831 25.955 0.35 6.52 637 GLU B C 1
ATOM 22239 O O A GLU B 1 637 ? 12.223 -14.614 25.495 0.65 6.70 637 GLU B O 1
ATOM 22240 O O B GLU B 1 637 ? 12.151 -14.759 25.799 0.35 5.57 637 GLU B O 1
ATOM 22263 N N . SER B 1 638 ? 14.115 -15.828 25.465 1.00 6.81 638 SER B N 1
ATOM 22264 C CA . SER B 1 638 ? 13.511 -16.902 24.679 1.00 6.59 638 SER B CA 1
ATOM 22265 C C . SER B 1 638 ? 12.837 -17.925 25.594 1.00 6.74 638 SER B C 1
ATOM 22266 O O . SER B 1 638 ? 13.510 -18.694 26.295 1.00 7.85 638 SER B O 1
ATOM 22275 N N . ALA B 1 639 ? 11.508 -17.959 25.567 1.00 6.39 639 ALA B N 1
ATOM 22276 C CA . ALA B 1 639 ? 10.717 -18.916 26.335 1.00 6.39 639 ALA B CA 1
ATOM 22277 C C . ALA B 1 639 ? 9.285 -18.822 25.862 1.00 6.64 639 ALA B C 1
ATOM 22278 O O . ALA B 1 639 ? 8.901 -17.849 25.203 1.00 6.86 639 ALA B O 1
ATOM 22285 N N . PRO B 1 640 ? 8.455 -19.800 26.217 1.00 7.20 640 PRO B N 1
ATOM 22286 C CA . PRO B 1 640 ? 7.015 -19.677 25.980 1.00 7.57 640 PRO B CA 1
ATOM 22287 C C . PRO B 1 640 ? 6.474 -18.369 26.547 1.00 7.09 640 PRO B C 1
ATOM 22288 O O . PRO B 1 640 ? 6.812 -17.964 27.657 1.00 7.36 640 PRO B O 1
ATOM 22299 N N . ALA B 1 641 ? 5.573 -17.745 25.792 1.00 7.20 641 ALA B N 1
ATOM 22300 C CA . ALA B 1 641 ? 5.083 -16.425 26.158 1.00 8.17 641 ALA B CA 1
ATOM 22301 C C . ALA B 1 641 ? 4.453 -16.396 27.538 1.00 7.99 641 ALA B C 1
ATOM 22302 O O . ALA B 1 641 ? 4.613 -15.416 28.271 1.00 8.62 641 ALA B O 1
ATOM 22309 N N . GLU B 1 642 ? 3.686 -17.418 27.892 1.00 8.83 642 GLU B N 1
ATOM 22310 C CA . GLU B 1 642 ? 3.001 -17.380 29.172 1.00 10.30 642 GLU B CA 1
ATOM 22311 C C . GLU B 1 642 ? 4.007 -17.328 30.313 1.00 9.64 642 GLU B C 1
ATOM 22312 O O . GLU B 1 642 ? 3.748 -16.701 31.350 1.00 11.03 642 GLU B O 1
ATOM 22324 N N . LEU B 1 643 ? 5.155 -17.982 30.148 1.00 8.85 643 LEU B N 1
ATOM 22325 C CA . LEU B 1 643 ? 6.188 -17.926 31.170 1.00 9.12 643 LEU B CA 1
ATOM 22326 C C . LEU B 1 643 ? 6.886 -16.576 31.193 1.00 8.76 643 LEU B C 1
ATOM 22327 O O . LEU B 1 643 ? 7.241 -16.073 32.262 1.00 10.18 643 LEU B O 1
ATOM 22343 N N . LEU B 1 644 ? 7.055 -15.954 30.028 1.00 7.63 644 LEU B N 1
ATOM 22344 C CA . LEU B 1 644 ? 7.612 -14.606 29.974 1.00 7.43 644 LEU B CA 1
ATOM 22345 C C . LEU B 1 644 ? 6.714 -13.602 30.677 1.00 7.58 644 LEU B C 1
ATOM 22346 O O . LEU B 1 644 ? 7.191 -12.743 31.421 1.00 7.77 644 LEU B O 1
ATOM 22362 N N . PHE B 1 645 ? 5.412 -13.655 30.427 1.00 7.65 645 PHE B N 1
ATOM 22363 C CA . PHE B 1 645 ? 4.541 -12.692 31.093 1.00 8.16 645 PHE B CA 1
ATOM 22364 C C . PHE B 1 645 ? 4.655 -12.855 32.607 1.00 8.61 645 PHE B C 1
ATOM 22365 O O . PHE B 1 645 ? 4.686 -11.865 33.346 1.00 9.42 645 PHE B O 1
ATOM 22382 N N A GLU B 1 646 ? 4.763 -14.096 33.098 0.43 9.45 646 GLU B N 1
ATOM 22383 N N B GLU B 1 646 ? 4.699 -14.094 33.096 0.57 8.88 646 GLU B N 1
ATOM 22384 C CA A GLU B 1 646 ? 4.985 -14.305 34.530 0.43 10.99 646 GLU B CA 1
ATOM 22385 C CA B GLU B 1 646 ? 4.821 -14.300 34.533 0.57 10.04 646 GLU B CA 1
ATOM 22386 C C A GLU B 1 646 ? 6.358 -13.787 34.956 0.43 10.01 646 GLU B C 1
ATOM 22387 C C B GLU B 1 646 ? 6.128 -13.717 35.053 0.57 9.65 646 GLU B C 1
ATOM 22388 O O A GLU B 1 646 ? 6.488 -13.096 35.973 0.43 10.71 646 GLU B O 1
ATOM 22389 O O B GLU B 1 646 ? 6.139 -12.964 36.035 0.57 10.71 646 GLU B O 1
ATOM 22412 N N A GLU B 1 647 ? 7.397 -14.133 34.196 0.43 9.99 647 GLU B N 1
ATOM 22413 N N B GLU B 1 647 ? 7.242 -14.070 34.416 0.57 9.19 647 GLU B N 1
ATOM 22414 C CA A GLU B 1 647 ? 8.762 -13.721 34.516 0.43 10.02 647 GLU B CA 1
ATOM 22415 C CA B GLU B 1 647 ? 8.548 -13.643 34.898 0.57 10.81 647 GLU B CA 1
ATOM 22416 C C A GLU B 1 647 ? 8.882 -12.212 34.686 0.43 9.54 647 GLU B C 1
ATOM 22417 C C B GLU B 1 647 ? 8.686 -12.127 34.899 0.57 9.97 647 GLU B C 1
ATOM 22418 O O A GLU B 1 647 ? 9.653 -11.727 35.524 0.43 10.09 647 GLU B O 1
ATOM 22419 O O B GLU B 1 647 ? 9.303 -11.557 35.807 0.57 11.29 647 GLU B O 1
ATOM 22442 N N . PHE B 1 648 ? 8.145 -11.453 33.884 1.00 8.58 648 PHE B N 1
ATOM 22443 C CA . PHE B 1 648 ? 8.291 -10.009 33.776 1.00 8.40 648 PHE B CA 1
ATOM 22444 C C . PHE B 1 648 ? 7.219 -9.234 34.533 1.00 8.40 648 PHE B C 1
ATOM 22445 O O . PHE B 1 648 ? 7.223 -8.002 34.491 1.00 9.62 648 PHE B O 1
ATOM 22463 N N . GLY B 1 649 ? 6.344 -9.916 35.274 1.00 8.74 649 GLY B N 1
ATOM 22464 C CA . GLY B 1 649 ? 5.447 -9.231 36.183 1.00 9.00 649 GLY B CA 1
ATOM 22465 C C . GLY B 1 649 ? 4.083 -8.906 35.630 1.00 8.29 649 GLY B C 1
ATOM 22466 O O . GLY B 1 649 ? 3.328 -8.176 36.284 1.00 9.17 649 GLY B O 1
ATOM 22470 N N . PHE B 1 650 ? 3.726 -9.458 34.480 1.00 7.63 650 PHE B N 1
ATOM 22471 C CA . PHE B 1 650 ? 2.426 -9.213 33.875 1.00 8.31 650 PHE B CA 1
ATOM 22472 C C . PHE B 1 650 ? 1.443 -10.267 34.366 1.00 8.76 650 PHE B C 1
ATOM 22473 O O . PHE B 1 650 ? 1.006 -11.145 33.624 1.00 10.02 650 PHE B O 1
ATOM 22490 N N . THR B 1 651 ? 1.131 -10.167 35.662 1.00 9.46 651 THR B N 1
ATOM 22491 C CA . THR B 1 651 ? 0.222 -11.074 36.337 1.00 10.31 651 THR B CA 1
ATOM 22492 C C . THR B 1 651 ? -0.734 -10.249 37.186 1.00 10.10 651 THR B C 1
ATOM 22493 O O . THR B 1 651 ? -0.411 -9.137 37.621 1.00 9.82 651 THR B O 1
ATOM 22504 N N . VAL B 1 652 ? -1.930 -10.787 37.408 1.00 10.86 652 VAL B N 1
ATOM 22505 C CA . VAL B 1 652 ? -2.897 -10.059 38.220 1.00 11.26 652 VAL B CA 1
ATOM 22506 C C . VAL B 1 652 ? -2.329 -9.808 39.608 1.00 11.97 652 VAL B C 1
ATOM 22507 O O . VAL B 1 652 ? -2.457 -8.709 40.154 1.00 12.02 652 VAL B O 1
ATOM 22520 N N . ASP B 1 653 ? -1.686 -10.817 40.196 1.00 13.00 653 ASP B N 1
ATOM 22521 C CA . ASP B 1 653 ? -1.160 -10.646 41.543 1.00 14.66 653 ASP B CA 1
ATOM 22522 C C . ASP B 1 653 ? -0.162 -9.498 41.585 1.00 13.49 653 ASP B C 1
ATOM 22523 O O . ASP B 1 653 ? -0.177 -8.685 42.513 1.00 14.49 653 ASP B O 1
ATOM 22532 N N . ASN B 1 654 ? 0.729 -9.419 40.595 1.00 12.72 654 ASN B N 1
ATOM 22533 C CA . ASN B 1 654 ? 1.731 -8.358 40.631 1.00 11.74 654 ASN B CA 1
ATOM 22534 C C . ASN B 1 654 ? 1.116 -6.987 40.379 1.00 11.15 654 ASN B C 1
ATOM 22535 O O . ASN B 1 654 ? 1.469 -6.015 41.048 1.00 11.64 654 ASN B O 1
ATOM 22546 N N . VAL B 1 655 ? 0.191 -6.885 39.436 1.00 9.90 655 VAL B N 1
ATOM 22547 C CA . VAL B 1 655 ? -0.426 -5.584 39.181 1.00 9.02 655 VAL B CA 1
ATOM 22548 C C . VAL B 1 655 ? -1.199 -5.109 40.404 1.00 9.98 655 VAL B C 1
ATOM 22549 O O . VAL B 1 655 ? -1.127 -3.936 40.774 1.00 10.29 655 VAL B O 1
ATOM 22562 N N . VAL B 1 656 ? -1.962 -6.004 41.037 1.00 10.22 656 VAL B N 1
ATOM 22563 C CA . VAL B 1 656 ? -2.686 -5.632 42.247 1.00 10.79 656 VAL B CA 1
ATOM 22564 C C . VAL B 1 656 ? -1.719 -5.219 43.340 1.00 11.45 656 VAL B C 1
ATOM 22565 O O . VAL B 1 656 ? -1.945 -4.219 44.028 1.00 11.74 656 VAL B O 1
ATOM 22578 N N . ALA B 1 657 ? -0.633 -5.989 43.531 1.00 12.08 657 ALA B N 1
ATOM 22579 C CA . ALA B 1 657 ? 0.335 -5.653 44.567 1.00 13.21 657 ALA B CA 1
ATOM 22580 C C . ALA B 1 657 ? 0.959 -4.292 44.313 1.00 12.67 657 ALA B C 1
ATOM 22581 O O . ALA B 1 657 ? 1.143 -3.503 45.248 1.00 13.64 657 ALA B O 1
ATOM 22588 N N . LYS B 1 658 ? 1.324 -4.008 43.051 1.00 12.38 658 LYS B N 1
ATOM 22589 C CA . LYS B 1 658 ? 1.943 -2.727 42.742 1.00 12.37 658 LYS B CA 1
ATOM 22590 C C . LYS B 1 658 ? 0.960 -1.588 42.955 1.00 11.89 658 LYS B C 1
ATOM 22591 O O . LYS B 1 658 ? 1.328 -0.521 43.455 1.00 13.25 658 LYS B O 1
ATOM 22610 N N . ALA B 1 659 ? -0.309 -1.804 42.617 1.00 10.88 659 ALA B N 1
ATOM 22611 C CA . ALA B 1 659 ? -1.324 -0.788 42.872 1.00 10.90 659 ALA B CA 1
ATOM 22612 C C . ALA B 1 659 ? -1.531 -0.559 44.367 1.00 11.24 659 ALA B C 1
ATOM 22613 O O . ALA B 1 659 ? -1.667 0.584 44.801 1.00 12.33 659 ALA B O 1
ATOM 22620 N N . LYS B 1 660 ? -1.577 -1.634 45.163 1.00 11.91 660 LYS B N 1
ATOM 22621 C CA . LYS B 1 660 ? -1.751 -1.477 46.608 1.00 13.02 660 LYS B CA 1
ATOM 22622 C C . LYS B 1 660 ? -0.526 -0.840 47.246 1.00 13.80 660 LYS B C 1
ATOM 22623 O O . LYS B 1 660 ? -0.657 -0.027 48.172 1.00 15.12 660 LYS B O 1
ATOM 22642 N N A GLU B 1 661 ? 0.673 -1.215 46.788 0.56 13.88 661 GLU B N 1
ATOM 22643 N N B GLU B 1 661 ? 0.662 -1.184 46.743 0.44 14.62 661 GLU B N 1
ATOM 22644 C CA A GLU B 1 661 ? 1.878 -0.556 47.276 0.56 13.38 661 GLU B CA 1
ATOM 22645 C CA B GLU B 1 661 ? 1.900 -0.588 47.228 0.44 14.96 661 GLU B CA 1
ATOM 22646 C C A GLU B 1 661 ? 1.815 0.932 46.983 0.56 12.37 661 GLU B C 1
ATOM 22647 C C B GLU B 1 661 ? 1.929 0.903 46.927 0.44 13.69 661 GLU B C 1
ATOM 22648 O O A GLU B 1 661 ? 2.124 1.768 47.846 0.56 13.19 661 GLU B O 1
ATOM 22649 O O B GLU B 1 661 ? 2.421 1.706 47.732 0.44 14.78 661 GLU B O 1
ATOM 22672 N N . LEU B 1 662 ? 1.414 1.286 45.755 1.00 12.73 662 LEU B N 1
ATOM 22673 C CA . LEU B 1 662 ? 1.305 2.693 45.395 1.00 12.19 662 LEU B CA 1
ATOM 22674 C C . LEU B 1 662 ? 0.329 3.406 46.315 1.00 12.44 662 LEU B C 1
ATOM 22675 O O . LEU B 1 662 ? 0.626 4.486 46.843 1.00 13.08 662 LEU B O 1
ATOM 22692 N N . LEU B 1 663 ? -0.837 2.803 46.543 1.00 12.39 663 LEU B N 1
ATOM 22693 C CA . LEU B 1 663 ? -1.814 3.428 47.430 1.00 12.47 663 LEU B CA 1
ATOM 22694 C C . LEU B 1 663 ? -1.275 3.545 48.841 1.00 14.09 663 LEU B C 1
ATOM 22695 O O . LEU B 1 663 ? -1.506 4.555 49.508 1.00 15.05 663 LEU B O 1
ATOM 22711 N N . HIS B 1 664 ? -0.562 2.525 49.318 1.00 15.25 664 HIS B N 1
ATOM 22712 C CA . HIS B 1 664 ? 0.026 2.607 50.648 1.00 17.10 664 HIS B CA 1
ATOM 22713 C C . HIS B 1 664 ? 0.974 3.793 50.742 1.00 17.23 664 HIS B C 1
ATOM 22714 O O . HIS B 1 664 ? 0.962 4.529 51.736 1.00 18.11 664 HIS B O 1
ATOM 22727 N N . HIS B 1 665 ? 1.791 4.009 49.713 1.00 17.04 665 HIS B N 1
ATOM 22728 C CA . HIS B 1 665 ? 2.703 5.143 49.745 1.00 18.81 665 HIS B CA 1
ATOM 22729 C C . HIS B 1 665 ? 1.949 6.467 49.727 1.00 17.40 665 HIS B C 1
ATOM 22730 O O . HIS B 1 665 ? 2.320 7.404 50.449 1.00 18.26 665 HIS B O 1
ATOM 22743 N N . HIS B 1 666 ? 0.890 6.564 48.913 1.00 15.61 666 HIS B N 1
ATOM 22744 C CA . HIS B 1 666 ? 0.059 7.763 48.911 1.00 15.64 666 HIS B CA 1
ATOM 22745 C C . HIS B 1 666 ? -0.552 8.011 50.281 1.00 16.80 666 HIS B C 1
ATOM 22746 O O . HIS B 1 666 ? -0.642 9.158 50.727 1.00 18.54 666 HIS B O 1
ATOM 22759 N N . HIS B 1 667 ? -0.986 6.948 50.967 1.00 16.55 667 HIS B N 1
ATOM 22760 C CA . HIS B 1 667 ? -1.656 7.117 52.251 1.00 19.06 667 HIS B CA 1
ATOM 22761 C C . HIS B 1 667 ? -0.690 7.482 53.363 1.00 21.67 667 HIS B C 1
ATOM 22762 O O . HIS B 1 667 ? -1.099 8.105 54.348 1.00 23.09 667 HIS B O 1
ATOM 22775 N N . HIS B 1 668 ? 0.573 7.087 53.243 1.00 24.11 668 HIS B N 1
ATOM 22776 C CA . HIS B 1 668 ? 1.532 7.237 54.333 1.00 29.60 668 HIS B CA 1
ATOM 22777 C C . HIS B 1 668 ? 2.839 7.821 53.824 1.00 32.33 668 HIS B C 1
ATOM 22778 O O . HIS B 1 668 ? 3.212 8.945 54.164 1.00 33.53 668 HIS B O 1
#

Foldseek 3Di:
DDLLLLLVLLLQLQLLLQVLVQWAFNFVSNFQSSLCSLCQQPPFQAALVDLLQQQGAAEFELVQSSQSNVLSLSALQDHPRDLVLSNQACHPLGLHNSGHFPPSHRNHLATHDDHQLRVLLLLLLLLLLLQVQLQFADVVFRLRDYAREYEHEPRNVPDPLNVLSLLVQQLLQSLRYEYEYADAQADLVKRCVVPDDDPSQVSSVVSNAAEDPDAASSDNVSSNVVVVVSNVRRRHYYYYHYHTWTSPQQPPPTSISVNGIGNPDPVRSVSSCVSSVPDDDHSDDDPVSSVSSHCNVVNVVSSVVSVVSLVVSCVVVVVSSVLQVCFQVLHFDPCLVVQLVVVLVVPLVPDDFFWLLVLLLVLCQSCVVRFVQAQEEEQQQCVQSVTDYPQADECSRPVNGRYHHSHNNQQSQLSSVLSNQSSTRHQYEYEDALLCCVVNVVSQLSQQVNQTQYEYRHEAFALQVAAVFQSRGAAASQLVQQPRHREWEFQAQASSLSSLQVVCRSPRRGGHYYYRIYSGTGGDANDDPVRSVCSNLQKDWRFFFPDDFQAEEEEEHRLQVLVVLLVVVVVVVPGGYTYMYGRIPVSNVPDDPVRNCVGQPPVHLAYEYEYAHDFVSCCVRNPPLYYYQYDNDGFGRGNSVVRCVVSQSHSVSSNVRSVVSSVD/DDLLLLLVLLLQLQLLLQVLVQWAFNFVSQFQSSLCSLCQQPPFQAALVCLLLQQGAAEFEQQQSSQSNVLSLSDLQDHPRDLVLSNQACHPPGCHNSGHFPDRNRNHLATHNPHQLRVLLLLLLLLLLLQVQLQQADVVFRLHDYAREYEHEPRNVVDPLNVLSLLVQQLLQSLRYEYEYADAQADLVKRCPVPDDDPSQVSSVVSNAAEDPDQASSDNVSSNVVVVVSNPRRRHYYYYYYHTWTSPQQPPPTSISVNGIGNPDPVRSVSSCVSSVPDDDHSDDDPVSSVSSHCNVVNVVSSVVSVVSLVVSCVVPVVSSVLQVCFQVLHFDPCLVVQLVVVLVVCLVPDDFFWLLVLLLVLCQSCVVRFVQAQEEEQQQCVQSVTDYPQADECSRPVNGRYHHSHNNQQSQLSSVLSNQSSTRHQYEYEDALLCCVVNVVSLLSQQVSQTQYEYRHEAAALQVAAVFQSRGAAASQLVQQPRHREWEFQAQGSSLSSLQVVCRSPRGGGHYYYRIYSGTGGDARDDPVRSVCSQLQKDWRFFFPPDAQEEEEEEHRLQVLVVLLVVVVVVVPHGYTYMYGRIPVSNVPDDPVRVCVRQPPVHQAYEYEYAHDFVSCCVRNPDLYYYLYDNDGFGRGNSVVRCVVSQSHSVSSNVRSVVSVVVVVD

Radius of gyration: 30.77 Å; Cα contacts (8 Å, |Δi|>4): 3554; chains: 2; bounding box: 84×84×82 Å

Solvent-accessible surface area: 40813 Å² total; per-residue (Å²): 49,69,68,111,41,1,0,9,0,0,1,3,2,0,1,7,1,0,35,107,15,166,17,4,19,0,0,7,0,0,0,0,0,8,0,0,1,0,0,13,79,51,34,10,47,10,2,5,119,52,40,89,6,19,6,29,8,0,9,1,4,0,3,0,32,1,0,1,1,6,0,0,0,0,20,1,2,20,21,95,1,67,31,103,35,0,58,58,3,5,56,54,124,12,81,0,4,0,6,1,7,41,76,78,8,31,16,10,21,5,3,2,5,0,44,0,2,0,0,0,2,0,0,0,2,4,1,0,5,65,1,2,14,41,32,10,32,68,120,82,35,80,0,3,69,2,33,1,0,0,0,0,8,8,11,0,0,0,4,2,3,0,0,6,0,0,2,1,0,9,21,7,133,4,6,63,0,0,0,0,8,2,31,18,18,13,10,39,28,9,123,14,109,15,10,13,70,21,62,6,2,62,0,0,68,3,5,32,5,25,15,12,103,133,5,73,0,20,53,23,75,31,0,76,121,0,0,84,65,0,74,80,34,109,83,92,0,0,0,0,31,0,106,2,80,6,0,52,2,1,64,98,45,28,29,40,89,67,0,32,35,45,32,7,25,108,80,16,12,60,74,0,37,134,107,24,54,6,167,34,55,74,37,81,18,29,94,104,2,69,78,60,3,54,15,76,157,51,2,76,64,90,13,39,60,27,71,123,92,35,44,49,0,32,171,56,57,85,149,55,5,65,58,6,50,28,11,38,139,31,87,44,22,123,61,1,56,66,90,1,117,121,29,13,47,119,22,23,74,88,97,35,123,37,6,1,51,80,3,0,36,44,0,0,70,31,1,5,92,38,1,60,3,5,0,0,0,0,2,7,13,4,74,22,0,28,0,70,40,98,22,25,102,9,10,59,140,66,36,32,0,18,1,2,25,0,0,9,2,8,16,0,2,1,0,1,0,0,0,0,20,24,5,16,1,4,0,0,3,0,0,2,29,0,0,19,0,7,8,1,9,1,0,0,1,3,0,1,21,10,137,25,30,1,0,0,0,1,0,12,7,0,0,3,10,0,24,32,0,4,3,16,0,3,5,2,4,13,7,10,0,24,14,5,15,46,8,0,3,0,5,1,4,0,8,0,0,0,0,9,0,0,23,57,1,0,54,23,158,76,0,0,0,0,1,1,1,2,109,45,91,9,22,29,14,141,24,83,139,126,33,23,71,23,0,46,103,0,0,2,30,5,46,64,31,82,58,117,7,86,0,0,0,1,0,0,2,20,5,1,84,24,0,18,38,0,20,89,104,0,56,92,96,60,26,86,0,20,0,0,0,0,2,0,3,19,2,6,55,128,30,86,62,78,32,84,70,61,2,16,15,172,72,8,75,15,14,0,0,0,7,4,6,12,12,32,16,1,59,27,12,4,2,72,95,24,20,37,7,17,2,100,63,24,2,41,5,0,35,24,142,73,0,35,103,97,50,14,15,40,52,112,37,0,9,53,79,0,65,109,25,46,144,198,56,58,71,66,82,3,1,3,0,0,0,3,2,0,1,7,1,0,31,111,13,166,16,4,19,0,0,6,0,0,0,0,0,5,0,0,1,0,0,13,84,52,31,7,46,9,11,5,123,52,43,88,5,18,2,28,7,0,9,0,4,0,3,0,33,0,1,1,1,6,0,0,0,0,21,0,2,16,21,100,1,66,31,106,33,0,72,50,3,4,55,42,135,9,86,0,4,0,5,2,7,40,76,76,9,32,17,11,21,5,2,2,6,0,44,0,2,0,0,0,2,0,0,0,0,5,0,0,5,65,1,2,16,40,32,9,32,69,119,82,34,78,0,2,64,2,32,1,0,0,0,0,8,8,11,0,0,0,3,2,3,0,0,5,0,0,1,1,0,8,21,7,134,4,6,66,0,0,0,0,8,3,31,24,26,14,11,42,27,9,120,14,111,15,11,12,70,21,62,8,4,62,0,0,64,3,4,25,3,24,17,11,107,109,5,72,0,30,55,22,73,30,0,71,115,0,0,82,73,0,74,80,33,108,85,78,0,0,0,0,14,0,75,10,83,5,0,43,2,1,66,100,49,30,30,41,85,68,0,32,36,46,32,5,24,108,80,15,12,52,76,0,35,132,106,25,64,12,166,44,53,76,31,82,17,28,96,106,7,67,78,51,3,54,14,76,153,54,1,86,54,85,20,48,66,22,73,127,82,38,48,50,0,32,182,58,58,83,149,55,5,66,59,6,50,28,14,40,138,20,86,38,22,122,68,1,59,65,91,0,117,121,26,12,46,117,20,24,77,88,92,36,114,36,6,1,53,87,3,0,31,46,0,0,72,31,1,5,91,40,2,61,4,6,0,0,0,0,2,6,13,4,74,26,0,29,0,69,40,97,32,24,90,8,9,57,110,69,34,43,5,33,2,1,23,0,0,8,2,9,17,0,1,1,0,1,0,0,0,0,20,22,5,15,1,11,0,0,3,0,0,1,28,0,0,20,1,7,9,1,6,2,0,0,1,4,0,1,24,10,126,26,21,0,0,0,0,2,0,14,7,0,1,4,11,0,25,32,0,4,2,16,0,3,5,1,3,11,7,11,0,20,11,6,11,49,6,0,3,0,5,1,4,0,6,0,0,1,0,11,0,1,24,53,1,0,56,23,95,73,0,0,0,0,1,1,1,2,111,46,92,4,17,28,12,122,22,84,134,139,33,17,71,40,0,45,82,0,0,0,32,5,42,62,31,79,62,118,8,72,0,0,0,0,0,0,2,17,4,1,65,22,0,18,38,0,20,85,111,0,59,91,96,58,28,84,0,26,0,0,0,0,2,0,3,15,2,5,55,120,35,92,65,75,27,84,72,61,1,16,21,170,69,4,56,4,11,0,0,0,7,4,6,12,12,36,17,1,59,23,11,2,2,78,91,24,23,40,8,17,2,101,63,25,3,39,7,0,19,19,113,71,0,34,110,77,47,15,15,41,50,121,36,0,16,52,85,0,91,111,15,14,113,145,71,115,165

GO terms:
  GO:0004802 transketolase activity (F, EXP)
  GO:0000287 magnesium ion binding (F, IDA)
  GO:0004802 transketolase activity (F, IDA)
  GO:0005829 cytosol (C, IDA)
  GO:0030145 manganese ion binding (F, IDA)
  GO:0030976 thiamine pyrophosphate binding (F, IDA)
  GO:0042803 protein homodimerization activity (F, IDA)
  GO:0009052 pentose-phosphate shunt, non-oxidative branch (P, IMP)

Sequence (1331 aa):
SSRKKEELANAIRALSMDAVQKAKSGHPGAPMGMMADIAEVLWRDFLKHNPQQNPSWADRDRFVLSNGHGSMLIIYSLLHLTGYDLPMEEELLKNNFRQLHSKKTPGHPEEVGYTAGVETTTTGGPLGQGIANAVGMMAIAEKTLAAQFNRPGHDIVDHYTYAFMGDGCMMEGISHEVCSSLAGTLKKLGKLIAFYDDDNGISIDGHHVEEGWFTDDTAMRFEAYGWHVIRDDIDGHDAASSIKRRAVEEEARRAVTDKKPSLLMMCKKTIIGFGSPPNKKAGTHDDSHGAPLGDAEIALTREEQLGWKKYAPFEIPSEEIYAQQWDDAKEEAGQQAKESSAWNEEKKFAAYAKKAYPQEAAEFTRRMKGEEMMPSDDFDAKKAKEEFIAKKLQANNPAKIASRKKASQNAIEAFFGPLLPEFLGGSADLAPSSNLTLWSGSKKAINEDAAGNYIHYGVREFGMTAIANGISSLHGGFLPYTSTFLMFVEYARRNAVRMAALMKKQRRQVMMVYTHDSIGLGEDGPTHQPVEQVASSLRVTPNMMSTWRPCDQVESAVAWKYGVERRQDGPTALILSRRQNLAQQEERTEEEQLANIARGGYVLKDCAGQQPEELIFIATGSEVEELAVAAYEKKLTAEGVKKARVVSMMPSTDAFDKQDDAAYRREESVLPKAVTARVAVEAGIADDYWYKKYVGLNGAIVGMMTTFGEESAPAEEELLLFEEEEFGFTVDNVVAKKAKEELLLHHSSRKKELANAIRALSMDAVQKAKSGHPGAPMGMMADIAEVLWRDDFLKHNPQNPSWADRDRFVLSNGHGSMLIIYSLLHLTGYDLPMEELKKNFRQLHSKTPGHPEEVGGYYTAGVETTTGGPLGQGIANAVGMAIAEKTLAAQFNRPGHDIVDHYTYAFMGDGCMMEGISHEVCSLAGTLKLGKLIAFYDDNGISIDGHVEEGWFTDDTAMRFEEAYGWHVIRDIDGHDAASIKKRRAVEEEARRAVTDKKPSLLMMCKKTIIGFGSPNKKAGTHHDDSHGAPLGDAEIALTREQLGWKYAPFEEIPSEEIYAQWDAKEEAGQQAKESSAWNEEKKFAAYAKKAYPQQEAAEFTRRMKGEEMMPSDFDAKKAKEEFIAKKLQANPPAKIASRRKKASQNAIEAFFGPLLPEFLGGSADLAPSSNLTLWSGSKKAINEDAAGNYIHYGVREFGMTAIANGISSLHGGFLPYTSTFLMFVEYARRNAVRMAALMMKKQRRQVMMVYTHDSIGLGEDGPTHQPVEQVASLRVTPNMMSTWRPCDQVESAVAWKYGVERQQDGPTALILSRRQNLAQQEERTEEEEQLANIARGGYVLKDCAGQQPEELIFIATGSEVEELAVAAYEEKKLTAEGVKARVVSMMPSTDAFDKQDAAYRRESVLPKKAVTARVAVEAGIADYWYKYVVGLNGAIVGMMTTTFGEESAPAELLFEEEEFGFTVDNVVAKAKEELLHHHHH